Protein AF-A0A183BL32-F1 (afdb_monomer)

Mean predicted aligned error: 23.89 Å

Organism: Globodera pallida (NCBI:txid36090)

Foldseek 3Di:
DDDDQVCNVDDDPPPPPDDDPVVVVVVPDVVVVDPPPPPDPVCPPDPPPQQDADDPPPCVVPDDDDLSNQRSDDDDPVPPDDDQNVNPPPPPPDDPPPDDDDDFDADPSRHTPPCVVLCVQHDPPDDFDDDPVVVDDDDDDPPDPVPDDPDPVVVVVVVVVVVVVVCVVVVVVVQVPDPADDQDDWDDKDWDKDQDPDDDCPPPVNDRIDIDTDTDDRDDRPDDDPDDPPDDDDDDDDRRDGDDDDDPDDDDDPVNVVVPPDDDDQDPPDDLVPDDDDPCVNCVPPCPVVDDDDDDCVVVVVVVVVVVVVVVVVVVVVVVVVVVVVVVVVVVVVVVVVVVVVVVVVVVVVVVVVVVDDDDDPDCPVVVVVVVVVVVVVVVVVVVVVVVVVVDPDDDDDDDDPDDDDDDDDDDDDDDDDDDDDDDDDDDDDDDDDDDDDDDDDDDDDDDDDDDDDDDDDPVVVVVVCVVDVPCCVPDPVNVVVVVVVVVVVVVVPDDDPVVVVVVVVVPPDDDDDDDDDDDDDDDDDDDDDDDDDDDDDDDDDDDDDDPPDPPQDAQQAFLDWAFFPPDDPVGTDTDTATNVLVCCCCVHQFNDALVLVCQLRVHDPDPVSSVVVQVSCVSNVHHHDPPDDTRDDDDPLSSGALRNLVVVLVVVLVCLVPPVPLLVVLVVVVVVVVVVVVPDDDPDPDLVVVLVVLVVVLVVLVVVLVVLVQAQADANNDNDDRPDDPVPNVVSNNVCSSNSNNPSSNVSSVSVSVSSSSVSNSVVSVVVVPDPPDDDDDD

pLDDT: mean 70.78, std 24.31, range [23.05, 98.0]

Nearest PDB structures (foldseek):
  6qdv-assembly1_K  TM=9.137E-01  e=7.219E-26  Homo sapiens
  9fmd-assembly1_R  TM=8.326E-01  e=4.765E-27  Homo sapiens
  8ro2-assembly1_R  TM=8.037E-01  e=1.077E-26  Homo sapiens
  6id1-assembly1_R  TM=9.271E-01  e=1.381E-22  Homo sapiens
  8xi2-assembly1_R  TM=7.945E-01  e=1.619E-19  Chlamydomonas reinhardtii

Radius of gyration: 55.98 Å; Cα contacts (8 Å, |Δi|>4): 387; chains: 1; bounding box: 156×83×174 Å

Solvent-accessible surface area (backbone atoms only — not comparable to full-atom values): 51528 Å² total; per-residue (Å²): 132,81,83,78,54,67,76,78,77,44,79,77,78,82,74,87,77,84,89,60,86,71,62,69,62,66,78,69,43,73,85,74,68,76,79,71,88,86,61,69,79,84,52,83,79,57,84,76,77,78,44,74,56,67,58,90,92,64,47,84,92,61,75,72,84,52,55,56,48,34,44,98,41,68,67,61,84,92,44,96,61,98,62,44,45,86,57,48,91,56,85,69,86,76,64,97,63,81,87,79,66,82,81,92,47,63,48,98,87,68,47,74,48,66,56,58,70,66,43,52,93,55,61,92,86,58,89,75,68,74,53,75,73,71,72,53,86,76,90,77,62,95,84,45,73,87,78,52,78,78,53,72,69,59,51,48,52,52,50,51,55,49,47,56,54,50,50,60,54,46,53,57,50,52,63,71,67,48,95,73,72,75,80,77,81,69,66,80,72,44,78,45,80,45,67,63,92,78,81,46,77,84,45,75,87,57,47,75,60,45,79,43,79,48,68,68,79,82,76,67,78,84,63,70,84,92,68,86,82,81,74,82,72,79,81,72,82,74,77,67,73,75,64,82,90,69,75,83,81,77,86,79,49,74,63,58,57,53,76,67,56,77,75,83,88,67,56,96,84,62,62,93,84,66,74,90,72,57,69,68,66,58,49,66,79,52,63,64,86,74,56,78,87,80,80,66,68,64,59,57,56,48,54,52,52,49,54,52,49,51,54,53,49,52,53,57,49,51,56,48,54,53,49,52,51,51,51,52,50,50,53,48,53,50,50,52,50,54,53,48,51,53,52,49,52,54,50,50,54,50,52,55,57,48,72,76,66,83,78,89,78,100,78,65,76,64,65,52,54,56,54,49,51,57,51,50,51,53,51,51,49,53,52,50,49,55,49,50,66,71,71,49,98,73,87,87,77,84,87,84,83,89,82,88,83,88,78,87,85,85,88,86,87,82,93,88,88,90,85,91,81,88,87,82,88,87,83,88,81,89,83,88,84,91,84,85,78,91,75,89,82,86,80,88,81,83,82,82,89,79,91,81,81,91,75,92,80,58,71,73,60,56,52,58,53,53,73,74,49,72,85,60,72,85,77,44,72,70,60,53,51,53,53,50,52,55,48,52,59,57,55,69,75,62,84,71,65,73,69,62,54,54,59,57,55,64,65,70,78,65,88,91,77,91,82,88,81,91,81,89,81,86,89,86,85,88,85,82,91,81,89,82,89,80,92,78,93,77,80,92,80,84,89,84,77,96,67,92,72,80,74,66,76,60,60,44,67,44,74,70,47,74,29,72,50,85,90,45,51,91,93,55,75,49,65,38,67,38,29,40,31,52,54,48,46,38,50,74,36,79,54,25,52,36,74,68,56,49,30,56,52,57,69,47,66,98,39,76,65,58,49,51,50,52,51,49,57,33,49,70,54,70,46,83,79,68,89,84,59,71,73,77,48,84,86,53,80,53,64,60,52,52,47,58,49,27,45,49,50,40,53,53,51,42,50,46,51,73,73,66,53,60,33,59,62,50,24,52,49,57,52,50,55,49,58,62,57,59,80,61,79,84,77,88,88,79,47,74,62,59,51,41,50,54,46,50,52,52,42,50,54,52,51,56,50,45,57,57,62,69,49,66,41,52,71,49,72,74,46,78,58,77,74,74,50,60,66,88,55,40,51,58,49,28,52,49,26,60,63,34,32,50,23,46,65,61,46,52,48,46,54,50,48,50,50,47,50,18,45,52,42,40,42,50,56,53,51,56,62,67,68,53,72,95,80,75,91,75,89,130

Sequence (780 aa):
MSSIRLTEILPTPVQQEGKDEWYNVVTRDPWFKGHETTINQSEAQKMVAIKEPPPYGRRKGFVPRTPEDFGDGGAFPEIHIAQFPLGMGMERSVGTNKDKTLALQFDEEGKLRFDEVARIGHGKDKVVHSRLSDMKAKIIDEEDDSFQKPTDDEILETTEATRMALEKITTAKIAAALPVQHAKKTAPAQYIRYTPSQQSGTNAGGAQQRIIRLVEEQKDPMEPPRFQINQKIPRAPPSPPAPVMHSPTRKVSAKEQADWKIPPCISNWKNPKGYTVALDKRLAADGRGLQQVHINENFAKMAEALSIAERKAREAVETRAQMERRIAQNKKTEQEKRMRELAQNARVARAQALKKTEDESTTAVEEAKERELIRRDRIEDHRRDRNIARSRPDKLEKPFFIKPLGGVGGEFCPFDPWAEREDSETVSSSGSSVLSACNGGIFCNKSPFASSAIGELNLGQLLKRAFAEPSRLLTDPQMLAVIQETMLQKYAANGTTAAALAAALLNKAGTCDGGTAPTAKAPTPSPKKGGGERDGKFQNGGAAGDGVVALNIVPNDNVFSQVPGRLSLLSNVVKYKVTVGEIKRRLIGPESFNFSLLGAMLRRAKMPEKSAMLMGELNQVGLSIPRGRRRLSQVTLLSALTETESTQFVRDFKKLAESDFPSEKLAAELLRQRTKRRTTADGAQGTARERVEKLTAALKLAEEFLTLLEQDRSPIMDTVPEPILRQELQEPFSNFSMLTHGFGNPAVQVGISCFVQCLRHQIRLLEEQQQRPNGTARTK

InterPro domains:
  IPR004015 SKI-interacting protein SKIP, SNW domain [PF02731] (190-349)
  IPR013854 Transcription factor AP-2, C-terminal [PF03299] (560-757)
  IPR013854 Transcription factor AP-2, C-terminal [PR01748] (598-612)
  IPR013854 Transcription factor AP-2, C-terminal [PR01748] (613-628)
  IPR013854 Transcription factor AP-2, C-terminal [PR01748] (629-643)
  IPR017862 SKI-interacting protein, SKIP [PTHR12096] (7-395)

Structure (mmCIF, N/CA/C/O backbone):
data_AF-A0A183BL32-F1
#
_entry.id   AF-A0A183BL32-F1
#
loop_
_atom_site.group_PDB
_atom_site.id
_atom_site.type_symbol
_atom_site.label_atom_id
_atom_site.label_alt_id
_atom_site.label_comp_id
_atom_site.label_asym_id
_atom_site.label_entity_id
_atom_site.label_seq_id
_atom_site.pdbx_PDB_ins_code
_atom_site.Cartn_x
_atom_site.Cartn_y
_atom_site.Cartn_z
_atom_site.occupancy
_atom_site.B_iso_or_equiv
_atom_site.auth_seq_id
_atom_site.auth_comp_id
_atom_site.auth_asym_id
_atom_site.auth_atom_id
_atom_site.pdbx_PDB_model_num
ATOM 1 N N . MET A 1 1 ? -69.158 14.751 43.386 1.00 38.38 1 MET A N 1
ATOM 2 C CA . MET A 1 1 ? -68.073 15.007 42.421 1.00 38.38 1 MET A CA 1
ATOM 3 C C . MET A 1 1 ? -68.125 13.900 41.391 1.00 38.38 1 MET A C 1
ATOM 5 O O . MET A 1 1 ? -67.987 12.740 41.757 1.00 38.38 1 MET A O 1
ATOM 9 N N . SER A 1 2 ? -68.498 14.245 40.164 1.00 35.75 2 SER A N 1
ATOM 10 C CA . SER A 1 2 ? -68.656 13.332 39.030 1.00 35.75 2 SER A CA 1
ATOM 11 C C . SER A 1 2 ? -67.336 12.605 38.764 1.00 35.75 2 SER A C 1
ATOM 13 O O . SER A 1 2 ? -66.290 13.246 38.747 1.00 35.75 2 SER A O 1
ATOM 15 N N . SER A 1 3 ? -67.372 11.281 38.602 1.00 39.78 3 SER A N 1
ATOM 16 C CA . SER A 1 3 ? -66.197 10.493 38.215 1.00 39.78 3 SER A CA 1
ATOM 17 C C . SER A 1 3 ? -65.802 10.894 36.797 1.00 39.78 3 SER A C 1
ATOM 19 O O . SER A 1 3 ? -66.535 10.582 35.862 1.00 39.78 3 SER A O 1
ATOM 21 N N . ILE A 1 4 ? -64.691 11.614 36.653 1.00 47.00 4 ILE A N 1
ATOM 22 C CA . ILE A 1 4 ? -64.139 12.002 35.351 1.00 47.00 4 ILE A CA 1
ATOM 23 C C . ILE A 1 4 ? -63.746 10.715 34.620 1.00 47.00 4 ILE A C 1
ATOM 25 O O . ILE A 1 4 ? -63.091 9.846 35.206 1.00 47.00 4 ILE A O 1
ATOM 29 N N . ARG A 1 5 ? -64.207 10.548 33.378 1.00 48.47 5 ARG A N 1
ATOM 30 C CA . ARG A 1 5 ? -63.886 9.363 32.569 1.00 48.47 5 ARG A CA 1
ATOM 31 C C . ARG A 1 5 ? -62.429 9.469 32.112 1.00 48.47 5 ARG A C 1
ATOM 33 O O . ARG A 1 5 ? -61.977 10.552 31.754 1.00 48.47 5 ARG A O 1
ATOM 40 N N . LEU A 1 6 ? -61.677 8.367 32.110 1.00 48.88 6 LEU A N 1
ATOM 41 C CA . LEU A 1 6 ? -60.273 8.363 31.660 1.00 48.88 6 LEU A CA 1
ATOM 42 C C . LEU A 1 6 ? -60.142 8.843 30.204 1.00 48.88 6 LEU A C 1
ATOM 44 O O . LEU A 1 6 ? -59.173 9.521 29.870 1.00 48.88 6 LEU A O 1
ATOM 48 N N . THR A 1 7 ? -61.169 8.610 29.385 1.00 51.50 7 THR A N 1
ATOM 49 C CA . THR A 1 7 ? -61.325 9.156 28.026 1.00 51.50 7 THR A CA 1
ATOM 50 C C . THR A 1 7 ? -61.396 10.685 27.940 1.00 51.50 7 THR A C 1
ATOM 52 O O . THR A 1 7 ? -61.186 11.232 26.866 1.00 51.50 7 THR A O 1
ATOM 55 N N . GLU A 1 8 ? -61.738 11.381 29.028 1.00 56.22 8 GLU A N 1
ATOM 56 C CA . GLU A 1 8 ? -61.791 12.853 29.085 1.00 56.22 8 GLU A CA 1
ATOM 57 C C . GLU A 1 8 ? -60.440 13.464 29.499 1.00 56.22 8 GLU A C 1
ATOM 59 O O . GLU A 1 8 ? -60.218 14.655 29.293 1.00 56.22 8 GLU A O 1
ATOM 64 N N . ILE A 1 9 ? -59.540 12.660 30.081 1.00 68.38 9 ILE A N 1
ATOM 65 C CA . ILE A 1 9 ? -58.220 13.086 30.581 1.00 68.38 9 ILE A CA 1
ATOM 66 C C . ILE A 1 9 ? -57.101 12.666 29.618 1.00 68.38 9 ILE A C 1
ATOM 68 O O . ILE A 1 9 ? -56.086 13.352 29.508 1.00 68.38 9 ILE A O 1
ATOM 72 N N . LEU A 1 10 ? -57.262 11.533 28.933 1.00 47.19 10 LEU A N 1
ATOM 73 C CA . LEU A 1 10 ? -56.279 11.014 27.990 1.00 47.19 10 LEU A CA 1
ATOM 74 C C . LEU A 1 10 ? -56.545 11.543 26.573 1.00 47.19 10 LEU A C 1
ATOM 76 O O . LEU A 1 10 ? -57.704 11.646 26.168 1.00 47.19 10 LEU A O 1
ATOM 80 N N . PRO A 1 11 ? -55.494 11.850 25.790 1.00 48.78 11 PRO A N 1
ATOM 81 C CA . PRO A 1 11 ? -55.660 12.216 24.390 1.00 48.78 11 PRO A CA 1
ATOM 82 C C . PRO A 1 11 ? -56.384 11.090 23.646 1.00 48.78 11 PRO A C 1
ATOM 84 O O . PRO A 1 11 ? -56.041 9.914 23.787 1.00 48.78 11 PRO A O 1
ATOM 87 N N . THR A 1 12 ? -57.396 11.448 22.854 1.00 47.62 12 THR A N 1
ATOM 88 C CA . THR A 1 12 ? -58.139 10.487 22.034 1.00 47.62 12 THR A CA 1
ATOM 89 C C . THR A 1 12 ? -57.161 9.721 21.139 1.00 47.62 12 THR A C 1
ATOM 91 O O . THR A 1 12 ? -56.402 10.368 20.407 1.00 47.62 12 THR A O 1
ATOM 94 N N . PRO A 1 13 ? -57.154 8.375 21.162 1.00 38.78 13 PRO A N 1
ATOM 95 C CA . PRO A 1 13 ? -56.280 7.599 20.297 1.00 38.78 13 PRO A CA 1
ATOM 96 C C . PRO A 1 13 ? -56.613 7.937 18.846 1.00 38.78 13 PRO A C 1
ATOM 98 O O . PRO A 1 13 ? -57.763 7.818 18.421 1.00 38.78 13 PRO A O 1
ATOM 101 N N . VAL A 1 14 ? -55.609 8.390 18.093 1.00 41.97 14 VAL A N 1
ATOM 102 C CA . VAL A 1 14 ? -55.760 8.707 16.672 1.00 41.97 14 VAL A CA 1
ATOM 103 C C . VAL A 1 14 ? -56.086 7.408 15.939 1.00 41.97 14 VAL A C 1
ATOM 105 O O . VAL A 1 14 ? -55.197 6.620 15.618 1.00 41.97 14 VAL A O 1
ATOM 108 N N . GLN A 1 15 ? -57.371 7.170 15.681 1.00 41.81 15 GLN A N 1
ATOM 109 C CA . GLN A 1 15 ? -57.780 6.235 14.646 1.00 41.81 15 GLN A CA 1
ATOM 110 C C . GLN A 1 15 ? -57.299 6.823 13.324 1.00 41.81 15 GLN A C 1
ATOM 112 O O . GLN A 1 15 ? -57.660 7.935 12.946 1.00 41.81 15 GLN A O 1
ATOM 117 N N . GLN A 1 16 ? -56.395 6.102 12.670 1.00 40.03 16 GLN A N 1
ATOM 118 C CA . GLN A 1 16 ? -55.773 6.507 11.420 1.00 40.03 16 GLN A CA 1
ATOM 119 C C . GLN A 1 16 ? -56.799 6.376 10.280 1.00 40.03 16 GLN A C 1
ATOM 121 O O . GLN A 1 16 ? -56.727 5.467 9.457 1.00 40.03 16 GLN A O 1
ATOM 126 N N . GLU A 1 17 ? -57.791 7.265 10.243 1.00 37.28 17 GLU A N 1
ATOM 127 C CA . GLU A 1 17 ? -58.693 7.405 9.106 1.00 37.28 17 GLU A CA 1
ATOM 128 C C . GLU A 1 17 ? -58.002 8.205 7.994 1.00 37.28 17 GLU A C 1
ATOM 130 O O . GLU A 1 17 ? -57.826 9.416 8.066 1.00 37.28 17 GLU A O 1
ATOM 135 N N . GLY A 1 18 ? -57.592 7.471 6.957 1.00 45.94 18 GLY A N 1
ATOM 136 C CA . GLY A 1 18 ? -57.638 7.899 5.560 1.00 45.94 18 GLY A CA 1
ATOM 137 C C . GLY A 1 18 ? -56.919 9.193 5.171 1.00 45.94 18 GLY A C 1
ATOM 138 O O . GLY A 1 18 ? -57.546 10.245 5.102 1.00 45.94 18 GLY A O 1
ATOM 139 N N . LYS A 1 19 ? -55.654 9.067 4.744 1.00 38.72 19 LYS A N 1
ATOM 140 C CA . LYS A 1 19 ? -55.077 9.714 3.540 1.00 38.72 19 LYS A CA 1
ATOM 141 C C . LYS A 1 19 ? -53.586 9.393 3.444 1.00 38.72 19 LYS A C 1
ATOM 143 O O . LYS A 1 19 ? -52.757 10.215 3.782 1.00 38.72 19 LYS A O 1
ATOM 148 N N . ASP A 1 20 ? -53.259 8.188 2.990 1.00 37.75 20 ASP A N 1
ATOM 149 C CA . ASP A 1 20 ? -51.940 7.870 2.433 1.00 37.75 20 ASP A CA 1
ATOM 150 C C . ASP A 1 20 ? -52.102 6.643 1.524 1.00 37.75 20 ASP A C 1
ATOM 152 O O . ASP A 1 20 ? -52.042 5.494 1.965 1.00 37.75 20 ASP A O 1
ATOM 156 N N . GLU A 1 21 ? -52.332 6.874 0.228 1.00 43.31 21 GLU A N 1
ATOM 157 C CA . GLU A 1 21 ? -52.503 5.819 -0.790 1.00 43.31 21 GLU A CA 1
ATOM 158 C C . GLU A 1 21 ? -51.282 4.881 -0.918 1.00 43.31 21 GLU A C 1
ATOM 160 O O . GLU A 1 21 ? -51.369 3.815 -1.527 1.00 43.31 21 GLU A O 1
ATOM 165 N N . TRP A 1 22 ? -50.158 5.215 -0.279 1.00 41.59 22 TRP A N 1
ATOM 166 C CA . TRP A 1 22 ? -48.944 4.400 -0.243 1.00 41.59 22 TRP A CA 1
ATOM 167 C C . TRP A 1 22 ? -48.941 3.293 0.826 1.00 41.59 22 TRP A C 1
ATOM 169 O O . TRP A 1 22 ? -48.255 2.286 0.642 1.00 41.59 22 TRP A O 1
ATOM 179 N N . TYR A 1 23 ? -49.726 3.412 1.905 1.00 41.94 23 TYR A N 1
ATOM 180 C CA . TYR A 1 23 ? -49.768 2.398 2.975 1.00 41.94 23 TYR A CA 1
ATOM 181 C C . TYR A 1 23 ? -50.558 1.134 2.590 1.00 41.94 23 TYR A C 1
ATOM 183 O O . TYR A 1 23 ? -50.280 0.048 3.094 1.00 41.94 23 TYR A O 1
ATOM 191 N N . ASN A 1 24 ? -51.483 1.241 1.631 1.00 41.62 24 ASN A N 1
ATOM 192 C CA . ASN A 1 24 ? -52.332 0.127 1.187 1.00 41.62 24 ASN A CA 1
ATOM 193 C C . ASN A 1 24 ? -51.647 -0.849 0.209 1.00 41.62 24 ASN A C 1
ATOM 195 O O . ASN A 1 24 ? -52.189 -1.914 -0.091 1.00 41.62 24 ASN A O 1
ATOM 199 N N . VAL A 1 25 ? -50.461 -0.505 -0.307 1.00 43.06 25 VAL A N 1
ATOM 200 C CA . VAL A 1 25 ? -49.699 -1.374 -1.223 1.00 43.06 25 VAL A CA 1
ATOM 201 C C . VAL A 1 25 ? -48.766 -2.315 -0.451 1.00 43.06 25 VAL A C 1
ATOM 203 O O . VAL A 1 25 ? -48.573 -3.457 -0.862 1.00 43.06 25 VAL A O 1
ATOM 206 N N . VAL A 1 26 ? -48.248 -1.880 0.703 1.00 43.31 26 VAL A N 1
ATOM 207 C CA . VAL A 1 26 ? -47.330 -2.670 1.547 1.00 43.31 26 VAL A CA 1
ATOM 208 C C . VAL A 1 26 ? -48.073 -3.768 2.326 1.00 43.31 26 VAL A C 1
ATOM 210 O O . VAL A 1 26 ? -47.531 -4.847 2.550 1.00 43.31 26 VAL A O 1
ATOM 213 N N . THR A 1 27 ? -49.355 -3.567 2.641 1.00 42.19 27 THR A N 1
ATOM 214 C CA . THR A 1 27 ? -50.219 -4.543 3.337 1.00 42.19 27 THR A CA 1
ATOM 215 C C . THR A 1 27 ? -50.667 -5.731 2.474 1.00 42.19 27 THR A C 1
ATOM 217 O O . THR A 1 27 ? -51.324 -6.651 2.966 1.00 42.19 27 THR A O 1
ATOM 220 N N . ARG A 1 28 ? -50.305 -5.772 1.182 1.00 42.62 28 ARG A N 1
ATOM 221 C CA . ARG A 1 28 ? -50.607 -6.901 0.281 1.00 42.62 28 ARG A CA 1
ATOM 222 C C . ARG A 1 28 ? -49.452 -7.886 0.088 1.00 42.62 28 ARG A C 1
ATOM 224 O O . ARG A 1 28 ? -49.671 -8.920 -0.546 1.00 42.62 28 ARG A O 1
ATOM 231 N N . ASP A 1 29 ? -48.277 -7.618 0.654 1.00 45.09 29 ASP A N 1
ATOM 232 C CA . ASP A 1 29 ? -47.097 -8.470 0.498 1.00 45.09 29 ASP A CA 1
ATOM 233 C C . ASP A 1 29 ? -47.235 -9.773 1.326 1.00 45.09 29 ASP A C 1
ATOM 235 O O . ASP A 1 29 ? -47.437 -9.705 2.545 1.00 45.09 29 ASP A O 1
ATOM 239 N N . PRO A 1 30 ? -47.143 -10.980 0.725 1.00 53.06 30 PRO A N 1
ATOM 240 C CA . PRO A 1 30 ? -47.313 -12.253 1.438 1.00 53.06 30 PRO A CA 1
ATOM 241 C C . PRO A 1 30 ? -46.317 -12.481 2.582 1.00 53.06 30 PRO A C 1
ATOM 243 O O . PRO A 1 30 ? -46.566 -13.316 3.444 1.00 53.06 30 PRO A O 1
ATOM 246 N N . TRP A 1 31 ? -45.205 -11.743 2.603 1.00 46.78 31 TRP A N 1
ATOM 247 C CA . TRP A 1 31 ? -44.180 -11.827 3.644 1.00 46.78 31 TRP A CA 1
ATOM 248 C C . TRP A 1 31 ? -44.616 -11.207 4.983 1.00 46.78 31 TRP A C 1
ATOM 250 O O . TRP A 1 31 ? -44.209 -11.688 6.037 1.00 46.78 31 TRP A O 1
ATOM 260 N N . PHE A 1 32 ? -45.489 -10.193 4.952 1.00 46.91 32 PHE A N 1
ATOM 261 C CA . PHE A 1 32 ? -46.079 -9.580 6.152 1.00 46.91 32 PHE A CA 1
ATOM 262 C C . PHE A 1 32 ? -47.406 -10.238 6.570 1.00 46.91 32 PHE A C 1
ATOM 264 O O . PHE A 1 32 ? -47.910 -9.993 7.664 1.00 46.91 32 PHE A O 1
ATOM 271 N N . LYS A 1 33 ? -47.948 -11.147 5.750 1.00 43.12 33 LYS A N 1
ATOM 272 C CA . LYS A 1 33 ? -49.100 -11.991 6.099 1.00 43.12 33 LYS A CA 1
ATOM 273 C C . LYS A 1 33 ? -48.653 -13.175 6.958 1.00 43.12 33 LYS A C 1
ATOM 275 O O . LYS A 1 33 ? -48.594 -14.304 6.481 1.00 43.12 33 LYS A O 1
ATOM 280 N N . GLY A 1 34 ? -48.302 -12.924 8.218 1.00 44.25 34 GLY A N 1
ATOM 281 C CA . GLY A 1 34 ? -47.798 -14.004 9.074 1.00 44.25 34 GLY A CA 1
ATOM 282 C C . GLY A 1 34 ? -47.884 -13.831 10.586 1.00 44.25 34 GLY A C 1
ATOM 283 O O . GLY A 1 34 ? -47.500 -14.763 11.292 1.00 44.25 34 GLY A O 1
ATOM 284 N N . HIS A 1 35 ? -48.370 -12.702 11.117 1.00 42.44 35 HIS A N 1
ATOM 285 C CA . HIS A 1 35 ? -48.455 -12.543 12.579 1.00 42.44 35 HIS A CA 1
ATOM 286 C C . HIS A 1 35 ? -49.610 -11.689 13.121 1.00 42.44 35 HIS A C 1
ATOM 288 O O . HIS A 1 35 ? -49.611 -11.357 14.300 1.00 42.44 35 HIS A O 1
ATOM 294 N N . GLU A 1 36 ? -50.622 -11.384 12.307 1.00 41.59 36 GLU A N 1
ATOM 295 C CA . GLU A 1 36 ? -51.822 -10.650 12.758 1.00 41.59 36 GLU A CA 1
ATOM 296 C C . GLU A 1 36 ? -53.061 -11.550 12.929 1.00 41.59 36 GLU A C 1
ATOM 298 O O . GLU A 1 36 ? -54.154 -11.076 13.221 1.00 41.59 36 GLU A O 1
ATOM 303 N N . THR A 1 37 ? -52.924 -12.872 12.791 1.00 35.81 37 THR A N 1
ATOM 304 C CA . THR A 1 37 ? -54.059 -13.814 12.822 1.00 35.81 37 THR A CA 1
ATOM 305 C C . THR A 1 37 ? -54.345 -14.417 14.199 1.00 35.81 37 THR A C 1
ATOM 307 O O . THR A 1 37 ? -54.758 -15.570 14.294 1.00 35.81 37 THR A O 1
ATOM 310 N N . THR A 1 38 ? -54.169 -13.653 15.276 1.00 37.94 38 THR A N 1
ATOM 311 C CA . THR A 1 38 ? -54.763 -13.981 16.588 1.00 37.94 38 THR A CA 1
ATOM 312 C C . THR A 1 38 ? -55.515 -12.797 17.183 1.00 37.94 38 THR A C 1
ATOM 314 O O . THR A 1 38 ? -55.523 -12.602 18.394 1.00 37.94 38 THR A O 1
ATOM 317 N N . ILE A 1 39 ? -56.164 -11.998 16.337 1.00 38.59 39 ILE A N 1
ATOM 318 C CA . ILE A 1 39 ? -57.320 -11.205 16.752 1.00 38.59 39 ILE A CA 1
ATOM 319 C C . ILE A 1 39 ? -58.446 -11.591 15.799 1.00 38.59 39 ILE A C 1
ATOM 321 O O . ILE A 1 39 ? -58.414 -11.296 14.606 1.00 38.59 39 ILE A O 1
ATOM 325 N N . ASN A 1 40 ? -59.391 -12.363 16.326 1.00 35.59 40 ASN A N 1
ATOM 326 C CA . ASN A 1 40 ? -60.541 -12.883 15.606 1.00 35.59 40 ASN A CA 1
ATOM 327 C C . ASN A 1 40 ? -61.320 -11.739 14.936 1.00 35.59 40 ASN A C 1
ATOM 329 O O . ASN A 1 40 ? -62.066 -11.011 15.586 1.00 35.59 40 ASN A O 1
ATOM 333 N N . GLN A 1 41 ? -61.227 -11.638 13.609 1.00 36.62 41 GLN A N 1
ATOM 334 C CA . GLN A 1 41 ? -62.094 -10.775 12.794 1.00 36.62 41 GLN A CA 1
ATOM 335 C C . GLN A 1 41 ? -63.583 -11.170 12.864 1.00 36.62 41 GLN A C 1
ATOM 337 O O . GLN A 1 41 ? -64.430 -10.446 12.351 1.00 36.62 41 GLN A O 1
ATOM 342 N N . SER A 1 42 ? -63.932 -12.271 13.536 1.00 33.12 42 SER A N 1
ATOM 343 C CA . SER A 1 42 ? -65.318 -12.666 13.807 1.00 33.12 42 SER A CA 1
ATOM 344 C C . SER A 1 42 ? -65.942 -12.001 15.044 1.00 33.12 42 SER A C 1
ATOM 346 O O . SER A 1 42 ? -67.127 -12.208 15.292 1.00 33.12 42 SER A O 1
ATOM 348 N N . GLU A 1 43 ? -65.197 -11.213 15.828 1.00 37.94 43 GLU A N 1
ATOM 349 C CA . GLU A 1 43 ? -65.740 -10.492 16.998 1.00 37.94 43 GLU A CA 1
ATOM 350 C C . GLU A 1 43 ? -65.983 -8.997 16.751 1.00 37.94 43 GLU A C 1
ATOM 352 O O . GLU A 1 43 ? -66.714 -8.366 17.509 1.00 37.94 43 GLU A O 1
ATOM 357 N N . ALA A 1 44 ? -65.495 -8.442 15.637 1.00 35.91 44 ALA A N 1
ATOM 358 C CA . ALA A 1 44 ? -65.643 -7.021 15.295 1.00 35.91 44 ALA A CA 1
ATOM 359 C C . ALA A 1 44 ? -67.087 -6.583 14.943 1.00 35.91 44 ALA A C 1
ATOM 361 O O . ALA A 1 44 ? -67.322 -5.415 14.648 1.00 35.91 44 ALA A O 1
ATOM 362 N N . GLN A 1 45 ? -68.063 -7.498 14.982 1.00 34.66 45 GLN A N 1
ATOM 363 C CA . GLN A 1 45 ? -69.488 -7.216 14.747 1.00 34.66 45 GLN A CA 1
ATOM 364 C C . GLN A 1 45 ? -70.404 -7.525 15.942 1.00 34.66 45 GLN A C 1
ATOM 366 O O . GLN A 1 45 ? -71.622 -7.392 15.826 1.00 34.66 45 GLN A O 1
ATOM 371 N N . LYS A 1 46 ? -69.861 -7.875 17.116 1.00 37.66 46 LYS A N 1
ATOM 372 C CA . LYS A 1 46 ? -70.629 -7.813 18.367 1.00 37.66 46 LYS A CA 1
ATOM 373 C C . LYS A 1 46 ? -70.306 -6.491 19.048 1.00 37.66 46 LYS A C 1
ATOM 375 O O . LYS A 1 46 ? -69.189 -6.298 19.509 1.00 37.66 46 LYS A O 1
ATOM 380 N N . MET A 1 47 ? -71.285 -5.590 19.129 1.00 33.03 47 MET A N 1
ATOM 381 C CA . MET A 1 47 ? -71.241 -4.488 20.090 1.00 33.03 47 MET A CA 1
ATOM 382 C C . MET A 1 47 ? -70.955 -5.088 21.473 1.00 33.03 47 MET A C 1
ATOM 384 O O . MET A 1 47 ? -71.825 -5.742 22.050 1.00 33.03 47 MET A O 1
ATOM 388 N N . VAL A 1 48 ? -69.729 -4.928 21.976 1.00 42.38 48 VAL A N 1
ATOM 389 C CA . VAL A 1 48 ? -69.384 -5.269 23.358 1.00 42.38 48 VAL A CA 1
ATOM 390 C C . VAL A 1 48 ? -70.266 -4.383 24.226 1.00 42.38 48 VAL A C 1
ATOM 392 O O . VAL A 1 48 ? -70.136 -3.160 24.204 1.00 42.38 48 VAL A O 1
ATOM 395 N N . ALA A 1 49 ? -71.233 -4.980 24.919 1.00 43.19 49 ALA A N 1
ATOM 396 C CA . ALA A 1 49 ? -72.071 -4.253 25.855 1.00 43.19 49 ALA A CA 1
ATOM 397 C C . ALA A 1 49 ? -71.161 -3.728 26.970 1.00 43.19 49 ALA A C 1
ATOM 399 O O . ALA A 1 49 ? -70.722 -4.498 27.823 1.00 43.19 49 ALA A O 1
ATOM 400 N N . ILE A 1 50 ? -70.835 -2.434 26.932 1.00 54.56 50 ILE A N 1
ATOM 401 C CA . ILE A 1 50 ? -70.056 -1.777 27.981 1.00 54.56 50 ILE A CA 1
ATOM 402 C C . ILE A 1 50 ? -70.870 -1.898 29.265 1.00 54.56 50 ILE A C 1
ATOM 404 O O . ILE A 1 50 ? -71.906 -1.256 29.441 1.00 54.56 50 ILE A O 1
ATOM 408 N N . LYS A 1 51 ? -70.422 -2.781 30.150 1.00 66.56 51 LYS A N 1
ATOM 409 C CA . LYS A 1 51 ? -71.035 -3.001 31.450 1.00 66.56 51 LYS A CA 1
ATOM 410 C C . LYS A 1 51 ? -70.565 -1.863 32.351 1.00 66.56 51 LYS A C 1
ATOM 412 O O . LYS A 1 51 ? -69.503 -1.940 32.958 1.00 66.56 51 LYS A O 1
ATOM 417 N N . GLU A 1 52 ? -71.306 -0.757 32.369 1.00 73.00 52 GLU A N 1
ATOM 418 C CA . GLU A 1 52 ? -70.943 0.379 33.217 1.00 73.00 52 GLU A CA 1
ATOM 419 C C . GLU A 1 52 ? -71.036 -0.037 34.701 1.00 73.00 52 GLU A C 1
ATOM 421 O O . GLU A 1 52 ? -72.099 -0.483 35.152 1.00 73.00 52 GLU A O 1
ATOM 426 N N . PRO A 1 53 ? -69.941 0.064 35.479 1.00 81.88 53 PRO A N 1
ATOM 427 C CA . PRO A 1 53 ? -69.969 -0.304 36.885 1.00 81.88 53 PRO A CA 1
ATOM 428 C C . PRO A 1 53 ? -70.861 0.670 37.674 1.00 81.88 53 PRO A C 1
ATOM 430 O O . PRO A 1 53 ? -70.936 1.855 37.333 1.00 81.88 53 PRO A O 1
ATOM 433 N N . PRO A 1 54 ? -71.508 0.222 38.769 1.00 83.69 54 PRO A N 1
ATOM 434 C CA . PRO A 1 54 ? -72.318 1.102 39.607 1.00 83.69 54 PRO A CA 1
ATOM 435 C C . PRO A 1 54 ? -71.513 2.328 40.068 1.00 83.69 54 PRO A C 1
ATOM 437 O O . PRO A 1 54 ? -70.336 2.183 40.386 1.00 83.69 54 PRO A O 1
ATOM 440 N N . PRO A 1 55 ? -72.097 3.534 40.157 1.00 83.19 55 PRO A N 1
ATOM 441 C CA . PRO A 1 55 ? -71.367 4.726 40.585 1.00 83.19 55 PRO A CA 1
ATOM 442 C C . PRO A 1 55 ? -70.895 4.622 42.044 1.00 83.19 55 PRO A C 1
ATOM 444 O O . PRO A 1 55 ? -71.425 3.846 42.847 1.00 83.19 55 PRO A O 1
ATOM 447 N N . TYR A 1 56 ? -69.888 5.426 42.400 1.00 81.81 56 TYR A N 1
ATOM 448 C CA . TYR A 1 56 ? -69.327 5.479 43.756 1.00 81.81 56 TYR A CA 1
ATOM 449 C C . TYR A 1 56 ? -70.423 5.642 44.829 1.00 81.81 56 TYR A C 1
ATOM 451 O O . TYR A 1 56 ? -71.372 6.408 44.659 1.00 81.81 56 TYR A O 1
ATOM 459 N N . GLY A 1 57 ? -70.323 4.876 45.920 1.00 79.56 57 GLY A N 1
ATOM 460 C CA . GLY A 1 57 ? -71.329 4.824 46.992 1.00 79.56 57 GLY A CA 1
ATOM 461 C C . GLY A 1 57 ? -72.486 3.836 46.768 1.00 79.56 57 GLY A C 1
ATOM 462 O O . GLY A 1 57 ? -73.148 3.462 47.735 1.00 79.56 57 GLY A O 1
ATOM 463 N N . ARG A 1 58 ? -72.699 3.337 45.538 1.00 81.31 58 ARG A N 1
ATOM 464 C CA . ARG A 1 58 ? -73.709 2.304 45.203 1.00 81.31 58 ARG A CA 1
ATOM 465 C C . ARG A 1 58 ? -73.108 0.930 44.870 1.00 81.31 58 ARG A C 1
ATOM 467 O O . ARG A 1 58 ? -73.788 0.077 44.316 1.00 81.31 58 ARG A O 1
ATOM 474 N N . ARG A 1 59 ? -71.842 0.701 45.228 1.00 81.56 59 ARG A N 1
ATOM 475 C CA . ARG A 1 59 ? -71.073 -0.524 44.921 1.00 81.56 59 ARG A CA 1
ATOM 476 C C . ARG A 1 59 ? -71.080 -1.570 46.050 1.00 81.56 59 ARG A C 1
ATOM 478 O O . ARG A 1 59 ? -70.314 -2.527 46.012 1.00 81.56 59 ARG A O 1
ATOM 485 N N . LYS A 1 60 ? -71.937 -1.420 47.069 1.00 76.62 60 LYS A N 1
ATOM 486 C CA . LYS A 1 60 ? -72.064 -2.411 48.153 1.00 76.62 60 LYS A CA 1
ATOM 487 C C . LYS A 1 60 ? -72.604 -3.734 47.590 1.00 76.62 60 LYS A C 1
ATOM 489 O O . LYS A 1 60 ? -73.703 -3.759 47.052 1.00 76.62 60 LYS A O 1
ATOM 494 N N . GLY A 1 61 ? -71.825 -4.812 47.711 1.00 78.69 61 GLY A N 1
ATOM 495 C CA . GLY A 1 61 ? -72.158 -6.137 47.165 1.00 78.69 61 GLY A CA 1
ATOM 496 C C . GLY A 1 61 ? -71.754 -6.355 45.700 1.00 78.69 61 GLY A C 1
ATOM 497 O O . GLY A 1 61 ? -71.903 -7.463 45.191 1.00 78.69 61 GLY A O 1
ATOM 498 N N . PHE A 1 62 ? -71.211 -5.335 45.027 1.00 83.56 62 PHE A N 1
ATOM 499 C CA . PHE A 1 62 ? -70.612 -5.480 43.702 1.00 83.56 62 PHE A CA 1
ATOM 500 C C . PHE A 1 62 ? -69.208 -6.078 43.842 1.00 83.56 62 PHE A C 1
ATOM 502 O O . PHE A 1 62 ? -68.417 -5.607 44.655 1.00 83.56 62 PHE A O 1
ATOM 509 N N . VAL A 1 63 ? -68.900 -7.124 43.073 1.00 86.44 63 VAL A N 1
ATOM 510 C CA . VAL A 1 63 ? -67.586 -7.784 43.078 1.00 86.44 63 VAL A CA 1
ATOM 511 C C . VAL A 1 63 ? -67.131 -7.957 41.630 1.00 86.44 63 VAL A C 1
ATOM 513 O O . VAL A 1 63 ? -67.629 -8.863 40.957 1.00 86.44 63 VAL A O 1
ATOM 516 N N . PRO A 1 64 ? -66.214 -7.113 41.132 1.00 85.06 64 PRO A N 1
ATOM 517 C CA . PRO A 1 64 ? -65.708 -7.246 39.774 1.00 85.06 64 PRO A CA 1
ATOM 518 C C . PRO A 1 64 ? -64.775 -8.462 39.686 1.00 85.06 64 PRO A C 1
ATOM 520 O O . PRO A 1 64 ? -63.874 -8.627 40.513 1.00 85.06 64 PRO A O 1
ATOM 523 N N . ARG A 1 65 ? -65.009 -9.342 38.706 1.00 81.94 65 ARG A N 1
ATOM 524 C CA . ARG A 1 65 ? -64.202 -10.561 38.485 1.00 81.94 65 ARG A CA 1
ATOM 525 C C . ARG A 1 65 ? -63.584 -10.612 37.096 1.00 81.94 65 ARG A C 1
ATOM 527 O O . ARG A 1 65 ? -62.515 -11.191 36.933 1.00 81.94 65 ARG A O 1
ATOM 534 N N . THR A 1 66 ? -64.250 -10.031 36.108 1.00 83.62 66 THR A N 1
ATOM 535 C CA . THR A 1 66 ? -63.779 -9.968 34.723 1.00 83.62 66 THR A CA 1
ATOM 536 C C . THR A 1 66 ? -63.230 -8.574 34.404 1.00 83.62 66 THR A C 1
ATOM 538 O O . THR A 1 66 ? -63.646 -7.604 35.039 1.00 83.62 66 THR A O 1
ATOM 541 N N . PRO A 1 67 ? -62.313 -8.433 33.426 1.00 82.31 67 PRO A N 1
ATOM 542 C CA . PRO A 1 67 ? -61.817 -7.123 32.992 1.00 82.31 67 PRO A CA 1
ATOM 543 C C . PRO A 1 67 ? -62.933 -6.160 32.557 1.00 82.31 67 PRO A C 1
ATOM 545 O O . PRO A 1 67 ? -62.807 -4.956 32.746 1.00 82.31 67 PRO A O 1
ATOM 548 N N . GLU A 1 68 ? -64.037 -6.698 32.034 1.00 84.38 68 GLU A N 1
ATOM 549 C CA . GLU A 1 68 ? -65.209 -5.945 31.576 1.00 84.38 68 GLU A CA 1
ATOM 550 C C . GLU A 1 68 ? -66.038 -5.353 32.730 1.00 84.38 68 GLU A C 1
ATOM 552 O O . GLU A 1 68 ? -66.682 -4.323 32.552 1.00 84.38 68 GLU A O 1
ATOM 557 N N . ASP A 1 69 ? -65.994 -5.945 33.934 1.00 85.69 69 ASP A N 1
ATOM 558 C CA . ASP A 1 69 ? -66.714 -5.425 35.111 1.00 85.69 69 ASP A CA 1
ATOM 559 C C . ASP A 1 69 ? -66.134 -4.086 35.615 1.00 85.69 69 ASP A C 1
ATOM 561 O O . ASP A 1 69 ? -66.743 -3.414 36.450 1.00 85.69 69 ASP A O 1
ATOM 565 N N . PHE A 1 70 ? -64.957 -3.688 35.121 1.00 84.62 70 PHE A N 1
ATOM 566 C CA . PHE A 1 70 ? -64.331 -2.401 35.421 1.00 84.62 70 PHE A CA 1
ATOM 567 C C . PHE A 1 70 ? -64.705 -1.302 34.410 1.00 84.62 70 PHE A C 1
ATOM 569 O O . PHE A 1 70 ? -64.312 -0.154 34.601 1.00 84.62 70 PHE A O 1
ATOM 576 N N . GLY A 1 71 ? -65.468 -1.606 33.352 1.00 84.69 71 GLY A N 1
ATOM 577 C CA . GLY A 1 71 ? -65.777 -0.650 32.284 1.00 84.69 71 GLY A CA 1
ATOM 578 C C . GLY A 1 71 ? -64.508 -0.194 31.553 1.00 84.69 71 GLY A C 1
ATOM 579 O O . GLY A 1 71 ? -63.859 -0.996 30.891 1.00 84.69 71 GLY A O 1
ATOM 580 N N . ASP A 1 72 ? -64.138 1.079 31.713 1.00 80.50 72 ASP A N 1
ATOM 581 C CA . ASP A 1 72 ? -62.913 1.688 31.153 1.00 80.50 72 ASP A CA 1
ATOM 582 C C . ASP A 1 72 ? -61.658 1.443 32.030 1.00 80.50 72 ASP A C 1
ATOM 584 O O . ASP A 1 72 ? -60.593 2.023 31.832 1.00 80.50 72 ASP A O 1
ATOM 588 N N . GLY A 1 73 ? -61.782 0.578 33.044 1.00 82.69 73 GLY A N 1
ATOM 589 C CA . GLY A 1 73 ? -60.710 0.204 33.963 1.00 82.69 73 GLY A CA 1
ATOM 590 C C . GLY A 1 73 ? -60.817 0.861 35.343 1.00 82.69 73 GLY A C 1
ATOM 591 O O . GLY A 1 73 ? -61.846 1.405 35.734 1.00 82.69 73 GLY A O 1
ATOM 592 N N . GLY A 1 74 ? -59.726 0.775 36.110 1.00 85.50 74 GLY A N 1
ATOM 593 C CA . GLY A 1 74 ? -59.658 1.261 37.492 1.00 85.50 74 GLY A CA 1
ATOM 594 C C . GLY A 1 74 ? -60.158 0.241 38.521 1.00 85.50 74 GLY A C 1
ATOM 595 O O . GLY A 1 74 ? -61.207 -0.372 38.361 1.00 85.50 74 GLY A O 1
ATOM 596 N N . ALA A 1 75 ? -59.381 0.037 39.587 1.00 88.81 75 ALA A N 1
ATOM 597 C CA . ALA A 1 75 ? -59.775 -0.805 40.716 1.00 88.81 75 ALA A CA 1
ATOM 598 C C . ALA A 1 75 ? -60.548 0.031 41.746 1.00 88.81 75 ALA A C 1
ATOM 600 O O . ALA A 1 75 ? -60.202 1.186 41.989 1.00 88.81 75 ALA A O 1
ATOM 601 N N . PHE A 1 76 ? -61.571 -0.549 42.370 1.00 89.44 76 PHE A N 1
ATOM 602 C CA . PHE A 1 76 ? -62.430 0.139 43.334 1.00 89.44 76 PHE A CA 1
ATOM 603 C C . PHE A 1 76 ? -61.910 -0.095 44.761 1.00 89.44 76 PHE A C 1
ATOM 605 O O . PHE A 1 76 ? -62.062 -1.210 45.273 1.00 89.44 76 PHE A O 1
ATOM 612 N N . PRO A 1 77 ? -61.275 0.899 45.415 1.00 87.62 77 PRO A N 1
ATOM 613 C CA . PRO A 1 77 ? -60.641 0.714 46.724 1.00 87.62 77 PRO A CA 1
ATOM 614 C C . PRO A 1 77 ? -61.634 0.365 47.845 1.00 87.62 77 PRO A C 1
ATOM 616 O O . PRO A 1 77 ? -61.245 -0.237 48.840 1.00 87.62 77 PRO A O 1
ATOM 619 N N . GLU A 1 78 ? -62.916 0.699 47.684 1.00 85.81 78 GLU A N 1
ATOM 620 C CA . GLU A 1 78 ? -63.998 0.365 48.615 1.00 85.81 78 GLU A CA 1
ATOM 621 C C . GLU A 1 78 ? -64.423 -1.115 48.571 1.00 85.81 78 GLU A C 1
ATOM 623 O O . GLU A 1 78 ? -65.190 -1.566 49.422 1.00 85.81 78 GLU A O 1
ATOM 628 N N . ILE A 1 79 ? -63.934 -1.882 47.592 1.00 86.75 79 ILE A N 1
ATOM 629 C CA . ILE A 1 79 ? -64.142 -3.328 47.487 1.00 86.75 79 ILE A CA 1
ATOM 630 C C . ILE A 1 79 ? -62.841 -4.006 47.922 1.00 86.75 79 ILE A C 1
ATOM 632 O O . ILE A 1 79 ? -61.850 -4.012 47.199 1.00 86.75 79 ILE A O 1
ATOM 636 N N . HIS A 1 80 ? -62.844 -4.599 49.117 1.00 86.44 80 HIS A N 1
ATOM 637 C CA . HIS A 1 80 ? -61.658 -5.178 49.763 1.00 86.44 80 HIS A CA 1
ATOM 638 C C . HIS A 1 80 ? -61.307 -6.568 49.197 1.00 86.44 80 HIS A C 1
ATOM 640 O O . HIS A 1 80 ? -61.189 -7.554 49.922 1.00 86.44 80 HIS A O 1
ATOM 646 N N . ILE A 1 81 ? -61.187 -6.652 47.875 1.00 86.25 81 ILE A N 1
ATOM 647 C CA . ILE A 1 81 ? -60.780 -7.832 47.112 1.00 86.25 81 ILE A CA 1
ATOM 648 C C . ILE A 1 81 ? -59.667 -7.384 46.166 1.00 86.25 81 ILE A C 1
ATOM 650 O O . ILE A 1 81 ? -59.711 -6.270 45.640 1.00 86.25 81 ILE A O 1
ATOM 654 N N . ALA A 1 82 ? -58.667 -8.241 45.951 1.00 86.12 82 ALA A N 1
ATOM 655 C CA . ALA A 1 82 ? -57.622 -7.984 44.968 1.00 86.12 82 ALA A CA 1
ATOM 656 C C . ALA A 1 82 ? -58.243 -7.891 43.566 1.00 86.12 82 ALA A C 1
ATOM 658 O O . ALA A 1 82 ? -58.813 -8.854 43.053 1.00 86.12 82 ALA A O 1
ATOM 659 N N . GLN A 1 83 ? -58.161 -6.703 42.979 1.00 87.31 83 GLN A N 1
ATOM 660 C CA . GLN A 1 83 ? -58.744 -6.365 41.688 1.00 87.31 83 GLN A CA 1
ATOM 661 C C . GLN A 1 83 ? -57.617 -6.108 40.697 1.00 87.31 83 GLN A C 1
ATOM 663 O O . GLN A 1 83 ? -56.691 -5.357 40.997 1.00 87.31 83 GLN A O 1
ATOM 668 N N . PHE A 1 84 ? -57.717 -6.699 39.508 1.00 86.62 84 PHE A N 1
ATOM 669 C CA . PHE A 1 84 ? -56.678 -6.608 38.484 1.00 86.62 84 PHE A CA 1
ATOM 670 C C . PHE A 1 84 ? -57.261 -6.130 37.142 1.00 86.62 84 PHE A C 1
ATOM 672 O O . PHE A 1 84 ? -57.409 -6.934 36.214 1.00 86.62 84 PHE A O 1
ATOM 679 N N . PRO A 1 85 ? -57.614 -4.836 37.005 1.00 86.19 85 PRO A N 1
ATOM 680 C CA . PRO A 1 85 ? -58.018 -4.273 35.718 1.00 86.19 85 PRO A CA 1
ATOM 681 C C . PRO A 1 85 ? -56.933 -4.542 34.665 1.00 86.19 85 PRO A C 1
ATOM 683 O O . PRO A 1 85 ? -55.747 -4.355 34.942 1.00 86.19 85 PRO A O 1
ATOM 686 N N . LEU A 1 86 ? -57.319 -5.035 33.482 1.00 83.19 86 LEU A N 1
ATOM 687 C CA . LEU A 1 86 ? -56.397 -5.431 32.398 1.00 83.19 86 LEU A CA 1
ATOM 688 C C . LEU A 1 86 ? -55.306 -6.449 32.820 1.00 83.19 86 LEU A C 1
ATOM 690 O O . LEU A 1 86 ? -54.261 -6.565 32.177 1.00 83.19 86 LEU A O 1
ATOM 694 N N . GLY A 1 87 ? -55.524 -7.193 33.912 1.00 81.25 87 GLY A N 1
ATOM 695 C CA . GLY A 1 87 ? -54.551 -8.143 34.457 1.00 81.25 87 GLY A CA 1
ATOM 696 C C . GLY A 1 87 ? -53.294 -7.489 35.046 1.00 81.25 87 GLY A C 1
ATOM 697 O O . GLY A 1 87 ? -52.287 -8.173 35.243 1.00 81.25 87 GLY A O 1
ATOM 698 N N . MET A 1 88 ? -53.320 -6.178 35.312 1.00 82.12 88 MET A N 1
ATOM 699 C CA . MET A 1 88 ? -52.234 -5.465 35.991 1.00 82.12 88 MET A CA 1
ATOM 700 C C . MET A 1 88 ? -52.108 -5.948 37.434 1.00 82.12 88 MET A C 1
ATOM 702 O O . MET A 1 88 ? -53.118 -6.082 38.110 1.00 82.12 88 MET A O 1
ATOM 706 N N . GLY A 1 89 ? -50.889 -6.200 37.917 1.00 79.81 89 GLY A N 1
ATOM 707 C CA . GLY A 1 89 ? -50.648 -6.665 39.291 1.00 79.81 89 GLY A CA 1
ATOM 708 C C . GLY A 1 89 ? -50.874 -8.165 39.521 1.00 79.81 89 GLY A C 1
ATOM 709 O O . GLY A 1 89 ? -50.553 -8.655 40.601 1.00 79.81 89 GLY A O 1
ATOM 710 N N . MET A 1 90 ? -51.358 -8.912 38.519 1.00 80.19 90 MET A N 1
ATOM 711 C CA . MET A 1 90 ? -51.351 -10.374 38.576 1.00 80.19 90 MET A CA 1
ATOM 712 C C . MET A 1 90 ? -49.929 -10.905 38.410 1.00 80.19 90 MET A C 1
ATOM 714 O O . MET A 1 90 ? -49.203 -10.522 37.488 1.00 80.19 90 MET A O 1
ATOM 718 N N . GLU A 1 91 ? -49.559 -11.866 39.248 1.00 68.50 91 GLU A N 1
ATOM 719 C CA . GLU A 1 91 ? -48.366 -12.673 39.032 1.00 68.50 91 GLU A CA 1
ATOM 720 C C . GLU A 1 91 ? -48.638 -13.617 37.847 1.00 68.50 91 GLU A C 1
ATOM 722 O O . GLU A 1 91 ? -49.216 -14.693 37.993 1.00 68.50 91 GLU A O 1
ATOM 727 N N . ARG A 1 92 ? -48.324 -13.176 36.621 1.00 65.62 92 ARG A N 1
ATOM 728 C CA . ARG A 1 92 ? -48.503 -14.006 35.418 1.00 65.62 92 ARG A CA 1
ATOM 729 C C . ARG A 1 92 ? -47.710 -15.304 35.584 1.00 65.62 92 ARG A C 1
ATOM 731 O O . ARG A 1 92 ? -46.517 -15.243 35.877 1.00 65.62 92 ARG A O 1
ATOM 738 N N . SER A 1 93 ? -48.360 -16.456 35.370 1.00 54.28 93 SER A N 1
ATOM 739 C CA . SER A 1 93 ? -47.729 -17.779 35.444 1.00 54.28 93 SER A CA 1
ATOM 740 C C . SER A 1 93 ? -46.472 -17.802 34.580 1.00 54.28 93 SER A C 1
ATOM 742 O O . SER A 1 93 ? -46.509 -17.640 33.358 1.00 54.28 93 SER A O 1
ATOM 744 N N . VAL A 1 94 ? -45.352 -17.931 35.267 1.00 51.72 94 VAL A N 1
ATOM 745 C CA . VAL A 1 94 ? -44.020 -17.624 34.782 1.00 51.72 94 VAL A CA 1
ATOM 746 C C . VAL A 1 94 ? -43.523 -18.773 33.912 1.00 51.72 94 VAL A C 1
ATOM 748 O O . VAL A 1 94 ? -42.991 -19.758 34.414 1.00 51.72 94 VAL A O 1
ATOM 751 N N . GLY A 1 95 ? -43.666 -18.649 32.593 1.00 51.81 95 GLY A N 1
ATOM 752 C CA . GLY A 1 95 ? -42.805 -19.396 31.680 1.00 51.81 95 GLY A CA 1
ATOM 753 C C . GLY A 1 95 ? -41.344 -19.030 31.965 1.00 51.81 95 GLY A C 1
ATOM 754 O O . GLY A 1 95 ? -41.036 -17.873 32.242 1.00 51.81 95 GLY A O 1
ATOM 755 N N . THR A 1 96 ? -40.444 -20.005 31.898 1.00 54.12 96 THR A N 1
ATOM 756 C CA . THR A 1 96 ? -39.020 -20.007 32.299 1.00 54.12 96 THR A CA 1
ATOM 757 C C . THR A 1 96 ? -38.105 -18.936 31.656 1.00 54.12 96 THR A C 1
ATOM 759 O O . THR A 1 96 ? -36.888 -19.014 31.781 1.00 54.12 96 THR A O 1
ATOM 762 N N . ASN A 1 97 ? -38.646 -17.928 30.965 1.00 53.06 97 ASN A N 1
ATOM 763 C CA . ASN A 1 97 ? -37.928 -16.872 30.240 1.00 53.06 97 ASN A CA 1
ATOM 764 C C . ASN A 1 97 ? -38.283 -15.462 30.764 1.00 53.06 97 ASN A C 1
ATOM 766 O O . ASN A 1 97 ? -38.636 -14.581 29.984 1.00 53.06 97 ASN A O 1
ATOM 770 N N . LYS A 1 98 ? -38.181 -15.227 32.079 1.00 55.22 98 LYS A N 1
ATOM 771 C CA . LYS A 1 98 ? -38.406 -13.898 32.690 1.00 55.22 98 LYS A CA 1
ATOM 772 C C . LYS A 1 98 ? -37.449 -12.808 32.174 1.00 55.22 98 LYS A C 1
ATOM 774 O O . LYS A 1 98 ? -37.845 -11.653 32.094 1.00 55.22 98 LYS A O 1
ATOM 779 N N . ASP A 1 99 ? -36.241 -13.182 31.751 1.00 58.62 99 ASP A N 1
ATOM 780 C CA . ASP A 1 99 ? -35.132 -12.223 31.611 1.00 58.62 99 ASP A CA 1
ATOM 781 C C . ASP A 1 99 ? -34.769 -11.832 30.169 1.00 58.62 99 ASP A C 1
ATOM 783 O O . ASP A 1 99 ? -33.774 -11.145 29.946 1.00 58.62 99 ASP A O 1
ATOM 787 N N . LYS A 1 100 ? -35.524 -12.284 29.158 1.00 73.12 100 LYS A N 1
ATOM 788 C CA . LYS A 1 100 ? -35.129 -12.116 27.741 1.00 73.12 100 LYS A CA 1
ATOM 789 C C . LYS A 1 100 ? -35.930 -11.080 26.957 1.00 73.12 100 LYS A C 1
ATOM 791 O O . LYS A 1 100 ? -35.563 -10.784 25.823 1.00 73.12 100 LYS A O 1
ATOM 796 N N . THR A 1 101 ? -37.000 -10.534 27.526 1.00 79.25 101 THR A N 1
ATOM 797 C CA . THR A 1 101 ? -37.896 -9.589 26.840 1.00 79.25 101 THR A CA 1
ATOM 798 C C . THR A 1 101 ? -37.835 -8.218 27.492 1.00 79.25 101 THR A C 1
ATOM 800 O O . THR A 1 101 ? -38.129 -8.078 28.677 1.00 79.25 101 THR A O 1
ATOM 803 N N . LEU A 1 102 ? -37.467 -7.206 26.704 1.00 83.69 102 LEU A N 1
ATOM 804 C CA . LEU A 1 102 ? -37.536 -5.806 27.114 1.00 83.69 102 LEU A CA 1
ATOM 805 C C . LEU A 1 102 ? -39.005 -5.386 27.272 1.00 83.69 102 LEU A C 1
ATOM 807 O O . LEU A 1 102 ? -39.858 -5.800 26.485 1.00 83.69 102 LEU A O 1
ATOM 811 N N . ALA A 1 103 ? -39.295 -4.566 28.284 1.00 86.56 103 ALA A N 1
ATOM 812 C CA . ALA A 1 103 ? -40.629 -4.008 28.472 1.00 86.56 103 ALA A CA 1
ATOM 813 C C . ALA A 1 103 ? -41.024 -3.125 27.277 1.00 86.56 103 ALA A C 1
ATOM 815 O O . ALA A 1 103 ? -40.220 -2.332 26.789 1.00 86.56 103 ALA A O 1
ATOM 816 N N . LEU A 1 104 ? -42.274 -3.250 26.835 1.00 88.06 104 LEU A N 1
ATOM 817 C CA . LEU A 1 104 ? -42.853 -2.390 25.808 1.00 88.06 104 LEU A CA 1
ATOM 818 C C . LEU A 1 104 ? -43.008 -0.971 26.370 1.00 88.06 104 LEU A C 1
ATOM 820 O O . LEU A 1 104 ? -43.710 -0.772 27.360 1.00 88.06 104 LEU A O 1
ATOM 824 N N . GLN A 1 105 ? -42.328 -0.005 25.757 1.00 89.81 105 GLN A N 1
ATOM 825 C CA . GLN A 1 105 ? -42.366 1.404 26.149 1.00 89.81 105 GLN A CA 1
ATOM 826 C C . GLN A 1 105 ? -43.131 2.222 25.111 1.00 89.81 105 GLN A C 1
ATOM 828 O O . GLN A 1 105 ? -43.075 1.919 23.920 1.00 89.81 105 GLN A O 1
ATOM 833 N N . PHE A 1 106 ? -43.801 3.280 25.560 1.00 89.94 106 PHE A N 1
ATOM 834 C CA . PHE A 1 106 ? -44.530 4.217 24.707 1.00 89.94 106 PHE A CA 1
ATOM 835 C C . PHE A 1 106 ? -43.884 5.607 24.776 1.00 89.94 106 PHE A C 1
ATOM 837 O O . PHE A 1 106 ? -43.186 5.928 25.740 1.00 89.94 106 PHE A O 1
ATOM 844 N N . ASP A 1 107 ? -44.017 6.403 23.718 1.00 87.56 107 ASP A N 1
ATOM 845 C CA . ASP A 1 107 ? -43.664 7.822 23.735 1.00 87.56 107 ASP A CA 1
ATOM 846 C C . ASP A 1 107 ? -44.782 8.692 24.314 1.00 87.56 107 ASP A C 1
ATOM 848 O O . ASP A 1 107 ? -45.807 8.186 24.771 1.00 87.56 107 ASP A O 1
ATOM 852 N N . GLU A 1 108 ? -44.519 9.996 24.400 1.00 92.19 108 GLU A N 1
ATOM 853 C CA . GLU A 1 108 ? -45.452 10.967 24.985 1.00 92.19 108 GLU A CA 1
ATOM 854 C C . GLU A 1 108 ? -46.732 11.069 24.141 1.00 92.19 108 GLU A C 1
ATOM 856 O O . GLU A 1 108 ? -47.807 11.354 24.659 1.00 92.19 108 GLU A O 1
ATOM 861 N N . GLU A 1 109 ? -46.634 10.734 22.854 1.00 87.50 109 GLU A N 1
ATOM 862 C CA . GLU A 1 109 ? -47.726 10.662 21.890 1.00 87.50 109 GLU A CA 1
ATOM 863 C C . GLU A 1 109 ? -48.468 9.311 21.899 1.00 87.50 109 GLU A C 1
ATOM 865 O O . GLU A 1 109 ? -49.405 9.115 21.121 1.00 87.50 109 GLU A O 1
ATOM 870 N N . GLY A 1 110 ? -48.062 8.363 22.752 1.00 86.62 110 GLY A N 1
ATOM 871 C CA . GLY A 1 110 ? -48.696 7.050 22.890 1.00 86.62 110 GLY A CA 1
ATOM 872 C C . GLY A 1 110 ? -48.344 6.042 21.788 1.00 86.62 110 GLY A C 1
ATOM 873 O O . GLY A 1 110 ? -48.983 4.994 21.686 1.00 86.62 110 GLY A O 1
ATOM 874 N N . LYS A 1 111 ? -47.326 6.307 20.962 1.00 88.69 111 LYS A N 1
ATOM 875 C CA . LYS A 1 111 ? -46.775 5.350 19.993 1.00 88.69 111 LYS A CA 1
ATOM 876 C C . LYS A 1 111 ? -45.752 4.443 20.660 1.00 88.69 111 LYS A C 1
ATOM 878 O O . LYS A 1 111 ? -45.009 4.829 21.559 1.00 88.69 111 LYS A O 1
ATOM 883 N N . LEU A 1 112 ? -45.687 3.204 20.188 1.00 89.31 112 LEU A N 1
ATOM 884 C CA . LEU A 1 112 ? -44.749 2.226 20.719 1.00 89.31 112 LEU A CA 1
ATOM 885 C C . LEU A 1 112 ? -43.306 2.566 20.310 1.00 89.31 112 LEU A C 1
ATOM 887 O O . LEU A 1 112 ? -42.998 2.718 19.125 1.00 89.31 112 LEU A O 1
ATOM 891 N N . ARG A 1 113 ? -42.397 2.637 21.285 1.00 88.62 113 ARG A N 1
ATOM 892 C CA . ARG A 1 113 ? -40.972 2.910 21.068 1.00 88.62 113 ARG A CA 1
ATOM 893 C C . ARG A 1 113 ? -40.236 1.655 20.605 1.00 88.62 113 ARG A C 1
ATOM 895 O O . ARG A 1 113 ? -39.555 0.988 21.380 1.00 88.62 113 ARG A O 1
ATOM 902 N N . PHE A 1 114 ? -40.310 1.366 19.309 1.00 89.44 114 PHE A N 1
ATOM 903 C CA . PHE A 1 114 ? -39.461 0.340 18.684 1.00 89.44 114 PHE A CA 1
ATOM 904 C C . PHE A 1 114 ? -37.968 0.718 18.686 1.00 89.44 114 PHE A C 1
ATOM 906 O O . PHE A 1 114 ? -37.104 -0.155 18.600 1.00 89.44 114 PHE A O 1
ATOM 913 N N . ASP A 1 115 ? -37.658 2.007 18.848 1.00 88.06 115 ASP A N 1
ATOM 914 C CA . ASP A 1 115 ? -36.293 2.545 18.906 1.00 88.06 115 ASP A CA 1
ATOM 915 C C . ASP A 1 115 ? -35.475 1.984 20.076 1.00 88.06 115 ASP A C 1
ATOM 917 O O . ASP A 1 115 ? -34.250 1.905 19.988 1.00 88.06 115 ASP A O 1
ATOM 921 N N . GLU A 1 116 ? -36.135 1.552 21.156 1.00 87.94 116 GLU A N 1
ATOM 922 C CA . GLU A 1 116 ? -35.471 0.948 22.316 1.00 87.94 116 GLU A CA 1
ATOM 923 C C . GLU A 1 116 ? -34.674 -0.304 21.931 1.00 87.94 116 GLU A C 1
ATOM 925 O O . GLU A 1 116 ? -33.612 -0.556 22.495 1.00 87.94 116 GLU A O 1
ATOM 930 N N . VAL A 1 117 ? -35.109 -1.036 20.898 1.00 89.69 117 VAL A N 1
ATOM 931 C CA . VAL A 1 117 ? -34.364 -2.182 20.352 1.00 89.69 117 VAL A CA 1
ATOM 932 C C . VAL A 1 117 ? -33.048 -1.732 19.710 1.00 89.69 117 VAL A C 1
ATOM 934 O O . VAL A 1 117 ? -32.015 -2.375 19.892 1.00 89.69 117 VAL A O 1
ATOM 937 N N . ALA A 1 118 ? -33.056 -0.609 18.989 1.00 90.31 118 ALA A N 1
ATOM 938 C CA . ALA A 1 118 ? -31.856 -0.041 18.374 1.00 90.31 118 ALA A CA 1
ATOM 939 C C . ALA A 1 118 ? -30.918 0.623 19.402 1.00 90.31 118 ALA A C 1
ATOM 941 O O . ALA A 1 118 ? -29.717 0.752 19.156 1.00 90.31 118 ALA A O 1
ATOM 942 N N . ARG A 1 119 ? -31.453 1.032 20.559 1.00 89.25 119 ARG A N 1
ATOM 943 C CA . ARG A 1 119 ? -30.709 1.652 21.666 1.00 89.25 119 ARG A CA 1
ATOM 944 C C . ARG A 1 119 ? -30.087 0.646 22.637 1.00 89.25 119 ARG A C 1
ATOM 946 O O . ARG A 1 119 ? -29.282 1.055 23.472 1.00 89.25 119 ARG A O 1
ATOM 953 N N . ILE A 1 120 ? -30.386 -0.652 22.520 1.00 89.38 120 ILE A N 1
ATOM 954 C CA . ILE A 1 120 ? -29.793 -1.702 23.368 1.00 89.38 120 ILE A CA 1
ATOM 955 C C . ILE A 1 120 ? -28.268 -1.572 23.366 1.00 89.38 120 ILE A C 1
ATOM 957 O O . ILE A 1 120 ? -27.653 -1.621 22.311 1.00 89.38 120 ILE A O 1
ATOM 961 N N . GLY A 1 121 ? -27.652 -1.444 24.545 1.00 88.44 121 GLY A N 1
ATOM 962 C CA . GLY A 1 121 ? -26.195 -1.340 24.704 1.00 88.44 121 GLY A CA 1
ATOM 963 C C . GLY A 1 121 ? -25.617 0.069 24.519 1.00 88.44 121 GLY A C 1
ATOM 964 O O . GLY A 1 121 ? -24.411 0.253 24.689 1.00 88.44 121 GLY A O 1
ATOM 965 N N . HIS A 1 122 ? -26.449 1.063 24.208 1.00 92.69 122 HIS A N 1
ATOM 966 C CA . HIS A 1 122 ? -26.084 2.478 24.197 1.00 92.69 122 HIS A CA 1
ATOM 967 C C . HIS A 1 122 ? -26.560 3.176 25.484 1.00 92.69 122 HIS A C 1
ATOM 969 O O . HIS A 1 122 ? -27.451 2.691 26.179 1.00 92.69 122 HIS A O 1
ATOM 975 N N . GLY A 1 123 ? -25.952 4.318 25.822 1.00 91.88 123 GLY A N 1
ATOM 976 C CA . GLY A 1 123 ? -26.450 5.174 26.906 1.00 91.88 123 GLY A CA 1
ATOM 977 C C . GLY A 1 123 ? -27.788 5.818 26.535 1.00 91.88 123 GLY A C 1
ATOM 978 O O . GLY A 1 123 ? -28.050 6.040 25.354 1.00 91.88 123 GLY A O 1
ATOM 979 N N . LYS A 1 124 ? -28.617 6.150 27.533 1.00 88.94 124 LYS A N 1
ATOM 980 C CA . LYS A 1 124 ? -29.950 6.749 27.316 1.00 88.94 124 LYS A CA 1
ATOM 981 C C . LYS A 1 124 ? -29.883 8.061 26.526 1.00 88.94 124 LYS A C 1
ATOM 983 O O . LYS A 1 124 ? -30.726 8.301 25.665 1.00 88.94 124 LYS A O 1
ATOM 988 N N . ASP A 1 125 ? -28.828 8.834 26.767 1.00 92.88 125 ASP A N 1
ATOM 989 C CA . ASP A 1 125 ? -28.591 10.147 26.155 1.00 92.88 125 ASP A CA 1
ATOM 990 C C . ASP A 1 125 ? -28.016 10.047 24.735 1.00 92.88 125 ASP A C 1
ATOM 992 O O . ASP A 1 125 ? -27.909 11.041 24.017 1.00 92.88 125 ASP A O 1
ATOM 996 N N . LYS A 1 126 ? -27.629 8.843 24.293 1.00 92.81 126 LYS A N 1
ATOM 997 C CA . LYS A 1 126 ? -27.093 8.659 22.950 1.00 92.81 126 LYS A CA 1
ATOM 998 C C . LYS A 1 126 ? -28.228 8.689 21.935 1.00 92.81 126 LYS A C 1
ATOM 1000 O O . LYS A 1 126 ? -29.084 7.806 21.898 1.00 92.81 126 LYS A O 1
ATOM 1005 N N . VAL A 1 127 ? -28.177 9.680 21.055 1.00 91.75 127 VAL A N 1
ATOM 1006 C CA . VAL A 1 127 ? -29.115 9.807 19.942 1.00 91.75 127 VAL A CA 1
ATOM 1007 C C . VAL A 1 127 ? -28.857 8.696 18.919 1.00 91.75 127 VAL A C 1
ATOM 1009 O O . VAL A 1 127 ? -27.740 8.528 18.426 1.00 91.75 127 VAL A O 1
ATOM 1012 N N . VAL A 1 128 ? -29.901 7.922 18.614 1.00 92.50 128 VAL A N 1
ATOM 1013 C CA . VAL A 1 128 ? -29.921 6.892 17.567 1.00 92.50 128 VAL A CA 1
ATOM 1014 C C . VAL A 1 128 ? -31.106 7.191 16.661 1.00 92.50 128 VAL A C 1
ATOM 1016 O O . VAL A 1 128 ? -32.234 7.269 17.145 1.00 92.50 128 VAL A O 1
ATOM 1019 N N . HIS A 1 129 ? -30.838 7.361 15.367 1.00 93.44 129 HIS A N 1
ATOM 1020 C CA . HIS A 1 129 ? -31.872 7.547 14.355 1.00 93.44 129 HIS A CA 1
ATOM 1021 C C . HIS A 1 129 ? -32.388 6.188 13.884 1.00 93.44 129 HIS A C 1
ATOM 1023 O O . HIS A 1 129 ? -31.611 5.329 13.462 1.00 93.44 129 HIS A O 1
ATOM 1029 N N . SER A 1 130 ? -33.696 6.001 13.974 1.00 91.81 130 SER A N 1
ATOM 1030 C CA . SER A 1 130 ? -34.391 4.744 13.662 1.00 91.81 130 SER A CA 1
ATOM 1031 C C . SER A 1 130 ? -35.766 4.973 13.047 1.00 91.81 130 SER A C 1
ATOM 1033 O O . SER A 1 130 ? -36.336 4.049 12.466 1.00 91.81 130 SER A O 1
ATOM 1035 N N . ARG A 1 131 ? -36.306 6.193 13.141 1.00 90.31 131 ARG A N 1
ATOM 1036 C CA . ARG A 1 131 ? -37.648 6.525 12.668 1.00 90.31 131 ARG A CA 1
ATOM 1037 C C . ARG A 1 131 ? -37.594 7.031 11.233 1.00 90.31 131 ARG A C 1
ATOM 1039 O O . ARG A 1 131 ? -36.685 7.759 10.851 1.00 90.31 131 ARG A O 1
ATOM 1046 N N . LEU A 1 132 ? -38.635 6.756 10.447 1.00 88.62 132 LEU A N 1
ATOM 1047 C CA . LEU A 1 132 ? -38.773 7.329 9.100 1.00 88.62 132 LEU A CA 1
ATOM 1048 C C . LEU A 1 132 ? -38.820 8.869 9.120 1.00 88.62 132 LEU A C 1
ATOM 1050 O O . LEU A 1 132 ? -38.391 9.508 8.162 1.00 88.62 132 LEU A O 1
ATOM 1054 N N . SER A 1 133 ? -39.309 9.473 10.210 1.00 89.00 133 SER A N 1
ATOM 1055 C CA . SER A 1 133 ? -39.262 10.926 10.421 1.00 89.00 133 SER A CA 1
ATOM 1056 C C . SER A 1 133 ? -37.841 11.483 10.369 1.00 89.00 133 SER A C 1
ATOM 1058 O O . SER A 1 133 ? -37.659 12.592 9.882 1.00 89.00 133 SER A O 1
ATOM 1060 N N . ASP A 1 134 ? -36.843 10.703 10.794 1.00 90.50 134 ASP A N 1
ATOM 1061 C CA . ASP A 1 134 ? -35.436 11.114 10.820 1.00 90.50 134 ASP A CA 1
ATOM 1062 C C . ASP A 1 134 ? -34.829 11.181 9.408 1.00 90.50 134 ASP A C 1
ATOM 1064 O O . ASP A 1 134 ? -33.821 11.846 9.197 1.00 90.50 134 ASP A O 1
ATOM 1068 N N . MET A 1 135 ? -35.439 10.503 8.424 1.00 89.88 135 MET A N 1
ATOM 1069 C CA . MET A 1 135 ? -35.013 10.556 7.019 1.00 89.88 135 MET A CA 1
ATOM 1070 C C . MET A 1 135 ? -35.591 11.743 6.254 1.00 89.88 135 MET A C 1
ATOM 1072 O O . MET A 1 135 ? -35.142 12.035 5.144 1.00 89.88 135 MET A O 1
ATOM 1076 N N . LYS A 1 136 ? -36.636 12.381 6.785 1.00 89.12 136 LYS A N 1
ATOM 1077 C CA . LYS A 1 136 ? -37.291 13.490 6.097 1.00 89.12 136 LYS A CA 1
ATOM 1078 C C . LYS A 1 136 ? -36.388 14.716 6.177 1.00 89.12 136 LYS A C 1
ATOM 1080 O O . LYS A 1 136 ? -35.923 15.081 7.253 1.00 89.12 136 LYS A O 1
ATOM 1085 N N . ALA A 1 137 ? -36.150 15.345 5.028 1.00 87.25 137 ALA A N 1
ATOM 1086 C CA . ALA A 1 137 ? -35.432 16.608 4.984 1.00 87.25 137 ALA A CA 1
ATOM 1087 C C . ALA A 1 137 ? -36.213 17.659 5.782 1.00 87.25 137 ALA A C 1
ATOM 1089 O O . ALA A 1 137 ? -37.424 17.808 5.601 1.00 87.25 137 ALA A O 1
ATOM 1090 N N . LYS A 1 138 ? -35.514 18.363 6.670 1.00 86.31 138 LYS A N 1
ATOM 1091 C CA . LYS A 1 138 ? -36.049 19.542 7.345 1.00 86.31 138 LYS A CA 1
ATOM 1092 C C . LYS A 1 138 ? -35.760 20.752 6.465 1.00 86.31 138 LYS A C 1
ATOM 1094 O O . LYS A 1 138 ? -34.650 20.875 5.951 1.00 86.31 138 LYS A O 1
ATOM 1099 N N . ILE A 1 139 ? -36.766 21.594 6.262 1.00 84.19 139 ILE A N 1
ATOM 1100 C CA . ILE A 1 139 ? -36.588 22.901 5.629 1.00 84.19 139 ILE A CA 1
ATOM 1101 C C . ILE A 1 139 ? -35.986 23.796 6.712 1.00 84.19 139 ILE A C 1
ATOM 1103 O O . ILE A 1 139 ? -36.528 23.840 7.814 1.00 84.19 139 ILE A O 1
ATOM 1107 N N . ILE A 1 140 ? -34.831 24.390 6.427 1.00 80.94 140 ILE A N 1
ATOM 1108 C CA . ILE A 1 140 ? -34.109 25.266 7.351 1.00 80.94 140 ILE A CA 1
ATOM 1109 C C . ILE A 1 140 ? -34.105 26.646 6.710 1.00 80.94 140 ILE A C 1
ATOM 1111 O O . ILE A 1 140 ? -33.624 26.783 5.583 1.00 80.94 140 ILE A O 1
ATOM 1115 N N . ASP A 1 141 ? -34.645 27.627 7.421 1.00 81.81 141 ASP A N 1
ATOM 1116 C CA . ASP A 1 141 ? -34.547 29.031 7.040 1.00 81.81 141 ASP A CA 1
ATOM 1117 C C . ASP A 1 141 ? -33.210 29.589 7.552 1.00 81.81 141 ASP A C 1
ATOM 1119 O O . ASP A 1 141 ? -32.769 29.256 8.652 1.00 81.81 141 ASP A O 1
ATOM 1123 N N . GLU A 1 142 ? -32.533 30.426 6.758 1.00 74.56 142 GLU A N 1
ATOM 1124 C CA . GLU A 1 142 ? -31.211 30.979 7.119 1.00 74.56 142 GLU A CA 1
ATOM 1125 C C . GLU A 1 142 ? -31.253 31.888 8.366 1.00 74.56 142 GLU A C 1
ATOM 1127 O O . GLU A 1 142 ? -30.219 32.136 8.986 1.00 74.56 142 GLU A O 1
ATOM 1132 N N . GLU A 1 143 ? -32.447 32.349 8.747 1.00 76.38 143 GLU A N 1
ATOM 1133 C CA . GLU A 1 143 ? -32.714 33.207 9.909 1.00 76.38 143 GLU A CA 1
ATOM 1134 C C . GLU A 1 143 ? -33.009 32.418 11.203 1.00 76.38 143 GLU A C 1
ATOM 1136 O O . GLU A 1 143 ? -33.257 33.025 12.241 1.00 76.38 143 GLU A O 1
ATOM 1141 N N . ASP A 1 144 ? -32.997 31.080 11.174 1.00 82.75 144 ASP A N 1
ATOM 1142 C CA . ASP A 1 144 ? -33.275 30.252 12.355 1.00 82.75 144 ASP A CA 1
ATOM 1143 C C . ASP A 1 144 ? -32.065 30.209 13.312 1.00 82.75 144 ASP A C 1
ATOM 1145 O O . ASP A 1 144 ? -31.003 29.659 12.991 1.00 82.75 144 ASP A O 1
ATOM 1149 N N . ASP A 1 145 ? -32.242 30.753 14.521 1.00 80.00 145 ASP A N 1
ATOM 1150 C CA . ASP A 1 145 ? -31.236 30.773 15.593 1.00 80.00 145 ASP A CA 1
ATOM 1151 C C . ASP A 1 145 ? -30.723 29.368 15.963 1.00 80.00 145 ASP A C 1
ATOM 1153 O O . ASP A 1 145 ? -29.584 29.215 16.408 1.00 80.00 145 ASP A O 1
ATOM 1157 N N . SER A 1 146 ? -31.514 28.310 15.743 1.00 81.56 146 SER A N 1
ATOM 1158 C CA . SER A 1 146 ? -31.112 26.926 16.039 1.00 81.56 146 SER A CA 1
ATOM 1159 C C . SER A 1 146 ? -30.029 26.376 15.104 1.00 81.56 146 SER A C 1
ATOM 1161 O O . SER A 1 146 ? -29.371 25.383 15.437 1.00 81.56 146 SER A O 1
ATOM 1163 N N . PHE A 1 147 ? -29.830 27.006 13.941 1.00 85.25 147 PHE A N 1
ATOM 1164 C CA . PHE A 1 147 ? -28.813 26.631 12.959 1.00 85.25 147 PHE A CA 1
ATOM 1165 C C . PHE A 1 147 ? -27.531 27.474 13.068 1.00 85.25 147 PHE A C 1
ATOM 1167 O O . PHE A 1 147 ? -26.553 27.220 12.357 1.00 85.25 147 PHE A O 1
ATOM 1174 N N . GLN A 1 148 ? -27.502 28.450 13.979 1.00 87.00 148 GLN A N 1
ATOM 1175 C CA . GLN A 1 148 ? -26.303 29.226 14.270 1.00 87.00 148 GLN A CA 1
ATOM 1176 C C . GLN A 1 148 ? -25.296 28.415 15.089 1.00 87.00 148 GLN A C 1
ATOM 1178 O O . GLN A 1 148 ? -25.614 27.432 15.764 1.00 87.00 148 GLN A O 1
ATOM 1183 N N . LYS A 1 149 ? -24.026 28.815 15.003 1.00 88.19 149 LYS A N 1
ATOM 1184 C CA . LYS A 1 149 ? -22.990 28.238 15.865 1.00 88.19 149 LYS A CA 1
ATOM 1185 C C . LYS A 1 149 ? -23.257 28.645 17.323 1.00 88.19 149 LYS A C 1
ATOM 1187 O O . LYS A 1 149 ? -23.779 29.736 17.539 1.00 88.19 149 LYS A O 1
ATOM 1192 N N . PRO A 1 150 ? -22.854 27.814 18.301 1.00 93.12 150 PRO A N 1
ATOM 1193 C CA . PRO A 1 150 ? -22.836 28.215 19.706 1.00 93.12 150 PRO A CA 1
ATOM 1194 C C . PRO A 1 150 ? -22.073 29.527 19.914 1.00 93.12 150 PRO A C 1
ATOM 1196 O O . PRO A 1 150 ? -21.234 29.899 19.087 1.00 93.12 150 PRO A O 1
ATOM 1199 N N . THR A 1 151 ? -22.344 30.203 21.027 1.00 94.31 151 THR A N 1
ATOM 1200 C CA . THR A 1 151 ? -21.754 31.517 21.323 1.00 94.31 151 THR A CA 1
ATOM 1201 C C . THR A 1 151 ? -20.234 31.402 21.481 1.00 94.31 151 THR A C 1
ATOM 1203 O O . THR A 1 151 ? -19.735 30.384 21.964 1.00 94.31 151 THR A O 1
ATOM 1206 N N . ASP A 1 152 ? -19.482 32.448 21.120 1.00 94.75 152 ASP A N 1
ATOM 1207 C CA . ASP A 1 152 ? -18.014 32.453 21.238 1.00 94.75 152 ASP A CA 1
ATOM 1208 C C . ASP A 1 152 ? -17.535 32.116 22.667 1.00 94.75 152 ASP A C 1
ATOM 1210 O O . ASP A 1 152 ? -16.568 31.370 22.829 1.00 94.75 152 ASP A O 1
ATOM 1214 N N . ASP A 1 153 ? -18.254 32.568 23.701 1.00 95.69 153 ASP A N 1
ATOM 1215 C CA . ASP A 1 153 ? -17.960 32.249 25.107 1.00 95.69 153 ASP A CA 1
ATOM 1216 C C . ASP A 1 153 ? -18.123 30.747 25.425 1.00 95.69 153 ASP A C 1
ATOM 1218 O O . ASP A 1 153 ? -17.265 30.149 26.077 1.00 95.69 153 ASP A O 1
ATOM 1222 N N . GLU A 1 154 ? -19.171 30.096 24.908 1.00 95.75 154 GLU A N 1
ATOM 1223 C CA . GLU A 1 154 ? -19.414 28.653 25.088 1.00 95.75 154 GLU A CA 1
ATOM 1224 C C . GLU A 1 154 ? -18.367 27.811 24.345 1.00 95.75 154 GLU A C 1
ATOM 1226 O O . GLU A 1 154 ? -17.939 26.746 24.810 1.00 95.75 154 GLU A O 1
ATOM 1231 N N . ILE A 1 155 ? -17.923 28.296 23.180 1.00 96.62 155 ILE A N 1
ATOM 1232 C CA . ILE A 1 155 ? -16.835 27.687 22.413 1.00 96.62 155 ILE A CA 1
ATOM 1233 C C . ILE A 1 155 ? -15.532 27.774 23.210 1.00 96.62 155 ILE A C 1
ATOM 1235 O O . ILE A 1 155 ? -14.804 26.778 23.275 1.00 96.62 155 ILE A O 1
ATOM 1239 N N . LEU A 1 156 ? -15.234 28.923 23.825 1.00 96.94 156 LEU A N 1
ATOM 1240 C CA . LEU A 1 156 ? -14.054 29.102 24.672 1.00 96.94 156 LEU A CA 1
ATOM 1241 C C . LEU A 1 156 ? -14.101 28.171 25.887 1.00 96.94 156 LEU A C 1
ATOM 1243 O O . LEU A 1 156 ? -13.147 27.420 26.094 1.00 96.94 156 LEU A O 1
ATOM 1247 N N . GLU A 1 157 ? -15.218 28.119 26.615 1.00 97.75 157 GLU A N 1
ATOM 1248 C CA . GLU A 1 157 ? -15.393 27.221 27.764 1.00 97.75 157 GLU A CA 1
ATOM 1249 C C . GLU A 1 157 ? -15.204 25.748 27.367 1.00 97.75 157 GLU A C 1
ATOM 1251 O O . GLU A 1 157 ? -14.419 25.013 27.977 1.00 97.75 157 GLU A O 1
ATOM 1256 N N . THR A 1 158 ? -15.855 25.313 26.284 1.00 97.62 158 THR A N 1
ATOM 1257 C CA . THR A 1 158 ? -15.738 23.938 25.775 1.00 97.62 158 THR A CA 1
ATOM 1258 C C . THR A 1 158 ? -14.309 23.625 25.336 1.00 97.62 158 THR A C 1
ATOM 1260 O O . THR A 1 158 ? -13.802 22.521 25.572 1.00 97.62 158 THR A O 1
ATOM 1263 N N . THR A 1 159 ? -13.632 24.590 24.711 1.00 97.31 159 THR A N 1
ATOM 1264 C CA . THR A 1 159 ? -12.238 24.458 24.273 1.00 97.31 159 THR A CA 1
ATOM 1265 C C . THR A 1 159 ? -11.308 24.317 25.469 1.00 97.31 159 THR A C 1
ATOM 1267 O O . THR A 1 159 ? -10.451 23.431 25.468 1.00 97.31 159 THR A O 1
ATOM 1270 N N . GLU A 1 160 ? -11.486 25.124 26.513 1.00 97.62 160 GLU A N 1
ATOM 1271 C CA . GLU A 1 160 ? -10.687 25.048 27.734 1.00 97.62 160 GLU A CA 1
ATOM 1272 C C . GLU A 1 160 ? -10.918 23.739 28.489 1.00 97.62 160 GLU A C 1
ATOM 1274 O O . GLU A 1 160 ? -9.948 23.065 28.853 1.00 97.62 160 GLU A O 1
ATOM 1279 N N . ALA A 1 161 ? -12.175 23.319 28.649 1.00 98.00 161 ALA A N 1
ATOM 1280 C CA . ALA A 1 161 ? -12.529 22.043 29.263 1.00 98.00 161 ALA A CA 1
ATOM 1281 C C . ALA A 1 161 ? -11.921 20.856 28.497 1.00 98.00 161 ALA A C 1
ATOM 1283 O O . ALA A 1 161 ? -11.311 19.957 29.089 1.00 98.00 161 ALA A O 1
ATOM 1284 N N . THR A 1 162 ? -12.016 20.877 27.164 1.00 97.94 162 THR A N 1
ATOM 1285 C CA . THR A 1 162 ? -11.449 19.837 26.296 1.00 97.94 162 THR A CA 1
ATOM 1286 C C . THR A 1 162 ? -9.924 19.840 26.350 1.00 97.94 162 THR A C 1
ATOM 1288 O O . THR A 1 162 ? -9.312 18.775 26.462 1.00 97.94 162 THR A O 1
ATOM 1291 N N . ARG A 1 163 ? -9.290 21.019 26.331 1.00 97.50 163 ARG A N 1
ATOM 1292 C CA . ARG A 1 163 ? -7.836 21.170 26.466 1.00 97.50 163 ARG A CA 1
ATOM 1293 C C . ARG A 1 163 ? -7.349 20.562 27.778 1.00 97.50 163 ARG A C 1
ATOM 1295 O O . ARG A 1 163 ? -6.469 19.708 27.738 1.00 97.50 163 ARG A O 1
ATOM 1302 N N . MET A 1 164 ? -7.959 20.917 28.911 1.00 97.50 164 MET A N 1
ATOM 1303 C CA . MET A 1 164 ? -7.594 20.369 30.226 1.00 97.50 164 MET A CA 1
ATOM 1304 C C . MET A 1 164 ? -7.745 18.839 30.278 1.00 97.50 164 MET A C 1
ATOM 1306 O O . MET A 1 164 ? -6.886 18.134 30.817 1.00 97.50 164 MET A O 1
ATOM 1310 N N . ALA A 1 165 ? -8.810 18.294 29.681 1.00 97.69 165 ALA A N 1
ATOM 1311 C CA . ALA A 1 165 ? -9.019 16.849 29.610 1.00 97.69 165 ALA A CA 1
ATOM 1312 C C . ALA A 1 165 ? -7.948 16.142 28.756 1.00 97.69 165 ALA A C 1
ATOM 1314 O O . ALA A 1 165 ? -7.424 15.096 29.153 1.00 97.69 165 ALA A O 1
ATOM 1315 N N . LEU A 1 166 ? -7.584 16.715 27.605 1.00 97.31 166 LEU A N 1
ATOM 1316 C CA . LEU A 1 166 ? -6.542 16.178 26.727 1.00 97.31 166 LEU A CA 1
ATOM 1317 C C . LEU A 1 166 ? -5.145 16.303 27.347 1.00 97.31 166 LEU A C 1
ATOM 1319 O O . LEU A 1 166 ? -4.349 15.367 27.247 1.00 97.31 166 LEU A O 1
ATOM 1323 N N . GLU A 1 167 ? -4.851 17.396 28.046 1.00 97.19 167 GLU A N 1
ATOM 1324 C CA . GLU A 1 167 ? -3.613 17.575 28.813 1.00 97.19 167 GLU A CA 1
ATOM 1325 C C . GLU A 1 167 ? -3.469 16.494 29.893 1.00 97.19 167 GLU A C 1
ATOM 1327 O O . GLU A 1 167 ? -2.422 15.855 30.014 1.00 97.19 167 GLU A O 1
ATOM 1332 N N . LYS A 1 168 ? -4.548 16.168 30.613 1.00 96.56 168 LYS A N 1
ATOM 1333 C CA . LYS A 1 168 ? -4.547 15.079 31.604 1.00 96.56 168 LYS A CA 1
ATOM 1334 C C . LYS A 1 168 ? -4.246 13.705 30.990 1.00 96.56 168 LYS A C 1
ATOM 1336 O O . LYS A 1 168 ? -3.562 12.886 31.601 1.00 96.56 168 LYS A O 1
ATOM 1341 N N . ILE A 1 169 ? -4.732 13.431 29.779 1.00 96.06 169 ILE A N 1
ATOM 1342 C CA . ILE A 1 169 ? -4.463 12.161 29.082 1.00 96.06 169 ILE A CA 1
ATOM 1343 C C . ILE A 1 169 ? -3.032 12.132 28.533 1.00 96.06 169 ILE A C 1
ATOM 1345 O O . ILE A 1 169 ? -2.335 11.122 28.655 1.00 96.06 169 ILE A O 1
ATOM 1349 N N . THR A 1 170 ? -2.585 13.226 27.920 1.00 96.00 170 THR A N 1
ATOM 1350 C CA . THR A 1 170 ? -1.258 13.321 27.299 1.00 96.00 170 THR A CA 1
ATOM 1351 C C . THR A 1 170 ? -0.149 13.278 28.339 1.00 96.00 170 THR A C 1
ATOM 1353 O O . THR A 1 170 ? 0.795 12.515 28.156 1.00 96.00 170 THR A O 1
ATOM 1356 N N . THR A 1 171 ? -0.289 13.969 29.472 1.00 94.31 171 THR A N 1
ATOM 1357 C CA . THR A 1 171 ? 0.660 13.876 30.596 1.00 94.31 171 THR A CA 1
ATOM 1358 C C . THR A 1 171 ? 0.819 12.438 31.101 1.00 94.31 171 THR A C 1
ATOM 1360 O O . THR A 1 171 ? 1.946 11.977 31.290 1.00 94.31 171 THR A O 1
ATOM 1363 N N . ALA A 1 172 ? -0.273 11.673 31.214 1.00 91.56 172 ALA A N 1
ATOM 1364 C CA . ALA A 1 172 ? -0.212 10.256 31.582 1.00 91.56 172 ALA A CA 1
ATOM 1365 C C . ALA A 1 172 ? 0.513 9.392 30.530 1.00 91.56 172 ALA A C 1
ATOM 1367 O O . ALA A 1 172 ? 1.236 8.457 30.880 1.00 91.56 172 ALA A O 1
ATOM 1368 N N . LYS A 1 173 ? 0.353 9.702 29.237 1.00 93.94 173 LYS A N 1
ATOM 1369 C CA . LYS A 1 173 ? 1.048 9.006 28.140 1.00 93.94 173 LYS A CA 1
ATOM 1370 C C . LYS A 1 173 ? 2.533 9.360 28.070 1.00 93.94 173 LYS A C 1
ATOM 1372 O O . LYS A 1 173 ? 3.343 8.454 27.904 1.00 93.94 173 LYS A O 1
ATOM 1377 N N . ILE A 1 174 ? 2.884 10.634 28.245 1.00 92.44 174 ILE A N 1
ATOM 1378 C CA . ILE A 1 174 ? 4.273 11.114 28.293 1.00 92.44 174 ILE A CA 1
ATOM 1379 C C . ILE A 1 174 ? 5.004 10.449 29.461 1.00 92.44 174 ILE A C 1
ATOM 1381 O O . ILE A 1 174 ? 6.084 9.899 29.270 1.00 92.44 174 ILE A O 1
ATOM 1385 N N . ALA A 1 175 ? 4.382 10.400 30.643 1.00 87.19 175 ALA A N 1
ATOM 1386 C CA . ALA A 1 175 ? 4.967 9.746 31.811 1.00 87.19 175 ALA A CA 1
ATOM 1387 C C . ALA A 1 175 ? 5.286 8.260 31.564 1.00 87.19 175 ALA A C 1
ATOM 1389 O O . ALA A 1 175 ? 6.308 7.770 32.034 1.00 87.19 175 ALA A O 1
ATOM 1390 N N . ALA A 1 176 ? 4.445 7.540 30.814 1.00 85.25 176 ALA A N 1
ATOM 1391 C CA . ALA A 1 176 ? 4.682 6.136 30.468 1.00 85.25 176 ALA A CA 1
ATOM 1392 C C . ALA A 1 176 ? 5.743 5.932 29.367 1.00 85.25 176 ALA A C 1
ATOM 1394 O O . ALA A 1 176 ? 6.304 4.845 29.274 1.00 85.25 176 ALA A O 1
ATOM 1395 N N . ALA A 1 177 ? 5.992 6.943 28.530 1.00 87.44 177 ALA A N 1
ATOM 1396 C CA . ALA A 1 177 ? 6.967 6.881 27.440 1.00 87.44 177 ALA A CA 1
ATOM 1397 C C . ALA A 1 177 ? 8.398 7.233 27.883 1.00 87.44 177 ALA A C 1
ATOM 1399 O O . ALA A 1 177 ? 9.353 6.861 27.203 1.00 87.44 177 ALA A O 1
ATOM 1400 N N . LEU A 1 178 ? 8.558 7.946 29.003 1.00 83.75 178 LEU A N 1
ATOM 1401 C CA . LEU A 1 178 ? 9.873 8.300 29.538 1.00 83.75 178 LEU A CA 1
ATOM 1402 C C . LEU A 1 178 ? 10.622 7.042 30.038 1.00 83.75 178 LEU A C 1
ATOM 1404 O O . LEU A 1 178 ? 10.087 6.337 30.897 1.00 83.75 178 LEU A O 1
ATOM 1408 N N . PRO A 1 179 ? 11.856 6.765 29.557 1.00 71.88 179 PRO A N 1
ATOM 1409 C CA . PRO A 1 179 ? 12.601 5.540 29.885 1.00 71.88 179 PRO A CA 1
ATOM 1410 C C . PRO A 1 179 ? 13.002 5.400 31.357 1.00 71.88 179 PRO A C 1
ATOM 1412 O O . PRO A 1 179 ? 13.143 4.287 31.856 1.00 71.88 179 PRO A O 1
ATOM 1415 N N . VAL A 1 180 ? 13.201 6.525 32.048 1.00 72.69 180 VAL A N 1
ATOM 1416 C CA . VAL A 1 180 ? 13.591 6.578 33.461 1.00 72.69 180 VAL A CA 1
ATOM 1417 C C . VAL A 1 180 ? 12.607 7.493 34.177 1.00 72.69 180 VAL A C 1
ATOM 1419 O O . VAL A 1 180 ? 12.452 8.656 33.804 1.00 72.69 180 VAL A O 1
ATOM 1422 N N . GLN A 1 181 ? 11.927 6.971 35.199 1.00 69.19 181 GLN A N 1
ATOM 1423 C CA . GLN A 1 181 ? 11.067 7.776 36.064 1.00 69.19 181 GLN A CA 1
ATOM 1424 C C . GLN A 1 181 ? 11.833 8.164 37.326 1.00 69.19 181 GLN A C 1
ATOM 1426 O O . GLN A 1 181 ? 12.460 7.322 37.966 1.00 69.19 181 GLN A O 1
ATOM 1431 N N . HIS A 1 182 ? 11.762 9.438 37.708 1.00 72.19 182 HIS A N 1
ATOM 1432 C CA . HIS A 1 182 ? 12.211 9.857 39.032 1.00 72.19 182 HIS A CA 1
ATOM 1433 C C . HIS A 1 182 ? 11.320 9.218 40.109 1.00 72.19 182 HIS A C 1
ATOM 1435 O O . HIS A 1 182 ? 10.129 8.976 39.881 1.00 72.19 182 HIS A O 1
ATOM 1441 N N . ALA A 1 183 ? 11.870 8.989 41.305 1.00 75.56 183 ALA A N 1
ATOM 1442 C CA . ALA A 1 183 ? 11.078 8.536 42.443 1.00 75.56 183 ALA A CA 1
ATOM 1443 C C . ALA A 1 183 ? 9.927 9.528 42.692 1.00 75.56 183 ALA A C 1
ATOM 1445 O O . ALA A 1 183 ? 10.136 10.743 42.799 1.00 75.56 183 ALA A O 1
ATOM 1446 N N . LYS A 1 184 ? 8.692 9.024 42.717 1.00 76.94 184 LYS A N 1
ATOM 1447 C CA . LYS A 1 184 ? 7.509 9.849 42.978 1.00 76.94 184 LYS A CA 1
ATOM 1448 C C . LYS A 1 184 ? 7.370 10.045 44.484 1.00 76.94 184 LYS A C 1
ATOM 1450 O O . LYS A 1 184 ? 7.492 9.090 45.245 1.00 76.94 184 LYS A O 1
ATOM 1455 N N . LYS A 1 185 ? 7.108 11.282 44.911 1.00 79.75 185 LYS A N 1
ATOM 1456 C CA . LYS A 1 185 ? 6.712 11.560 46.297 1.00 79.75 185 LYS A CA 1
ATOM 1457 C C . LYS A 1 185 ? 5.288 11.042 46.492 1.00 79.75 185 LYS A C 1
ATOM 1459 O O . LYS A 1 185 ? 4.427 11.340 45.666 1.00 79.75 185 LYS A O 1
ATOM 1464 N N . THR A 1 186 ? 5.059 10.263 47.544 1.00 82.00 186 THR A N 1
ATOM 1465 C CA . THR A 1 186 ? 3.727 9.746 47.875 1.00 82.00 186 THR A CA 1
ATOM 1466 C C . THR A 1 186 ? 2.793 10.889 48.259 1.00 82.00 186 THR A C 1
ATOM 1468 O O . THR A 1 186 ? 3.202 11.868 48.892 1.00 82.00 186 THR A O 1
ATOM 1471 N N . ALA A 1 187 ? 1.531 10.786 47.844 1.00 84.94 187 ALA A N 1
ATOM 1472 C CA . ALA A 1 187 ? 0.508 11.741 48.241 1.00 84.94 187 ALA A CA 1
ATOM 1473 C C . ALA A 1 187 ? 0.241 11.667 49.762 1.00 84.94 187 ALA A C 1
ATOM 1475 O O . ALA A 1 187 ? 0.412 10.607 50.374 1.00 84.94 187 ALA A O 1
ATOM 1476 N N . PRO A 1 188 ? -0.201 12.769 50.396 1.00 89.94 188 PRO A N 1
ATOM 1477 C CA . PRO A 1 188 ? -0.589 12.750 51.802 1.00 89.94 188 PRO A CA 1
ATOM 1478 C C . PRO A 1 188 ? -1.808 11.842 52.036 1.00 89.94 188 PRO A C 1
ATOM 1480 O O . PRO A 1 188 ? -2.644 11.654 51.153 1.00 89.94 188 PRO A O 1
ATOM 1483 N N . ALA A 1 189 ? -1.918 11.294 53.251 1.00 91.69 189 ALA A N 1
ATOM 1484 C CA . ALA A 1 189 ? -3.005 10.392 53.630 1.00 91.69 189 ALA A CA 1
ATOM 1485 C C . ALA A 1 189 ? -4.386 11.059 53.478 1.00 91.69 189 ALA A C 1
ATOM 1487 O O . ALA A 1 189 ? -4.613 12.148 54.005 1.00 91.69 189 ALA A O 1
ATOM 1488 N N . GLN A 1 190 ? -5.317 10.378 52.808 1.00 95.06 190 GLN A N 1
ATOM 1489 C CA . GLN A 1 190 ? -6.686 10.847 52.588 1.00 95.06 190 GLN A CA 1
ATOM 1490 C C . GLN A 1 190 ? -7.653 10.141 53.540 1.00 95.06 190 GLN A C 1
ATOM 1492 O O . GLN A 1 190 ? -7.532 8.941 53.773 1.00 95.06 190 GLN A O 1
ATOM 1497 N N . TYR A 1 191 ? -8.638 10.863 54.073 1.00 94.94 191 TYR A N 1
ATOM 1498 C CA . TYR A 1 191 ? -9.684 10.286 54.920 1.00 94.94 191 TYR A CA 1
ATOM 1499 C C . TYR A 1 191 ? -11.008 10.264 54.161 1.00 94.94 191 TYR A C 1
ATOM 1501 O O . TYR A 1 191 ? -11.536 11.309 53.788 1.00 94.94 191 TYR A O 1
ATOM 1509 N N . ILE A 1 192 ? -11.547 9.069 53.938 1.00 95.38 192 ILE A N 1
ATOM 1510 C CA . ILE A 1 192 ? -12.800 8.848 53.217 1.00 95.38 192 ILE A CA 1
ATOM 1511 C C . ILE A 1 192 ? -13.858 8.391 54.212 1.00 95.38 192 ILE A C 1
ATOM 1513 O O . ILE A 1 192 ? -13.654 7.444 54.970 1.00 95.38 192 ILE A O 1
ATOM 1517 N N . ARG A 1 193 ? -15.017 9.043 54.193 1.00 94.62 193 ARG A N 1
ATOM 1518 C CA . ARG A 1 193 ? -16.193 8.605 54.944 1.00 94.62 193 ARG A CA 1
ATOM 1519 C C . ARG A 1 193 ? -16.990 7.625 54.088 1.00 94.62 193 ARG A C 1
ATOM 1521 O O . ARG A 1 193 ? -17.549 8.006 53.066 1.00 94.62 193 ARG A O 1
ATOM 1528 N N . TYR A 1 194 ? -17.049 6.371 54.515 1.00 92.94 194 TYR A N 1
ATOM 1529 C CA . TYR A 1 194 ? -17.766 5.301 53.837 1.00 92.94 194 TYR A CA 1
ATOM 1530 C C . TYR A 1 194 ? -19.034 4.930 54.604 1.00 92.94 194 TYR A C 1
ATOM 1532 O O . TYR A 1 194 ? -18.975 4.588 55.785 1.00 92.94 194 TYR A O 1
ATOM 1540 N N . THR A 1 195 ? -20.174 4.966 53.917 1.00 92.06 195 THR A N 1
ATOM 1541 C CA . THR A 1 195 ? -21.447 4.445 54.432 1.00 92.06 195 THR A CA 1
ATOM 1542 C C . THR A 1 195 ? -21.687 3.081 53.784 1.00 92.06 195 THR A C 1
ATOM 1544 O O . THR A 1 195 ? -21.908 3.034 52.572 1.00 92.06 195 THR A O 1
ATOM 1547 N N . PRO A 1 196 ? -21.611 1.964 54.530 1.00 89.88 196 PRO A N 1
ATOM 1548 C CA . PRO A 1 196 ? -21.867 0.641 53.972 1.00 89.88 196 PRO A CA 1
ATOM 1549 C C . PRO A 1 196 ? -23.312 0.510 53.475 1.00 89.88 196 PRO A C 1
ATOM 1551 O O . PRO A 1 196 ? -24.240 0.954 54.148 1.00 89.88 196 PRO A O 1
ATOM 1554 N N . SER A 1 197 ? -23.508 -0.148 52.328 1.00 87.88 197 SER A N 1
ATOM 1555 C CA . SER A 1 197 ? -24.848 -0.473 51.809 1.00 87.88 197 SER A CA 1
ATOM 1556 C C . SER A 1 197 ? -25.571 -1.520 52.662 1.00 87.88 197 SER A C 1
ATOM 1558 O O . SER A 1 197 ? -26.793 -1.508 52.759 1.00 87.88 197 SER A O 1
ATOM 1560 N N . GLN A 1 198 ? -24.818 -2.407 53.318 1.00 83.31 198 GLN A N 1
ATOM 1561 C CA . GLN A 1 198 ? -25.342 -3.385 54.269 1.00 83.31 198 GLN A CA 1
ATOM 1562 C C . GLN A 1 198 ? -25.274 -2.827 55.692 1.00 83.31 198 GLN A C 1
ATOM 1564 O O . GLN A 1 198 ? -24.273 -2.985 56.396 1.00 83.31 198 GLN A O 1
ATOM 1569 N N . GLN A 1 199 ? -26.353 -2.174 56.111 1.00 77.81 199 GLN A N 1
ATOM 1570 C CA . GLN A 1 199 ? -26.514 -1.671 57.471 1.00 77.81 199 GLN A CA 1
ATOM 1571 C C . GLN A 1 199 ? -27.221 -2.737 58.316 1.00 77.81 199 GLN A C 1
ATOM 1573 O O . GLN A 1 199 ? -28.442 -2.779 58.393 1.00 77.81 199 GLN A O 1
ATOM 1578 N N . SER A 1 200 ? -26.443 -3.639 58.914 1.00 77.62 200 SER A N 1
ATOM 1579 C CA . SER A 1 200 ? -26.926 -4.533 59.974 1.00 77.62 200 SER A CA 1
ATOM 1580 C C . SER A 1 200 ? -26.365 -4.052 61.306 1.00 77.62 200 SER A C 1
ATOM 1582 O O . SER A 1 200 ? -25.178 -3.734 61.374 1.00 77.62 200 SER A O 1
ATOM 1584 N N . GLY A 1 201 ? -27.181 -4.044 62.365 1.00 71.44 201 GLY A N 1
ATOM 1585 C CA . GLY A 1 201 ? -26.774 -3.606 63.710 1.00 71.44 201 GLY A CA 1
ATOM 1586 C C . GLY A 1 201 ? -25.618 -4.414 64.318 1.00 71.44 201 GLY A C 1
ATOM 1587 O O . GLY A 1 201 ? -24.977 -3.959 65.259 1.00 71.44 201 GLY A O 1
ATOM 1588 N N . THR A 1 202 ? -25.310 -5.584 63.752 1.00 75.06 202 THR A N 1
ATOM 1589 C CA . THR A 1 202 ? -24.178 -6.438 64.141 1.00 75.06 202 THR A CA 1
ATOM 1590 C C . THR A 1 202 ? -22.865 -6.085 63.437 1.00 75.06 202 THR A C 1
ATOM 1592 O O . THR A 1 202 ? -21.792 -6.474 63.895 1.00 75.06 202 THR A O 1
ATOM 1595 N N . ASN A 1 203 ? -22.916 -5.343 62.330 1.00 69.56 203 ASN A N 1
ATOM 1596 C CA . ASN A 1 203 ? -21.743 -4.999 61.534 1.00 69.56 203 ASN A CA 1
ATOM 1597 C C . ASN A 1 203 ? -21.193 -3.628 61.959 1.00 69.56 203 ASN A C 1
ATOM 1599 O O . ASN A 1 203 ? -21.944 -2.712 62.271 1.00 69.56 203 ASN A O 1
ATOM 1603 N N . ALA A 1 204 ? -19.866 -3.463 61.923 1.00 64.62 204 ALA A N 1
ATOM 1604 C CA . ALA A 1 204 ? -19.183 -2.199 62.247 1.00 64.62 204 ALA A CA 1
ATOM 1605 C C . ALA A 1 204 ? -19.367 -1.677 63.691 1.00 64.62 204 ALA A C 1
ATOM 1607 O O . ALA A 1 204 ? -19.251 -0.473 63.909 1.00 64.62 204 ALA A O 1
ATOM 1608 N N . GLY A 1 205 ? -19.663 -2.542 64.670 1.00 75.62 205 GLY A N 1
ATOM 1609 C CA . GLY A 1 205 ? -19.837 -2.117 66.067 1.00 75.62 205 GLY A CA 1
ATOM 1610 C C . GLY A 1 205 ? -21.020 -1.161 66.280 1.00 75.62 205 GLY A C 1
ATOM 1611 O O . GLY A 1 205 ? -20.965 -0.318 67.168 1.00 75.62 205 GLY A O 1
ATOM 1612 N N . GLY A 1 206 ? -22.053 -1.246 65.433 1.00 76.56 206 GLY A N 1
ATOM 1613 C CA . GLY A 1 206 ? -23.234 -0.377 65.482 1.00 76.56 206 GLY A CA 1
ATOM 1614 C C . GLY A 1 206 ? -23.063 0.985 64.795 1.00 76.56 206 GLY A C 1
ATOM 1615 O O . GLY A 1 206 ? -24.020 1.754 64.721 1.00 76.56 206 GLY A O 1
ATOM 1616 N N . ALA A 1 207 ? -21.879 1.298 64.257 1.00 80.50 207 ALA A N 1
ATOM 1617 C CA . ALA A 1 207 ? -21.641 2.549 63.546 1.00 80.50 207 ALA A CA 1
ATOM 1618 C C . ALA A 1 207 ? -22.227 2.517 62.123 1.00 80.50 207 ALA A C 1
ATOM 1620 O O . ALA A 1 207 ? -21.906 1.644 61.314 1.00 80.50 207 ALA A O 1
ATOM 1621 N N . GLN A 1 208 ? -23.032 3.527 61.784 1.00 84.69 208 GLN A N 1
ATOM 1622 C CA . GLN A 1 208 ? -23.618 3.677 60.443 1.00 84.69 208 GLN A CA 1
ATOM 1623 C C . GLN A 1 208 ? -22.581 4.037 59.366 1.00 84.69 208 GLN A C 1
ATOM 1625 O O . GLN A 1 208 ? -22.803 3.798 58.180 1.00 84.69 208 GLN A O 1
ATOM 1630 N N . GLN A 1 209 ? -21.447 4.619 59.760 1.00 90.00 209 GLN A N 1
ATOM 1631 C CA . GLN A 1 209 ? -20.398 5.086 58.855 1.00 90.00 209 GLN A CA 1
ATOM 1632 C C . GLN A 1 209 ? -19.018 4.688 59.375 1.00 90.00 209 GLN A C 1
ATOM 1634 O O . GLN A 1 209 ? -18.803 4.551 60.577 1.00 90.00 209 GLN A O 1
ATOM 1639 N N . ARG A 1 210 ? -18.065 4.531 58.457 1.00 89.81 210 ARG A N 1
ATOM 1640 C CA . ARG A 1 210 ? -16.659 4.232 58.744 1.00 89.81 210 ARG A CA 1
ATOM 1641 C C . ARG A 1 210 ? -15.781 5.324 58.149 1.00 89.81 210 ARG A C 1
ATOM 1643 O O . ARG A 1 210 ? -16.019 5.751 57.023 1.00 89.81 210 ARG A O 1
ATOM 1650 N N . ILE A 1 211 ? -14.757 5.758 58.876 1.00 92.62 211 ILE A N 1
ATOM 1651 C CA . ILE A 1 211 ? -13.731 6.661 58.343 1.00 92.62 211 ILE A CA 1
ATOM 1652 C C . ILE A 1 211 ? -12.526 5.805 57.961 1.00 92.62 211 ILE A C 1
ATOM 1654 O O . ILE A 1 211 ? -11.943 5.131 58.806 1.00 92.62 211 ILE A O 1
ATOM 1658 N N . ILE A 1 212 ? -12.179 5.804 56.678 1.00 93.94 212 ILE A N 1
ATOM 1659 C CA . ILE A 1 212 ? -11.081 5.028 56.108 1.00 93.94 212 ILE A CA 1
ATOM 1660 C C . ILE A 1 212 ? -9.927 5.980 55.828 1.00 93.94 212 ILE A C 1
ATOM 1662 O O . ILE A 1 212 ? -10.081 6.935 55.069 1.00 93.94 212 ILE A O 1
ATOM 1666 N N . ARG A 1 213 ? -8.763 5.704 56.416 1.00 95.50 213 ARG A N 1
ATOM 1667 C CA . ARG A 1 213 ? -7.513 6.381 56.071 1.00 95.50 213 ARG A CA 1
ATOM 1668 C C . ARG A 1 213 ? -6.863 5.648 54.898 1.00 95.50 213 ARG A C 1
ATOM 1670 O O . ARG A 1 213 ? -6.350 4.547 55.074 1.00 95.50 213 ARG A O 1
ATOM 1677 N N . LEU A 1 214 ? -6.890 6.257 53.720 1.00 94.94 214 LEU A N 1
ATOM 1678 C CA . LEU A 1 214 ? -6.256 5.760 52.506 1.00 94.94 214 LEU A CA 1
ATOM 1679 C C . LEU A 1 214 ? -4.844 6.350 52.384 1.00 94.94 214 LEU A C 1
ATOM 1681 O O . LEU A 1 214 ? -4.663 7.568 52.442 1.00 94.94 214 LEU A O 1
ATOM 1685 N N . VAL A 1 215 ? -3.846 5.483 52.229 1.00 94.56 215 VAL A N 1
ATOM 1686 C CA . VAL A 1 215 ? -2.438 5.856 52.034 1.00 94.56 215 VAL A CA 1
ATOM 1687 C C . VAL A 1 215 ? -1.937 5.143 50.782 1.00 94.56 215 VAL A C 1
ATOM 1689 O O . VAL A 1 215 ? -2.138 3.939 50.651 1.00 94.56 215 VAL A O 1
ATOM 1692 N N . GLU A 1 216 ? -1.324 5.883 49.857 1.00 90.31 216 GLU A N 1
ATOM 1693 C CA . GLU A 1 216 ? -0.696 5.306 48.664 1.00 90.31 216 GLU A CA 1
ATOM 1694 C C . GLU A 1 216 ? 0.607 4.600 49.060 1.00 90.31 216 GLU A C 1
ATOM 1696 O O . GLU A 1 216 ? 1.468 5.194 49.713 1.00 90.31 216 GLU A O 1
ATOM 1701 N N . GLU A 1 217 ? 0.741 3.327 48.689 1.00 90.12 217 GLU A N 1
ATOM 1702 C CA . GLU A 1 217 ? 1.951 2.548 48.946 1.00 90.12 217 GLU A CA 1
ATOM 1703 C C . GLU A 1 217 ? 3.125 3.113 48.136 1.00 90.12 217 GLU A C 1
ATOM 1705 O O . GLU A 1 217 ? 3.011 3.377 46.935 1.00 90.12 217 GLU A O 1
ATOM 1710 N N . GLN A 1 218 ? 4.267 3.319 48.794 1.00 87.31 218 GLN A N 1
ATOM 1711 C CA . GLN A 1 218 ? 5.459 3.833 48.133 1.00 87.31 218 GLN A CA 1
ATOM 1712 C C . GLN A 1 218 ? 5.998 2.792 47.147 1.00 87.31 218 GLN A C 1
ATOM 1714 O O . GLN A 1 218 ? 6.473 1.732 47.546 1.00 87.31 218 GLN A O 1
ATOM 1719 N N . LYS A 1 219 ? 5.949 3.113 45.852 1.00 84.25 219 LYS A N 1
ATOM 1720 C CA . LYS A 1 219 ? 6.440 2.236 44.787 1.00 84.25 219 LYS A CA 1
ATOM 1721 C C . LYS A 1 219 ? 7.966 2.294 44.666 1.00 84.25 219 LYS A C 1
ATOM 1723 O O . LYS A 1 219 ? 8.535 3.386 44.611 1.00 84.25 219 LYS A O 1
ATOM 1728 N N . ASP A 1 220 ? 8.605 1.132 44.562 1.00 87.25 220 ASP A N 1
ATOM 1729 C CA . ASP A 1 220 ? 10.051 1.018 44.354 1.00 87.25 220 ASP A CA 1
ATOM 1730 C C . ASP A 1 220 ? 10.439 1.471 42.925 1.00 87.25 220 ASP A C 1
ATOM 1732 O O . ASP A 1 220 ? 9.886 0.956 41.945 1.00 87.25 220 ASP A O 1
ATOM 1736 N N . PRO A 1 221 ? 11.361 2.446 42.768 1.00 84.56 221 PRO A N 1
ATOM 1737 C CA . PRO A 1 221 ? 11.826 2.900 41.457 1.00 84.56 221 PRO A CA 1
ATOM 1738 C C . PRO A 1 221 ? 12.627 1.848 40.670 1.00 84.56 221 PRO A C 1
ATOM 1740 O O . PRO A 1 221 ? 12.755 1.999 39.456 1.00 84.56 221 PRO A O 1
ATOM 1743 N N . MET A 1 222 ? 13.156 0.807 41.320 1.00 85.50 222 MET A N 1
ATOM 1744 C CA . MET A 1 222 ? 13.927 -0.270 40.683 1.00 85.50 222 MET A CA 1
ATOM 1745 C C . MET A 1 222 ? 13.087 -1.526 40.412 1.00 85.50 222 MET A C 1
ATOM 1747 O O . MET A 1 222 ? 13.599 -2.497 39.852 1.00 85.50 222 MET A O 1
ATOM 1751 N N . GLU A 1 223 ? 11.797 -1.521 40.769 1.00 85.44 223 GLU A N 1
ATOM 1752 C CA . GLU A 1 223 ? 10.908 -2.654 40.523 1.00 85.44 223 GLU A CA 1
ATOM 1753 C C . GLU A 1 223 ? 10.577 -2.766 39.019 1.00 85.44 223 GLU A C 1
ATOM 1755 O O . GLU A 1 223 ? 10.004 -1.838 38.429 1.00 85.44 223 GLU A O 1
ATOM 1760 N N . PRO A 1 224 ? 10.884 -3.902 38.364 1.00 87.50 224 PRO A N 1
ATOM 1761 C CA . PRO A 1 224 ? 10.490 -4.127 36.978 1.00 87.50 224 PRO A CA 1
ATOM 1762 C C . PRO A 1 224 ? 8.963 -4.326 36.844 1.00 87.50 224 PRO A C 1
ATOM 1764 O O . PRO A 1 224 ? 8.265 -4.586 37.826 1.00 87.50 224 PRO A O 1
ATOM 1767 N N . PRO A 1 225 ? 8.388 -4.252 35.625 1.00 88.62 225 PRO A N 1
ATOM 1768 C CA . PRO A 1 225 ? 6.964 -4.519 35.416 1.00 88.62 225 PRO A CA 1
ATOM 1769 C C . PRO A 1 225 ? 6.536 -5.909 35.927 1.00 88.62 225 PRO A C 1
ATOM 1771 O O . PRO A 1 225 ? 7.022 -6.930 35.446 1.00 88.62 225 PRO A O 1
ATOM 1774 N N . ARG A 1 226 ? 5.579 -5.950 36.866 1.00 90.69 226 ARG A N 1
ATOM 1775 C CA . ARG A 1 226 ? 5.139 -7.182 37.560 1.00 90.69 226 ARG A CA 1
ATOM 1776 C C . ARG A 1 226 ? 4.404 -8.194 36.669 1.00 90.69 226 ARG A C 1
ATOM 1778 O O . ARG A 1 226 ? 4.396 -9.382 36.973 1.00 90.69 226 ARG A O 1
ATOM 1785 N N . PHE A 1 227 ? 3.758 -7.737 35.591 1.00 92.38 227 PHE A N 1
ATOM 1786 C CA . PHE A 1 227 ? 2.874 -8.562 34.758 1.00 92.38 227 PHE A CA 1
ATOM 1787 C C . PHE A 1 227 ? 3.193 -8.437 33.266 1.00 92.38 227 PHE A C 1
ATOM 1789 O O . PHE A 1 227 ? 3.641 -7.395 32.786 1.00 92.38 227 PHE A O 1
ATOM 1796 N N . GLN A 1 228 ? 2.890 -9.492 32.509 1.00 89.75 228 GLN A N 1
ATOM 1797 C CA . GLN A 1 228 ? 3.021 -9.511 31.054 1.00 89.75 228 GLN A CA 1
ATOM 1798 C C . GLN A 1 228 ? 1.859 -8.748 30.394 1.00 89.75 228 GLN A C 1
ATOM 1800 O O . GLN A 1 228 ? 0.720 -9.206 30.391 1.00 89.75 228 GLN A O 1
ATOM 1805 N N . ILE A 1 229 ? 2.142 -7.578 29.812 1.00 88.56 229 ILE A N 1
ATOM 1806 C CA . ILE A 1 229 ? 1.127 -6.689 29.198 1.00 88.56 229 ILE A CA 1
ATOM 1807 C C . ILE A 1 229 ? 0.847 -7.055 27.722 1.00 88.56 229 ILE A C 1
ATOM 1809 O O . ILE A 1 229 ? -0.096 -6.574 27.100 1.00 88.56 229 ILE A O 1
ATOM 1813 N N . ASN A 1 230 ? 1.650 -7.935 27.125 1.00 90.94 230 ASN A N 1
ATOM 1814 C CA . ASN A 1 230 ? 1.609 -8.268 25.697 1.00 90.94 230 ASN A CA 1
ATOM 1815 C C . ASN A 1 230 ? 0.547 -9.318 25.307 1.00 90.94 230 ASN A C 1
ATOM 1817 O O . ASN A 1 230 ? 0.543 -9.776 24.158 1.00 90.94 230 ASN A O 1
ATOM 1821 N N . GLN A 1 231 ? -0.360 -9.693 26.214 1.00 91.19 231 GLN A N 1
ATOM 1822 C CA . GLN A 1 231 ? -1.443 -10.628 25.916 1.00 91.19 231 GLN A CA 1
ATOM 1823 C C . GLN A 1 231 ? -2.426 -10.015 24.904 1.00 91.19 231 GLN A C 1
ATOM 1825 O O . GLN A 1 231 ? -3.131 -9.046 25.178 1.00 91.19 231 GLN A O 1
ATOM 1830 N N . LYS A 1 232 ? -2.479 -10.589 23.697 1.00 92.06 232 LYS A N 1
ATOM 1831 C CA . LYS A 1 232 ? -3.357 -10.117 22.619 1.00 92.06 232 LYS A CA 1
ATOM 1832 C C . LYS A 1 232 ? -4.743 -10.737 22.751 1.00 92.06 232 LYS A C 1
ATOM 1834 O O . LYS A 1 232 ? -4.951 -11.879 22.348 1.00 92.06 232 LYS A O 1
ATOM 1839 N N . ILE A 1 233 ? -5.690 -9.963 23.264 1.00 91.75 233 ILE A N 1
ATOM 1840 C CA . ILE A 1 233 ? -7.111 -10.319 23.264 1.00 91.75 233 ILE A CA 1
ATOM 1841 C C . ILE A 1 233 ? -7.762 -9.981 21.909 1.00 91.75 233 ILE A C 1
ATOM 1843 O O . ILE A 1 233 ? -7.350 -9.011 21.258 1.00 91.75 233 ILE A O 1
ATOM 1847 N N . PRO A 1 234 ? -8.754 -10.765 21.439 1.00 94.81 234 PRO A N 1
ATOM 1848 C CA . PRO A 1 234 ? -9.557 -10.365 20.290 1.00 94.81 234 PRO A CA 1
ATOM 1849 C C . PRO A 1 234 ? -10.245 -9.030 20.587 1.00 94.81 234 PRO A C 1
ATOM 1851 O O . PRO A 1 234 ? -10.513 -8.692 21.741 1.00 94.81 234 PRO A O 1
ATOM 1854 N N . ARG A 1 235 ? -10.526 -8.253 19.537 1.00 90.94 235 ARG A N 1
ATOM 1855 C CA . ARG A 1 235 ? -11.273 -7.005 19.712 1.00 90.94 235 ARG A CA 1
ATOM 1856 C C . ARG A 1 235 ? -12.636 -7.328 20.321 1.00 90.94 235 ARG A C 1
ATOM 1858 O O . ARG A 1 235 ? -13.299 -8.258 19.865 1.00 90.94 235 ARG A O 1
ATOM 1865 N N . ALA A 1 236 ? -13.028 -6.543 21.322 1.00 90.25 236 ALA A N 1
ATOM 1866 C CA . ALA A 1 236 ? -14.386 -6.556 21.842 1.00 90.25 236 ALA A CA 1
ATOM 1867 C C . ALA A 1 236 ? -15.389 -6.363 20.688 1.00 90.25 236 ALA A C 1
ATOM 1869 O O . ALA A 1 236 ? -15.034 -5.731 19.680 1.00 90.25 236 ALA A O 1
ATOM 1870 N N . PRO A 1 237 ? -16.615 -6.905 20.806 1.00 92.00 237 PRO A N 1
ATOM 1871 C CA . PRO A 1 237 ? -17.657 -6.619 19.833 1.00 92.00 237 PRO A CA 1
ATOM 1872 C C . PRO A 1 237 ? -17.797 -5.098 19.663 1.00 92.00 237 PRO A C 1
ATOM 1874 O O . PRO A 1 237 ? -17.636 -4.355 20.638 1.00 92.00 237 PRO A O 1
ATOM 1877 N N . PRO A 1 238 ? -18.044 -4.613 18.433 1.00 92.88 238 PRO A N 1
ATOM 1878 C CA . PRO A 1 238 ? -18.320 -3.200 18.230 1.00 92.88 238 PRO A CA 1
ATOM 1879 C C . PRO A 1 238 ? -19.580 -2.806 19.004 1.00 92.88 238 PRO A C 1
ATOM 1881 O O . PRO A 1 238 ? -20.369 -3.658 19.422 1.00 92.88 238 PRO A O 1
ATOM 1884 N N . SER A 1 239 ? -19.786 -1.501 19.166 1.00 90.62 239 SER A N 1
ATOM 1885 C CA . SER A 1 239 ? -21.072 -1.013 19.645 1.00 90.62 239 SER A CA 1
ATOM 1886 C C . SER A 1 239 ? -22.206 -1.524 18.733 1.00 90.62 239 SER A C 1
ATOM 1888 O O . SER A 1 239 ? -21.974 -1.742 17.537 1.00 90.62 239 SER A O 1
ATOM 1890 N N . PRO A 1 240 ? -23.410 -1.759 19.287 1.00 90.62 240 PRO A N 1
ATOM 1891 C CA . PRO A 1 240 ? -24.555 -2.254 18.532 1.00 90.62 240 PRO A CA 1
ATOM 1892 C C . PRO A 1 240 ? -24.755 -1.450 17.240 1.00 90.62 240 PRO A C 1
ATOM 1894 O O . PRO A 1 240 ? -24.646 -0.216 17.280 1.00 90.62 240 PRO A O 1
ATOM 1897 N N . PRO A 1 241 ? -24.996 -2.123 16.099 1.00 90.88 241 PRO A N 1
ATOM 1898 C CA . PRO A 1 241 ? -25.044 -1.462 14.804 1.00 90.88 241 PRO A CA 1
ATOM 1899 C C . PRO A 1 241 ? -26.182 -0.445 14.770 1.00 90.88 241 PRO A C 1
ATOM 1901 O O . PRO A 1 241 ? -27.301 -0.735 15.188 1.00 90.88 241 PRO A O 1
ATOM 1904 N N . ALA A 1 242 ? -25.886 0.745 14.253 1.00 91.69 242 ALA A N 1
ATOM 1905 C CA . ALA A 1 242 ? -26.913 1.749 14.029 1.00 91.69 242 ALA A CA 1
ATOM 1906 C C . ALA A 1 242 ? -27.873 1.289 12.911 1.00 91.69 242 ALA A C 1
ATOM 1908 O O . ALA A 1 242 ? -27.416 0.672 11.939 1.00 91.69 242 ALA A O 1
ATOM 1909 N N . PRO A 1 243 ? -29.178 1.598 13.013 1.00 93.88 243 PRO A N 1
ATOM 1910 C CA . PRO A 1 243 ? -30.132 1.389 11.930 1.00 93.88 243 PRO A CA 1
ATOM 1911 C C . PRO A 1 243 ? -29.683 2.091 10.647 1.00 93.88 243 PRO A C 1
ATOM 1913 O O . PRO A 1 243 ? -29.203 3.225 10.667 1.00 93.88 243 PRO A O 1
ATOM 1916 N N . VAL A 1 244 ? -29.812 1.397 9.518 1.00 93.50 244 VAL A N 1
ATOM 1917 C CA . VAL A 1 244 ? -29.328 1.900 8.232 1.00 93.50 244 VAL A CA 1
ATOM 1918 C C . VAL A 1 244 ? -30.450 2.646 7.512 1.00 93.50 244 VAL A C 1
ATOM 1920 O O . VAL A 1 244 ? -31.388 2.037 7.004 1.00 93.50 244 VAL A O 1
ATOM 1923 N N . MET A 1 245 ? -30.321 3.970 7.436 1.00 90.75 245 MET A N 1
ATOM 1924 C CA . MET A 1 245 ? -31.343 4.882 6.909 1.00 90.75 245 MET A CA 1
ATOM 1925 C C . MET A 1 245 ? -31.173 5.127 5.400 1.00 90.75 245 MET A C 1
ATOM 1927 O O . MET A 1 245 ? -30.886 6.237 4.954 1.00 90.75 245 MET A O 1
ATOM 1931 N N . HIS A 1 246 ? -31.279 4.068 4.594 1.00 91.31 246 HIS A N 1
ATOM 1932 C CA . HIS A 1 246 ? -31.208 4.172 3.133 1.00 91.31 246 HIS A CA 1
ATOM 1933 C C . HIS A 1 246 ? -32.527 4.647 2.526 1.00 91.31 246 HIS A C 1
ATOM 1935 O O . HIS A 1 246 ? -33.599 4.260 2.981 1.00 91.31 246 HIS A O 1
ATOM 1941 N N . SER A 1 247 ? -32.454 5.398 1.423 1.00 90.88 247 SER A N 1
ATOM 1942 C CA . SER A 1 247 ? -33.613 5.583 0.547 1.00 90.88 247 SER A CA 1
ATOM 1943 C C . SER A 1 247 ? -34.148 4.224 0.065 1.00 90.88 247 SER A C 1
ATOM 1945 O O . SER A 1 247 ? -33.363 3.273 -0.035 1.00 90.88 247 SER A O 1
ATOM 1947 N N . PRO A 1 248 ? -35.429 4.128 -0.331 1.00 92.44 248 PRO A N 1
ATOM 1948 C CA . PRO A 1 248 ? -35.966 2.918 -0.943 1.00 92.44 248 PRO A CA 1
ATOM 1949 C C . PRO A 1 248 ? -35.062 2.395 -2.066 1.00 92.44 248 PRO A C 1
ATOM 1951 O O . PRO A 1 248 ? -34.545 3.170 -2.878 1.00 92.44 248 PRO A O 1
ATOM 1954 N N . THR A 1 249 ? -34.835 1.078 -2.091 1.00 91.62 249 THR A N 1
ATOM 1955 C CA . THR A 1 249 ? -33.940 0.468 -3.084 1.00 91.62 249 THR A CA 1
ATOM 1956 C C . THR A 1 249 ? -34.439 0.751 -4.501 1.00 91.62 249 THR A C 1
ATOM 1958 O O . THR A 1 249 ? -35.618 0.568 -4.814 1.00 91.62 249 THR A O 1
ATOM 1961 N N . ARG A 1 250 ? -33.544 1.227 -5.373 1.00 92.19 250 ARG A N 1
ATOM 1962 C CA . ARG A 1 250 ? -33.875 1.446 -6.784 1.00 92.19 250 ARG A CA 1
ATOM 1963 C C . ARG A 1 250 ? -34.030 0.090 -7.467 1.00 92.19 250 ARG A C 1
ATOM 1965 O O . ARG A 1 250 ? -33.199 -0.796 -7.277 1.00 92.19 250 ARG A O 1
ATOM 1972 N N . LYS A 1 251 ? -35.084 -0.072 -8.268 1.00 92.94 251 LYS A N 1
ATOM 1973 C CA . LYS A 1 251 ? -35.297 -1.297 -9.047 1.00 92.94 251 LYS A CA 1
ATOM 1974 C C . LYS A 1 251 ? -34.235 -1.378 -10.144 1.00 92.94 251 LYS A C 1
ATOM 1976 O O . LYS A 1 251 ? -34.221 -0.537 -11.036 1.00 92.94 251 LYS A O 1
ATOM 1981 N N . VAL A 1 252 ? -33.364 -2.380 -10.065 1.00 93.44 252 VAL A N 1
ATOM 1982 C CA . VAL A 1 252 ? -32.352 -2.654 -11.095 1.00 93.44 252 VAL A CA 1
ATOM 1983 C C . VAL A 1 252 ? -33.026 -3.369 -12.262 1.00 93.44 252 VAL A C 1
ATOM 1985 O O . VAL A 1 252 ? -33.765 -4.334 -12.058 1.00 93.44 252 VAL A O 1
ATOM 1988 N N . SER A 1 253 ? -32.790 -2.903 -13.489 1.00 95.94 253 SER A N 1
ATOM 1989 C CA . SER A 1 253 ? -33.291 -3.598 -14.680 1.00 95.94 253 SER A CA 1
ATOM 1990 C C . SER A 1 253 ? -32.411 -4.808 -15.018 1.00 95.94 253 SER A C 1
ATOM 1992 O O . SER A 1 253 ? -31.198 -4.782 -14.813 1.00 95.94 253 SER A O 1
ATOM 1994 N N . ALA A 1 254 ? -32.993 -5.869 -15.588 1.00 96.00 254 ALA A N 1
ATOM 1995 C CA . ALA A 1 254 ? -32.215 -7.039 -16.016 1.00 96.00 254 ALA A CA 1
ATOM 1996 C C . ALA A 1 254 ? -31.129 -6.674 -17.048 1.00 96.00 254 ALA A C 1
ATOM 1998 O O . ALA A 1 254 ? -30.053 -7.268 -17.051 1.00 96.00 254 ALA A O 1
ATOM 1999 N N . LYS A 1 255 ? -31.399 -5.657 -17.881 1.00 95.94 255 LYS A N 1
ATOM 2000 C CA . LYS A 1 255 ? -30.434 -5.093 -18.830 1.00 95.94 255 LYS A CA 1
ATOM 2001 C C . LYS A 1 255 ? -29.249 -4.457 -18.106 1.00 95.94 255 LYS A C 1
ATOM 2003 O O . LYS A 1 255 ? -28.117 -4.824 -18.375 1.00 95.94 255 LYS A O 1
ATOM 2008 N N . GLU A 1 256 ? -29.510 -3.579 -17.141 1.00 95.88 256 GLU A N 1
ATOM 2009 C CA . GLU A 1 256 ? -28.463 -2.940 -16.340 1.00 95.88 256 GLU A CA 1
ATOM 2010 C C . GLU A 1 256 ? -27.604 -3.984 -15.615 1.00 95.88 256 GLU A C 1
ATOM 2012 O O . GLU A 1 256 ? -26.380 -3.938 -15.677 1.00 95.88 256 GLU A O 1
ATOM 2017 N N . GLN A 1 257 ? -28.221 -4.998 -15.006 1.00 95.94 257 GLN A N 1
ATOM 2018 C CA . GLN A 1 257 ? -27.465 -6.071 -14.360 1.00 95.94 257 GLN A CA 1
ATOM 2019 C C . GLN A 1 257 ? -26.582 -6.858 -15.347 1.00 95.94 257 GLN A C 1
ATOM 2021 O O . GLN A 1 257 ? -25.486 -7.285 -14.976 1.00 95.94 257 GLN A O 1
ATOM 2026 N N . ALA A 1 258 ? -27.042 -7.060 -16.586 1.00 96.31 258 ALA A N 1
ATOM 2027 C CA . ALA A 1 258 ? -26.271 -7.726 -17.633 1.00 96.31 258 ALA A CA 1
ATOM 2028 C C . ALA A 1 258 ? -25.118 -6.853 -18.151 1.00 96.31 258 ALA A C 1
ATOM 2030 O O . ALA A 1 258 ? -24.008 -7.360 -18.299 1.00 96.31 258 ALA A O 1
ATOM 2031 N N . ASP A 1 259 ? -25.350 -5.555 -18.352 1.00 96.38 259 ASP A N 1
ATOM 2032 C CA . ASP A 1 259 ? -24.336 -4.591 -18.801 1.00 96.38 259 ASP A CA 1
ATOM 2033 C C . ASP A 1 259 ? -23.196 -4.460 -17.773 1.00 96.38 259 ASP A C 1
ATOM 2035 O O . ASP A 1 259 ? -22.026 -4.337 -18.133 1.00 96.38 259 ASP A O 1
ATOM 2039 N N . TRP A 1 260 ? -23.517 -4.579 -16.481 1.00 95.44 260 TRP A N 1
ATOM 2040 C CA . TRP A 1 260 ? -22.539 -4.580 -15.388 1.00 95.44 260 TRP A CA 1
ATOM 2041 C C . TRP A 1 260 ? -21.932 -5.959 -15.084 1.00 95.44 260 TRP A C 1
ATOM 2043 O O . TRP A 1 260 ? -21.162 -6.109 -14.127 1.00 95.44 260 TRP A O 1
ATOM 2053 N N . LYS A 1 261 ? -22.229 -6.992 -15.883 1.00 96.56 261 LYS A N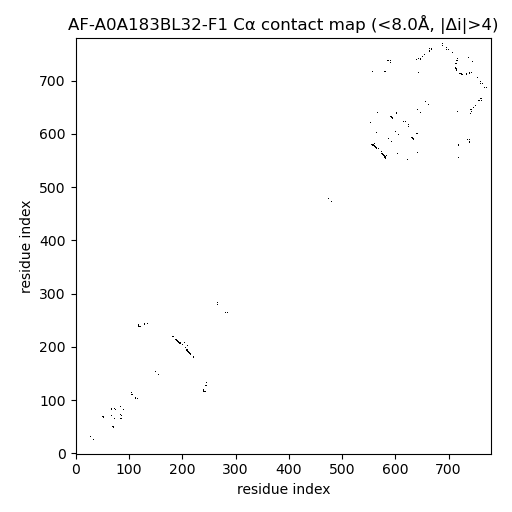 1
ATOM 2054 C CA . LYS A 1 261 ? -21.630 -8.319 -15.715 1.00 96.56 261 LYS A CA 1
ATOM 2055 C C . LYS A 1 261 ? -20.192 -8.320 -16.229 1.00 96.56 261 LYS A C 1
ATOM 2057 O O . LYS A 1 261 ? -19.930 -8.504 -17.413 1.00 96.56 261 LYS A O 1
ATOM 2062 N N . ILE A 1 262 ? -19.247 -8.188 -15.304 1.00 94.12 262 ILE A N 1
ATOM 2063 C CA . ILE A 1 262 ? -17.813 -8.200 -15.611 1.00 94.12 262 ILE A CA 1
ATOM 2064 C C . ILE A 1 262 ? -17.376 -9.621 -16.032 1.00 94.12 262 ILE A C 1
ATOM 2066 O O . ILE A 1 262 ? -17.528 -10.559 -15.239 1.00 94.12 262 ILE A O 1
ATOM 2070 N N . PRO A 1 263 ? -16.816 -9.814 -17.245 1.00 92.19 263 PRO A N 1
ATOM 2071 C CA . PRO A 1 263 ? -16.294 -11.109 -17.679 1.00 92.19 263 PRO A CA 1
ATOM 2072 C C . PRO A 1 263 ? -15.134 -11.602 -16.794 1.00 92.19 263 PRO A C 1
ATOM 2074 O O . PRO A 1 263 ? -14.374 -10.791 -16.257 1.00 92.19 263 PRO A O 1
ATOM 2077 N N . PRO A 1 264 ? -14.946 -12.927 -16.637 1.00 91.62 264 PRO A N 1
ATOM 2078 C CA . PRO A 1 264 ? -13.831 -13.460 -15.863 1.00 91.62 264 PRO A CA 1
ATOM 2079 C C . PRO A 1 264 ? -12.490 -13.078 -16.501 1.00 91.62 264 PRO A C 1
ATOM 2081 O O . PRO A 1 264 ? -12.279 -13.259 -17.698 1.00 91.62 264 PRO A O 1
ATOM 2084 N N . CYS A 1 265 ? -11.556 -12.592 -15.683 1.00 90.44 265 CYS A N 1
ATOM 2085 C CA . CYS A 1 265 ? -10.220 -12.235 -16.148 1.00 90.44 265 CYS A CA 1
ATOM 2086 C C . CYS A 1 265 ? -9.367 -13.496 -16.355 1.00 90.44 265 CYS A C 1
ATOM 2088 O O . CYS A 1 265 ? -8.923 -14.128 -15.392 1.00 90.44 265 CYS A O 1
ATOM 2090 N N . ILE A 1 266 ? -9.138 -13.858 -17.618 1.00 91.56 266 ILE A N 1
ATOM 2091 C CA . ILE A 1 266 ? -8.238 -14.944 -18.013 1.00 91.56 266 ILE A CA 1
ATOM 2092 C C . ILE A 1 266 ? -6.882 -14.317 -18.338 1.00 91.56 266 ILE A C 1
ATOM 2094 O O . ILE A 1 266 ? -6.717 -13.628 -19.338 1.00 91.56 266 ILE A O 1
ATOM 2098 N N . SER A 1 267 ? -5.907 -14.519 -17.454 1.00 89.38 267 SER A N 1
ATOM 2099 C CA . SER A 1 267 ? -4.565 -13.963 -17.631 1.00 89.38 267 SER A CA 1
ATOM 2100 C C . SER A 1 267 ? -3.720 -14.821 -18.573 1.00 89.38 267 SER A C 1
ATOM 2102 O O . SER A 1 267 ? -3.614 -16.033 -18.378 1.00 89.38 267 SER A O 1
ATOM 2104 N N . ASN A 1 268 ? -3.000 -14.171 -19.493 1.00 88.50 268 ASN A N 1
ATOM 2105 C CA . ASN A 1 268 ? -1.963 -14.811 -20.314 1.00 88.50 268 ASN A CA 1
ATOM 2106 C C . ASN A 1 268 ? -0.710 -15.214 -19.511 1.00 88.50 268 ASN A C 1
ATOM 2108 O O . ASN A 1 268 ? 0.116 -15.976 -20.003 1.00 88.50 268 ASN A O 1
ATOM 2112 N N . TRP A 1 269 ? -0.570 -14.743 -18.264 1.00 88.31 269 TRP A N 1
ATOM 2113 C CA . TRP A 1 269 ? 0.621 -14.969 -17.432 1.00 88.31 269 TRP A CA 1
ATOM 2114 C C . TRP A 1 269 ? 0.350 -15.759 -16.153 1.00 88.31 269 TRP A C 1
ATOM 2116 O O . TRP A 1 269 ? 1.204 -16.524 -15.702 1.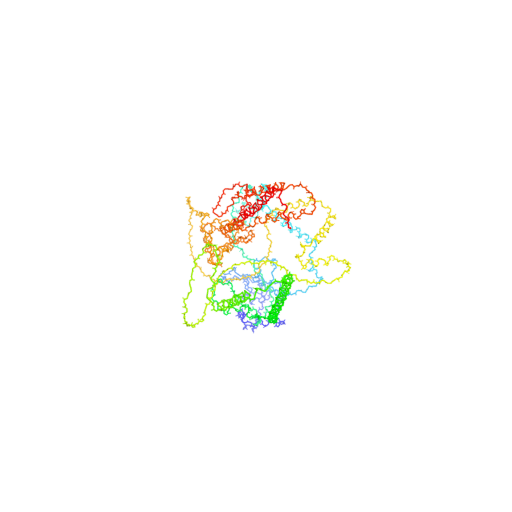0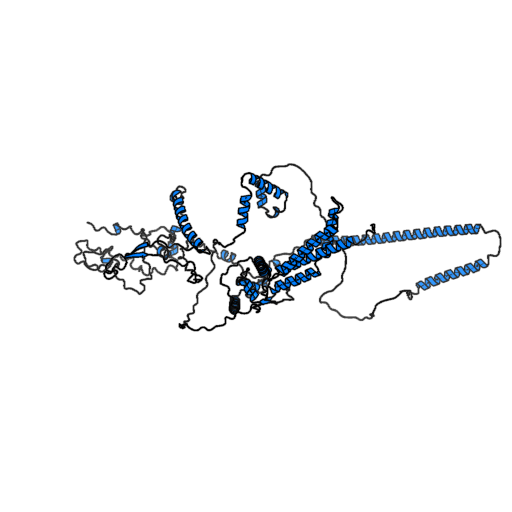0 88.31 269 TRP A O 1
ATOM 2126 N N . LYS A 1 270 ? -0.791 -15.531 -15.494 1.00 91.00 270 LYS A N 1
ATOM 2127 C CA . LYS A 1 270 ? -1.050 -16.038 -14.140 1.00 91.00 270 LYS A CA 1
ATOM 2128 C C . LYS A 1 270 ? -2.273 -16.940 -14.102 1.00 91.00 270 LYS A C 1
ATOM 2130 O O . LYS A 1 270 ? -3.404 -16.486 -14.198 1.00 91.00 270 LYS A O 1
ATOM 2135 N N . ASN A 1 271 ? -2.025 -18.214 -13.823 1.00 92.31 271 ASN A N 1
ATOM 2136 C CA . ASN A 1 271 ? -3.056 -19.192 -13.501 1.00 92.31 271 ASN A CA 1
ATOM 2137 C C . ASN A 1 271 ? -2.690 -19.922 -12.197 1.00 92.31 271 ASN A C 1
ATOM 2139 O O . ASN A 1 271 ? -2.163 -21.032 -12.235 1.00 92.31 271 ASN A O 1
ATOM 2143 N N . PRO A 1 272 ? -2.901 -19.293 -11.026 1.00 91.94 272 PRO A N 1
ATOM 2144 C CA . PRO A 1 272 ? -2.407 -19.819 -9.752 1.00 91.94 272 PRO A CA 1
ATOM 2145 C C . PRO A 1 272 ? -3.092 -21.124 -9.335 1.00 91.94 272 PRO A C 1
ATOM 2147 O O . PRO A 1 272 ? -2.493 -21.916 -8.615 1.00 91.94 272 PRO A O 1
ATOM 2150 N N . LYS A 1 273 ? -4.335 -21.341 -9.778 1.00 92.75 273 LYS A N 1
ATOM 2151 C CA . LYS A 1 273 ? -5.109 -22.558 -9.506 1.00 92.75 273 LYS A CA 1
ATOM 2152 C C . LYS A 1 273 ? -4.927 -23.641 -10.575 1.00 92.75 273 LYS A C 1
ATOM 2154 O O . LYS A 1 273 ? -5.488 -24.715 -10.424 1.00 92.75 273 LYS A O 1
ATOM 2159 N N . GLY A 1 274 ? -4.159 -23.368 -11.634 1.00 91.81 274 GLY A N 1
ATOM 2160 C CA . GLY A 1 274 ? -3.858 -24.348 -12.678 1.00 91.81 274 GLY A CA 1
ATOM 2161 C C . GLY A 1 274 ? -5.065 -24.790 -13.508 1.00 91.81 274 GLY A C 1
ATOM 2162 O O . GLY A 1 274 ? -5.048 -25.889 -14.043 1.00 91.81 274 GLY A O 1
ATOM 2163 N N . TYR A 1 275 ? -6.112 -23.967 -13.633 1.00 93.94 275 TYR A N 1
ATOM 2164 C CA . TYR A 1 275 ? -7.293 -24.338 -14.416 1.00 93.94 275 TYR A CA 1
ATOM 2165 C C . TYR A 1 275 ? -6.954 -24.575 -15.892 1.00 93.94 275 TYR A C 1
ATOM 2167 O O . TYR A 1 275 ? -6.277 -23.757 -16.523 1.00 93.94 275 TYR A O 1
ATOM 2175 N N . THR A 1 276 ? -7.469 -25.659 -16.465 1.00 93.75 276 THR A N 1
ATOM 2176 C CA . THR A 1 276 ? -7.374 -25.916 -17.903 1.00 93.75 276 THR A CA 1
ATOM 2177 C C . THR A 1 276 ? -8.390 -25.043 -18.630 1.00 93.75 276 THR A C 1
ATOM 2179 O O . THR A 1 276 ? -9.585 -25.314 -18.618 1.00 93.75 276 THR A O 1
ATOM 2182 N N . VAL A 1 277 ? -7.911 -23.952 -19.228 1.00 91.56 277 VAL A N 1
ATOM 2183 C CA . VAL A 1 277 ? -8.725 -23.040 -20.043 1.00 91.56 277 VAL A CA 1
ATOM 2184 C C . VAL A 1 277 ? -8.513 -23.376 -21.515 1.00 91.56 277 VAL A C 1
ATOM 2186 O O . VAL A 1 277 ? -7.360 -23.457 -21.950 1.00 91.56 277 VAL A O 1
ATOM 2189 N N . ALA A 1 278 ? -9.609 -23.558 -22.254 1.00 93.25 278 ALA A N 1
ATOM 2190 C CA . ALA A 1 278 ? -9.593 -23.772 -23.698 1.00 93.25 278 ALA A CA 1
ATOM 2191 C C . ALA A 1 278 ? -8.909 -22.605 -24.436 1.00 93.25 278 ALA A C 1
ATOM 2193 O O . ALA A 1 278 ? -8.888 -21.469 -23.952 1.00 93.25 278 ALA A O 1
ATOM 2194 N N . LEU A 1 279 ? -8.304 -22.894 -25.591 1.00 89.88 279 LEU A N 1
ATOM 2195 C CA . LEU A 1 279 ? -7.478 -21.925 -26.322 1.00 89.88 279 LEU A CA 1
ATOM 2196 C C . LEU A 1 279 ? -8.285 -20.709 -26.795 1.00 89.88 279 LEU A C 1
ATOM 2198 O O . LEU A 1 279 ? -7.801 -19.585 -26.680 1.00 89.88 279 LEU A O 1
ATOM 2202 N N . ASP A 1 280 ? -9.531 -20.915 -27.226 1.00 89.81 280 ASP A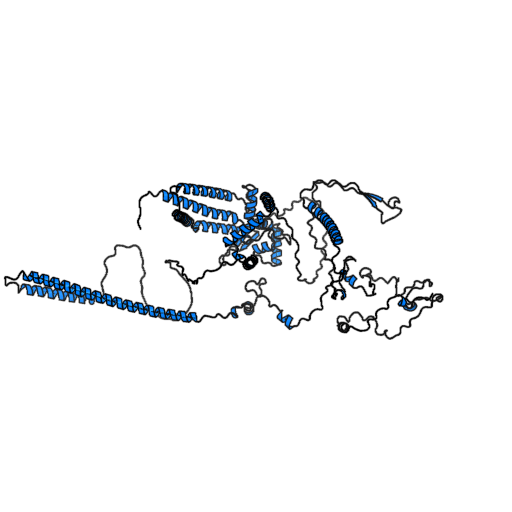 N 1
ATOM 2203 C CA . ASP A 1 280 ? -10.450 -19.848 -27.632 1.00 89.81 280 ASP A CA 1
ATOM 2204 C C . ASP A 1 280 ? -10.677 -18.835 -26.498 1.00 89.81 280 ASP A C 1
ATOM 2206 O O . ASP A 1 280 ? -10.578 -17.632 -26.710 1.00 89.81 280 ASP A O 1
ATOM 2210 N N . LYS A 1 281 ? -10.896 -19.301 -25.262 1.00 91.25 281 LYS A N 1
ATOM 2211 C CA . LYS A 1 281 ? -11.110 -18.428 -24.096 1.00 91.25 281 LYS A CA 1
ATOM 2212 C C . LYS A 1 281 ? -9.828 -17.774 -23.589 1.00 91.25 281 LYS A C 1
ATOM 2214 O O . LYS A 1 281 ? -9.904 -16.703 -22.995 1.00 91.25 281 LYS A O 1
ATOM 2219 N N . ARG A 1 282 ? -8.659 -18.381 -23.820 1.00 87.19 282 ARG A N 1
ATOM 2220 C CA . ARG A 1 282 ? -7.358 -17.755 -23.513 1.00 87.19 282 ARG A CA 1
ATOM 2221 C C . ARG A 1 282 ? -7.058 -16.593 -24.449 1.00 87.19 282 ARG A C 1
ATOM 2223 O O . ARG A 1 282 ? -6.591 -15.558 -23.992 1.00 87.19 282 ARG A O 1
ATOM 2230 N N . LEU A 1 283 ? -7.350 -16.766 -25.733 1.00 86.56 283 LEU A N 1
ATOM 2231 C CA . LEU A 1 283 ? -7.101 -15.759 -26.762 1.00 86.56 283 LEU A CA 1
ATOM 2232 C C . LEU A 1 283 ? -8.237 -14.734 -26.878 1.00 86.56 283 LEU A C 1
ATOM 2234 O O . LEU A 1 283 ? -8.038 -13.682 -27.469 1.00 86.56 283 LEU A O 1
ATOM 2238 N N . ALA A 1 284 ? -9.403 -14.989 -26.274 1.00 83.50 284 ALA A N 1
ATOM 2239 C CA . ALA A 1 284 ? -10.578 -14.117 -26.359 1.00 83.50 284 ALA A CA 1
ATOM 2240 C C . ALA A 1 284 ? -10.342 -12.676 -25.872 1.00 83.50 284 ALA A C 1
ATOM 2242 O O . ALA A 1 284 ? -10.987 -11.756 -26.364 1.00 83.50 284 ALA A O 1
ATOM 2243 N N . ALA A 1 285 ? -9.445 -12.475 -24.902 1.00 79.88 285 ALA A N 1
ATOM 2244 C CA . ALA A 1 285 ? -9.093 -11.144 -24.404 1.00 79.88 285 ALA A CA 1
ATOM 2245 C C . ALA A 1 285 ? -7.934 -10.492 -25.184 1.00 79.88 285 ALA A C 1
ATOM 2247 O O . ALA A 1 285 ? -7.569 -9.351 -24.896 1.00 79.88 285 ALA A O 1
ATOM 2248 N N . ASP A 1 286 ? -7.323 -11.204 -26.135 1.00 79.56 286 ASP A N 1
ATOM 2249 C CA . ASP A 1 286 ? -6.209 -10.696 -26.928 1.00 79.56 286 ASP A CA 1
ATOM 2250 C C . ASP A 1 286 ? -6.740 -9.842 -28.088 1.00 79.56 286 ASP A C 1
ATOM 2252 O O . ASP A 1 286 ? -7.213 -10.341 -29.109 1.00 79.56 286 ASP A O 1
ATOM 2256 N N . GLY A 1 287 ? -6.659 -8.520 -27.932 1.00 80.19 287 GLY A N 1
ATOM 2257 C CA . GLY A 1 287 ? -7.134 -7.541 -28.917 1.00 80.19 287 GLY A CA 1
ATOM 2258 C C . GLY A 1 287 ? -6.358 -7.524 -30.240 1.00 80.19 287 GLY A C 1
ATOM 2259 O O . GLY A 1 287 ? -6.676 -6.719 -31.112 1.00 80.19 287 GLY A O 1
ATOM 2260 N N . ARG A 1 288 ? -5.361 -8.400 -30.429 1.00 80.94 288 ARG A N 1
ATOM 2261 C CA . ARG A 1 288 ? -4.592 -8.515 -31.681 1.00 80.94 288 ARG A CA 1
ATOM 2262 C C . ARG A 1 288 ? -5.472 -8.80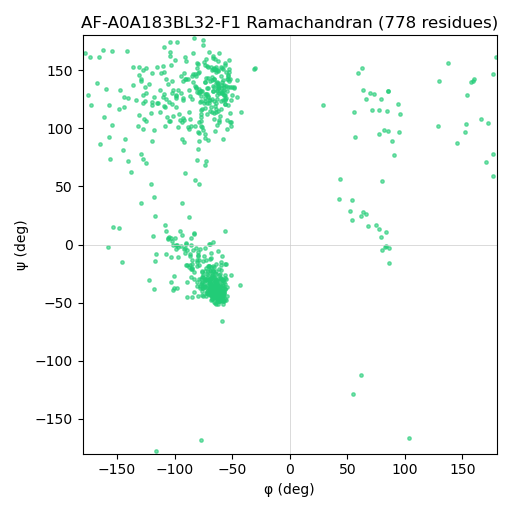7 -32.892 1.00 80.94 288 ARG A C 1
ATOM 2264 O O . ARG A 1 288 ? -5.196 -8.283 -33.960 1.00 80.94 288 ARG A O 1
ATOM 2271 N N . GLY A 1 289 ? -6.547 -9.581 -32.720 1.00 79.62 289 GLY A N 1
ATOM 2272 C CA . GLY A 1 289 ? -7.509 -9.853 -33.796 1.00 79.62 289 GLY A CA 1
ATOM 2273 C C . GLY A 1 289 ? -8.329 -8.630 -34.225 1.00 79.62 289 GLY A C 1
ATOM 2274 O O . GLY A 1 289 ? -8.872 -8.622 -35.323 1.00 79.62 289 GLY A O 1
ATOM 2275 N N . LEU A 1 290 ? -8.399 -7.592 -33.382 1.00 84.88 290 LEU A N 1
ATOM 2276 C CA . LEU A 1 290 ? -9.061 -6.321 -33.692 1.00 84.88 290 LEU A CA 1
ATOM 2277 C C . LEU A 1 290 ? -8.099 -5.310 -34.344 1.00 84.88 290 LEU A C 1
ATOM 2279 O O . LEU A 1 290 ? -8.541 -4.345 -34.964 1.00 84.88 290 LEU A O 1
ATOM 2283 N N . GLN A 1 291 ? -6.783 -5.517 -34.223 1.00 82.56 291 GLN A N 1
ATOM 2284 C CA . GLN A 1 291 ? -5.773 -4.643 -34.809 1.00 82.56 291 GLN A CA 1
ATOM 2285 C C . GLN A 1 291 ? -5.455 -5.076 -36.243 1.00 82.56 291 GLN A C 1
ATOM 2287 O O . GLN A 1 291 ? -4.650 -5.972 -36.483 1.00 82.56 291 GLN A O 1
ATOM 2292 N N . GLN A 1 292 ? -6.052 -4.397 -37.219 1.00 84.06 292 GLN A N 1
ATOM 2293 C CA . GLN A 1 292 ? -5.686 -4.584 -38.618 1.00 84.06 292 GLN A CA 1
ATOM 2294 C C . GLN A 1 292 ? -4.332 -3.912 -38.900 1.00 84.06 292 GLN A C 1
ATOM 2296 O O . GLN A 1 292 ? -4.151 -2.710 -38.677 1.00 84.06 292 GLN A O 1
ATOM 2301 N N . VAL A 1 293 ? -3.359 -4.692 -39.377 1.00 85.25 293 VAL A N 1
ATOM 2302 C CA . VAL A 1 293 ? -2.050 -4.173 -39.795 1.00 85.25 293 VAL A CA 1
ATOM 2303 C C . VAL A 1 293 ? -2.210 -3.519 -41.165 1.00 85.25 293 VAL A C 1
ATOM 2305 O O . VAL A 1 293 ? -2.476 -4.196 -42.154 1.00 85.25 293 VAL A O 1
ATOM 2308 N N . HIS A 1 294 ? -2.057 -2.199 -41.218 1.00 88.38 294 HIS A N 1
ATOM 2309 C CA . HIS A 1 294 ? -2.135 -1.425 -42.454 1.00 88.38 294 HIS A CA 1
ATOM 2310 C C . HIS A 1 294 ? -0.717 -1.131 -42.963 1.00 88.38 294 HIS A C 1
ATOM 2312 O O . HIS A 1 294 ? 0.104 -0.591 -42.220 1.00 88.38 294 HIS A O 1
ATOM 2318 N N . ILE A 1 295 ? -0.423 -1.475 -44.221 1.00 92.19 295 ILE A N 1
ATOM 2319 C CA . ILE A 1 295 ? 0.862 -1.178 -44.873 1.00 92.19 295 ILE A CA 1
ATOM 2320 C C . ILE A 1 295 ? 0.677 0.032 -45.791 1.00 92.19 295 ILE A C 1
ATOM 2322 O O . ILE A 1 295 ? -0.279 0.097 -46.557 1.00 92.19 295 ILE A O 1
ATOM 2326 N N . ASN A 1 296 ? 1.592 0.998 -45.707 1.00 94.62 296 ASN A N 1
ATOM 2327 C CA . ASN A 1 296 ? 1.533 2.220 -46.508 1.00 94.62 296 ASN A CA 1
ATOM 2328 C C . ASN A 1 296 ? 1.971 1.958 -47.965 1.00 94.62 296 ASN A C 1
ATOM 2330 O O . ASN A 1 296 ? 3.041 1.400 -48.200 1.00 94.62 296 ASN A O 1
ATOM 2334 N N . GLU A 1 297 ? 1.202 2.436 -48.947 1.00 93.69 297 GLU A N 1
ATOM 2335 C CA . GLU A 1 297 ? 1.518 2.334 -50.383 1.00 93.69 297 GLU A CA 1
ATOM 2336 C C . GLU A 1 297 ? 2.840 3.011 -50.777 1.00 93.69 297 GLU A C 1
ATOM 2338 O O . GLU A 1 297 ? 3.461 2.661 -51.782 1.00 93.69 297 GLU A O 1
ATOM 2343 N N . ASN A 1 298 ? 3.322 3.962 -49.974 1.00 95.12 298 ASN A N 1
ATOM 2344 C CA . ASN A 1 298 ? 4.616 4.603 -50.202 1.00 95.12 298 ASN A CA 1
ATOM 2345 C C . ASN A 1 298 ? 5.783 3.606 -50.159 1.00 95.12 298 ASN A C 1
ATOM 2347 O O . ASN A 1 298 ? 6.799 3.851 -50.807 1.00 95.12 298 ASN A O 1
ATOM 2351 N N . PHE A 1 299 ? 5.640 2.476 -49.457 1.00 95.44 299 PHE A N 1
ATOM 2352 C CA . PHE A 1 299 ? 6.646 1.414 -49.489 1.00 95.44 299 PHE A CA 1
ATOM 2353 C C . PHE A 1 299 ? 6.773 0.791 -50.884 1.00 95.44 299 PHE A C 1
ATOM 2355 O O . PHE A 1 299 ? 7.893 0.555 -51.332 1.00 95.44 299 PHE A O 1
ATOM 2362 N N . ALA A 1 300 ? 5.661 0.606 -51.602 1.00 95.62 300 ALA A N 1
ATOM 2363 C CA . ALA A 1 300 ? 5.683 0.115 -52.978 1.00 95.62 300 ALA A CA 1
ATOM 2364 C C . ALA A 1 300 ? 6.321 1.147 -53.921 1.00 95.62 300 ALA A C 1
ATOM 2366 O O . ALA A 1 300 ? 7.258 0.824 -54.648 1.00 95.62 300 ALA A O 1
ATOM 2367 N N . LYS A 1 301 ? 5.909 2.420 -53.818 1.00 95.69 301 LYS A N 1
ATOM 2368 C CA . LYS A 1 301 ? 6.492 3.520 -54.613 1.00 95.69 301 LYS A CA 1
ATOM 2369 C C . LYS A 1 301 ? 8.000 3.657 -54.393 1.00 95.69 301 LYS A C 1
ATOM 2371 O O . LYS A 1 301 ? 8.747 3.897 -55.336 1.00 95.69 301 LYS A O 1
ATOM 2376 N N . MET A 1 302 ? 8.459 3.491 -53.153 1.00 95.00 302 MET A N 1
ATOM 2377 C CA . MET A 1 302 ? 9.880 3.528 -52.812 1.00 95.00 302 MET A CA 1
ATOM 2378 C C . MET A 1 302 ? 10.641 2.330 -53.393 1.00 95.00 302 MET A C 1
ATOM 2380 O O . MET A 1 302 ? 11.722 2.519 -53.948 1.00 95.00 302 MET A O 1
ATOM 2384 N N . ALA A 1 303 ? 10.086 1.118 -53.304 1.00 96.75 303 ALA A N 1
ATOM 2385 C CA . ALA A 1 303 ? 10.700 -0.083 -53.872 1.00 96.75 303 ALA A CA 1
ATOM 2386 C C . ALA A 1 303 ? 10.839 0.013 -55.403 1.00 96.75 303 ALA A C 1
ATOM 2388 O O . ALA A 1 303 ? 11.893 -0.307 -55.961 1.00 96.75 303 ALA A O 1
ATOM 2389 N N . GLU A 1 304 ? 9.815 0.531 -56.080 1.00 96.00 304 GLU A N 1
ATOM 2390 C CA . GLU A 1 304 ? 9.855 0.786 -57.520 1.00 96.00 304 GLU A CA 1
ATOM 2391 C C . GLU A 1 304 ? 10.873 1.871 -57.880 1.00 96.00 304 GLU A C 1
ATOM 2393 O O . GLU A 1 304 ? 11.690 1.680 -58.783 1.00 96.00 304 GLU A O 1
ATOM 2398 N N . ALA A 1 305 ? 10.885 2.989 -57.148 1.00 96.50 305 ALA A N 1
ATOM 2399 C CA . ALA A 1 305 ? 11.835 4.073 -57.379 1.00 96.50 305 ALA A CA 1
ATOM 2400 C C . ALA A 1 305 ? 13.291 3.604 -57.238 1.00 96.50 305 ALA A C 1
ATOM 2402 O O . ALA A 1 305 ? 14.129 3.950 -58.074 1.00 96.50 305 ALA A O 1
ATOM 2403 N N . LEU A 1 306 ? 13.590 2.781 -56.227 1.00 96.25 306 LEU A N 1
ATOM 2404 C CA . LEU A 1 306 ? 14.917 2.193 -56.032 1.00 96.25 306 LEU A CA 1
ATOM 2405 C C . LEU A 1 306 ? 15.290 1.233 -57.166 1.00 96.25 306 LEU A C 1
ATOM 2407 O O . LEU A 1 306 ? 16.399 1.324 -57.690 1.00 96.25 306 LEU A O 1
ATOM 2411 N N . SER A 1 307 ? 14.358 0.388 -57.611 1.00 95.81 307 SER A N 1
ATOM 2412 C CA . SER A 1 307 ? 14.584 -0.529 -58.738 1.00 95.81 307 SER A CA 1
ATOM 2413 C C . SER A 1 307 ? 14.876 0.229 -60.043 1.00 95.81 307 SER A C 1
ATOM 2415 O O . SER A 1 307 ? 15.758 -0.139 -60.822 1.00 95.81 307 SER A O 1
ATOM 2417 N N . ILE A 1 308 ? 14.177 1.345 -60.277 1.00 96.44 308 ILE A N 1
ATOM 2418 C CA . ILE A 1 308 ? 14.419 2.224 -61.430 1.00 96.44 308 ILE A CA 1
ATOM 2419 C C . ILE A 1 308 ? 15.778 2.923 -61.310 1.00 96.44 308 ILE A C 1
ATOM 2421 O O . ILE A 1 308 ? 16.506 3.012 -62.303 1.00 96.44 308 ILE A O 1
ATOM 2425 N N . ALA A 1 309 ? 16.123 3.422 -60.121 1.00 96.38 309 ALA A N 1
ATOM 2426 C CA . ALA A 1 309 ? 17.400 4.078 -59.866 1.00 96.38 309 ALA A CA 1
ATOM 2427 C C . ALA A 1 309 ? 18.580 3.119 -60.075 1.00 96.38 309 ALA A C 1
ATOM 2429 O O . ALA A 1 309 ? 19.558 3.496 -60.719 1.00 96.38 309 ALA A O 1
ATOM 2430 N N . GLU A 1 310 ? 18.467 1.873 -59.611 1.00 96.12 310 GLU A N 1
ATOM 2431 C CA . GLU A 1 310 ? 19.484 0.841 -59.810 1.00 96.12 310 GLU A CA 1
ATOM 2432 C C . GLU A 1 310 ? 19.710 0.553 -61.299 1.00 96.12 310 GLU A C 1
ATOM 2434 O O . GLU A 1 310 ? 20.850 0.577 -61.768 1.00 96.12 310 GLU A O 1
ATOM 2439 N N . ARG A 1 311 ? 18.633 0.349 -62.069 1.00 96.62 311 ARG A N 1
ATOM 2440 C CA . ARG A 1 311 ? 18.728 0.121 -63.518 1.00 96.62 311 ARG A CA 1
ATOM 2441 C C . ARG A 1 311 ? 19.442 1.276 -64.226 1.00 96.62 311 ARG A C 1
ATOM 2443 O O . ARG A 1 311 ? 20.401 1.043 -64.959 1.00 96.62 311 ARG A O 1
ATOM 2450 N N . LYS A 1 312 ? 19.046 2.521 -63.938 1.00 96.62 312 LYS A N 1
ATOM 2451 C CA . LYS A 1 312 ? 19.691 3.716 -64.510 1.00 96.62 312 LYS A CA 1
ATOM 2452 C C . LYS A 1 312 ? 21.154 3.851 -64.093 1.00 96.62 312 LYS A C 1
ATOM 2454 O O . LYS A 1 312 ? 21.981 4.280 -64.894 1.00 96.62 312 LYS A O 1
ATOM 2459 N N . ALA A 1 313 ? 21.496 3.487 -62.858 1.00 95.81 313 ALA A N 1
ATOM 2460 C CA . ALA A 1 313 ? 22.876 3.508 -62.389 1.00 95.81 313 ALA A CA 1
ATOM 2461 C C . ALA A 1 313 ? 23.744 2.495 -63.149 1.00 95.81 313 ALA A C 1
ATOM 2463 O O . ALA A 1 313 ? 24.850 2.846 -63.559 1.00 95.81 313 ALA A O 1
ATOM 2464 N N . ARG A 1 314 ? 23.239 1.278 -63.402 1.00 95.50 314 ARG A N 1
ATOM 2465 C CA . ARG A 1 314 ? 23.949 0.263 -64.201 1.00 95.50 314 ARG A CA 1
ATOM 2466 C C . ARG A 1 314 ? 24.173 0.724 -65.642 1.00 95.50 314 ARG A C 1
ATOM 2468 O O . ARG A 1 314 ? 25.307 0.675 -66.111 1.00 95.50 314 ARG A O 1
ATOM 2475 N N . GLU A 1 315 ? 23.145 1.263 -66.298 1.00 94.94 315 GLU A N 1
ATOM 2476 C CA . GLU A 1 315 ? 23.255 1.837 -67.651 1.00 94.94 315 GLU A CA 1
ATOM 2477 C C . GLU A 1 315 ? 24.285 2.984 -67.706 1.00 94.94 315 GLU A C 1
ATOM 2479 O O . GLU A 1 315 ? 25.124 3.058 -68.608 1.00 94.94 315 GLU A O 1
ATOM 2484 N N . ALA A 1 316 ? 24.288 3.868 -66.704 1.00 93.94 316 ALA A N 1
ATOM 2485 C CA . ALA A 1 316 ? 25.236 4.980 -66.616 1.00 93.94 316 ALA A CA 1
ATOM 2486 C C . ALA A 1 316 ? 26.687 4.529 -66.361 1.00 93.94 316 ALA A C 1
ATOM 2488 O O . ALA A 1 316 ? 27.628 5.232 -66.738 1.00 93.94 316 ALA A O 1
ATOM 2489 N N . VAL A 1 317 ? 26.885 3.396 -65.684 1.00 95.38 317 VAL A N 1
ATOM 2490 C CA . VAL A 1 317 ? 28.207 2.787 -65.475 1.00 95.38 317 VAL A CA 1
ATOM 2491 C C . VAL A 1 317 ? 28.681 2.100 -66.751 1.00 95.38 317 VAL A C 1
ATOM 2493 O O . VAL A 1 317 ? 29.829 2.287 -67.148 1.00 95.38 317 VAL A O 1
ATOM 2496 N N . GLU A 1 318 ? 27.804 1.367 -67.435 1.00 94.38 318 GLU A N 1
ATOM 2497 C CA . GLU A 1 318 ? 28.143 0.686 -68.684 1.00 94.38 318 GLU A CA 1
ATOM 2498 C C . GLU A 1 318 ? 28.527 1.679 -69.787 1.00 94.38 318 GLU A C 1
ATOM 2500 O O . GLU A 1 318 ? 29.566 1.530 -70.433 1.00 94.38 318 GLU A O 1
ATOM 2505 N N . THR A 1 319 ? 27.747 2.745 -69.956 1.00 94.50 319 THR A N 1
ATOM 2506 C CA . THR A 1 319 ? 28.044 3.813 -70.924 1.00 94.50 319 THR A CA 1
ATOM 2507 C C . THR A 1 319 ? 29.366 4.521 -70.622 1.00 94.50 319 THR A C 1
ATOM 2509 O O . THR A 1 319 ? 30.156 4.763 -71.539 1.00 94.50 319 THR A O 1
ATOM 2512 N N . ARG A 1 320 ? 29.671 4.790 -69.343 1.00 93.75 320 ARG A N 1
ATOM 2513 C CA . ARG A 1 320 ? 30.980 5.321 -68.925 1.00 93.75 320 ARG A CA 1
ATOM 2514 C C . ARG A 1 320 ? 32.117 4.355 -69.237 1.00 93.75 320 ARG A C 1
ATOM 2516 O O . ARG A 1 320 ? 33.100 4.770 -69.844 1.00 93.75 320 ARG A O 1
ATOM 2523 N N . ALA A 1 321 ? 31.958 3.072 -68.925 1.00 94.31 321 ALA A N 1
ATOM 2524 C CA . ALA A 1 321 ? 32.961 2.056 -69.232 1.00 94.31 321 ALA A CA 1
ATOM 2525 C C . ALA A 1 321 ? 33.213 1.933 -70.749 1.00 94.31 321 ALA A C 1
ATOM 2527 O O . ALA A 1 321 ? 34.358 1.792 -71.183 1.00 94.31 321 ALA A O 1
ATOM 2528 N N . GLN A 1 322 ? 32.172 2.029 -71.583 1.00 93.06 322 GLN A N 1
ATOM 2529 C CA . GLN A 1 322 ? 32.317 2.047 -73.044 1.00 93.06 322 GLN A CA 1
ATOM 2530 C C . GLN A 1 322 ? 33.044 3.307 -73.542 1.00 93.06 322 GLN A C 1
ATOM 2532 O O . GLN A 1 322 ? 33.897 3.217 -74.429 1.00 93.06 322 GLN A O 1
ATOM 2537 N N . MET A 1 323 ? 32.747 4.476 -72.970 1.00 90.12 323 MET A N 1
ATOM 2538 C CA . MET A 1 323 ? 33.421 5.732 -73.311 1.00 90.12 323 MET A CA 1
ATOM 2539 C C . MET A 1 323 ? 34.904 5.701 -72.926 1.00 90.12 323 MET A C 1
ATOM 2541 O O . MET A 1 323 ? 35.758 6.045 -73.744 1.00 90.12 323 MET A O 1
ATOM 2545 N N . GLU A 1 324 ? 35.228 5.220 -71.727 1.00 89.31 324 GLU A N 1
ATOM 2546 C CA . GLU A 1 324 ? 36.609 5.039 -71.272 1.00 89.31 324 GLU A CA 1
ATOM 2547 C C . GLU A 1 324 ? 37.385 4.084 -72.183 1.00 89.31 324 GLU A C 1
ATOM 2549 O O . GLU A 1 324 ? 38.519 4.386 -72.561 1.00 89.31 324 GLU A O 1
ATOM 2554 N N . ARG A 1 325 ? 36.761 2.984 -72.632 1.00 91.62 325 ARG A N 1
ATOM 2555 C CA . ARG A 1 325 ? 37.356 2.073 -73.625 1.00 91.62 325 ARG A CA 1
ATOM 2556 C C . ARG A 1 325 ? 37.662 2.780 -74.947 1.00 91.62 325 ARG A C 1
ATOM 2558 O O . ARG A 1 325 ? 38.751 2.589 -75.485 1.00 91.62 325 ARG A O 1
ATOM 2565 N N . ARG A 1 326 ? 36.755 3.624 -75.457 1.00 91.44 326 ARG A N 1
ATOM 2566 C CA . ARG A 1 326 ? 36.991 4.407 -76.688 1.00 91.44 326 ARG A CA 1
ATOM 2567 C C . ARG A 1 326 ? 38.126 5.416 -76.519 1.00 91.44 326 ARG A C 1
ATOM 2569 O O . ARG A 1 326 ? 38.978 5.518 -77.395 1.00 91.44 326 ARG A O 1
ATOM 2576 N N . ILE A 1 327 ? 38.185 6.122 -75.389 1.00 90.50 327 ILE A N 1
ATOM 2577 C CA . ILE A 1 327 ? 39.280 7.057 -75.084 1.00 90.50 327 ILE A CA 1
ATOM 2578 C C . ILE A 1 327 ? 40.612 6.306 -74.995 1.00 90.50 327 ILE A C 1
ATOM 2580 O O . ILE A 1 327 ? 41.611 6.760 -75.551 1.00 90.50 327 ILE A O 1
ATOM 2584 N N . ALA A 1 328 ? 40.637 5.145 -74.338 1.00 91.56 328 ALA A N 1
ATOM 2585 C CA . ALA A 1 328 ? 41.825 4.301 -74.255 1.00 91.56 328 ALA A CA 1
ATOM 2586 C C . ALA A 1 328 ? 42.277 3.810 -75.641 1.00 91.56 328 ALA A C 1
ATOM 2588 O O . ALA A 1 328 ? 43.470 3.838 -75.941 1.00 91.56 328 ALA A O 1
ATOM 2589 N N . GLN A 1 329 ? 41.338 3.426 -76.512 1.00 88.88 329 GLN A N 1
ATOM 2590 C CA . GLN A 1 329 ? 41.632 3.027 -77.889 1.00 88.88 329 GLN A CA 1
ATOM 2591 C C . GLN A 1 329 ? 42.188 4.197 -78.711 1.00 88.88 329 GLN A C 1
ATOM 2593 O O . GLN A 1 329 ? 43.217 4.036 -79.362 1.00 88.88 329 GLN A O 1
ATOM 2598 N N . ASN A 1 330 ? 41.589 5.386 -78.616 1.00 90.38 330 ASN A N 1
ATOM 2599 C CA . ASN A 1 330 ? 42.086 6.585 -79.295 1.00 90.38 330 ASN A CA 1
ATOM 2600 C C . ASN A 1 330 ? 43.496 6.960 -78.817 1.00 90.38 330 ASN A C 1
ATOM 2602 O O . ASN A 1 330 ? 44.391 7.125 -79.646 1.00 90.38 330 ASN A O 1
ATOM 2606 N N . LYS A 1 331 ? 43.740 6.977 -77.499 1.00 89.00 331 LYS A N 1
ATOM 2607 C CA . LYS A 1 331 ? 45.081 7.197 -76.928 1.00 89.00 331 LYS A CA 1
ATOM 2608 C C . LYS A 1 331 ? 46.096 6.173 -77.436 1.00 89.00 331 LYS A C 1
ATOM 2610 O O . LYS A 1 331 ? 47.225 6.538 -77.749 1.00 89.00 331 LYS A O 1
ATOM 2615 N N . LYS A 1 332 ? 45.700 4.902 -77.567 1.00 91.38 332 LYS A N 1
ATOM 2616 C CA . LYS A 1 332 ? 46.556 3.858 -78.146 1.00 91.38 332 LYS A CA 1
ATOM 2617 C C . LYS A 1 332 ? 46.876 4.145 -79.617 1.00 91.38 332 LYS A C 1
ATOM 2619 O O . LYS A 1 332 ? 48.036 4.058 -80.004 1.00 91.38 332 LYS A O 1
ATOM 2624 N N . THR A 1 333 ? 45.891 4.547 -80.423 1.00 86.25 333 THR A N 1
ATOM 2625 C CA . THR A 1 333 ? 46.132 4.907 -81.833 1.00 86.25 333 THR A CA 1
ATOM 2626 C C . THR A 1 333 ? 47.016 6.148 -81.989 1.00 86.25 333 THR A C 1
ATOM 2628 O O . THR A 1 333 ? 47.855 6.190 -82.886 1.00 86.25 333 THR A O 1
ATOM 2631 N N . GLU A 1 334 ? 46.887 7.146 -81.110 1.00 87.25 334 GLU A N 1
ATOM 2632 C CA . GLU A 1 334 ? 47.781 8.311 -81.074 1.00 87.25 334 GLU A CA 1
ATOM 2633 C C . GLU A 1 334 ? 49.209 7.915 -80.700 1.00 87.25 334 GLU A C 1
ATOM 2635 O O . GLU A 1 334 ? 50.158 8.365 -81.340 1.00 87.25 334 GLU A O 1
ATOM 2640 N N . GLN A 1 335 ? 49.376 7.033 -79.709 1.00 83.69 335 GLN A N 1
ATOM 2641 C CA . GLN A 1 335 ? 50.682 6.477 -79.359 1.00 83.69 335 GLN A CA 1
ATOM 2642 C C . GLN A 1 335 ? 51.297 5.716 -80.540 1.00 83.69 335 GLN A C 1
ATOM 2644 O O . GLN A 1 335 ? 52.466 5.928 -80.849 1.00 83.69 335 GLN A O 1
ATOM 2649 N N . GLU A 1 336 ? 50.524 4.896 -81.257 1.00 85.69 336 GLU A N 1
ATOM 2650 C CA . GLU A 1 336 ? 50.990 4.194 -82.461 1.00 85.69 336 GLU A CA 1
ATOM 2651 C C . GLU A 1 336 ? 51.402 5.165 -83.582 1.00 85.69 336 GLU A C 1
ATOM 2653 O O . GLU A 1 336 ? 52.451 4.972 -84.200 1.00 85.69 336 GLU A O 1
ATOM 2658 N N . LYS A 1 337 ? 50.644 6.248 -83.815 1.00 85.56 337 LYS A N 1
ATOM 2659 C CA . LYS A 1 337 ? 51.015 7.309 -84.772 1.00 85.56 337 LYS A CA 1
ATOM 2660 C C . LYS A 1 337 ? 52.297 8.032 -84.360 1.00 85.56 337 LYS A C 1
ATOM 2662 O O . LYS A 1 337 ? 53.197 8.174 -85.182 1.00 85.56 337 LYS A O 1
ATOM 2667 N N . ARG A 1 338 ? 52.428 8.404 -83.085 1.00 86.06 338 ARG A N 1
ATOM 2668 C CA . ARG A 1 338 ? 53.630 9.056 -82.544 1.00 86.06 338 ARG A CA 1
ATOM 2669 C C . ARG A 1 338 ? 54.864 8.161 -82.668 1.00 86.06 338 ARG A C 1
ATOM 2671 O O . ARG A 1 338 ? 55.934 8.627 -83.048 1.00 86.06 338 ARG A O 1
ATOM 2678 N N . MET A 1 339 ? 54.710 6.862 -82.408 1.00 80.00 339 MET A N 1
ATOM 2679 C CA . MET A 1 339 ? 55.767 5.866 -82.615 1.00 80.00 339 MET A CA 1
ATOM 2680 C C . MET A 1 339 ? 56.120 5.710 -84.101 1.00 80.00 339 MET A C 1
ATOM 2682 O O . MET A 1 339 ? 57.290 5.532 -84.441 1.00 80.00 339 MET A O 1
ATOM 2686 N N . ARG A 1 340 ? 55.135 5.820 -85.002 1.00 85.56 340 ARG A N 1
ATOM 2687 C CA . ARG A 1 340 ? 55.340 5.781 -86.456 1.00 85.56 340 ARG A CA 1
ATOM 2688 C C . ARG A 1 340 ? 56.099 7.006 -86.971 1.00 85.56 340 ARG A C 1
ATOM 2690 O O . ARG A 1 340 ? 57.022 6.836 -87.761 1.00 85.56 340 ARG A O 1
ATOM 2697 N N . GLU A 1 341 ? 55.760 8.204 -86.507 1.00 83.38 341 GLU A N 1
ATOM 2698 C CA . GLU A 1 341 ? 56.467 9.450 -86.841 1.00 83.38 341 GLU A CA 1
ATOM 2699 C C . GLU A 1 341 ? 57.909 9.437 -86.321 1.00 83.38 341 GLU A C 1
ATOM 2701 O O . GLU A 1 341 ? 58.838 9.741 -87.068 1.00 83.38 341 GLU A O 1
ATOM 2706 N N . LEU A 1 342 ? 58.124 8.987 -85.079 1.00 81.06 342 LEU A N 1
ATOM 2707 C CA . LEU A 1 342 ? 59.462 8.811 -84.509 1.00 81.06 342 LEU A CA 1
ATOM 2708 C C . LEU A 1 342 ? 60.299 7.823 -85.342 1.00 81.06 342 LEU A C 1
ATOM 2710 O O . LEU A 1 342 ? 61.463 8.088 -85.647 1.00 81.06 342 LEU A O 1
ATOM 2714 N N . ALA A 1 343 ? 59.699 6.703 -85.759 1.00 82.12 343 ALA A N 1
ATOM 2715 C CA . ALA A 1 343 ? 60.351 5.723 -86.622 1.00 82.12 343 ALA A CA 1
ATOM 2716 C C . ALA A 1 343 ? 60.643 6.275 -88.029 1.00 82.12 343 ALA A C 1
ATOM 2718 O O . ALA A 1 343 ? 61.676 5.945 -88.612 1.00 82.12 343 ALA A O 1
ATOM 2719 N N . GLN A 1 344 ? 59.771 7.123 -88.580 1.00 78.75 344 GLN A N 1
ATOM 2720 C CA . GLN A 1 344 ? 59.979 7.777 -89.872 1.00 78.75 344 GLN A CA 1
ATOM 2721 C C . GLN A 1 344 ? 61.108 8.811 -89.799 1.00 78.75 344 GLN A C 1
ATOM 2723 O O . GLN A 1 344 ? 61.997 8.786 -90.648 1.00 78.75 344 GLN A O 1
ATOM 2728 N N . ASN A 1 345 ? 61.160 9.620 -88.740 1.00 77.38 345 ASN A N 1
ATOM 2729 C CA . ASN A 1 345 ? 62.271 10.537 -88.481 1.00 77.38 345 ASN A CA 1
ATOM 2730 C C . ASN A 1 345 ? 63.600 9.784 -88.305 1.00 77.38 345 ASN A C 1
ATOM 2732 O O . ASN A 1 345 ? 64.611 10.185 -88.878 1.00 77.38 345 ASN A O 1
ATOM 2736 N N . ALA A 1 346 ? 63.602 8.642 -87.609 1.00 76.69 346 ALA A N 1
ATOM 2737 C CA . ALA A 1 346 ? 64.785 7.785 -87.490 1.00 76.69 346 ALA A CA 1
ATOM 2738 C C . ALA A 1 346 ? 65.229 7.180 -88.840 1.00 76.69 346 ALA A C 1
ATOM 2740 O O . ALA A 1 346 ? 66.427 7.020 -89.083 1.00 76.69 346 ALA A O 1
ATOM 2741 N N . ARG A 1 347 ? 64.288 6.864 -89.743 1.00 76.44 347 ARG A N 1
ATOM 2742 C CA . ARG A 1 347 ? 64.598 6.417 -91.114 1.00 76.44 347 ARG A CA 1
ATOM 2743 C C . ARG A 1 347 ? 65.187 7.541 -91.965 1.00 76.44 347 ARG A C 1
ATOM 2745 O O . ARG A 1 347 ? 66.159 7.292 -92.669 1.00 76.44 347 ARG A O 1
ATOM 2752 N N . VAL A 1 348 ? 64.651 8.758 -91.876 1.00 72.81 348 VAL A N 1
ATOM 2753 C CA . VAL A 1 348 ? 65.181 9.931 -92.595 1.00 72.81 348 VAL A CA 1
ATOM 2754 C C . VAL A 1 348 ? 66.574 10.305 -92.084 1.00 72.81 348 VAL A C 1
ATOM 2756 O O . VAL A 1 348 ? 67.459 10.548 -92.895 1.00 72.81 348 VAL A O 1
ATOM 2759 N N . ALA A 1 349 ? 66.815 10.251 -90.770 1.00 66.75 349 ALA A N 1
ATOM 2760 C CA . ALA A 1 349 ? 68.142 10.467 -90.190 1.00 66.75 349 ALA A CA 1
ATOM 2761 C C . ALA A 1 349 ? 69.172 9.425 -90.674 1.00 66.75 349 ALA A C 1
ATOM 2763 O O . ALA A 1 349 ? 70.309 9.776 -90.978 1.00 66.75 349 ALA A O 1
ATOM 2764 N N . ARG A 1 350 ? 68.773 8.151 -90.833 1.00 64.56 350 ARG A N 1
ATOM 2765 C CA . ARG A 1 350 ? 69.624 7.135 -91.485 1.00 64.56 350 ARG A CA 1
ATOM 2766 C C . ARG A 1 350 ? 69.828 7.402 -92.975 1.00 64.56 350 ARG A C 1
ATOM 2768 O O . ARG A 1 350 ? 70.938 7.232 -93.454 1.00 64.56 350 ARG A O 1
ATOM 2775 N N . ALA A 1 351 ? 68.797 7.826 -93.704 1.00 62.94 351 ALA A N 1
ATOM 2776 C CA . ALA A 1 351 ? 68.918 8.167 -95.122 1.00 62.94 351 ALA A CA 1
ATOM 2777 C C . ALA A 1 351 ? 69.835 9.386 -95.349 1.00 62.94 351 ALA A C 1
ATOM 2779 O O . ALA A 1 351 ? 70.586 9.415 -96.316 1.00 62.94 351 ALA A O 1
ATOM 2780 N N . GLN A 1 352 ? 69.837 10.360 -94.435 1.00 58.41 352 GLN A N 1
ATOM 2781 C CA . GLN A 1 352 ? 70.794 11.472 -94.432 1.00 58.41 352 GLN A CA 1
ATOM 2782 C C . GLN A 1 352 ? 72.220 11.021 -94.080 1.00 58.41 352 GLN A C 1
ATOM 2784 O O . GLN A 1 352 ? 73.170 11.557 -94.642 1.00 58.41 352 GLN A O 1
ATOM 2789 N N . ALA A 1 353 ? 72.381 10.013 -93.213 1.00 54.03 353 ALA A N 1
ATOM 2790 C CA . ALA A 1 353 ? 73.678 9.381 -92.963 1.00 54.03 353 ALA A CA 1
ATOM 2791 C C . ALA A 1 353 ? 74.194 8.595 -94.188 1.00 54.03 353 ALA A C 1
ATOM 2793 O O . ALA A 1 353 ? 75.386 8.641 -94.465 1.00 54.03 353 ALA A O 1
ATOM 2794 N N . LEU A 1 354 ? 73.300 7.957 -94.956 1.00 52.31 354 LEU A N 1
ATOM 2795 C CA . LEU A 1 354 ? 73.601 7.289 -96.234 1.00 52.31 354 LEU A CA 1
ATOM 2796 C C . LEU A 1 354 ? 73.943 8.279 -97.360 1.00 52.31 354 LEU A C 1
ATOM 2798 O O . LEU A 1 354 ? 74.828 8.009 -98.160 1.00 52.31 354 LEU A O 1
ATOM 2802 N N . LYS A 1 355 ? 73.328 9.470 -97.379 1.00 49.19 355 LYS A N 1
ATOM 2803 C CA . LYS A 1 355 ? 73.647 10.542 -98.343 1.00 49.19 355 LYS A CA 1
ATOM 2804 C C . LYS A 1 355 ? 75.038 11.167 -98.153 1.00 49.19 355 LYS A C 1
ATOM 2806 O O . L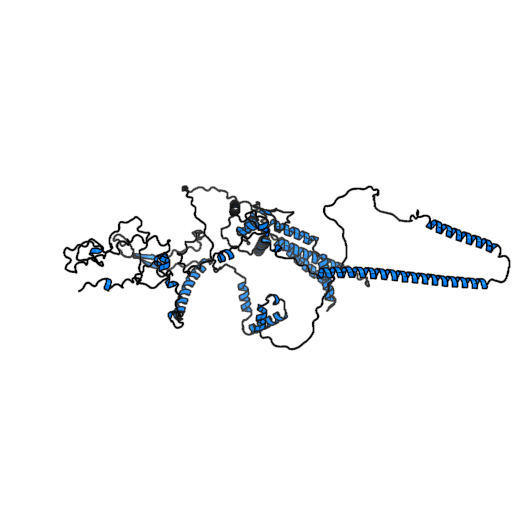YS A 1 355 ? 75.444 11.989 -98.966 1.00 49.19 355 LYS A O 1
ATOM 2811 N N . LYS A 1 356 ? 75.750 10.813 -97.076 1.00 45.94 356 LYS A N 1
ATOM 2812 C CA . LYS A 1 356 ? 77.145 11.208 -96.822 1.00 45.94 356 LYS A CA 1
ATOM 2813 C C . LYS A 1 356 ? 78.157 10.150 -97.293 1.00 45.94 356 LYS A C 1
ATOM 2815 O O . LYS A 1 356 ? 79.354 10.369 -97.151 1.00 45.94 356 LYS A O 1
ATOM 2820 N N . THR A 1 357 ? 77.685 9.023 -97.827 1.00 45.50 357 THR A N 1
ATOM 2821 C CA . THR A 1 357 ? 78.487 7.867 -98.248 1.00 45.50 357 THR A CA 1
ATOM 2822 C C . THR A 1 357 ? 77.989 7.326 -99.591 1.00 45.50 357 THR A C 1
ATOM 2824 O O . THR A 1 357 ? 77.513 6.199 -99.648 1.00 45.50 357 THR A O 1
ATOM 2827 N N . GLU A 1 358 ? 78.059 8.125 -100.656 1.00 37.12 358 GLU A N 1
ATOM 2828 C CA . GLU A 1 358 ? 77.949 7.642 -102.042 1.00 37.12 358 GLU A CA 1
ATOM 2829 C C . GLU A 1 358 ? 78.866 8.482 -102.946 1.00 37.12 358 GLU A C 1
ATOM 2831 O O . GLU A 1 358 ? 78.422 9.429 -103.580 1.00 37.12 358 GLU A O 1
ATOM 2836 N N . ASP A 1 359 ? 80.153 8.129 -102.949 1.00 35.88 359 ASP A N 1
ATOM 2837 C CA . ASP A 1 359 ? 81.032 8.151 -104.123 1.00 35.88 359 ASP A CA 1
ATOM 2838 C C . ASP A 1 359 ? 81.908 6.886 -104.021 1.00 35.88 359 ASP A C 1
ATOM 2840 O O . ASP A 1 359 ? 82.512 6.648 -102.976 1.00 35.88 359 ASP A O 1
ATOM 2844 N N . GLU A 1 360 ? 81.918 6.077 -105.091 1.00 31.94 360 GLU A N 1
ATOM 2845 C CA . GLU A 1 360 ? 82.703 4.838 -105.313 1.00 31.94 360 GLU A CA 1
ATOM 2846 C C . GLU A 1 360 ? 82.357 3.638 -104.393 1.00 31.94 360 GLU A C 1
ATOM 2848 O O . GLU A 1 360 ? 82.418 3.705 -103.177 1.00 31.94 360 GLU A O 1
ATOM 2853 N N . SER A 1 361 ? 82.019 2.426 -104.840 1.00 33.41 361 SER A N 1
ATOM 2854 C CA . SER A 1 361 ? 82.372 1.675 -106.043 1.00 33.41 361 SER A CA 1
ATOM 2855 C C . SER A 1 361 ? 81.541 0.375 -106.085 1.00 33.41 361 SER A C 1
ATOM 2857 O O . SER A 1 361 ? 80.959 -0.085 -105.100 1.00 33.41 361 SER A O 1
ATOM 2859 N N . THR A 1 362 ? 81.457 -0.207 -107.273 1.00 44.41 362 THR A N 1
ATOM 2860 C CA . THR A 1 362 ? 80.660 -1.371 -107.666 1.00 44.41 362 THR A CA 1
ATOM 2861 C C . THR A 1 362 ? 81.210 -2.702 -107.134 1.00 44.41 362 THR A C 1
ATOM 2863 O O . THR A 1 362 ? 81.986 -3.352 -107.825 1.00 44.41 362 THR A O 1
ATOM 2866 N N . THR A 1 363 ? 80.758 -3.152 -105.956 1.00 50.34 363 THR A N 1
ATOM 2867 C CA . THR A 1 363 ? 80.935 -4.551 -105.474 1.00 50.34 363 THR A CA 1
ATOM 2868 C C . THR A 1 363 ? 79.848 -5.029 -104.483 1.00 50.34 363 THR A C 1
ATOM 2870 O O . THR A 1 363 ? 80.002 -6.062 -103.844 1.00 50.34 363 THR A O 1
ATOM 2873 N N . ALA A 1 364 ? 78.709 -4.331 -104.358 1.00 47.69 364 ALA A N 1
ATOM 2874 C CA . ALA A 1 364 ? 77.718 -4.574 -103.288 1.00 47.69 364 ALA A CA 1
ATOM 2875 C C . ALA A 1 364 ? 76.414 -5.305 -103.705 1.00 47.69 364 ALA A C 1
ATOM 2877 O O . ALA A 1 364 ? 75.495 -5.440 -102.897 1.00 47.69 364 ALA A O 1
ATOM 2878 N N . VAL A 1 365 ? 76.292 -5.766 -104.956 1.00 53.31 365 VAL A N 1
ATOM 2879 C CA . VAL A 1 365 ? 75.015 -6.289 -105.503 1.00 53.31 365 VAL A CA 1
ATOM 2880 C C . VAL A 1 365 ? 74.765 -7.773 -105.172 1.00 53.31 365 VAL A C 1
ATOM 2882 O O . VAL A 1 365 ? 73.611 -8.205 -105.149 1.00 53.31 365 VAL A O 1
ATOM 2885 N N . GLU A 1 366 ? 75.806 -8.543 -104.848 1.00 48.00 366 GLU A N 1
ATOM 2886 C CA . GLU A 1 366 ? 75.689 -9.976 -104.514 1.00 48.00 366 GLU A CA 1
ATOM 2887 C C . GLU A 1 366 ? 75.438 -10.202 -103.005 1.00 48.00 366 GLU A C 1
ATOM 2889 O O . GLU A 1 366 ? 74.475 -10.878 -102.643 1.00 48.00 366 GLU A O 1
ATOM 2894 N N . GLU A 1 367 ? 76.163 -9.521 -102.102 1.00 51.81 367 GLU A N 1
ATOM 2895 C CA . GLU A 1 367 ? 75.939 -9.629 -100.641 1.00 51.81 367 GLU A CA 1
ATOM 2896 C C . GLU A 1 367 ? 74.576 -9.076 -100.173 1.00 51.81 367 GLU A C 1
ATOM 2898 O O . GLU A 1 367 ? 74.020 -9.518 -99.160 1.00 51.81 367 GLU A O 1
ATOM 2903 N N . ALA A 1 368 ? 74.004 -8.105 -100.894 1.00 58.69 368 ALA A N 1
ATOM 2904 C CA . ALA A 1 368 ? 72.691 -7.545 -100.571 1.00 58.69 368 ALA A CA 1
ATOM 2905 C C . ALA A 1 368 ? 71.552 -8.551 -100.814 1.00 58.69 368 ALA A C 1
ATOM 2907 O O . ALA A 1 368 ? 70.548 -8.525 -100.099 1.00 58.69 368 ALA A O 1
ATOM 2908 N N . LYS A 1 369 ? 71.715 -9.472 -101.774 1.00 57.34 369 LYS A N 1
ATOM 2909 C CA . LYS A 1 369 ? 70.730 -10.524 -102.059 1.00 57.34 369 LYS A CA 1
ATOM 2910 C C . LYS A 1 369 ? 70.762 -11.633 -101.008 1.00 57.34 369 LYS A C 1
ATOM 2912 O O . LYS A 1 369 ? 69.698 -12.078 -100.585 1.00 57.34 369 LYS A O 1
ATOM 2917 N N . GLU A 1 370 ? 71.938 -12.003 -100.502 1.00 55.16 370 GLU A N 1
ATOM 2918 C CA . GLU A 1 370 ? 72.059 -12.996 -99.423 1.00 55.16 370 GLU A CA 1
ATOM 2919 C C . GLU A 1 370 ? 71.543 -12.470 -98.072 1.00 55.16 370 GLU A C 1
ATOM 2921 O O . GLU A 1 370 ? 70.853 -13.188 -97.342 1.00 55.16 370 GLU A O 1
ATOM 2926 N N . ARG A 1 371 ? 71.758 -11.184 -97.751 1.00 57.97 371 ARG A N 1
ATOM 2927 C CA . ARG A 1 371 ? 71.195 -10.570 -96.529 1.00 57.97 371 ARG A CA 1
ATOM 2928 C C . ARG A 1 371 ? 69.677 -10.398 -96.587 1.00 57.97 371 ARG A C 1
ATOM 2930 O O . ARG A 1 371 ? 69.028 -10.477 -95.542 1.00 57.97 371 ARG A O 1
ATOM 2937 N N . GLU A 1 372 ? 69.107 -10.187 -97.771 1.00 55.97 372 GLU A N 1
ATOM 2938 C CA . GLU A 1 372 ? 67.655 -10.074 -97.952 1.00 55.97 372 GLU A CA 1
ATOM 2939 C C . GLU A 1 372 ? 66.963 -11.450 -97.892 1.00 55.97 372 GLU A C 1
ATOM 2941 O O . GLU A 1 372 ? 65.876 -11.559 -97.321 1.00 55.97 372 GLU A O 1
ATOM 2946 N N . LEU A 1 373 ? 67.627 -12.521 -98.349 1.00 62.50 373 LEU A N 1
ATOM 2947 C CA . LEU A 1 373 ? 67.191 -13.910 -98.135 1.00 62.50 373 LEU A CA 1
ATOM 2948 C C . LEU A 1 373 ? 67.181 -14.286 -96.643 1.00 62.50 373 LEU A C 1
ATOM 2950 O O . LEU A 1 373 ? 66.164 -14.761 -96.143 1.00 62.50 373 LEU A O 1
ATOM 2954 N N . ILE A 1 374 ? 68.234 -13.946 -95.889 1.00 61.69 374 ILE A N 1
ATOM 2955 C CA . ILE A 1 374 ? 68.305 -14.172 -94.429 1.00 61.69 374 ILE A CA 1
ATOM 2956 C C . ILE A 1 374 ? 67.240 -13.360 -93.663 1.00 61.69 374 ILE A C 1
ATOM 2958 O O . ILE A 1 374 ? 66.775 -13.762 -92.590 1.00 61.69 374 ILE A O 1
ATOM 2962 N N . ARG A 1 375 ? 66.850 -12.188 -94.180 1.00 64.81 375 ARG A N 1
ATOM 2963 C CA . ARG A 1 375 ? 65.797 -11.352 -93.584 1.00 64.81 375 ARG A CA 1
ATOM 2964 C C . ARG A 1 375 ? 64.405 -11.911 -93.864 1.00 64.81 375 ARG A C 1
ATOM 2966 O O . ARG A 1 375 ? 63.549 -11.853 -92.982 1.00 64.81 375 ARG A O 1
ATOM 2973 N N . ARG A 1 376 ? 64.191 -12.459 -95.062 1.00 64.88 376 ARG A N 1
ATOM 2974 C CA . ARG A 1 376 ? 62.947 -13.119 -95.466 1.00 64.88 376 ARG A CA 1
ATOM 2975 C C . ARG A 1 376 ? 62.715 -14.403 -94.672 1.00 64.88 376 ARG A C 1
ATOM 2977 O O . ARG A 1 376 ? 61.622 -14.554 -94.131 1.00 64.88 376 ARG A O 1
ATOM 2984 N N . ASP A 1 377 ? 63.755 -15.215 -94.485 1.00 61.88 377 ASP A N 1
ATOM 2985 C CA . ASP A 1 377 ? 63.704 -16.423 -93.650 1.00 61.88 377 ASP A CA 1
ATOM 2986 C C . ASP A 1 377 ? 63.366 -16.098 -92.189 1.00 61.88 377 ASP A C 1
ATOM 2988 O O . ASP A 1 377 ? 62.462 -16.699 -91.619 1.00 61.88 377 ASP A O 1
ATOM 2992 N N . ARG A 1 378 ? 63.971 -15.058 -91.590 1.00 66.00 378 ARG A N 1
ATOM 2993 C CA . ARG A 1 378 ? 63.633 -14.640 -90.211 1.00 66.00 378 ARG A CA 1
ATOM 2994 C C . ARG A 1 378 ? 62.200 -14.135 -90.046 1.00 66.00 378 ARG A C 1
ATOM 2996 O O . ARG A 1 378 ? 61.630 -14.240 -88.960 1.00 66.00 378 ARG A O 1
ATOM 3003 N N . ILE A 1 379 ? 61.620 -13.542 -91.087 1.00 66.69 379 ILE A N 1
ATOM 3004 C CA . ILE A 1 379 ? 60.232 -13.061 -91.066 1.00 66.69 379 ILE A CA 1
ATOM 3005 C C . ILE A 1 379 ? 59.260 -14.233 -91.240 1.00 66.69 379 ILE A C 1
ATOM 3007 O O . ILE A 1 379 ? 58.210 -14.249 -90.589 1.00 66.69 379 ILE A O 1
ATOM 3011 N N . GLU A 1 380 ? 59.606 -15.218 -92.068 1.00 64.56 380 GLU A N 1
ATOM 3012 C CA . GLU A 1 380 ? 58.844 -16.461 -92.190 1.00 64.56 380 GLU A CA 1
ATOM 3013 C C . GLU A 1 380 ? 58.920 -17.308 -90.920 1.00 64.56 380 GLU A C 1
ATOM 3015 O O . GLU A 1 380 ? 57.869 -17.759 -90.465 1.00 64.56 380 GLU A O 1
ATOM 3020 N N . ASP A 1 381 ? 60.079 -17.409 -90.266 1.00 61.16 381 ASP A N 1
ATOM 3021 C CA . ASP A 1 381 ? 60.224 -18.089 -88.975 1.00 61.16 381 ASP A CA 1
ATOM 3022 C C . ASP A 1 381 ? 59.470 -17.370 -87.854 1.00 61.16 381 ASP A C 1
ATOM 3024 O O . ASP A 1 381 ? 58.718 -18.012 -87.129 1.00 61.16 381 ASP A O 1
ATOM 3028 N N . HIS A 1 382 ? 59.508 -16.034 -87.766 1.00 62.81 382 HIS A N 1
ATOM 3029 C CA . HIS A 1 382 ? 58.674 -15.310 -86.794 1.00 62.81 382 HIS A CA 1
ATOM 3030 C C . HIS A 1 382 ? 57.171 -15.469 -87.053 1.00 62.81 382 HIS A C 1
ATOM 3032 O O . HIS A 1 382 ? 56.369 -15.460 -86.114 1.00 62.81 382 HIS A O 1
ATOM 3038 N N . ARG A 1 383 ? 56.755 -15.594 -88.317 1.00 65.06 383 ARG A N 1
ATOM 3039 C CA . ARG A 1 383 ? 55.353 -15.837 -88.682 1.00 65.06 383 ARG A CA 1
ATOM 3040 C C . ARG A 1 383 ? 54.949 -17.281 -88.375 1.00 65.06 383 ARG A C 1
ATOM 3042 O O . ARG A 1 383 ? 53.824 -17.499 -87.923 1.00 65.06 383 ARG A O 1
ATOM 3049 N N . ARG A 1 384 ? 55.863 -18.236 -88.562 1.00 66.88 384 ARG A N 1
ATOM 3050 C CA . ARG A 1 384 ? 55.710 -19.651 -88.213 1.00 66.88 384 ARG A CA 1
ATOM 3051 C C . ARG A 1 384 ? 55.648 -19.819 -86.688 1.00 66.88 384 ARG A C 1
ATOM 3053 O O . ARG A 1 384 ? 54.687 -20.411 -86.215 1.00 66.88 384 ARG A O 1
ATOM 3060 N N . ASP A 1 385 ? 56.510 -19.153 -85.920 1.00 57.69 385 ASP A N 1
ATOM 3061 C CA . ASP A 1 385 ? 56.496 -19.118 -84.447 1.00 57.69 385 ASP A CA 1
ATOM 3062 C C . ASP A 1 385 ? 55.243 -18.452 -83.874 1.00 57.69 385 ASP A C 1
ATOM 3064 O O . ASP A 1 385 ? 54.661 -18.943 -82.911 1.00 57.69 385 ASP A O 1
ATOM 3068 N N . ARG A 1 386 ? 54.756 -17.360 -84.478 1.00 63.97 386 ARG A N 1
ATOM 3069 C CA . ARG A 1 386 ? 53.516 -16.694 -84.040 1.00 63.97 386 ARG A CA 1
ATOM 3070 C C . ARG A 1 386 ? 52.267 -17.529 -84.338 1.00 63.97 386 ARG A C 1
ATOM 3072 O O . ARG A 1 386 ? 51.292 -17.447 -83.591 1.00 63.97 386 ARG A O 1
ATOM 3079 N N . ASN A 1 387 ? 52.298 -18.334 -85.401 1.00 62.34 387 ASN A N 1
ATOM 3080 C CA . ASN A 1 387 ? 51.252 -19.309 -85.704 1.00 62.34 387 ASN A CA 1
ATOM 3081 C C . ASN A 1 387 ? 51.373 -20.570 -84.830 1.00 62.34 387 ASN A C 1
ATOM 3083 O O . ASN A 1 387 ? 50.345 -21.068 -84.383 1.00 62.34 387 ASN A O 1
ATOM 3087 N N . ILE A 1 388 ? 52.582 -21.035 -84.496 1.00 60.34 388 ILE A N 1
ATOM 3088 C CA . ILE A 1 388 ? 52.822 -22.150 -83.561 1.00 60.34 388 ILE A CA 1
ATOM 3089 C C . ILE A 1 388 ? 52.424 -21.758 -82.126 1.00 60.34 388 ILE A C 1
ATOM 3091 O O . ILE A 1 388 ? 51.757 -22.537 -81.452 1.00 60.34 388 ILE A O 1
ATOM 3095 N N . ALA A 1 389 ? 52.710 -20.525 -81.691 1.00 58.09 389 ALA A N 1
ATOM 3096 C CA . ALA A 1 389 ? 52.298 -19.974 -80.393 1.00 58.09 389 ALA A CA 1
ATOM 3097 C C . ALA A 1 389 ? 50.782 -19.721 -80.281 1.00 58.09 389 ALA A C 1
ATOM 3099 O O . ALA A 1 389 ? 50.246 -19.670 -79.179 1.00 58.09 389 ALA A O 1
ATOM 3100 N N . ARG A 1 390 ? 50.076 -19.574 -81.412 1.00 60.19 390 ARG A N 1
ATOM 3101 C CA . ARG A 1 390 ? 48.603 -19.531 -81.464 1.00 60.19 390 ARG A CA 1
ATOM 3102 C C . ARG A 1 390 ? 47.952 -20.911 -81.595 1.00 60.19 390 ARG A C 1
ATOM 3104 O O . ARG A 1 390 ? 46.773 -21.027 -81.284 1.00 60.19 390 ARG A O 1
ATOM 3111 N N . SER A 1 391 ? 48.697 -21.926 -82.037 1.00 53.69 391 SER A N 1
ATOM 3112 C CA . SER A 1 391 ? 48.177 -23.271 -82.350 1.00 53.69 391 SER A CA 1
ATOM 3113 C C . SER A 1 391 ? 48.575 -24.346 -81.327 1.00 53.69 391 SER A C 1
ATOM 3115 O O . SER A 1 391 ? 48.376 -25.531 -81.579 1.00 53.69 391 SER A O 1
ATOM 3117 N N . ARG A 1 392 ? 49.122 -23.960 -80.165 1.00 50.03 392 ARG A N 1
ATOM 3118 C CA . ARG A 1 392 ? 49.363 -24.847 -79.013 1.00 50.03 392 ARG A CA 1
ATOM 3119 C C . ARG A 1 392 ? 48.742 -24.243 -77.746 1.00 50.03 392 ARG A C 1
ATOM 3121 O O . ARG A 1 392 ? 49.371 -23.374 -77.148 1.00 50.03 392 ARG A O 1
ATOM 3128 N N . PRO A 1 393 ? 47.543 -24.676 -77.312 1.00 50.28 393 PRO A N 1
ATOM 3129 C CA . PRO A 1 393 ? 46.949 -24.239 -76.053 1.00 50.28 393 PRO A CA 1
ATOM 3130 C C . PRO A 1 393 ? 47.400 -25.101 -74.860 1.00 50.28 393 PRO A C 1
ATOM 3132 O O . PRO A 1 393 ? 46.707 -25.130 -73.857 1.00 50.28 393 PRO A O 1
ATOM 3135 N N . ASP A 1 394 ? 48.555 -25.773 -74.945 1.00 46.94 394 ASP A N 1
ATOM 3136 C CA . ASP A 1 394 ? 49.112 -26.581 -73.859 1.00 46.94 394 ASP A CA 1
ATOM 3137 C C . ASP A 1 394 ? 50.604 -26.269 -73.685 1.00 46.94 394 ASP A C 1
ATOM 3139 O O . ASP A 1 394 ? 51.392 -26.422 -74.621 1.00 46.94 394 ASP A O 1
ATOM 3143 N N . LYS A 1 395 ? 50.975 -25.890 -72.453 1.00 45.78 395 LYS A N 1
ATOM 3144 C CA . LYS A 1 395 ? 52.323 -25.566 -71.930 1.00 45.78 395 LYS A CA 1
ATOM 3145 C C . LYS A 1 395 ? 52.770 -24.099 -72.028 1.00 45.78 395 LYS A C 1
ATOM 3147 O O . LYS A 1 395 ? 53.674 -23.744 -72.777 1.00 45.78 395 LYS A O 1
ATOM 3152 N N . LEU A 1 396 ? 52.237 -23.281 -71.119 1.00 41.38 396 LEU A N 1
ATOM 3153 C CA . LEU A 1 396 ? 53.024 -22.254 -70.426 1.00 41.38 396 LEU A CA 1
ATOM 3154 C C . LEU A 1 396 ? 52.965 -22.552 -68.924 1.00 41.38 396 LEU A C 1
ATOM 3156 O O . LEU A 1 396 ? 52.073 -22.091 -68.213 1.00 41.38 396 LEU A O 1
ATOM 3160 N N . GLU A 1 397 ? 53.913 -23.363 -68.459 1.00 35.34 397 GLU A N 1
ATOM 3161 C CA . GLU A 1 397 ? 54.251 -23.440 -67.041 1.00 35.34 397 GLU A CA 1
ATOM 3162 C C . GLU A 1 397 ? 55.186 -22.286 -66.654 1.00 35.34 397 GLU A C 1
ATOM 3164 O O . GLU A 1 397 ? 56.025 -21.825 -67.430 1.00 35.34 397 GLU A O 1
ATOM 3169 N N . LYS A 1 398 ? 54.982 -21.814 -65.424 1.00 44.06 398 LYS A N 1
ATOM 3170 C CA . LYS A 1 398 ? 55.690 -20.728 -64.736 1.00 44.06 398 LYS A CA 1
ATOM 3171 C C . LYS A 1 398 ? 57.183 -21.040 -64.535 1.00 44.06 398 LYS A C 1
ATOM 3173 O O . LYS A 1 398 ? 57.544 -22.189 -64.304 1.00 44.06 398 LYS A O 1
ATOM 3178 N N . PRO A 1 399 ? 58.005 -19.996 -64.358 1.00 35.31 399 PRO A N 1
ATOM 3179 C CA . PRO A 1 399 ? 58.918 -19.934 -63.213 1.00 35.31 399 PRO A CA 1
ATOM 3180 C C . PRO A 1 399 ? 58.657 -18.619 -62.447 1.00 35.31 399 PRO A C 1
ATOM 3182 O O . PRO A 1 399 ? 58.208 -17.638 -63.022 1.00 35.31 399 PRO A O 1
ATOM 3185 N N . PHE A 1 400 ? 58.869 -18.456 -61.149 1.00 29.09 400 PHE A N 1
ATOM 3186 C CA . PHE A 1 400 ? 59.559 -19.243 -60.143 1.00 29.09 400 PHE A CA 1
ATOM 3187 C C . PHE A 1 400 ? 58.990 -18.769 -58.793 1.00 29.09 400 PHE A C 1
ATOM 3189 O O . PHE A 1 400 ? 58.854 -17.566 -58.565 1.00 29.09 400 PHE A O 1
ATOM 3196 N N . PHE A 1 401 ? 58.642 -19.697 -57.906 1.00 29.58 401 PHE A N 1
ATOM 3197 C CA . PHE A 1 401 ? 58.331 -19.418 -56.504 1.00 29.58 401 PHE A CA 1
ATOM 3198 C C . PHE A 1 401 ? 59.584 -19.745 -55.681 1.00 29.58 401 PHE A C 1
ATOM 3200 O O . PHE A 1 401 ? 60.102 -20.854 -55.799 1.00 29.58 401 PHE A O 1
ATOM 3207 N N . ILE A 1 402 ? 60.074 -18.824 -54.841 1.00 31.58 402 ILE A N 1
ATOM 3208 C CA . ILE A 1 402 ? 60.974 -19.184 -53.735 1.00 31.58 402 ILE A CA 1
ATOM 3209 C C . ILE A 1 402 ? 60.116 -19.446 -52.494 1.00 31.58 402 ILE A C 1
ATOM 3211 O O . ILE A 1 402 ? 59.616 -18.523 -51.865 1.00 31.58 402 ILE A O 1
ATOM 3215 N N . LYS A 1 403 ? 60.048 -20.745 -52.193 1.00 32.47 403 LYS A N 1
ATOM 3216 C CA . LYS A 1 403 ? 59.804 -21.469 -50.936 1.00 32.47 403 LYS A CA 1
ATOM 3217 C C . LYS A 1 403 ? 58.517 -21.296 -50.093 1.00 32.47 403 LYS A C 1
ATOM 3219 O O . LYS A 1 403 ? 57.925 -20.228 -50.020 1.00 32.47 403 LYS A O 1
ATOM 3224 N N . PRO A 1 404 ? 58.116 -22.405 -49.424 1.00 42.62 404 PRO A N 1
ATOM 3225 C CA . PRO A 1 404 ? 56.826 -22.624 -48.769 1.00 42.62 404 PRO A CA 1
ATOM 3226 C C . PRO A 1 404 ? 56.850 -22.360 -47.252 1.00 42.62 404 PRO A C 1
ATOM 3228 O O . PRO A 1 404 ? 57.922 -22.255 -46.661 1.00 42.62 404 PRO A O 1
ATOM 3231 N N . LEU A 1 405 ? 55.667 -22.423 -46.623 1.00 28.69 405 LEU A N 1
ATOM 3232 C CA . LEU A 1 405 ? 55.361 -23.397 -45.559 1.00 28.69 405 LEU A CA 1
ATOM 3233 C C . LEU A 1 405 ? 53.835 -23.625 -45.440 1.00 28.69 405 LEU A C 1
ATOM 3235 O O . LEU A 1 405 ? 53.101 -22.693 -45.139 1.00 28.69 405 LEU A O 1
ATOM 3239 N N . GLY A 1 406 ? 53.419 -24.888 -45.641 1.00 29.19 406 GLY A N 1
ATOM 3240 C CA . GLY A 1 406 ? 52.155 -25.516 -45.204 1.00 29.19 406 GLY A CA 1
ATOM 3241 C C . GLY A 1 406 ? 50.901 -25.215 -46.040 1.00 29.19 406 GLY A C 1
ATOM 3242 O O . GLY A 1 406 ? 50.540 -24.063 -46.210 1.00 29.19 406 GLY A O 1
ATOM 3243 N N . GLY A 1 407 ? 50.137 -26.170 -46.569 1.00 29.12 407 GLY A N 1
ATOM 3244 C CA . GLY A 1 407 ? 50.158 -27.628 -46.495 1.00 29.12 407 GLY A CA 1
ATOM 3245 C C . GLY A 1 407 ? 48.761 -28.155 -46.866 1.00 29.12 407 GLY A C 1
ATOM 3246 O O . GLY A 1 407 ? 47.786 -27.545 -46.451 1.00 29.12 407 GLY A O 1
ATOM 3247 N N . VAL A 1 408 ? 48.730 -29.270 -47.615 1.00 33.00 408 VAL A N 1
ATOM 3248 C CA . VAL A 1 408 ? 47.686 -30.328 -47.680 1.00 33.00 408 VAL A CA 1
ATOM 3249 C C . VAL A 1 408 ? 46.254 -29.848 -48.005 1.00 33.00 408 VAL A C 1
ATOM 3251 O O . VAL A 1 408 ? 45.642 -29.139 -47.226 1.00 33.00 408 VAL A O 1
ATOM 3254 N N . GLY A 1 409 ? 45.602 -30.166 -49.122 1.00 28.84 409 GLY A N 1
ATOM 3255 C CA . GLY A 1 409 ? 45.518 -31.410 -49.891 1.00 28.84 409 GLY A CA 1
ATOM 3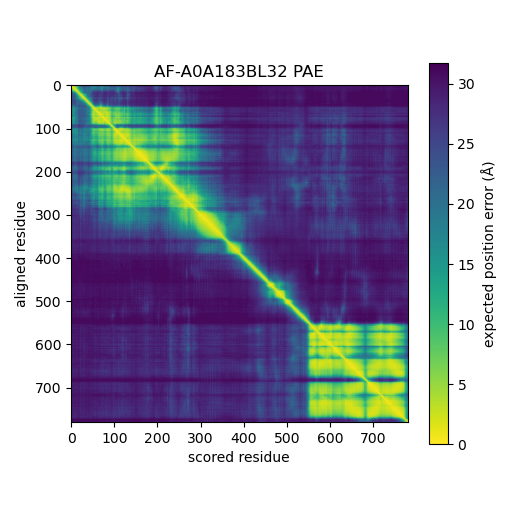256 C C . GLY A 1 409 ? 44.018 -31.681 -50.118 1.00 28.84 409 GLY A C 1
ATOM 3257 O O . GLY A 1 409 ? 43.224 -31.412 -49.221 1.00 28.84 409 GLY A O 1
ATOM 3258 N N . GLY A 1 410 ? 43.612 -32.160 -51.297 1.00 31.88 410 GLY A N 1
ATOM 3259 C CA . GLY A 1 410 ? 42.223 -32.584 -51.521 1.00 31.88 410 GLY A CA 1
ATOM 3260 C C . GLY A 1 410 ? 41.756 -32.469 -52.967 1.00 31.88 410 GLY A C 1
ATOM 3261 O O . GLY A 1 410 ? 41.359 -31.400 -53.415 1.00 31.88 410 GLY A O 1
ATOM 3262 N N . GLU A 1 411 ? 41.838 -33.594 -53.665 1.00 30.59 411 GLU A N 1
ATOM 3263 C CA . GLU A 1 411 ? 41.454 -33.852 -55.049 1.00 30.59 411 GLU A CA 1
ATOM 3264 C C . GLU A 1 411 ? 39.943 -33.758 -55.309 1.00 30.59 411 GLU A C 1
ATOM 3266 O O . GLU A 1 411 ? 39.109 -33.871 -54.412 1.00 30.59 411 GLU A O 1
ATOM 3271 N N . PHE A 1 412 ? 39.615 -33.592 -56.589 1.00 24.33 412 PHE A N 1
ATOM 3272 C CA . PHE A 1 412 ? 38.275 -33.646 -57.165 1.00 24.33 412 PHE A CA 1
ATOM 3273 C C . PHE A 1 412 ? 38.158 -34.888 -58.061 1.00 24.33 412 PHE A C 1
ATOM 3275 O O . PHE A 1 412 ? 39.140 -35.212 -58.730 1.00 24.33 412 PHE A O 1
ATOM 3282 N N . CYS A 1 413 ? 36.948 -35.472 -58.133 1.00 26.09 413 CYS A N 1
ATOM 3283 C CA . CYS A 1 413 ? 36.249 -36.093 -59.292 1.00 26.09 413 CYS A CA 1
ATOM 3284 C C . CYS A 1 413 ? 35.539 -37.423 -58.928 1.00 26.09 413 CYS A C 1
ATOM 3286 O O . CYS A 1 413 ? 36.055 -38.145 -58.078 1.00 26.09 413 CYS A O 1
ATOM 3288 N N . PRO A 1 414 ? 34.495 -37.878 -59.669 1.00 42.25 414 PRO A N 1
ATOM 3289 C CA . PRO A 1 414 ? 33.471 -37.151 -60.449 1.00 42.25 414 PRO A CA 1
ATOM 3290 C C . PRO A 1 414 ? 32.026 -37.754 -60.370 1.00 42.25 414 PRO A C 1
ATOM 3292 O O . PRO A 1 414 ? 31.827 -38.876 -59.928 1.00 42.25 414 PRO A O 1
ATOM 3295 N N . PHE A 1 415 ? 31.043 -36.962 -60.832 1.00 25.44 415 PHE A N 1
ATOM 3296 C CA . PHE A 1 415 ? 29.803 -37.271 -61.599 1.00 25.44 415 PHE A CA 1
ATOM 3297 C C . PHE A 1 415 ? 29.066 -38.638 -61.472 1.00 25.44 415 PHE A C 1
ATOM 3299 O O . PHE A 1 415 ? 29.612 -39.652 -61.887 1.00 25.44 415 PHE A O 1
ATOM 3306 N N . ASP A 1 416 ? 27.787 -38.628 -61.037 1.00 29.70 416 ASP A N 1
ATOM 3307 C CA . ASP A 1 416 ? 26.585 -39.113 -61.781 1.00 29.70 416 ASP A CA 1
ATOM 3308 C C . ASP A 1 416 ? 25.258 -38.894 -60.978 1.00 29.70 416 ASP A C 1
ATOM 3310 O O . ASP A 1 416 ? 25.333 -38.543 -59.798 1.00 29.70 416 ASP A O 1
ATOM 3314 N N . PRO A 1 417 ? 24.044 -38.983 -61.588 1.00 46.75 417 PRO A N 1
ATOM 3315 C CA . PRO A 1 417 ? 22.878 -38.140 -61.267 1.00 46.75 417 PRO A CA 1
ATOM 3316 C C . PRO A 1 417 ? 21.641 -38.888 -60.700 1.00 46.75 417 PRO A C 1
ATOM 3318 O O . PRO A 1 417 ? 21.635 -40.109 -60.611 1.00 46.75 417 PRO A O 1
ATOM 3321 N N . TRP A 1 418 ? 20.566 -38.115 -60.449 1.00 27.81 418 TRP A N 1
ATOM 3322 C CA . TRP A 1 418 ? 19.170 -38.464 -60.076 1.00 27.81 418 TRP A CA 1
ATOM 3323 C C . TRP A 1 418 ? 18.811 -38.458 -58.579 1.00 27.81 418 TRP A C 1
ATOM 3325 O O . TRP A 1 418 ? 19.206 -39.343 -57.833 1.00 27.81 418 TRP A O 1
ATOM 3335 N N . ALA A 1 419 ? 17.954 -37.507 -58.177 1.00 29.52 419 ALA A N 1
ATOM 3336 C CA . ALA A 1 419 ? 16.585 -37.745 -57.679 1.00 29.52 419 ALA A CA 1
ATOM 3337 C C . ALA A 1 419 ? 16.077 -36.579 -56.803 1.00 29.52 419 ALA A C 1
ATOM 3339 O O . ALA A 1 419 ? 16.802 -35.992 -56.007 1.00 29.52 419 ALA A O 1
ATOM 3340 N N . GLU A 1 420 ? 14.804 -36.255 -57.005 1.00 29.48 420 GLU A N 1
ATOM 3341 C CA . GLU A 1 420 ? 14.006 -35.183 -56.406 1.00 29.48 420 GLU A CA 1
ATOM 3342 C C . GLU A 1 420 ? 13.772 -35.343 -54.888 1.00 29.48 420 GLU A C 1
ATOM 3344 O O . GLU A 1 420 ? 13.481 -36.449 -54.437 1.00 29.48 420 GLU A O 1
ATOM 3349 N N . ARG A 1 421 ? 13.785 -34.233 -54.129 1.00 28.33 421 ARG A N 1
ATOM 3350 C CA . ARG A 1 421 ? 12.641 -33.631 -53.387 1.00 28.33 421 ARG A CA 1
ATOM 3351 C C . ARG A 1 421 ? 13.076 -32.800 -52.168 1.00 28.33 421 ARG A C 1
ATOM 3353 O O . ARG A 1 421 ? 13.805 -33.271 -51.304 1.00 28.33 421 ARG A O 1
ATOM 3360 N N . GLU A 1 422 ? 12.542 -31.578 -52.161 1.00 29.91 422 GLU A N 1
ATOM 3361 C CA . GLU A 1 422 ? 12.221 -30.633 -51.069 1.00 29.91 422 GLU A CA 1
ATOM 3362 C C . GLU A 1 422 ? 11.853 -31.308 -49.726 1.00 29.91 422 GLU A C 1
ATOM 3364 O O . GLU A 1 422 ? 11.281 -32.395 -49.728 1.00 29.91 422 GLU A O 1
ATOM 3369 N N . ASP A 1 423 ? 12.038 -30.760 -48.522 1.00 28.39 423 ASP A N 1
ATOM 3370 C CA . ASP A 1 423 ? 12.559 -29.492 -47.993 1.00 28.39 423 ASP A CA 1
ATOM 3371 C C . ASP A 1 423 ? 12.755 -29.705 -46.474 1.00 28.39 423 ASP A C 1
ATOM 3373 O O . ASP A 1 423 ? 11.863 -30.262 -45.835 1.00 28.39 423 ASP A O 1
ATOM 3377 N N . SER A 1 424 ? 13.851 -29.218 -45.873 1.00 24.69 424 SER A N 1
ATOM 3378 C CA . SER A 1 424 ? 13.855 -28.723 -44.479 1.00 24.69 424 SER A CA 1
ATOM 3379 C C . SER A 1 424 ? 15.186 -28.056 -44.093 1.00 24.69 424 SER A C 1
ATOM 3381 O O . SER A 1 424 ? 16.227 -28.701 -44.056 1.00 24.69 424 SER A O 1
ATOM 3383 N N . GLU A 1 425 ? 15.083 -26.780 -43.720 1.00 26.78 425 GLU A N 1
ATOM 3384 C CA . GLU A 1 425 ? 15.626 -26.193 -42.486 1.00 26.78 425 GLU A CA 1
ATOM 3385 C C . GLU A 1 425 ? 17.149 -26.138 -42.181 1.00 26.78 425 GLU A C 1
ATOM 3387 O O . GLU A 1 425 ? 17.860 -27.128 -42.076 1.00 26.78 425 GLU A O 1
ATOM 3392 N N . THR A 1 426 ? 17.545 -24.925 -41.758 1.00 26.89 426 THR A N 1
ATOM 3393 C CA . THR A 1 426 ? 18.413 -24.595 -40.599 1.00 26.89 426 THR A CA 1
ATOM 3394 C C . THR A 1 426 ? 19.942 -24.393 -40.730 1.00 26.89 426 THR A C 1
ATOM 3396 O O . THR A 1 426 ? 20.716 -25.303 -40.972 1.00 26.89 426 THR A O 1
ATOM 3399 N N . VAL A 1 427 ? 20.338 -23.164 -40.335 1.00 26.38 427 VAL A N 1
ATOM 3400 C CA . VAL A 1 427 ? 21.340 -22.818 -39.290 1.00 26.38 427 VAL A CA 1
ATOM 3401 C C . VAL A 1 427 ? 22.843 -22.768 -39.634 1.00 26.38 427 VAL A C 1
ATOM 3403 O O . VAL A 1 427 ? 23.509 -23.784 -39.732 1.00 26.38 427 VAL A O 1
ATOM 3406 N N . SER A 1 428 ? 23.385 -21.536 -39.522 1.00 26.03 428 SER A N 1
ATOM 3407 C CA . SER A 1 428 ? 24.763 -21.149 -39.113 1.00 26.03 428 SER A CA 1
ATOM 3408 C C . SER A 1 428 ? 25.930 -21.619 -40.012 1.00 26.03 428 SER A C 1
ATOM 3410 O O . SER A 1 428 ? 25.833 -22.622 -40.687 1.00 26.03 428 SER A O 1
ATOM 3412 N N . SER A 1 429 ? 27.085 -20.961 -40.131 1.00 25.64 429 SER A N 1
ATOM 3413 C CA . SER A 1 429 ? 27.829 -20.142 -39.177 1.00 25.64 429 SER A CA 1
ATOM 3414 C C . SER A 1 429 ? 28.921 -19.296 -39.862 1.00 25.64 429 SER A C 1
ATOM 3416 O O . SER A 1 429 ? 29.450 -19.670 -40.903 1.00 25.64 429 SER A O 1
ATOM 3418 N N . SER A 1 430 ? 29.356 -18.262 -39.129 1.00 26.53 430 SER A N 1
ATOM 3419 C CA . SER A 1 430 ? 30.728 -17.720 -39.018 1.00 26.53 430 SER A CA 1
ATOM 3420 C C . SER A 1 430 ? 31.366 -16.907 -40.157 1.00 26.53 430 SER A C 1
ATOM 3422 O O . SER A 1 430 ? 31.518 -17.385 -41.273 1.00 26.53 430 SER A O 1
ATOM 3424 N N . GLY A 1 431 ? 31.912 -15.735 -39.787 1.00 25.53 431 GLY A N 1
ATOM 3425 C CA . GLY A 1 431 ? 33.099 -15.171 -40.444 1.00 25.53 431 GLY A CA 1
ATOM 3426 C C . GLY A 1 431 ? 33.161 -13.645 -40.567 1.00 25.53 431 GLY A C 1
ATOM 3427 O O . GLY A 1 431 ? 32.782 -13.094 -41.588 1.00 25.53 431 GLY A O 1
ATOM 3428 N N . SER A 1 432 ? 33.687 -12.991 -39.528 1.00 26.25 432 SER A N 1
ATOM 3429 C CA . SER A 1 432 ? 34.260 -11.630 -39.422 1.00 26.25 432 SER A CA 1
ATOM 3430 C C . SER A 1 432 ? 34.945 -11.102 -40.716 1.00 26.25 432 SER A C 1
ATOM 3432 O O . SER A 1 432 ? 35.539 -11.883 -41.442 1.00 26.25 432 SER A O 1
ATOM 3434 N N . SER A 1 433 ? 35.036 -9.807 -41.064 1.00 24.77 433 SER A N 1
ATOM 3435 C CA . SER A 1 433 ? 35.386 -8.634 -40.249 1.00 24.77 433 SER A CA 1
ATOM 3436 C C . SER A 1 433 ? 35.397 -7.309 -41.068 1.00 24.77 433 SER A C 1
ATOM 3438 O O . SER A 1 433 ? 35.580 -7.332 -42.280 1.00 24.77 433 SER A O 1
ATOM 3440 N N . VAL A 1 434 ? 35.318 -6.184 -40.334 1.00 26.11 434 VAL A N 1
ATOM 3441 C CA . VAL A 1 434 ? 35.793 -4.794 -40.600 1.00 26.11 434 VAL A CA 1
ATOM 3442 C C . VAL A 1 434 ? 35.099 -3.906 -41.655 1.00 26.11 434 VAL A C 1
ATOM 3444 O O . VAL A 1 434 ? 35.229 -4.123 -42.851 1.00 26.11 434 VAL A O 1
ATOM 3447 N N . LEU A 1 435 ? 34.497 -2.800 -41.174 1.00 26.78 435 LEU A N 1
ATOM 3448 C CA . LEU A 1 435 ? 34.693 -1.372 -41.557 1.00 26.78 435 LEU A CA 1
ATOM 3449 C C . LEU A 1 435 ? 33.512 -0.562 -40.965 1.00 26.78 435 LEU A C 1
ATOM 3451 O O . LEU A 1 435 ? 32.361 -0.840 -41.254 1.00 26.78 435 LEU A O 1
ATOM 3455 N N . SER A 1 436 ? 33.725 0.255 -39.931 1.00 25.00 436 SER A N 1
ATOM 3456 C CA . SER A 1 436 ? 34.138 1.669 -39.981 1.00 25.00 436 SER A CA 1
ATOM 3457 C C . SER A 1 436 ? 32.975 2.662 -40.146 1.00 25.00 436 SER A C 1
ATOM 3459 O O . SER A 1 436 ? 32.154 2.543 -41.045 1.00 25.00 436 SER A O 1
ATOM 3461 N N . ALA A 1 437 ? 33.029 3.689 -39.294 1.00 27.80 437 ALA A N 1
ATOM 3462 C CA . ALA A 1 437 ? 32.401 5.005 -39.398 1.00 27.80 437 ALA A CA 1
ATOM 3463 C C . ALA A 1 437 ? 30.897 5.137 -39.089 1.00 27.80 437 ALA A C 1
ATOM 3465 O O . ALA A 1 437 ? 30.026 5.086 -39.952 1.00 27.80 437 ALA A O 1
ATOM 3466 N N . CYS A 1 438 ? 30.637 5.507 -37.832 1.00 28.94 438 CYS A N 1
ATOM 3467 C CA . CYS A 1 438 ? 29.539 6.395 -37.478 1.00 28.94 438 CYS A CA 1
ATOM 3468 C C . CYS A 1 438 ? 29.667 7.711 -38.256 1.00 28.94 438 CYS A C 1
ATOM 3470 O O . CYS A 1 438 ? 30.705 8.369 -38.182 1.00 28.94 438 CYS A O 1
ATOM 3472 N N . ASN A 1 439 ? 28.595 8.133 -38.920 1.00 28.61 439 ASN A N 1
ATOM 3473 C CA . ASN A 1 439 ? 28.378 9.540 -39.219 1.00 28.61 439 ASN A CA 1
ATOM 3474 C C . ASN A 1 439 ? 26.889 9.863 -39.138 1.00 28.61 439 ASN A C 1
ATOM 3476 O O . ASN A 1 439 ? 26.052 9.188 -39.735 1.00 28.61 439 ASN A O 1
ATOM 3480 N N . GLY A 1 440 ? 26.592 10.892 -38.347 1.00 27.31 440 GLY A N 1
ATOM 3481 C CA . GLY A 1 440 ? 25.266 11.459 -38.193 1.00 27.31 440 GLY A CA 1
ATOM 3482 C C . GLY A 1 440 ? 24.819 12.178 -39.461 1.00 27.31 440 GLY A C 1
ATOM 3483 O O . GLY A 1 440 ? 25.597 12.870 -40.116 1.00 27.31 440 GLY A O 1
ATOM 3484 N N . GLY A 1 441 ? 23.538 12.012 -39.776 1.00 24.33 441 GLY A N 1
ATOM 3485 C CA . GLY A 1 441 ? 22.821 12.755 -40.799 1.00 24.33 441 GLY A CA 1
ATOM 3486 C C . GLY A 1 441 ? 21.876 13.755 -40.149 1.00 24.33 441 GLY A C 1
ATOM 3487 O O . GLY A 1 441 ? 20.883 13.390 -39.531 1.00 24.33 441 GLY A O 1
ATOM 3488 N N . ILE A 1 442 ? 22.246 15.017 -40.302 1.00 26.77 442 ILE A N 1
ATOM 3489 C CA . ILE A 1 442 ? 21.494 16.241 -40.049 1.00 26.77 442 ILE A CA 1
ATOM 3490 C C . ILE A 1 442 ? 20.213 16.256 -40.897 1.00 26.77 442 ILE A C 1
ATOM 3492 O O . ILE A 1 442 ? 20.282 16.018 -42.099 1.00 26.77 442 ILE A O 1
ATOM 3496 N N . PHE A 1 443 ? 19.083 16.672 -40.317 1.00 23.05 443 PHE A N 1
ATOM 3497 C CA . PHE A 1 443 ? 18.100 17.459 -41.063 1.00 23.05 443 PHE A CA 1
ATOM 3498 C C . PHE A 1 443 ? 17.686 18.692 -40.261 1.00 23.05 443 PHE A C 1
ATOM 3500 O O . PHE A 1 443 ? 17.063 18.619 -39.205 1.00 23.05 443 PHE A O 1
ATOM 3507 N N . CYS A 1 444 ? 18.116 19.829 -40.805 1.00 24.23 444 CYS A N 1
ATOM 3508 C CA . CYS A 1 444 ? 17.681 21.179 -40.501 1.00 24.23 444 CYS A CA 1
ATOM 3509 C C . CYS A 1 444 ? 16.159 21.307 -40.590 1.00 24.23 444 CYS A C 1
ATOM 3511 O O . CYS A 1 444 ? 15.567 20.875 -41.577 1.00 24.23 444 CYS A O 1
ATOM 3513 N N . ASN A 1 445 ? 15.572 22.065 -39.665 1.00 25.39 445 ASN A N 1
ATOM 3514 C CA . ASN A 1 445 ? 14.437 22.909 -40.007 1.00 25.39 445 ASN A CA 1
ATOM 3515 C C . ASN A 1 445 ? 14.799 24.362 -39.711 1.00 25.39 445 ASN A C 1
ATOM 3517 O O . ASN A 1 445 ? 15.225 24.716 -38.613 1.00 25.39 445 ASN A O 1
ATOM 3521 N N . LYS A 1 446 ? 14.703 25.161 -40.773 1.00 26.17 446 LYS A N 1
ATOM 3522 C CA . LYS A 1 446 ? 14.994 26.587 -40.822 1.00 26.17 446 LYS A CA 1
ATOM 3523 C C . LYS A 1 446 ? 13.974 27.353 -39.982 1.00 26.17 446 LYS A C 1
ATOM 3525 O O . LYS A 1 446 ? 12.774 27.117 -40.091 1.00 26.17 446 LYS A O 1
ATOM 3530 N N . SER A 1 447 ? 14.469 28.311 -39.211 1.00 26.25 447 SER A N 1
ATOM 3531 C CA . SER A 1 447 ? 13.700 29.468 -38.769 1.00 26.25 447 SER A CA 1
ATOM 3532 C C . SER A 1 447 ? 13.343 30.365 -39.961 1.00 26.25 447 SER A C 1
ATOM 3534 O O . SER A 1 447 ? 14.016 30.337 -40.998 1.00 26.25 447 SER A O 1
ATOM 3536 N N . PRO A 1 448 ? 12.358 31.249 -39.772 1.00 35.44 448 PRO A N 1
ATOM 3537 C CA . PRO A 1 448 ? 12.556 32.622 -40.189 1.00 35.44 448 PRO A CA 1
ATOM 3538 C C . PRO A 1 448 ? 12.450 33.594 -39.009 1.00 35.44 448 PRO A C 1
ATOM 3540 O O . PRO A 1 448 ? 11.751 33.377 -38.024 1.00 35.44 448 PRO A O 1
ATOM 3543 N N . PHE A 1 449 ? 13.238 34.653 -39.157 1.00 25.78 449 PHE A N 1
ATOM 3544 C CA . PHE A 1 449 ? 13.389 35.840 -38.326 1.00 25.78 449 PHE A CA 1
ATOM 3545 C C . PHE A 1 449 ? 12.073 36.580 -38.035 1.00 25.78 449 PHE A C 1
ATOM 3547 O O . PHE A 1 449 ? 11.262 36.741 -38.941 1.00 25.78 449 PHE A O 1
ATOM 3554 N N . ALA A 1 450 ? 11.962 37.173 -36.840 1.00 23.84 450 ALA A N 1
ATOM 3555 C CA . ALA A 1 450 ? 11.984 38.634 -36.664 1.00 23.84 450 ALA A CA 1
ATOM 3556 C C . ALA A 1 450 ? 11.953 39.020 -35.171 1.00 23.84 450 ALA A C 1
ATOM 3558 O O . ALA A 1 450 ? 11.098 38.573 -34.411 1.00 23.84 450 ALA A O 1
ATOM 3559 N N . SER A 1 451 ? 12.902 39.874 -34.778 1.00 28.75 451 SER A N 1
ATOM 3560 C CA . SER A 1 451 ? 12.893 40.666 -33.546 1.00 28.75 451 SER A CA 1
ATOM 3561 C C . SER A 1 451 ? 11.656 41.555 -33.457 1.00 28.75 451 SER A C 1
ATOM 3563 O O . SER A 1 451 ? 11.384 42.269 -34.415 1.00 28.75 451 SER A O 1
ATOM 3565 N N . SER A 1 452 ? 11.028 41.633 -32.280 1.00 26.05 452 SER A N 1
ATOM 3566 C CA . SER A 1 452 ? 10.672 42.905 -31.626 1.00 26.05 452 SER A CA 1
ATOM 3567 C C . SER A 1 452 ? 9.878 42.680 -30.336 1.00 26.05 452 SER A C 1
ATOM 3569 O O . SER A 1 452 ? 9.023 41.804 -30.285 1.00 26.05 452 SER A O 1
ATOM 3571 N N . ALA A 1 453 ? 10.100 43.587 -29.383 1.00 27.14 453 ALA A N 1
ATOM 3572 C CA . ALA A 1 453 ? 9.225 43.958 -28.269 1.00 27.14 453 ALA A CA 1
ATOM 3573 C C . ALA A 1 453 ? 9.236 43.071 -27.008 1.00 27.14 453 ALA A C 1
ATOM 3575 O O . ALA A 1 453 ? 8.541 42.069 -26.866 1.00 27.14 453 ALA A O 1
ATOM 3576 N N . ILE A 1 454 ? 10.015 43.574 -26.051 1.00 41.06 454 ILE A N 1
ATOM 3577 C CA . ILE A 1 454 ? 9.858 43.433 -24.605 1.00 41.06 454 ILE A CA 1
ATOM 3578 C C . ILE A 1 454 ? 8.411 43.786 -24.220 1.00 41.06 454 ILE A C 1
ATOM 3580 O O . ILE A 1 454 ? 7.920 44.853 -24.581 1.00 41.06 454 ILE A O 1
ATOM 3584 N N . GLY A 1 455 ? 7.756 42.901 -23.469 1.00 28.77 455 GLY A N 1
ATOM 3585 C CA . GLY A 1 455 ? 6.478 43.147 -22.806 1.00 28.77 455 GLY A CA 1
ATOM 3586 C C . GLY A 1 455 ? 6.422 42.335 -21.515 1.00 28.77 455 GLY A C 1
ATOM 3587 O O . GLY A 1 455 ? 6.514 41.109 -21.547 1.00 28.77 455 GLY A O 1
ATOM 3588 N N . GLU A 1 456 ? 6.353 43.031 -20.385 1.00 39.22 456 GLU A N 1
ATOM 3589 C CA . GLU A 1 456 ? 6.373 42.483 -19.027 1.00 39.22 456 GLU A CA 1
ATOM 3590 C C . GLU A 1 456 ? 5.252 41.453 -18.804 1.00 39.22 456 GLU A C 1
ATOM 3592 O O . GLU A 1 456 ? 4.065 41.755 -18.924 1.00 39.22 456 GLU A O 1
ATOM 3597 N N . LEU A 1 457 ? 5.623 40.219 -18.450 1.00 39.59 457 LEU A N 1
ATOM 3598 C CA . LEU A 1 457 ? 4.680 39.173 -18.049 1.00 39.59 457 LEU A CA 1
ATOM 3599 C C . LEU A 1 457 ? 4.514 39.180 -16.522 1.00 39.59 457 LEU A C 1
ATOM 3601 O O . LEU A 1 457 ? 5.482 39.040 -15.779 1.00 39.59 457 LEU A O 1
ATOM 3605 N N . ASN A 1 458 ? 3.269 39.307 -16.055 1.00 50.22 458 ASN A N 1
ATOM 3606 C CA . ASN A 1 458 ? 2.913 39.334 -14.633 1.00 50.22 458 ASN A CA 1
ATOM 3607 C C . ASN A 1 458 ? 3.073 37.943 -13.969 1.00 50.22 458 ASN A C 1
ATOM 3609 O O . ASN A 1 458 ? 2.742 36.908 -14.557 1.00 50.22 458 ASN A O 1
ATOM 3613 N N . LEU A 1 459 ? 3.527 37.940 -12.708 1.00 43.47 459 LEU A N 1
ATOM 3614 C CA . LEU A 1 459 ? 3.794 36.799 -11.816 1.00 43.47 459 LEU A CA 1
ATOM 3615 C C . LEU A 1 459 ? 2.718 35.692 -11.840 1.00 43.47 459 LEU A C 1
ATOM 3617 O O . LEU A 1 459 ? 3.040 34.504 -11.765 1.00 43.47 459 LEU A O 1
ATOM 3621 N N . GLY A 1 460 ? 1.443 36.056 -12.007 1.00 43.12 460 GLY A N 1
ATOM 3622 C CA . GLY A 1 460 ? 0.337 35.093 -12.086 1.00 43.12 460 GLY A CA 1
ATOM 3623 C C . GLY A 1 460 ? 0.357 34.194 -13.333 1.00 43.12 460 GLY A C 1
ATOM 3624 O O . GLY A 1 460 ? -0.108 33.053 -13.282 1.00 43.12 460 GLY A O 1
ATOM 3625 N N . GLN A 1 461 ? 0.921 34.664 -14.449 1.00 48.16 461 GLN A N 1
ATOM 3626 C CA . GLN A 1 461 ? 1.024 33.892 -15.695 1.00 48.16 461 GLN A CA 1
ATOM 3627 C C . GLN A 1 461 ? 2.242 32.954 -15.698 1.00 48.16 461 GLN A C 1
ATOM 3629 O O . GLN A 1 461 ? 2.171 31.860 -16.261 1.00 48.16 461 GLN A O 1
ATOM 3634 N N . LEU A 1 462 ? 3.319 33.330 -14.998 1.00 48.00 462 LEU A N 1
ATOM 3635 C CA . LEU A 1 462 ? 4.499 32.485 -14.776 1.00 48.00 462 LEU A CA 1
ATOM 3636 C C . LEU A 1 462 ? 4.189 31.298 -13.853 1.00 48.00 462 LEU A C 1
ATOM 3638 O O . LEU A 1 462 ? 4.560 30.164 -14.158 1.00 48.00 462 LEU A O 1
ATOM 3642 N N . LEU A 1 463 ? 3.420 31.523 -12.785 1.00 46.28 463 LEU A N 1
ATOM 3643 C CA . LEU A 1 463 ? 3.015 30.460 -11.860 1.00 46.28 463 LEU A CA 1
ATOM 3644 C C . LEU A 1 463 ? 2.057 29.447 -12.506 1.00 46.28 463 LEU A C 1
ATOM 3646 O O . LEU A 1 463 ? 2.206 28.247 -12.290 1.00 46.28 463 LEU A O 1
ATOM 3650 N N . LYS A 1 464 ? 1.134 29.882 -13.375 1.00 47.06 464 LYS A N 1
ATOM 3651 C CA . LYS A 1 464 ? 0.256 28.957 -14.121 1.00 47.06 464 LYS A CA 1
ATOM 3652 C C . LYS A 1 464 ? 1.022 28.045 -15.083 1.00 47.06 464 LYS A C 1
ATOM 3654 O O . LYS A 1 464 ? 0.633 26.894 -15.259 1.00 47.06 464 LYS A O 1
ATOM 3659 N N . ARG A 1 465 ? 2.123 28.526 -15.670 1.00 45.75 465 ARG A N 1
ATOM 3660 C CA . ARG A 1 465 ? 3.011 27.708 -16.515 1.00 45.75 465 ARG A CA 1
ATOM 3661 C C . ARG A 1 465 ? 3.858 26.729 -15.698 1.00 45.75 465 ARG A C 1
ATOM 3663 O O . ARG A 1 465 ? 4.036 25.596 -16.132 1.00 45.75 465 ARG A O 1
ATOM 3670 N N . ALA A 1 466 ? 4.301 27.122 -14.503 1.00 46.91 466 ALA A N 1
ATOM 3671 C CA . ALA A 1 466 ? 5.052 26.257 -13.588 1.00 46.91 466 ALA A CA 1
ATOM 3672 C C . ALA A 1 466 ? 4.231 25.060 -13.063 1.00 46.91 466 ALA A C 1
ATOM 3674 O O . ALA A 1 466 ? 4.786 23.989 -12.832 1.00 46.91 466 ALA A O 1
ATOM 3675 N N . PHE A 1 467 ? 2.907 25.208 -12.929 1.00 41.94 467 PHE A N 1
ATOM 3676 C CA . PHE A 1 467 ? 2.014 24.114 -12.521 1.00 41.94 467 PHE A CA 1
ATOM 3677 C C . PHE A 1 467 ? 1.666 23.124 -13.646 1.00 41.94 467 PHE A C 1
ATOM 3679 O O . PHE A 1 467 ? 1.216 22.018 -13.352 1.00 41.94 467 PHE A O 1
ATOM 3686 N N . ALA A 1 468 ? 1.872 23.491 -14.915 1.00 41.81 468 ALA A N 1
ATOM 3687 C CA . ALA A 1 468 ? 1.520 22.647 -16.058 1.00 41.81 468 ALA A CA 1
ATOM 3688 C C . ALA A 1 468 ? 2.620 21.633 -16.441 1.00 41.81 468 ALA A C 1
ATOM 3690 O O . ALA A 1 468 ? 2.298 20.558 -16.938 1.00 41.81 468 ALA A O 1
ATOM 3691 N N . GLU A 1 469 ? 3.903 21.928 -16.181 1.00 41.12 469 GLU A N 1
ATOM 3692 C CA . GLU A 1 469 ? 5.036 21.037 -16.496 1.00 41.12 469 GLU A CA 1
ATOM 3693 C C . GLU A 1 469 ? 6.140 21.098 -15.411 1.00 41.12 469 GLU A C 1
ATOM 3695 O O . GLU A 1 469 ? 7.080 21.889 -15.519 1.00 41.12 469 GLU A O 1
ATOM 3700 N N . PRO A 1 470 ? 6.097 20.236 -14.375 1.00 42.34 470 PRO A N 1
ATOM 3701 C CA . PRO A 1 470 ? 7.062 20.261 -13.265 1.00 42.34 470 PRO A CA 1
ATOM 3702 C C . PRO A 1 470 ? 8.498 19.888 -13.674 1.00 42.34 470 PRO A C 1
ATOM 3704 O O . PRO A 1 470 ? 9.464 20.242 -13.003 1.00 42.34 470 PRO A O 1
ATOM 3707 N N . SER A 1 471 ? 8.651 19.159 -14.782 1.00 43.16 471 SER A N 1
ATOM 3708 C CA . SER A 1 471 ? 9.904 18.514 -15.194 1.00 43.16 471 SER A CA 1
ATOM 3709 C C . SER A 1 471 ? 10.951 19.475 -15.773 1.00 43.16 471 SER A C 1
ATOM 3711 O O . SER A 1 471 ? 12.108 19.090 -15.918 1.00 43.16 471 SER A O 1
ATOM 3713 N N . ARG A 1 472 ? 10.565 20.710 -16.123 1.00 45.50 472 ARG A N 1
ATOM 3714 C CA . ARG A 1 472 ? 11.441 21.710 -16.767 1.00 45.50 472 ARG A CA 1
ATOM 3715 C C . ARG A 1 472 ? 12.066 22.727 -15.806 1.00 45.50 472 ARG A C 1
ATOM 3717 O O . ARG A 1 472 ? 12.983 23.443 -16.198 1.00 45.50 472 ARG A O 1
ATOM 3724 N N . LEU A 1 473 ? 11.609 22.772 -14.554 1.00 44.19 473 LEU A N 1
ATOM 3725 C CA . LEU A 1 473 ? 12.044 23.746 -13.540 1.00 44.19 473 LEU A CA 1
ATOM 3726 C C . LEU A 1 473 ? 13.480 23.534 -13.032 1.00 44.19 473 LEU A C 1
ATOM 3728 O O . LEU A 1 473 ? 14.069 24.450 -12.472 1.00 44.19 473 LEU A O 1
ATOM 3732 N N . LEU A 1 474 ? 14.054 22.347 -13.232 1.00 41.09 474 LEU A N 1
ATOM 3733 C CA . LEU A 1 474 ? 15.376 21.979 -12.707 1.00 41.09 474 LEU A CA 1
ATOM 3734 C C . LEU A 1 474 ? 16.519 22.119 -13.723 1.00 41.09 474 LEU A C 1
ATOM 3736 O O . LEU A 1 474 ? 17.666 21.840 -13.386 1.00 41.09 474 LEU A O 1
ATOM 3740 N N . THR A 1 475 ? 16.225 22.535 -14.957 1.00 43.69 475 THR A N 1
ATOM 3741 C CA . THR A 1 475 ? 17.207 22.546 -16.055 1.00 43.69 475 THR A CA 1
ATOM 3742 C C . THR A 1 475 ? 17.548 23.933 -16.592 1.00 43.69 475 THR A C 1
ATOM 3744 O O . THR A 1 475 ? 18.469 24.033 -17.398 1.00 43.69 475 THR A O 1
ATOM 3747 N N . ASP A 1 476 ? 16.843 24.989 -16.169 1.00 52.69 476 ASP A N 1
ATOM 3748 C CA . ASP A 1 476 ? 17.069 26.350 -16.670 1.00 52.69 476 ASP A CA 1
ATOM 3749 C C . ASP A 1 476 ? 17.819 27.228 -15.640 1.00 52.69 476 ASP A C 1
ATOM 3751 O O . ASP A 1 476 ? 17.236 27.632 -14.626 1.00 52.69 476 ASP A O 1
ATOM 3755 N N . PRO A 1 477 ? 19.113 27.528 -15.864 1.00 54.78 477 PRO A N 1
ATOM 3756 C CA . PRO A 1 477 ? 19.933 28.285 -14.921 1.00 54.78 477 PRO A CA 1
ATOM 3757 C C . PRO A 1 477 ? 19.486 29.745 -14.748 1.00 54.78 477 PRO A C 1
ATOM 3759 O O . PRO A 1 477 ? 19.752 30.327 -13.697 1.00 54.78 477 PRO A O 1
ATOM 3762 N N . GLN A 1 478 ? 18.775 30.340 -15.716 1.00 50.00 478 GLN A N 1
ATOM 3763 C CA . GLN A 1 478 ? 18.288 31.721 -15.590 1.00 50.00 478 GLN A CA 1
ATOM 3764 C C . GLN A 1 478 ? 17.067 31.825 -14.667 1.00 50.00 478 GLN A C 1
ATOM 3766 O O . GLN A 1 478 ? 16.934 32.798 -13.927 1.00 50.00 478 GLN A O 1
ATOM 3771 N N . MET A 1 479 ? 16.210 30.799 -14.631 1.00 48.97 479 MET A N 1
ATOM 3772 C CA . MET A 1 479 ? 15.046 30.784 -13.737 1.00 48.97 479 MET A CA 1
ATOM 3773 C C . MET A 1 479 ? 15.450 30.526 -12.275 1.00 48.97 479 MET A C 1
ATOM 3775 O O . MET A 1 479 ? 14.872 31.105 -11.357 1.00 48.97 479 MET A O 1
ATOM 3779 N N . LEU A 1 480 ? 16.492 29.714 -12.063 1.00 52.22 480 LEU A N 1
ATOM 3780 C CA . LEU A 1 480 ? 17.106 29.479 -10.751 1.00 52.22 480 LEU A CA 1
ATOM 3781 C C . LEU A 1 480 ? 17.714 30.756 -10.155 1.00 52.22 480 LEU A C 1
ATOM 3783 O O . LEU A 1 480 ? 17.545 30.993 -8.961 1.00 52.22 480 LEU A O 1
ATOM 3787 N N . ALA A 1 481 ? 18.334 31.604 -10.982 1.00 57.94 481 ALA A N 1
ATOM 3788 C CA . ALA A 1 481 ? 18.874 32.891 -10.547 1.00 57.94 481 ALA A CA 1
ATOM 3789 C C . ALA A 1 481 ? 17.767 33.863 -10.095 1.00 57.94 481 ALA A C 1
ATOM 3791 O O . ALA A 1 481 ? 17.878 34.459 -9.026 1.00 57.94 481 ALA A O 1
ATOM 3792 N N . VAL A 1 482 ? 16.653 33.944 -10.833 1.00 55.78 482 VAL A N 1
ATOM 3793 C CA . VAL A 1 482 ? 15.505 34.808 -10.485 1.00 55.78 482 VAL A CA 1
ATOM 3794 C C . VAL A 1 482 ? 14.785 34.318 -9.222 1.00 55.78 482 VAL A C 1
ATOM 3796 O O . VAL A 1 482 ? 14.360 35.122 -8.389 1.00 55.78 482 VAL A O 1
ATOM 3799 N N . ILE A 1 483 ? 14.674 33.000 -9.025 1.00 51.03 483 ILE A N 1
ATOM 3800 C CA . ILE A 1 483 ? 14.122 32.412 -7.792 1.00 51.03 483 ILE A CA 1
ATOM 3801 C C . ILE A 1 483 ? 15.058 32.672 -6.602 1.00 51.03 483 ILE A C 1
ATOM 3803 O O . ILE A 1 483 ? 14.588 32.978 -5.507 1.00 51.03 483 ILE A O 1
ATOM 3807 N N . GLN A 1 484 ? 16.377 32.604 -6.800 1.00 50.12 484 GLN A N 1
ATOM 3808 C CA . GLN A 1 484 ? 17.351 32.929 -5.757 1.00 50.12 484 GLN A CA 1
ATOM 3809 C C . GLN A 1 484 ? 17.330 34.418 -5.387 1.00 50.12 484 GLN A C 1
ATOM 3811 O O . GLN A 1 484 ? 17.313 34.731 -4.198 1.00 50.12 484 GLN A O 1
ATOM 3816 N N . GLU A 1 485 ? 17.247 35.329 -6.360 1.00 54.97 485 GLU A N 1
ATOM 3817 C CA . GLU A 1 485 ? 17.146 36.776 -6.115 1.00 54.97 485 GLU A CA 1
ATOM 3818 C C . GLU A 1 485 ? 15.842 37.165 -5.410 1.00 54.97 485 GLU A C 1
ATOM 3820 O O . GLU A 1 485 ? 15.861 37.942 -4.456 1.00 54.97 485 GLU A O 1
ATOM 3825 N N . THR A 1 486 ? 14.709 36.583 -5.812 1.00 50.47 486 THR A N 1
ATOM 3826 C CA . THR A 1 486 ? 13.405 36.875 -5.188 1.00 50.47 486 THR A CA 1
ATOM 3827 C C . THR A 1 486 ? 13.271 36.283 -3.786 1.00 50.47 486 THR A C 1
ATOM 3829 O O . THR A 1 486 ? 12.628 36.885 -2.920 1.00 50.47 486 THR A O 1
ATOM 3832 N N . MET A 1 487 ? 13.914 35.143 -3.517 1.00 44.62 487 MET A N 1
ATOM 3833 C CA . MET A 1 487 ? 14.037 34.612 -2.160 1.00 44.62 487 MET A CA 1
ATOM 3834 C C . MET A 1 487 ? 14.934 35.526 -1.315 1.00 44.62 487 MET A C 1
ATOM 3836 O O . MET A 1 487 ? 14.516 35.945 -0.240 1.00 44.62 487 MET A O 1
ATOM 3840 N N . LEU A 1 488 ? 16.100 35.942 -1.815 1.00 50.97 488 LEU A N 1
ATOM 3841 C CA . LEU A 1 488 ? 17.002 36.860 -1.106 1.00 50.97 488 LEU A CA 1
ATOM 3842 C C . LEU A 1 488 ? 16.351 38.219 -0.787 1.00 50.97 488 LEU A C 1
ATOM 3844 O O . LEU A 1 488 ? 16.502 38.712 0.331 1.00 50.97 488 LEU A O 1
ATOM 3848 N N . GLN A 1 489 ? 15.555 38.783 -1.700 1.00 44.19 489 GLN A N 1
ATOM 3849 C CA . GLN A 1 489 ? 14.820 40.033 -1.465 1.00 44.19 489 GLN A CA 1
ATOM 3850 C C . GLN A 1 489 ? 13.716 39.897 -0.404 1.00 44.19 489 GLN A C 1
ATOM 3852 O O . GLN A 1 489 ? 13.516 40.816 0.389 1.00 44.19 489 GLN A O 1
ATOM 3857 N N . LYS A 1 490 ? 13.032 38.746 -0.320 1.00 41.94 490 LYS A N 1
ATOM 3858 C CA . LYS A 1 490 ? 12.054 38.479 0.753 1.00 41.94 490 LYS A CA 1
ATOM 3859 C C . LYS A 1 490 ? 12.711 38.193 2.105 1.00 41.94 490 LYS A C 1
ATOM 3861 O O . LYS A 1 490 ? 12.130 38.516 3.138 1.00 41.94 490 LYS A O 1
ATOM 3866 N N . TYR A 1 491 ? 13.915 37.623 2.112 1.00 42.97 491 TYR A N 1
ATOM 3867 C CA . TYR A 1 491 ? 14.669 37.346 3.337 1.00 42.97 491 TYR A CA 1
ATOM 3868 C C . TYR A 1 491 ? 15.314 38.602 3.945 1.00 42.97 491 TYR A C 1
ATOM 3870 O O . TYR A 1 491 ? 15.425 38.686 5.167 1.00 42.97 491 TYR A O 1
ATOM 3878 N N . ALA A 1 492 ? 15.649 39.613 3.136 1.00 45.31 492 ALA A N 1
ATOM 3879 C CA . ALA A 1 492 ? 16.148 40.901 3.627 1.00 45.31 492 ALA A CA 1
ATOM 3880 C C . ALA A 1 492 ? 15.092 41.715 4.408 1.00 45.31 492 ALA A C 1
ATOM 3882 O O . ALA A 1 492 ? 15.453 42.520 5.262 1.00 45.31 492 ALA A O 1
ATOM 3883 N N . ALA A 1 493 ? 13.795 41.482 4.168 1.00 43.44 493 ALA A N 1
ATOM 3884 C CA . ALA A 1 493 ? 12.706 42.211 4.825 1.00 43.44 493 ALA A CA 1
ATOM 3885 C C . ALA A 1 493 ? 12.361 41.707 6.245 1.00 43.44 493 ALA A C 1
ATOM 3887 O O . ALA A 1 493 ? 11.748 42.443 7.012 1.00 43.44 493 ALA A O 1
ATOM 3888 N N . ASN A 1 494 ? 12.768 40.484 6.623 1.00 41.38 494 ASN A N 1
ATOM 3889 C CA . ASN A 1 494 ? 12.275 39.805 7.836 1.00 41.38 494 ASN A CA 1
ATOM 3890 C C . ASN A 1 494 ? 13.348 39.511 8.907 1.00 41.38 494 ASN A C 1
ATOM 3892 O O . ASN A 1 494 ? 13.175 38.600 9.717 1.00 41.38 494 ASN A O 1
ATOM 3896 N N . GLY A 1 495 ? 14.443 40.280 8.925 1.00 45.53 495 GLY A N 1
ATOM 3897 C CA . GLY A 1 495 ? 15.259 40.555 10.121 1.00 45.53 495 GLY A CA 1
ATOM 3898 C C . GLY A 1 495 ? 15.581 39.394 11.076 1.00 45.53 495 GLY A C 1
ATOM 3899 O O . GLY A 1 495 ? 15.577 39.594 12.286 1.00 45.53 495 GLY A O 1
ATOM 3900 N N . THR A 1 496 ? 15.858 38.188 10.580 1.00 44.06 496 THR A N 1
ATOM 3901 C CA . THR A 1 496 ? 16.197 37.026 11.419 1.00 44.06 496 THR A CA 1
ATOM 3902 C C . THR A 1 496 ? 17.587 36.512 11.063 1.00 44.06 496 THR A C 1
ATOM 3904 O O . THR A 1 496 ? 17.883 36.177 9.918 1.00 44.06 496 THR A O 1
ATOM 3907 N N . THR A 1 497 ? 18.483 36.510 12.051 1.00 49.00 497 THR A N 1
ATOM 3908 C CA . THR A 1 497 ? 19.905 36.195 11.882 1.00 49.00 497 THR A CA 1
ATOM 3909 C C . THR A 1 497 ? 20.141 34.702 11.636 1.00 49.00 497 THR A C 1
ATOM 3911 O O . THR A 1 497 ? 19.510 33.829 12.235 1.00 49.00 497 THR A O 1
ATOM 3914 N N . ALA A 1 498 ? 21.117 34.406 10.770 1.00 39.81 498 ALA A N 1
ATOM 3915 C CA . ALA A 1 498 ? 21.482 33.067 10.293 1.00 39.81 498 ALA A CA 1
ATOM 3916 C C . ALA A 1 498 ? 21.820 32.040 11.401 1.00 39.81 498 ALA A C 1
ATOM 3918 O O . ALA A 1 498 ? 21.775 30.834 11.160 1.00 39.81 498 ALA A O 1
ATOM 3919 N N . ALA A 1 499 ? 22.097 32.497 12.626 1.00 38.00 499 ALA A N 1
ATOM 3920 C CA . ALA A 1 499 ? 22.370 31.640 13.780 1.00 38.00 499 ALA A CA 1
ATOM 3921 C C . ALA A 1 499 ? 21.128 30.865 14.272 1.00 38.00 499 ALA A C 1
ATOM 3923 O O . ALA A 1 499 ? 21.252 29.717 14.698 1.00 38.00 499 ALA A O 1
ATOM 3924 N N . ALA A 1 500 ? 19.922 31.435 14.153 1.00 41.28 500 ALA A N 1
ATOM 3925 C CA . ALA A 1 500 ? 18.686 30.769 14.577 1.00 41.28 500 ALA A CA 1
ATOM 3926 C C . ALA A 1 500 ? 18.264 29.644 13.612 1.00 41.28 500 ALA A C 1
ATOM 3928 O O . ALA A 1 500 ? 17.707 28.629 14.032 1.00 41.28 500 ALA A O 1
ATOM 3929 N N . LEU A 1 501 ? 18.591 29.781 12.321 1.00 39.59 501 LEU A N 1
ATOM 3930 C CA . LEU A 1 501 ? 18.305 28.761 11.311 1.00 39.59 501 LEU A CA 1
ATOM 3931 C C . LEU A 1 501 ? 19.261 27.561 11.424 1.00 39.59 501 LEU A C 1
ATOM 3933 O O . LEU A 1 501 ? 18.831 26.424 11.251 1.00 39.59 501 LEU A O 1
ATOM 3937 N N . ALA A 1 502 ? 20.532 27.787 11.775 1.00 39.06 502 ALA A N 1
ATOM 3938 C CA . ALA A 1 502 ? 21.494 26.706 11.999 1.00 39.06 502 ALA A CA 1
ATOM 3939 C C . ALA A 1 502 ? 21.101 25.827 13.204 1.00 39.06 502 ALA A C 1
ATOM 3941 O O . ALA A 1 502 ? 21.151 24.601 13.110 1.00 39.06 502 ALA A O 1
ATOM 3942 N N . ALA A 1 503 ? 20.602 26.429 14.291 1.00 39.44 503 ALA A N 1
ATOM 3943 C CA . ALA A 1 503 ? 20.087 25.692 15.449 1.00 39.44 503 ALA A CA 1
ATOM 3944 C C . ALA A 1 503 ? 18.778 24.931 15.146 1.00 39.44 503 ALA A C 1
ATOM 3946 O O . ALA A 1 503 ? 18.561 23.829 15.653 1.00 39.44 503 ALA A O 1
ATOM 3947 N N . ALA A 1 504 ? 17.921 25.475 14.274 1.00 39.06 504 ALA A N 1
ATOM 3948 C CA . ALA A 1 504 ? 16.683 24.819 13.853 1.00 39.06 504 ALA A CA 1
ATOM 3949 C C . ALA A 1 504 ? 16.905 23.686 12.830 1.00 39.06 504 ALA A C 1
ATOM 3951 O O . ALA A 1 504 ? 16.139 22.721 12.809 1.00 39.06 504 ALA A O 1
ATOM 3952 N N . LEU A 1 505 ? 17.948 23.772 11.996 1.00 38.59 505 LEU A N 1
ATOM 3953 C CA . LEU A 1 505 ? 18.284 22.743 11.005 1.00 38.59 505 LEU A CA 1
ATOM 3954 C C . LEU A 1 505 ? 19.052 21.561 11.613 1.00 38.59 505 LEU A C 1
ATOM 3956 O O . LEU A 1 505 ? 18.821 20.427 11.197 1.00 38.59 505 LEU A O 1
ATOM 3960 N N . LEU A 1 506 ? 19.879 21.783 12.640 1.00 39.16 506 LEU A N 1
ATOM 3961 C CA . LEU A 1 506 ? 20.558 20.696 13.360 1.00 39.16 506 LEU A CA 1
ATOM 3962 C C . LEU A 1 506 ? 19.610 19.865 14.243 1.00 39.16 506 LEU A C 1
ATOM 3964 O O . LEU A 1 506 ? 19.804 18.660 14.369 1.00 39.16 506 LEU A O 1
ATOM 3968 N N . ASN A 1 507 ? 18.526 20.451 14.760 1.00 38.19 507 ASN A N 1
ATOM 3969 C CA . ASN A 1 507 ? 17.533 19.715 15.556 1.00 38.19 507 ASN A CA 1
ATOM 3970 C C . ASN A 1 507 ? 16.503 18.925 14.726 1.00 38.19 507 ASN A C 1
ATOM 3972 O O . ASN A 1 507 ? 15.684 18.210 15.298 1.00 38.19 507 ASN A O 1
ATOM 3976 N N . LYS A 1 508 ? 16.532 19.007 13.387 1.00 37.41 508 LYS A N 1
ATOM 3977 C CA . LYS A 1 508 ? 15.579 18.304 12.504 1.00 37.41 508 LYS A CA 1
ATOM 3978 C C . LYS A 1 508 ? 16.135 17.045 11.830 1.00 37.41 508 LYS A C 1
ATOM 3980 O O . LYS A 1 508 ? 15.419 16.414 11.058 1.00 37.41 508 LYS A O 1
ATOM 3985 N N . ALA A 1 509 ? 17.378 16.665 12.134 1.00 33.84 509 ALA A N 1
ATOM 3986 C CA . ALA A 1 509 ? 18.026 15.462 11.600 1.00 33.84 509 ALA A CA 1
ATOM 3987 C C . ALA A 1 509 ? 18.090 14.283 12.596 1.00 33.84 509 ALA A C 1
ATOM 3989 O O . ALA A 1 509 ? 18.670 13.248 12.278 1.00 33.84 509 ALA A O 1
ATOM 3990 N N . GLY A 1 510 ? 17.478 14.401 13.779 1.00 35.28 510 GLY A N 1
ATOM 3991 C CA . GLY A 1 510 ? 17.408 13.329 14.773 1.00 35.28 510 GLY A CA 1
ATOM 3992 C C . GLY A 1 510 ? 15.969 13.039 15.186 1.00 35.28 510 GLY A C 1
ATOM 3993 O O . GLY A 1 510 ? 15.221 13.963 15.477 1.00 35.28 510 GLY A O 1
ATOM 3994 N N . THR A 1 511 ? 15.628 11.751 15.266 1.00 29.06 511 THR A N 1
ATOM 3995 C CA . THR A 1 511 ? 14.355 11.141 15.709 1.00 29.06 511 THR A CA 1
ATOM 3996 C C . THR A 1 511 ? 13.254 11.005 14.648 1.00 29.06 511 THR A C 1
ATOM 3998 O O . THR A 1 511 ? 12.460 11.899 14.378 1.00 29.06 511 THR A O 1
ATOM 4001 N N . CYS A 1 512 ? 13.173 9.805 14.067 1.00 26.53 512 CYS A N 1
ATOM 4002 C CA . CYS A 1 512 ? 11.942 9.276 13.495 1.00 26.53 512 CYS A CA 1
ATOM 4003 C C . CYS A 1 512 ? 11.451 8.162 14.422 1.00 26.53 512 CYS A C 1
ATOM 4005 O O . CYS A 1 512 ? 11.983 7.057 14.403 1.00 26.53 512 CYS A O 1
ATOM 4007 N N . ASP A 1 513 ? 10.447 8.472 15.240 1.00 26.59 513 ASP A N 1
ATOM 4008 C CA . ASP A 1 513 ? 9.662 7.466 15.944 1.00 26.59 513 ASP A CA 1
ATOM 4009 C C . ASP A 1 513 ? 8.163 7.733 15.755 1.00 26.59 513 ASP A C 1
ATOM 4011 O O . ASP A 1 513 ? 7.723 8.862 15.529 1.00 26.59 513 ASP A O 1
ATOM 4015 N N . GLY A 1 514 ? 7.407 6.640 15.699 1.00 34.06 514 GLY A N 1
ATOM 4016 C CA . GLY A 1 514 ? 6.128 6.510 15.002 1.00 34.06 514 GLY A CA 1
ATOM 4017 C C . GLY A 1 514 ? 4.932 7.323 15.517 1.00 34.06 514 GLY A C 1
ATOM 4018 O O . GLY A 1 514 ? 4.730 7.530 16.708 1.00 34.06 514 GLY A O 1
ATOM 4019 N N . GLY A 1 515 ? 4.031 7.646 14.582 1.00 25.20 515 GLY A N 1
ATOM 4020 C CA . GLY A 1 515 ? 2.701 8.188 14.865 1.00 25.20 515 GLY A CA 1
ATOM 4021 C C . GLY A 1 515 ? 1.772 8.101 13.652 1.00 25.20 515 GLY A C 1
ATOM 4022 O O . GLY A 1 515 ? 1.682 9.030 12.860 1.00 25.20 515 GLY A O 1
ATOM 4023 N N . THR A 1 516 ? 1.083 6.970 13.470 1.00 28.75 516 THR A N 1
ATOM 4024 C CA . THR A 1 516 ? 0.014 6.824 12.460 1.00 28.75 516 THR A CA 1
ATOM 4025 C C . THR A 1 516 ? -1.292 7.472 12.925 1.00 28.75 516 THR A C 1
ATOM 4027 O O . THR A 1 516 ? -1.859 7.028 13.923 1.00 28.75 516 THR A O 1
ATOM 4030 N N . ALA A 1 517 ? -1.815 8.418 12.139 1.00 24.84 517 ALA A N 1
ATOM 4031 C CA . ALA A 1 517 ? -3.220 8.840 12.143 1.00 24.84 517 ALA A CA 1
ATOM 4032 C C . ALA A 1 517 ? -4.057 8.000 11.138 1.00 24.84 517 ALA A C 1
ATOM 4034 O O . ALA A 1 517 ? -3.484 7.375 10.237 1.00 24.84 517 ALA A O 1
ATOM 4035 N N . PRO A 1 518 ? -5.393 7.910 11.303 1.00 29.34 518 PRO A N 1
ATOM 4036 C CA . PRO A 1 518 ? -6.207 6.831 10.750 1.00 29.34 518 PRO A CA 1
ATOM 4037 C C . PRO A 1 518 ? -6.788 7.173 9.372 1.00 29.34 518 PRO A C 1
ATOM 4039 O O . PRO A 1 518 ? -7.273 8.274 9.144 1.00 29.34 518 PRO A O 1
ATOM 4042 N N . THR A 1 519 ? -6.817 6.195 8.465 1.00 27.75 519 THR A N 1
ATOM 4043 C CA . THR A 1 519 ? -7.650 6.249 7.254 1.00 27.75 519 THR A CA 1
ATOM 4044 C C . THR A 1 519 ? -8.542 5.017 7.171 1.00 27.75 519 THR A C 1
ATOM 4046 O O . THR A 1 519 ? -8.113 3.877 7.364 1.00 27.75 519 THR A O 1
ATOM 4049 N N . ALA A 1 520 ? -9.822 5.299 6.941 1.00 26.27 520 ALA A N 1
ATOM 4050 C CA . ALA A 1 520 ? -10.930 4.369 6.837 1.00 26.27 520 ALA A CA 1
ATOM 4051 C C . ALA A 1 520 ? -10.787 3.413 5.642 1.00 26.27 520 ALA A C 1
ATOM 4053 O O . ALA A 1 520 ? -10.267 3.788 4.590 1.00 26.27 520 ALA A O 1
ATOM 4054 N N . LYS A 1 521 ? -11.328 2.195 5.770 1.00 27.56 521 LYS A N 1
ATOM 4055 C CA . LYS A 1 521 ? -11.692 1.367 4.614 1.00 27.56 521 LYS A CA 1
ATOM 4056 C C . LYS A 1 521 ? -12.913 0.492 4.895 1.00 27.56 521 LYS A C 1
ATOM 4058 O O . LYS A 1 521 ? -13.000 -0.165 5.929 1.00 27.56 521 LYS A O 1
ATOM 4063 N N . ALA A 1 522 ? -13.820 0.534 3.924 1.00 26.30 522 ALA A N 1
ATOM 4064 C CA . ALA A 1 522 ? -15.085 -0.179 3.798 1.00 26.30 522 ALA A CA 1
ATOM 4065 C C . ALA A 1 522 ? -14.893 -1.677 3.407 1.00 26.30 522 ALA A C 1
ATOM 4067 O O . ALA A 1 522 ? -13.762 -2.089 3.125 1.00 26.30 522 ALA A O 1
ATOM 4068 N N . PRO A 1 523 ? -15.968 -2.499 3.419 1.00 34.19 523 PRO A N 1
ATOM 4069 C CA . PRO A 1 523 ? -15.940 -3.923 3.779 1.00 34.19 523 PRO A CA 1
ATOM 4070 C C . PRO A 1 523 ? -16.037 -4.893 2.589 1.00 34.19 523 PRO A C 1
ATOM 4072 O O . PRO A 1 523 ? -16.516 -4.527 1.525 1.00 34.19 523 PRO A O 1
ATOM 4075 N N . THR A 1 524 ? -15.656 -6.161 2.800 1.00 28.19 524 THR A N 1
ATOM 4076 C CA . THR A 1 524 ? -16.036 -7.351 1.990 1.00 28.19 524 THR A CA 1
ATOM 4077 C C . THR A 1 524 ? -15.944 -8.625 2.879 1.00 28.19 524 THR A C 1
ATOM 4079 O O . THR A 1 524 ? -15.459 -8.516 4.006 1.00 28.19 524 THR A O 1
ATOM 4082 N N . PRO A 1 525 ? -16.487 -9.805 2.496 1.00 32.56 525 PRO A N 1
ATOM 4083 C CA . PRO A 1 525 ? -17.701 -10.367 3.081 1.00 32.56 525 PRO A CA 1
ATOM 4084 C C . PRO A 1 525 ? -17.439 -11.607 3.963 1.00 32.56 525 PRO A C 1
ATOM 4086 O O . PRO A 1 525 ? -16.353 -12.182 4.000 1.00 32.56 525 PRO A O 1
ATOM 4089 N N . SER A 1 526 ? -18.490 -12.016 4.665 1.00 30.97 526 SER A N 1
ATOM 4090 C CA . SER A 1 526 ? -18.618 -13.168 5.562 1.00 30.97 526 SER A CA 1
ATOM 4091 C C . SER A 1 526 ? -18.367 -14.543 4.913 1.00 30.97 526 SER A C 1
ATOM 4093 O O . SER A 1 526 ? -18.689 -14.745 3.740 1.00 30.97 526 SER A O 1
ATOM 4095 N N . PRO A 1 527 ? -17.920 -15.549 5.697 1.00 32.59 527 PRO A N 1
ATOM 4096 C CA . PRO A 1 527 ? -18.131 -16.953 5.382 1.00 32.59 527 PRO A CA 1
ATOM 4097 C C . PRO A 1 527 ? -19.122 -17.639 6.336 1.00 32.59 527 PRO A C 1
ATOM 4099 O O . PRO A 1 527 ? -19.346 -17.241 7.477 1.00 32.59 527 PRO A O 1
ATOM 4102 N N . LYS A 1 528 ? -19.731 -18.682 5.774 1.00 28.61 528 LYS A N 1
ATOM 4103 C CA . LYS A 1 528 ? -20.828 -19.508 6.274 1.00 28.61 528 LYS A CA 1
ATOM 4104 C C . LYS A 1 528 ? -20.427 -20.456 7.416 1.00 28.61 528 LYS A C 1
ATOM 4106 O O . LYS A 1 528 ? -19.266 -20.814 7.578 1.00 28.61 528 LYS A O 1
ATOM 4111 N N . LYS A 1 529 ? -21.475 -20.867 8.139 1.00 27.53 529 LYS A N 1
ATOM 4112 C CA . LYS A 1 529 ? -21.577 -21.860 9.220 1.00 27.53 529 LYS A CA 1
ATOM 4113 C C . LYS A 1 529 ? -21.071 -23.272 8.866 1.00 27.53 529 LYS A C 1
ATOM 4115 O O . LYS A 1 529 ? -21.210 -23.715 7.730 1.00 27.53 529 LYS A O 1
ATOM 4120 N N . GLY A 1 530 ? -20.662 -23.980 9.921 1.00 26.28 530 GLY A N 1
ATOM 4121 C CA . GLY A 1 530 ? -20.486 -25.435 10.064 1.00 26.28 530 GLY A CA 1
ATOM 4122 C C . GLY A 1 530 ? -19.416 -25.662 11.141 1.00 26.28 530 GLY A C 1
ATOM 4123 O O . GLY A 1 530 ? -18.274 -25.295 10.913 1.00 26.28 530 GLY A O 1
ATOM 4124 N N . GLY A 1 531 ? -19.696 -26.057 12.386 1.00 25.16 531 GLY A N 1
ATOM 4125 C CA . GLY A 1 531 ? -20.559 -27.148 12.838 1.00 25.16 531 GLY A CA 1
ATOM 4126 C C . GLY A 1 531 ? -19.666 -28.373 13.068 1.00 25.16 531 GLY A C 1
ATOM 4127 O O . GLY A 1 531 ? -19.310 -29.030 12.097 1.00 25.16 531 GLY A O 1
ATOM 4128 N N . GLY A 1 532 ? -19.241 -28.630 14.310 1.00 26.45 532 GLY A N 1
ATOM 4129 C CA . GLY A 1 532 ? -18.306 -29.720 14.614 1.00 26.45 532 GLY A CA 1
ATOM 4130 C C . GLY A 1 532 ? -17.766 -29.694 16.041 1.00 26.45 532 GLY A C 1
ATOM 4131 O O . GLY A 1 532 ? -16.606 -29.369 16.268 1.00 26.45 532 GLY A O 1
ATOM 4132 N N . GLU A 1 533 ? -18.648 -30.017 16.975 1.00 26.89 533 GLU A N 1
ATOM 4133 C CA . GLU A 1 533 ? -18.414 -30.345 18.381 1.00 26.89 533 GLU A CA 1
ATOM 4134 C C . GLU A 1 533 ? -17.443 -31.529 18.520 1.00 26.89 533 GLU A C 1
ATOM 4136 O O . GLU A 1 533 ? -17.557 -32.510 17.782 1.00 26.89 533 GLU A O 1
ATOM 4141 N N . ARG A 1 534 ? -16.471 -31.434 19.437 1.00 29.33 534 ARG A N 1
ATOM 4142 C CA . ARG A 1 534 ? -15.805 -32.596 20.041 1.00 29.33 534 ARG A CA 1
ATOM 4143 C C . ARG A 1 534 ? -15.112 -32.199 21.343 1.00 29.33 534 ARG A C 1
ATOM 4145 O O . ARG A 1 534 ? -14.110 -31.486 21.343 1.00 29.33 534 ARG A O 1
ATOM 4152 N N . ASP A 1 535 ? -15.695 -32.693 22.427 1.00 27.83 535 ASP A N 1
ATOM 4153 C CA . ASP A 1 535 ? -15.168 -32.696 23.782 1.00 27.83 535 ASP A CA 1
ATOM 4154 C C . ASP A 1 535 ? -13.831 -33.437 23.877 1.00 27.83 535 ASP A C 1
ATOM 4156 O O . ASP A 1 535 ? -13.633 -34.502 23.291 1.00 27.83 535 ASP A O 1
ATOM 4160 N N . GLY A 1 536 ? -12.919 -32.876 24.667 1.00 27.59 536 GLY A N 1
ATOM 4161 C CA . GLY A 1 536 ? -11.602 -33.437 24.945 1.00 27.59 536 GLY A CA 1
ATOM 4162 C C . GLY A 1 536 ? -11.073 -32.908 26.269 1.00 27.59 536 GLY A C 1
ATOM 4163 O O . GLY A 1 536 ? -10.201 -32.048 26.312 1.00 27.59 536 GLY A O 1
ATOM 4164 N N . LYS A 1 537 ? -11.660 -33.410 27.354 1.00 25.41 537 LYS A N 1
ATOM 4165 C CA . LYS A 1 537 ? -11.241 -33.228 28.747 1.00 25.41 537 LYS A CA 1
ATOM 4166 C C . LYS A 1 537 ? -9.818 -33.787 28.912 1.00 25.41 537 LYS A C 1
ATOM 4168 O O . LYS A 1 537 ? -9.647 -34.991 28.774 1.00 25.41 537 LYS A O 1
ATOM 4173 N N . PHE A 1 538 ? -8.823 -32.965 29.249 1.00 25.73 538 PHE A N 1
ATOM 4174 C CA . PHE A 1 538 ? -7.576 -33.456 29.850 1.00 25.73 538 PHE A CA 1
ATOM 4175 C C . PHE A 1 538 ? -7.144 -32.571 31.018 1.00 25.73 538 PHE A C 1
ATOM 4177 O O . PHE A 1 538 ? -7.306 -31.354 31.011 1.00 25.73 538 PHE A O 1
ATOM 4184 N N . GLN A 1 539 ? -6.721 -33.267 32.066 1.00 29.36 539 GLN A N 1
ATOM 4185 C CA . GLN A 1 539 ? -6.654 -32.862 33.461 1.00 29.36 539 GLN A CA 1
ATOM 4186 C C . GLN A 1 539 ? -5.428 -32.005 33.796 1.00 29.36 539 GLN A C 1
ATOM 4188 O O . GLN A 1 539 ? -4.385 -32.091 33.154 1.00 29.36 539 GLN A O 1
ATOM 4193 N N . ASN A 1 540 ? -5.581 -31.232 34.874 1.00 28.02 540 ASN A N 1
ATOM 4194 C CA . ASN A 1 540 ? -4.502 -30.636 35.657 1.00 28.02 540 ASN A CA 1
ATOM 4195 C C . ASN A 1 540 ? -3.483 -31.694 36.116 1.00 28.02 540 ASN A C 1
ATOM 4197 O O . ASN A 1 540 ? -3.873 -32.714 36.681 1.00 28.02 540 ASN A O 1
ATOM 4201 N N . GLY A 1 541 ? -2.194 -31.382 35.980 1.00 26.50 541 GLY A N 1
ATOM 4202 C CA . GLY A 1 541 ? -1.085 -32.085 36.622 1.00 26.50 541 GLY A CA 1
ATOM 4203 C C . GLY A 1 541 ? -0.006 -31.078 37.014 1.00 26.50 541 GLY A C 1
ATOM 4204 O O . GLY A 1 541 ? 0.491 -30.346 36.164 1.00 26.50 541 GLY A O 1
ATOM 4205 N N . GLY A 1 542 ? 0.258 -30.989 38.317 1.00 23.92 542 GLY A N 1
ATOM 4206 C CA . GLY A 1 542 ? 1.115 -30.001 38.961 1.00 23.92 542 GLY A CA 1
ATOM 4207 C C . GLY A 1 542 ? 2.623 -30.200 38.794 1.00 23.92 542 GLY A C 1
ATOM 4208 O O . GLY A 1 542 ? 3.107 -31.167 38.217 1.00 23.92 542 GLY A O 1
ATOM 4209 N N . ALA A 1 543 ? 3.317 -29.209 39.348 1.00 27.55 543 ALA A N 1
ATOM 4210 C CA . ALA A 1 543 ? 4.753 -28.987 39.442 1.00 27.55 543 ALA A CA 1
ATOM 4211 C C . ALA A 1 543 ? 5.612 -30.194 39.860 1.00 27.55 543 ALA A C 1
ATOM 4213 O O . ALA A 1 543 ? 5.270 -30.896 40.807 1.00 27.55 543 ALA A O 1
ATOM 4214 N N . ALA A 1 544 ? 6.787 -30.319 39.234 1.00 26.86 544 ALA A N 1
ATOM 4215 C CA . ALA A 1 544 ? 8.119 -30.201 39.852 1.00 26.86 544 ALA A CA 1
ATOM 4216 C C . ALA A 1 544 ? 9.181 -30.884 38.971 1.00 26.86 544 ALA A C 1
ATOM 4218 O O . ALA A 1 544 ? 8.938 -31.959 38.430 1.00 26.86 544 ALA A O 1
ATOM 4219 N N . GLY A 1 545 ? 10.375 -30.289 38.900 1.00 23.75 545 GLY A N 1
ATOM 4220 C CA . GLY A 1 545 ? 11.595 -30.993 38.504 1.00 23.75 545 GLY A CA 1
ATOM 4221 C C . GLY A 1 545 ? 12.376 -30.309 37.393 1.00 23.75 545 GLY A C 1
ATOM 4222 O O . GLY A 1 545 ? 12.025 -30.428 36.223 1.00 23.75 545 GLY A O 1
ATOM 4223 N N . ASP A 1 546 ? 13.456 -29.633 37.788 1.00 30.94 546 ASP A N 1
ATOM 4224 C CA . ASP A 1 546 ? 14.585 -29.285 36.929 1.00 30.94 546 ASP A CA 1
ATOM 4225 C C . ASP A 1 546 ? 14.956 -30.463 36.024 1.00 30.94 546 ASP A C 1
ATOM 4227 O O . ASP A 1 546 ? 15.412 -31.516 36.468 1.00 30.94 546 ASP A O 1
ATOM 4231 N N . GLY A 1 547 ? 14.749 -30.265 34.731 1.00 23.70 547 GLY A N 1
ATOM 4232 C CA . GLY A 1 547 ? 15.128 -31.187 33.682 1.00 23.70 547 GLY A CA 1
ATOM 4233 C C . GLY A 1 547 ? 15.307 -30.363 32.428 1.00 23.70 547 GLY A C 1
ATOM 4234 O O . GLY A 1 547 ? 14.335 -29.911 31.830 1.00 23.70 547 GLY A O 1
ATOM 4235 N N . VAL A 1 548 ? 16.562 -30.110 32.069 1.00 30.62 548 VAL A N 1
ATOM 4236 C CA . VAL A 1 548 ? 16.955 -29.438 30.832 1.00 30.62 548 VAL A CA 1
ATOM 4237 C C . VAL A 1 548 ? 16.334 -30.193 29.655 1.00 30.62 548 VAL A C 1
ATOM 4239 O O . VAL A 1 548 ? 16.850 -31.219 29.219 1.00 30.62 548 VAL A O 1
ATOM 4242 N N . VAL A 1 549 ? 15.215 -29.691 29.133 1.00 28.44 549 VAL A N 1
ATOM 4243 C CA . VAL A 1 549 ? 14.692 -30.115 27.835 1.00 28.44 549 VAL A CA 1
ATOM 4244 C C . VAL A 1 549 ? 15.351 -29.206 26.812 1.00 28.44 549 VAL A C 1
ATOM 4246 O O . VAL A 1 549 ? 15.006 -28.031 26.691 1.00 28.44 549 VAL A O 1
ATOM 4249 N N . ALA A 1 550 ? 16.371 -29.734 26.141 1.00 28.36 550 ALA A N 1
ATOM 4250 C CA . ALA A 1 550 ? 17.103 -29.046 25.092 1.00 28.36 550 ALA A CA 1
ATOM 4251 C C . ALA A 1 550 ? 16.127 -28.497 24.035 1.00 28.36 550 ALA A C 1
ATOM 4253 O O . ALA A 1 550 ? 15.578 -29.236 23.218 1.00 28.36 550 ALA A O 1
ATOM 4254 N N . LEU A 1 551 ? 15.901 -27.181 24.051 1.00 36.91 551 LEU A N 1
ATOM 4255 C CA . LEU A 1 551 ? 15.355 -26.475 22.901 1.00 36.91 551 LEU A CA 1
ATOM 4256 C C . LEU A 1 551 ? 16.403 -26.599 21.798 1.00 36.91 551 LEU A C 1
ATOM 4258 O O . LEU A 1 551 ? 17.513 -26.091 21.946 1.00 36.91 551 LEU A O 1
ATOM 4262 N N . ASN A 1 552 ? 16.066 -27.303 20.718 1.00 41.75 552 ASN A N 1
ATOM 4263 C CA . ASN A 1 552 ? 16.899 -27.409 19.525 1.00 41.75 552 ASN A CA 1
ATOM 4264 C C . ASN A 1 552 ? 17.169 -26.005 18.957 1.00 41.75 552 ASN A C 1
ATOM 4266 O O . ASN A 1 552 ? 16.404 -25.495 18.138 1.00 41.75 552 ASN A O 1
ATOM 4270 N N . ILE A 1 553 ? 18.254 -25.365 19.392 1.00 59.88 553 ILE A N 1
ATOM 4271 C CA . ILE A 1 553 ? 18.818 -24.195 18.724 1.00 59.88 553 ILE A CA 1
ATOM 4272 C C . ILE A 1 553 ? 19.488 -24.742 17.470 1.00 59.88 553 ILE A C 1
ATOM 4274 O O . ILE A 1 553 ? 20.605 -25.250 17.515 1.00 59.88 553 ILE A O 1
ATOM 4278 N N . VAL A 1 554 ? 18.761 -24.708 16.357 1.00 71.44 554 VAL A N 1
ATOM 4279 C CA . VAL A 1 554 ? 19.299 -25.115 15.061 1.00 71.44 554 VAL A CA 1
ATOM 4280 C C . VAL A 1 554 ? 20.450 -24.160 14.702 1.00 71.44 554 VAL A C 1
ATOM 4282 O O . VAL A 1 554 ? 20.236 -22.943 14.712 1.00 71.44 554 VAL A O 1
ATOM 4285 N N . PRO A 1 555 ? 21.659 -24.673 14.406 1.00 77.69 555 PRO A N 1
ATOM 4286 C CA . PRO A 1 555 ? 22.795 -23.862 13.975 1.00 77.69 555 PRO A CA 1
ATOM 4287 C C . PRO A 1 555 ? 22.469 -22.956 12.772 1.00 77.69 555 PRO A C 1
ATOM 4289 O O . PRO A 1 555 ? 21.666 -23.312 11.905 1.00 77.69 555 PRO A O 1
ATOM 4292 N N . ASN A 1 556 ? 23.063 -21.755 12.725 1.00 78.81 556 ASN A N 1
ATOM 4293 C CA . ASN A 1 556 ? 22.751 -20.738 11.704 1.00 78.81 556 ASN A CA 1
ATOM 4294 C C . ASN A 1 556 ? 23.178 -21.148 10.278 1.00 78.81 556 ASN A C 1
ATOM 4296 O O . ASN A 1 556 ? 22.632 -20.616 9.313 1.00 78.81 556 ASN A O 1
ATOM 4300 N N . ASP A 1 557 ? 24.132 -22.065 10.152 1.00 82.00 557 ASP A N 1
ATOM 4301 C CA . ASP A 1 557 ? 24.688 -22.609 8.907 1.00 82.00 557 ASP A CA 1
ATOM 4302 C C . ASP A 1 557 ? 23.789 -23.669 8.251 1.00 82.00 557 ASP A C 1
ATOM 4304 O O . ASP A 1 557 ? 23.949 -23.997 7.072 1.00 82.00 557 ASP A O 1
ATOM 4308 N N . ASN A 1 558 ? 22.787 -24.179 8.972 1.00 86.62 558 ASN A N 1
ATOM 4309 C CA . ASN A 1 558 ? 21.859 -25.149 8.410 1.00 86.62 558 ASN A CA 1
ATOM 4310 C C . ASN A 1 558 ? 21.068 -24.559 7.236 1.00 86.62 558 ASN A C 1
ATOM 4312 O O . ASN A 1 558 ? 20.543 -23.444 7.282 1.00 86.62 558 ASN A O 1
ATOM 4316 N N . VAL A 1 559 ? 20.932 -25.348 6.168 1.00 89.44 559 VAL A N 1
ATOM 4317 C CA . VAL A 1 559 ? 20.167 -24.961 4.979 1.00 89.44 559 VAL A CA 1
ATOM 4318 C C . VAL A 1 559 ? 18.674 -25.033 5.294 1.00 89.44 559 VAL A C 1
ATOM 4320 O O . VAL A 1 559 ? 18.135 -26.108 5.540 1.00 89.44 559 VAL A O 1
ATOM 4323 N N . PHE A 1 560 ? 17.992 -23.892 5.226 1.00 90.12 560 PHE A N 1
ATOM 4324 C CA . PHE A 1 560 ? 16.543 -23.803 5.392 1.00 90.12 560 PHE A CA 1
ATOM 4325 C C . PHE A 1 560 ? 15.804 -24.211 4.113 1.00 90.12 560 PHE A C 1
ATOM 4327 O O . PHE A 1 560 ? 14.806 -24.926 4.148 1.00 90.12 560 PHE A O 1
ATOM 4334 N N . SER A 1 561 ? 16.270 -23.744 2.951 1.00 91.44 561 SER A N 1
ATOM 4335 C CA . SER A 1 561 ? 15.675 -24.109 1.661 1.00 91.44 561 SER A CA 1
ATOM 4336 C C . SER A 1 561 ? 16.608 -23.817 0.487 1.00 91.44 561 SER A C 1
ATOM 4338 O O . SER A 1 561 ? 17.593 -23.098 0.630 1.00 91.44 561 SER A O 1
ATOM 4340 N N . GLN A 1 562 ? 16.280 -24.346 -0.693 1.00 92.44 562 GLN A N 1
ATOM 4341 C CA . GLN A 1 562 ? 16.952 -23.989 -1.942 1.00 92.44 562 GLN A CA 1
ATOM 4342 C C . GLN A 1 562 ? 16.016 -23.174 -2.834 1.00 92.44 562 GLN A C 1
ATOM 4344 O O . GLN A 1 562 ? 14.899 -23.603 -3.135 1.00 92.44 562 GLN A O 1
ATOM 4349 N N . VAL A 1 563 ? 16.479 -22.007 -3.273 1.00 91.62 563 VAL A N 1
ATOM 4350 C CA . VAL A 1 563 ? 15.690 -21.032 -4.026 1.00 91.62 563 VAL A CA 1
ATOM 4351 C C . VAL A 1 563 ? 16.300 -20.837 -5.417 1.00 91.62 563 VAL A C 1
ATOM 4353 O O . VAL A 1 563 ? 17.482 -20.525 -5.525 1.00 91.62 563 VAL A O 1
ATOM 4356 N N . PRO A 1 564 ? 15.521 -20.980 -6.503 1.00 90.25 564 PRO A N 1
ATOM 4357 C CA . PRO A 1 564 ? 15.985 -20.642 -7.848 1.00 90.25 564 PRO A CA 1
ATOM 4358 C C . PRO A 1 564 ? 16.390 -19.165 -7.965 1.00 90.25 564 PRO A C 1
ATOM 4360 O O . PRO A 1 564 ? 15.597 -18.284 -7.592 1.00 90.25 564 PRO A O 1
ATOM 4363 N N . GLY A 1 565 ? 17.569 -18.902 -8.533 1.00 88.44 565 GLY A N 1
ATOM 4364 C CA . GLY A 1 565 ? 18.112 -17.560 -8.756 1.00 88.44 565 GLY A CA 1
ATOM 4365 C C . GLY A 1 565 ? 17.151 -16.636 -9.502 1.00 88.44 565 GLY A C 1
ATOM 4366 O O . GLY A 1 565 ? 16.298 -17.074 -10.282 1.00 88.44 565 GLY A O 1
ATOM 4367 N N . ARG A 1 566 ? 17.214 -15.339 -9.208 1.00 88.50 566 ARG A N 1
ATOM 4368 C CA . ARG A 1 566 ? 16.496 -14.274 -9.922 1.00 88.50 566 ARG A CA 1
ATOM 4369 C C . ARG A 1 566 ? 17.190 -13.877 -11.209 1.00 88.50 566 ARG A C 1
ATOM 4371 O O . ARG A 1 566 ? 16.492 -13.609 -12.180 1.00 88.50 566 ARG A O 1
ATOM 4378 N N . LEU A 1 567 ? 18.517 -13.894 -11.214 1.00 86.38 567 LEU A N 1
ATOM 4379 C CA . LEU A 1 567 ? 19.342 -13.497 -12.355 1.00 86.38 567 LEU A CA 1
ATOM 4380 C C . LEU A 1 567 ? 19.739 -14.681 -13.259 1.00 86.38 567 LEU A C 1
ATOM 4382 O O . LEU A 1 567 ? 20.534 -14.518 -14.178 1.00 86.38 567 LEU A O 1
ATOM 4386 N N . SER A 1 568 ? 19.185 -15.875 -13.027 1.00 82.44 568 SER A N 1
ATOM 4387 C CA . SER A 1 568 ? 19.459 -17.070 -13.835 1.00 82.44 568 SER A CA 1
ATOM 4388 C C . SER A 1 568 ? 18.624 -17.112 -15.123 1.00 82.44 568 SER A C 1
ATOM 4390 O O . SER A 1 568 ? 17.415 -16.871 -15.097 1.00 82.44 568 SER A O 1
ATOM 4392 N N . LEU A 1 569 ? 19.252 -17.480 -16.245 1.00 81.56 569 LEU A N 1
ATOM 4393 C CA . LEU A 1 569 ? 18.570 -17.727 -17.522 1.00 81.56 569 LEU A CA 1
ATOM 4394 C C . LEU A 1 569 ? 17.795 -19.056 -17.495 1.00 81.56 569 LEU A C 1
ATOM 4396 O O . LEU A 1 569 ? 18.161 -19.986 -16.777 1.00 81.56 569 LEU A O 1
ATOM 4400 N N . LEU A 1 570 ? 16.742 -19.168 -18.314 1.00 73.62 570 LEU A N 1
ATOM 4401 C CA . LEU A 1 570 ? 15.854 -20.344 -18.355 1.00 73.62 570 LEU A CA 1
ATOM 4402 C C . LEU A 1 570 ? 16.582 -21.663 -18.664 1.00 73.62 570 LEU A C 1
ATOM 4404 O O . LEU A 1 570 ? 16.159 -22.712 -18.188 1.00 73.62 570 LEU A O 1
ATOM 4408 N N . SER A 1 571 ? 17.673 -21.611 -19.430 1.00 76.00 571 SER A N 1
ATOM 4409 C CA . SER A 1 571 ? 18.497 -22.773 -19.782 1.00 76.00 571 SER A CA 1
ATOM 4410 C C . SER A 1 571 ? 19.488 -23.192 -18.689 1.00 76.00 571 SER A C 1
ATOM 4412 O O . SER A 1 571 ? 20.001 -24.304 -18.745 1.00 76.00 571 SER A O 1
ATOM 4414 N N . ASN A 1 572 ? 19.754 -22.341 -17.689 1.00 76.00 572 ASN A N 1
ATOM 4415 C CA . ASN A 1 572 ? 20.713 -22.609 -16.615 1.00 76.00 572 ASN A CA 1
ATOM 4416 C C . ASN A 1 572 ? 20.183 -22.097 -15.265 1.00 76.00 572 ASN A C 1
ATOM 4418 O O . ASN A 1 572 ? 20.621 -21.074 -14.732 1.00 76.00 572 ASN A O 1
ATOM 4422 N N . VAL A 1 573 ? 19.180 -22.798 -14.731 1.00 80.94 573 VAL A N 1
ATOM 4423 C CA . VAL A 1 573 ? 18.528 -22.438 -13.466 1.00 80.94 573 VAL A CA 1
ATOM 4424 C C . VAL A 1 573 ? 19.389 -22.889 -12.286 1.00 80.94 573 VAL A C 1
ATOM 4426 O O . VAL A 1 573 ? 19.289 -24.023 -11.817 1.00 80.94 573 VAL A O 1
ATOM 4429 N N . VAL A 1 574 ? 20.203 -21.973 -11.763 1.00 87.38 574 VAL A N 1
ATOM 4430 C CA . VAL A 1 574 ? 20.974 -22.192 -10.534 1.00 87.38 574 VAL A CA 1
ATOM 4431 C C . VAL A 1 574 ? 20.052 -22.051 -9.320 1.00 87.38 574 VAL A C 1
ATOM 4433 O O . VAL A 1 574 ? 19.269 -21.104 -9.216 1.00 87.38 574 VAL A O 1
ATOM 4436 N N . LYS A 1 575 ? 20.123 -23.007 -8.389 1.00 90.81 575 LYS A N 1
ATOM 4437 C CA . LYS A 1 575 ? 19.419 -22.943 -7.101 1.00 90.81 575 LYS A CA 1
ATOM 4438 C C . LYS A 1 575 ? 20.406 -22.557 -6.006 1.00 90.81 575 LYS A C 1
ATOM 4440 O O . LYS A 1 575 ? 21.372 -23.275 -5.763 1.00 90.81 575 LYS A O 1
ATOM 4445 N N . TYR A 1 576 ? 20.137 -21.446 -5.336 1.00 91.62 576 TYR A N 1
ATOM 4446 C CA . TYR A 1 576 ? 20.944 -20.944 -4.233 1.00 91.62 576 TYR A CA 1
ATOM 4447 C C . TYR A 1 576 ? 20.431 -21.486 -2.901 1.00 91.62 576 TYR A C 1
ATOM 4449 O O . TYR A 1 576 ? 19.225 -21.654 -2.702 1.00 91.62 576 TYR A O 1
ATOM 4457 N N . LYS A 1 577 ? 21.358 -21.795 -1.995 1.00 91.69 577 LYS A N 1
ATOM 4458 C CA . LYS A 1 577 ? 21.042 -22.261 -0.643 1.00 91.69 577 LYS A CA 1
ATOM 4459 C C . LYS A 1 577 ? 20.701 -21.047 0.216 1.00 91.69 577 LYS A C 1
ATOM 4461 O O . LYS A 1 577 ? 21.444 -20.080 0.217 1.00 91.69 577 LYS A O 1
ATOM 4466 N N . VAL A 1 578 ? 19.593 -21.116 0.940 1.00 92.50 578 VAL A N 1
ATOM 4467 C CA . VAL A 1 578 ? 19.195 -20.111 1.930 1.00 92.50 578 VAL A CA 1
ATOM 4468 C C . VAL A 1 578 ? 19.356 -20.742 3.300 1.00 92.50 578 VAL A C 1
ATOM 4470 O O . VAL A 1 578 ? 18.714 -21.763 3.570 1.00 92.50 578 VAL A O 1
ATOM 4473 N N . THR A 1 579 ? 20.214 -20.173 4.141 1.00 91.94 579 THR A N 1
ATOM 4474 C CA . THR A 1 579 ? 20.514 -20.713 5.474 1.00 91.94 579 THR A CA 1
ATOM 4475 C C . THR A 1 579 ? 19.598 -20.133 6.544 1.00 91.94 579 THR A C 1
ATOM 4477 O O . THR A 1 579 ? 18.930 -19.113 6.348 1.00 91.94 579 THR A O 1
ATOM 4480 N N . VAL A 1 580 ? 19.519 -20.809 7.689 1.00 89.62 580 VAL A N 1
ATOM 4481 C CA . VAL A 1 580 ? 18.751 -20.350 8.853 1.00 89.62 580 VAL A CA 1
ATOM 4482 C C . VAL A 1 580 ? 19.231 -18.970 9.313 1.00 89.62 580 VAL A C 1
ATOM 4484 O O . VAL A 1 580 ? 18.406 -18.122 9.662 1.00 89.62 580 VAL A O 1
ATOM 4487 N N . GLY A 1 581 ? 20.539 -18.711 9.246 1.00 88.62 581 GLY A N 1
ATOM 4488 C CA . GLY A 1 581 ? 21.152 -17.421 9.553 1.00 88.62 581 GLY A CA 1
ATOM 4489 C C . GLY A 1 581 ? 20.625 -16.285 8.675 1.00 88.62 581 GLY A C 1
ATOM 4490 O O . GLY A 1 581 ? 20.263 -15.232 9.203 1.00 88.62 581 GLY A O 1
ATOM 4491 N N . GLU A 1 582 ? 20.483 -16.512 7.365 1.00 91.88 582 GLU A N 1
ATOM 4492 C CA . GLU A 1 582 ? 19.892 -15.528 6.447 1.00 91.88 582 GLU A CA 1
ATOM 4493 C C . GLU A 1 582 ? 18.433 -15.234 6.824 1.00 91.88 582 GLU A C 1
ATOM 4495 O O . GLU A 1 582 ? 18.037 -14.072 6.950 1.00 91.88 582 GLU A O 1
ATOM 4500 N N . ILE A 1 583 ? 17.625 -16.272 7.076 1.00 90.81 583 ILE A N 1
ATOM 4501 C CA . ILE A 1 583 ? 16.222 -16.101 7.492 1.00 90.81 583 ILE A CA 1
ATOM 4502 C C . ILE A 1 583 ? 16.150 -15.298 8.796 1.00 90.81 583 ILE A C 1
ATOM 4504 O O . ILE A 1 583 ? 15.358 -14.360 8.907 1.00 90.81 583 ILE A O 1
ATOM 4508 N N . LYS A 1 584 ? 17.004 -15.614 9.773 1.00 88.88 584 LYS A N 1
ATOM 4509 C CA . LYS A 1 584 ? 17.073 -14.917 11.060 1.00 88.88 584 LYS A CA 1
ATOM 4510 C C . LYS A 1 584 ? 17.433 -13.440 10.883 1.00 88.88 584 LYS A C 1
ATOM 4512 O O . LYS A 1 584 ? 16.736 -12.589 11.441 1.00 88.88 584 LYS A O 1
ATOM 4517 N N . ARG A 1 585 ? 18.441 -13.117 10.064 1.00 89.12 585 ARG A N 1
ATOM 4518 C CA . ARG A 1 585 ? 18.825 -11.729 9.744 1.00 89.12 585 ARG A CA 1
ATOM 4519 C C . ARG A 1 585 ? 17.717 -10.969 9.024 1.00 89.12 585 ARG A C 1
ATOM 4521 O O . ARG A 1 585 ? 17.470 -9.817 9.359 1.00 89.12 585 ARG A O 1
ATOM 4528 N N . ARG A 1 586 ? 16.971 -11.598 8.114 1.00 89.00 586 ARG A N 1
ATOM 4529 C CA . ARG A 1 586 ? 15.839 -10.933 7.444 1.00 89.00 586 ARG A CA 1
ATOM 4530 C C . ARG A 1 586 ? 14.645 -10.700 8.355 1.00 89.00 586 ARG A C 1
ATOM 4532 O O . ARG A 1 586 ? 13.909 -9.737 8.157 1.00 89.00 586 ARG A O 1
ATOM 4539 N N . LEU A 1 587 ? 14.431 -11.565 9.345 1.00 87.25 587 LEU A N 1
ATOM 4540 C CA . LEU A 1 587 ? 13.321 -11.433 10.288 1.00 87.25 587 LEU A CA 1
ATOM 4541 C C . LEU A 1 587 ? 13.617 -10.477 11.443 1.00 87.25 587 LEU A C 1
ATOM 4543 O O . LEU A 1 587 ? 12.714 -9.748 11.850 1.00 87.25 587 LEU A O 1
ATOM 4547 N N . ILE A 1 588 ? 14.824 -10.508 12.003 1.00 84.69 588 ILE A N 1
ATOM 4548 C CA . ILE A 1 588 ? 15.196 -9.731 13.199 1.00 84.69 588 ILE A CA 1
ATOM 4549 C C . ILE A 1 588 ? 15.977 -8.464 12.829 1.00 84.69 588 ILE A C 1
ATOM 4551 O O . ILE A 1 588 ? 15.910 -7.479 13.553 1.00 84.69 588 ILE A O 1
ATOM 4555 N N . GLY A 1 589 ? 16.688 -8.474 11.703 1.00 84.06 589 GLY A N 1
ATOM 4556 C CA . GLY A 1 589 ? 17.496 -7.352 11.244 1.00 84.06 589 GLY A CA 1
ATOM 4557 C C . GLY A 1 589 ? 16.687 -6.209 10.613 1.00 84.06 589 GLY A C 1
ATOM 4558 O O . GLY A 1 589 ? 15.449 -6.181 10.678 1.00 84.06 589 GLY A O 1
ATOM 4559 N N . PRO A 1 590 ? 17.382 -5.260 9.957 1.00 84.94 590 PRO A N 1
ATOM 4560 C CA . PRO A 1 590 ? 16.808 -3.978 9.547 1.00 84.94 590 PRO A CA 1
ATOM 4561 C C . PRO A 1 590 ? 15.681 -4.113 8.513 1.00 84.94 590 PRO A C 1
ATOM 4563 O O . PRO A 1 590 ? 14.793 -3.265 8.462 1.00 84.94 590 PRO A O 1
ATOM 4566 N N . GLU A 1 591 ? 15.657 -5.190 7.718 1.00 84.81 591 GLU A N 1
ATOM 4567 C CA . GLU A 1 591 ? 14.577 -5.424 6.751 1.00 84.81 591 GLU A CA 1
ATOM 4568 C C . GLU A 1 591 ? 13.252 -5.863 7.386 1.00 84.81 591 GLU A C 1
ATOM 4570 O O . GLU A 1 591 ? 12.177 -5.569 6.853 1.00 84.81 591 GLU A O 1
ATOM 4575 N N . SER A 1 592 ? 13.315 -6.563 8.524 1.00 86.06 592 SER A N 1
ATOM 4576 C CA . SER A 1 592 ? 12.154 -7.034 9.287 1.00 86.06 592 SER A CA 1
ATOM 4577 C C . SER A 1 592 ? 11.043 -7.630 8.408 1.00 86.06 592 SER A C 1
ATOM 4579 O O . SER A 1 592 ? 9.882 -7.198 8.434 1.00 86.06 592 SER A O 1
ATOM 4581 N N . PHE A 1 593 ? 11.403 -8.634 7.605 1.00 86.69 593 PHE A N 1
ATOM 4582 C CA . PHE A 1 593 ? 10.515 -9.286 6.650 1.00 86.69 593 PHE A CA 1
ATOM 4583 C C . PHE A 1 593 ? 9.217 -9.756 7.305 1.00 86.69 593 PHE A C 1
ATOM 4585 O O . PHE A 1 593 ? 9.187 -10.379 8.369 1.00 86.69 593 PHE A O 1
ATOM 4592 N N . ASN A 1 594 ? 8.111 -9.484 6.614 1.00 86.50 594 ASN A N 1
ATOM 4593 C CA . ASN A 1 594 ? 6.839 -10.108 6.934 1.00 86.50 594 ASN A CA 1
ATOM 4594 C C . ASN A 1 594 ? 6.747 -11.488 6.263 1.00 86.50 594 ASN A C 1
ATOM 4596 O O . ASN A 1 594 ? 7.469 -11.798 5.314 1.00 86.50 594 ASN A O 1
ATOM 4600 N N . PHE A 1 595 ? 5.791 -12.298 6.717 1.00 85.06 595 PHE A N 1
ATOM 4601 C CA . PHE A 1 595 ? 5.586 -13.651 6.197 1.00 85.06 595 PHE A CA 1
ATOM 4602 C C . PHE A 1 595 ? 5.366 -13.694 4.668 1.00 85.06 595 PHE A C 1
ATOM 4604 O O . PHE A 1 595 ? 5.808 -14.622 3.996 1.00 85.06 595 PHE A O 1
ATOM 4611 N N . SER A 1 596 ? 4.710 -12.677 4.092 1.00 83.69 596 SER A N 1
ATOM 4612 C CA . SER A 1 596 ? 4.446 -12.626 2.645 1.00 83.69 596 SER A CA 1
ATOM 4613 C C . SER A 1 596 ? 5.707 -12.340 1.825 1.00 83.69 596 SER A C 1
ATOM 4615 O O . SER A 1 596 ? 5.892 -12.952 0.776 1.00 83.69 596 SER A O 1
ATOM 4617 N N . LEU A 1 597 ? 6.572 -11.440 2.294 1.00 87.12 597 LEU A N 1
ATOM 4618 C CA . LEU A 1 597 ? 7.852 -11.122 1.656 1.00 87.12 597 LEU A CA 1
ATOM 4619 C C . LEU A 1 597 ? 8.824 -12.291 1.765 1.00 87.12 597 LEU A C 1
ATOM 4621 O O . LEU A 1 597 ? 9.462 -12.638 0.776 1.00 87.12 597 LEU A O 1
ATOM 4625 N N . LEU A 1 598 ? 8.852 -12.960 2.920 1.00 88.56 598 LEU A N 1
ATOM 4626 C CA . LEU A 1 598 ? 9.632 -14.179 3.085 1.00 88.56 598 LEU A CA 1
ATOM 4627 C C . LEU A 1 598 ? 9.181 -15.262 2.096 1.00 88.56 598 LEU A C 1
ATOM 4629 O O . LEU A 1 598 ? 10.001 -15.834 1.384 1.00 88.56 598 LEU A O 1
ATOM 4633 N N . GLY A 1 599 ? 7.869 -15.488 1.967 1.00 88.75 599 GLY A N 1
ATOM 4634 C CA . GLY A 1 599 ? 7.327 -16.408 0.964 1.00 88.75 599 GLY A CA 1
ATOM 4635 C C . GLY A 1 599 ? 7.694 -16.018 -0.474 1.00 88.75 599 GLY A C 1
ATOM 4636 O O . GLY A 1 599 ? 8.038 -16.885 -1.278 1.00 88.75 599 GLY A O 1
ATOM 4637 N N . ALA A 1 600 ? 7.677 -14.719 -0.791 1.00 87.50 600 ALA A N 1
ATOM 4638 C CA . ALA A 1 600 ? 8.054 -14.201 -2.106 1.00 87.50 600 ALA A CA 1
ATOM 4639 C C . ALA A 1 600 ? 9.547 -14.406 -2.417 1.00 87.50 600 ALA A C 1
ATOM 4641 O O . ALA A 1 600 ? 9.883 -14.856 -3.516 1.00 87.50 600 ALA A O 1
ATOM 4642 N N . MET A 1 601 ? 10.433 -14.141 -1.454 1.00 90.06 601 MET A N 1
ATOM 4643 C CA . MET A 1 601 ? 11.871 -14.408 -1.556 1.00 90.06 601 MET A CA 1
ATOM 4644 C C . MET A 1 601 ? 12.126 -15.898 -1.802 1.00 90.06 601 MET A C 1
ATOM 4646 O O . MET A 1 601 ? 12.777 -16.261 -2.781 1.00 90.06 601 MET A O 1
ATOM 4650 N N . LEU A 1 602 ? 11.485 -16.770 -1.020 1.00 90.75 602 LEU A N 1
ATOM 4651 C CA . LEU A 1 602 ? 11.601 -18.226 -1.140 1.00 90.75 602 LEU A CA 1
ATOM 4652 C C . LEU A 1 602 ? 10.933 -18.821 -2.397 1.00 90.75 602 LEU A C 1
ATOM 4654 O O . LEU A 1 602 ? 10.942 -20.037 -2.575 1.00 90.75 602 LEU A O 1
ATOM 4658 N N . ARG A 1 603 ? 10.322 -17.999 -3.267 1.00 87.69 603 ARG A N 1
ATOM 4659 C CA . ARG A 1 603 ? 9.488 -18.430 -4.414 1.00 87.69 603 ARG A CA 1
ATOM 4660 C C . ARG A 1 603 ? 8.379 -19.418 -4.026 1.00 87.69 603 ARG A C 1
ATOM 4662 O O . ARG A 1 603 ? 7.942 -20.223 -4.850 1.00 87.69 603 ARG A O 1
ATOM 4669 N N . ARG A 1 604 ? 7.877 -19.364 -2.793 1.00 83.75 604 ARG A N 1
ATOM 4670 C CA . ARG A 1 604 ? 6.784 -20.235 -2.349 1.00 83.75 604 ARG A CA 1
ATOM 4671 C C . ARG A 1 604 ? 5.446 -19.596 -2.705 1.00 83.75 604 ARG A C 1
ATOM 4673 O O . ARG A 1 604 ? 5.184 -18.435 -2.401 1.00 83.75 604 ARG A O 1
ATOM 4680 N N . ALA A 1 605 ? 4.593 -20.359 -3.389 1.00 63.38 605 ALA A N 1
ATOM 4681 C CA . ALA A 1 605 ? 3.275 -19.884 -3.795 1.00 63.38 605 ALA A CA 1
ATOM 4682 C C . ALA A 1 605 ? 2.415 -19.541 -2.569 1.00 63.38 605 ALA A C 1
ATOM 4684 O O . ALA A 1 605 ? 2.396 -20.288 -1.589 1.00 63.38 605 ALA A O 1
ATOM 4685 N N . LYS A 1 606 ? 1.663 -18.436 -2.654 1.00 73.38 606 LYS A N 1
ATOM 4686 C CA . LYS A 1 606 ? 0.724 -17.978 -1.620 1.00 73.38 606 LYS A CA 1
ATOM 4687 C C . LYS A 1 606 ? -0.535 -18.856 -1.606 1.00 73.38 606 LYS A C 1
ATOM 4689 O O . LYS A 1 606 ? -1.611 -18.417 -1.996 1.00 73.38 606 LYS A O 1
ATOM 4694 N N . MET A 1 607 ? -0.374 -20.108 -1.191 1.00 75.56 607 MET A N 1
ATOM 4695 C CA . MET A 1 607 ? -1.463 -21.046 -0.923 1.00 75.56 607 MET A CA 1
ATOM 4696 C C . MET A 1 607 ? -1.595 -21.246 0.593 1.00 75.56 607 MET A C 1
ATOM 4698 O O . MET A 1 607 ? -0.561 -21.309 1.261 1.00 75.56 607 MET A O 1
ATOM 4702 N N . PRO A 1 608 ? -2.818 -21.376 1.146 1.00 78.81 608 PRO A N 1
ATOM 4703 C CA . PRO A 1 608 ? -3.028 -21.550 2.587 1.00 78.81 608 PRO A CA 1
ATOM 4704 C C . PRO A 1 608 ? -2.232 -22.727 3.166 1.00 78.81 608 PRO A C 1
ATOM 4706 O O . PRO A 1 608 ? -1.531 -22.576 4.162 1.00 78.81 608 PRO A O 1
ATOM 4709 N N . GLU A 1 609 ? -2.243 -23.864 2.476 1.00 83.81 609 GLU A N 1
ATOM 4710 C CA . GLU A 1 609 ? -1.523 -25.077 2.870 1.00 83.81 609 GLU A CA 1
ATOM 4711 C C . GLU A 1 609 ? 0.002 -24.886 2.861 1.00 83.81 609 GLU A C 1
ATOM 4713 O O . GLU A 1 609 ? 0.664 -25.089 3.875 1.00 83.81 609 GLU A O 1
ATOM 4718 N N . LYS A 1 610 ? 0.565 -24.359 1.764 1.00 79.69 610 LYS A N 1
ATOM 4719 C CA . LYS A 1 610 ? 2.007 -24.061 1.667 1.00 79.69 610 LYS A CA 1
ATOM 4720 C C . LYS A 1 610 ? 2.460 -23.007 2.681 1.00 79.69 610 LYS A C 1
ATOM 4722 O O . LYS A 1 610 ? 3.596 -23.052 3.148 1.00 79.69 610 LYS A O 1
ATOM 4727 N N . SER A 1 611 ? 1.584 -22.066 3.040 1.00 81.50 611 SER A N 1
ATOM 4728 C CA . SER A 1 611 ? 1.859 -21.108 4.114 1.00 81.50 611 SER A CA 1
ATOM 4729 C C . SER A 1 611 ? 1.841 -21.753 5.502 1.00 81.50 611 SER A C 1
ATOM 4731 O O . SER A 1 611 ? 2.659 -21.390 6.341 1.00 81.50 611 SER A O 1
ATOM 4733 N N . ALA A 1 612 ? 0.974 -22.741 5.742 1.00 83.94 612 ALA A N 1
ATOM 4734 C CA . ALA A 1 612 ? 0.979 -23.508 6.983 1.00 83.94 612 ALA A CA 1
ATOM 4735 C C . ALA A 1 612 ? 2.248 -24.367 7.107 1.00 83.94 612 ALA A C 1
ATOM 4737 O O . ALA A 1 612 ? 2.871 -24.361 8.165 1.00 83.94 612 ALA A O 1
ATOM 4738 N N . MET A 1 613 ? 2.691 -25.005 6.015 1.00 85.56 613 MET A N 1
ATOM 4739 C CA . MET A 1 613 ? 3.958 -25.752 5.980 1.00 85.56 613 MET A CA 1
ATOM 4740 C C . MET A 1 613 ? 5.164 -24.852 6.261 1.00 85.56 613 MET A C 1
ATOM 4742 O O . MET A 1 613 ? 5.979 -25.183 7.112 1.00 85.56 613 MET A O 1
ATOM 4746 N N . LEU A 1 614 ? 5.245 -23.674 5.627 1.00 87.19 614 LEU A N 1
ATOM 4747 C CA . LEU A 1 614 ? 6.321 -22.714 5.900 1.00 87.19 614 LEU A CA 1
ATOM 4748 C C . LEU A 1 614 ? 6.308 -22.231 7.362 1.00 87.19 614 LEU A C 1
ATOM 4750 O O . LEU A 1 614 ? 7.370 -22.056 7.946 1.00 87.19 614 LEU A O 1
ATOM 4754 N N . MET A 1 615 ? 5.133 -22.034 7.975 1.00 86.38 615 MET A N 1
ATOM 4755 C CA . MET A 1 615 ? 5.061 -21.750 9.417 1.00 86.38 615 MET A CA 1
ATOM 4756 C C . MET A 1 615 ? 5.555 -22.932 10.263 1.00 86.38 615 MET A C 1
ATOM 4758 O O . MET A 1 615 ? 6.241 -22.706 11.253 1.00 86.38 615 MET A O 1
ATOM 4762 N N . GLY A 1 616 ? 5.242 -24.170 9.873 1.00 86.62 616 GLY A N 1
ATOM 4763 C CA . GLY A 1 616 ? 5.753 -25.378 10.525 1.00 86.62 616 GLY A CA 1
ATOM 4764 C C . GLY A 1 616 ? 7.277 -25.489 10.457 1.00 86.62 616 GLY A C 1
ATOM 4765 O O . GLY A 1 616 ? 7.915 -25.693 11.484 1.00 86.62 616 GLY A O 1
ATOM 4766 N N . GLU A 1 617 ? 7.865 -25.276 9.278 1.00 87.81 617 GLU A N 1
ATOM 4767 C CA . GLU A 1 617 ? 9.322 -25.285 9.074 1.00 87.81 617 GLU A CA 1
ATOM 4768 C C . GLU A 1 617 ? 10.027 -24.175 9.867 1.00 87.81 617 GLU A C 1
ATOM 4770 O O . GLU A 1 617 ? 11.068 -24.409 10.472 1.00 87.81 617 GLU A O 1
ATOM 4775 N N . LEU A 1 618 ? 9.449 -22.969 9.927 1.00 87.81 618 LEU A N 1
ATOM 4776 C CA . LEU A 1 618 ? 9.991 -21.886 10.755 1.00 87.81 618 LEU A CA 1
ATOM 4777 C C . LEU A 1 618 ? 9.952 -22.242 12.248 1.00 87.81 618 LEU A C 1
ATOM 4779 O O . LEU A 1 618 ? 10.944 -22.040 12.948 1.00 87.81 618 LEU A O 1
ATOM 4783 N N . ASN A 1 619 ? 8.848 -22.832 12.719 1.00 86.12 619 ASN A N 1
ATOM 4784 C CA . ASN A 1 619 ? 8.710 -23.268 14.108 1.00 86.12 619 ASN A CA 1
ATOM 4785 C C . ASN A 1 619 ? 9.703 -24.386 14.473 1.00 86.12 619 ASN A C 1
ATOM 4787 O O . ASN A 1 619 ? 10.217 -24.378 15.587 1.00 86.12 619 ASN A O 1
ATOM 4791 N N . GLN A 1 620 ? 10.013 -25.308 13.552 1.00 85.19 620 GLN A N 1
ATOM 4792 C CA . GLN A 1 620 ? 11.040 -26.346 13.759 1.00 85.19 620 GLN A CA 1
ATOM 4793 C C . GLN A 1 620 ? 12.439 -25.758 13.975 1.00 85.19 620 GLN A C 1
ATOM 4795 O O . GLN A 1 620 ? 13.251 -26.336 14.690 1.00 85.19 620 GLN A O 1
ATOM 4800 N N . VAL A 1 621 ? 12.703 -24.594 13.384 1.00 82.88 621 VAL A N 1
ATOM 4801 C CA . VAL A 1 621 ? 13.964 -23.852 13.508 1.00 82.88 621 VAL A CA 1
ATOM 4802 C C . VAL A 1 621 ? 13.929 -22.857 14.686 1.00 82.88 621 VAL A C 1
ATOM 4804 O O . VAL A 1 621 ? 14.893 -22.143 14.946 1.00 82.88 621 VAL A O 1
ATOM 4807 N N . GLY A 1 622 ? 12.821 -22.799 15.433 1.00 82.44 622 GLY A N 1
ATOM 4808 C CA . GLY A 1 622 ? 12.649 -21.881 16.563 1.00 82.44 622 GLY A CA 1
ATOM 4809 C C . GLY A 1 622 ? 12.402 -20.424 16.152 1.00 82.44 622 GLY A C 1
ATOM 4810 O O . GLY A 1 622 ? 12.540 -19.516 16.971 1.00 82.44 622 GLY A O 1
ATOM 4811 N N . LEU A 1 623 ? 12.029 -20.171 14.894 1.00 83.44 623 LEU A N 1
ATOM 4812 C CA . LEU A 1 623 ? 11.713 -18.839 14.380 1.00 83.44 623 LEU A CA 1
ATOM 4813 C C . LEU A 1 623 ? 10.197 -18.661 14.274 1.00 83.44 623 LEU A C 1
ATOM 4815 O O . LEU A 1 623 ? 9.499 -19.477 13.680 1.00 83.44 623 LEU A O 1
ATOM 4819 N N . SER A 1 624 ? 9.669 -17.555 14.800 1.00 82.19 624 SER A N 1
ATOM 4820 C CA . SER A 1 624 ? 8.244 -17.230 14.681 1.00 82.19 624 SER A CA 1
ATOM 4821 C C . SER A 1 624 ? 8.030 -15.809 14.167 1.00 82.19 624 SER A C 1
ATOM 4823 O O . SER A 1 624 ? 8.743 -14.870 14.524 1.00 82.19 624 SER A O 1
ATOM 4825 N N . ILE A 1 625 ? 7.029 -15.643 13.297 1.00 80.19 625 ILE A N 1
ATOM 4826 C CA . ILE A 1 625 ? 6.646 -14.340 12.744 1.00 80.19 625 ILE A CA 1
ATOM 4827 C C . ILE A 1 625 ? 5.263 -13.981 13.294 1.00 80.19 625 ILE A C 1
ATOM 4829 O O . ILE A 1 625 ? 4.279 -14.643 12.948 1.00 80.19 625 ILE A O 1
ATOM 4833 N N . PRO A 1 626 ? 5.131 -12.930 14.121 1.00 73.50 626 PRO A N 1
ATOM 4834 C CA . PRO A 1 626 ? 3.834 -12.541 14.653 1.00 73.50 626 PRO A CA 1
ATOM 4835 C C . PRO A 1 626 ? 2.889 -12.104 13.525 1.00 73.50 626 PRO A C 1
ATOM 4837 O O . PRO A 1 626 ? 3.239 -11.285 12.667 1.00 73.50 626 PRO A O 1
ATOM 4840 N N . ARG A 1 627 ? 1.655 -12.630 13.5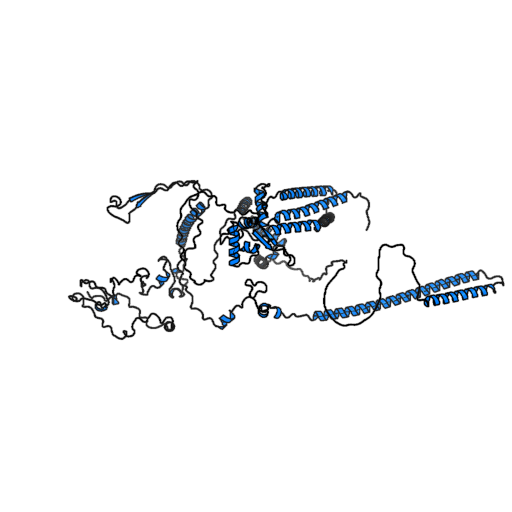39 1.00 67.75 627 ARG A N 1
ATOM 4841 C CA . ARG A 1 627 ? 0.610 -12.251 12.574 1.00 67.75 627 ARG A CA 1
ATOM 4842 C C . ARG A 1 627 ? 0.367 -10.739 12.639 1.00 67.75 627 ARG A C 1
ATOM 4844 O O . ARG A 1 627 ? 0.166 -10.184 13.718 1.00 67.75 627 ARG A O 1
ATOM 4851 N N . GLY A 1 628 ? 0.396 -10.081 11.478 1.00 64.38 628 GLY A N 1
ATOM 4852 C CA . GLY A 1 628 ? 0.186 -8.634 11.359 1.00 64.38 628 GLY A CA 1
ATOM 4853 C C . GLY A 1 628 ? 1.422 -7.759 11.601 1.00 64.38 628 GLY A C 1
ATOM 4854 O O . GLY A 1 628 ? 1.267 -6.542 11.689 1.00 64.38 628 GLY A O 1
ATOM 4855 N N . ARG A 1 629 ? 2.635 -8.333 11.689 1.00 73.38 629 ARG A N 1
ATOM 4856 C CA . ARG A 1 629 ? 3.890 -7.559 11.717 1.00 73.38 629 ARG A CA 1
ATOM 4857 C C . ARG A 1 629 ? 3.957 -6.611 10.510 1.00 73.38 629 ARG A C 1
ATOM 4859 O O . ARG A 1 629 ? 3.902 -7.058 9.361 1.00 73.38 629 ARG A O 1
ATOM 4866 N N . ARG A 1 630 ? 4.053 -5.305 10.785 1.00 64.19 630 ARG A N 1
ATOM 4867 C CA . ARG A 1 630 ? 4.247 -4.257 9.771 1.00 64.19 630 ARG A CA 1
ATOM 4868 C C . ARG A 1 630 ? 5.723 -4.182 9.376 1.00 64.19 630 ARG A C 1
ATOM 4870 O O . ARG A 1 630 ? 6.594 -4.543 10.157 1.00 64.19 630 ARG A O 1
ATOM 4877 N N . ARG A 1 631 ? 5.971 -3.748 8.141 1.00 65.62 631 ARG A N 1
ATOM 4878 C CA . ARG A 1 631 ? 7.312 -3.582 7.571 1.00 65.62 631 ARG A CA 1
ATOM 4879 C C . ARG A 1 631 ? 7.991 -2.349 8.178 1.00 65.62 631 ARG A C 1
ATOM 4881 O O . ARG A 1 631 ? 7.314 -1.334 8.320 1.00 65.62 631 ARG A O 1
ATOM 4888 N N . LEU A 1 632 ? 9.291 -2.438 8.469 1.00 60.03 632 LEU A N 1
ATOM 4889 C CA . LEU A 1 632 ? 10.079 -1.323 9.010 1.00 60.03 632 LEU A CA 1
ATOM 4890 C C . LEU A 1 632 ? 10.935 -0.611 7.943 1.00 60.03 632 LEU A C 1
ATOM 4892 O O . LEU A 1 632 ? 10.971 0.613 7.945 1.00 60.03 632 LEU A O 1
ATOM 4896 N N . SER A 1 633 ? 11.528 -1.323 6.975 1.00 66.25 633 SER A N 1
ATOM 4897 C CA . SER A 1 633 ? 12.344 -0.712 5.906 1.00 66.25 633 SER A CA 1
ATOM 4898 C C . SER A 1 633 ? 11.630 -0.627 4.546 1.00 66.25 633 SER A C 1
ATOM 4900 O O . SER A 1 633 ? 10.595 -1.257 4.315 1.00 66.25 633 SER A O 1
ATOM 4902 N N . GLN A 1 634 ? 12.161 0.165 3.608 1.00 77.25 634 GLN A N 1
ATOM 4903 C CA . GLN A 1 634 ? 11.702 0.153 2.215 1.00 77.25 634 GLN A CA 1
ATOM 4904 C C . GLN A 1 634 ? 12.289 -1.061 1.477 1.00 77.25 634 GLN A C 1
ATOM 4906 O O . GLN A 1 634 ? 13.483 -1.322 1.558 1.00 77.25 634 GLN A O 1
ATOM 4911 N N . VAL A 1 635 ? 11.442 -1.805 0.756 1.00 80.25 635 VAL A N 1
ATOM 4912 C CA . VAL A 1 635 ? 11.885 -2.943 -0.070 1.00 80.25 635 VAL A CA 1
ATOM 4913 C C . VAL A 1 635 ? 12.641 -2.399 -1.275 1.00 80.25 635 VAL A C 1
ATOM 4915 O O . VAL A 1 635 ? 12.095 -1.572 -2.007 1.00 80.25 635 VAL A O 1
ATOM 4918 N N . THR A 1 636 ? 13.858 -2.886 -1.497 1.00 88.69 636 THR A N 1
ATOM 4919 C CA . THR A 1 636 ? 14.665 -2.547 -2.674 1.00 88.69 636 THR A CA 1
ATOM 4920 C C . THR A 1 636 ? 14.667 -3.703 -3.675 1.00 88.69 636 THR A C 1
ATOM 4922 O O . THR A 1 636 ? 14.137 -4.783 -3.405 1.00 88.69 636 THR A O 1
ATOM 4925 N N . LEU A 1 637 ? 15.272 -3.502 -4.850 1.00 89.31 637 LEU A N 1
ATOM 4926 C CA . LEU A 1 637 ? 15.496 -4.598 -5.799 1.00 89.31 637 LEU A CA 1
ATOM 4927 C C . LEU A 1 637 ? 16.431 -5.674 -5.225 1.00 89.31 637 LEU A C 1
ATOM 4929 O O . LEU A 1 637 ? 16.249 -6.853 -5.522 1.00 89.31 637 LEU A O 1
ATOM 4933 N N . LEU A 1 638 ? 17.382 -5.282 -4.367 1.00 90.00 638 LEU A N 1
ATOM 4934 C CA . LEU A 1 638 ? 18.299 -6.214 -3.709 1.00 90.00 638 LEU A CA 1
ATOM 4935 C C . LEU A 1 638 ? 17.552 -7.145 -2.752 1.00 90.00 638 LEU A C 1
ATOM 4937 O O . LEU A 1 638 ? 17.875 -8.326 -2.717 1.00 90.00 638 LEU A O 1
ATOM 4941 N N . SER A 1 639 ? 16.474 -6.679 -2.108 1.00 90.25 639 SER A N 1
ATOM 4942 C CA . SER A 1 639 ? 15.633 -7.491 -1.213 1.00 90.25 639 SER A CA 1
ATOM 4943 C C . SER A 1 639 ? 15.051 -8.758 -1.870 1.00 90.25 639 SER A C 1
ATOM 4945 O O . SER A 1 639 ? 14.575 -9.652 -1.172 1.00 90.25 639 SER A O 1
ATOM 4947 N N . ALA A 1 640 ? 15.054 -8.856 -3.206 1.00 89.69 640 ALA A N 1
ATOM 4948 C CA . ALA A 1 640 ? 14.609 -10.042 -3.939 1.00 89.69 640 ALA A CA 1
ATOM 4949 C C . ALA A 1 640 ? 15.690 -11.129 -4.109 1.00 89.69 640 ALA A C 1
ATOM 4951 O O . ALA A 1 640 ? 15.331 -12.275 -4.403 1.00 89.69 640 ALA A O 1
ATOM 4952 N N . LEU A 1 641 ? 16.970 -10.774 -3.967 1.00 91.94 641 LEU A N 1
ATOM 4953 C CA . LEU A 1 641 ? 18.123 -11.668 -4.106 1.00 91.94 641 LEU A CA 1
ATOM 4954 C C . LEU A 1 641 ? 18.391 -12.382 -2.786 1.00 91.94 641 LEU A C 1
ATOM 4956 O O . LEU A 1 641 ? 18.223 -11.776 -1.734 1.00 91.94 641 LEU A O 1
ATOM 4960 N N . THR A 1 642 ? 18.833 -13.637 -2.827 1.00 92.88 642 THR A N 1
ATOM 4961 C CA . THR A 1 642 ? 19.371 -14.340 -1.641 1.00 92.88 642 THR A CA 1
ATOM 4962 C C . THR A 1 642 ? 20.816 -13.915 -1.370 1.00 92.88 642 THR A C 1
ATOM 4964 O O . THR A 1 642 ? 21.513 -13.549 -2.315 1.00 92.88 642 THR A O 1
ATOM 4967 N N . GLU A 1 643 ? 21.321 -14.022 -0.140 1.00 92.50 643 GLU A N 1
ATOM 4968 C CA . GLU A 1 643 ? 22.714 -13.639 0.184 1.00 92.50 643 GLU A CA 1
ATOM 4969 C C . GLU A 1 643 ? 23.757 -14.379 -0.676 1.00 92.50 643 GLU A C 1
ATOM 4971 O O . GLU A 1 643 ? 24.718 -13.781 -1.169 1.00 92.50 643 GLU A O 1
ATOM 4976 N N . THR A 1 644 ? 23.539 -15.665 -0.967 1.00 91.75 644 THR A N 1
ATOM 4977 C CA . THR A 1 644 ? 24.434 -16.423 -1.865 1.00 91.75 644 THR A CA 1
ATOM 4978 C C . THR A 1 644 ? 24.393 -15.907 -3.307 1.00 91.75 644 THR A C 1
ATOM 4980 O O . THR A 1 644 ? 25.398 -15.931 -4.012 1.00 91.75 644 THR A O 1
ATOM 4983 N N . GLU A 1 645 ? 23.236 -15.424 -3.756 1.00 92.44 645 GLU A N 1
ATOM 4984 C CA . GLU A 1 645 ? 23.071 -14.869 -5.103 1.00 92.44 645 GLU A CA 1
ATOM 4985 C C . GLU A 1 645 ? 23.758 -13.504 -5.208 1.00 92.44 645 GLU A C 1
ATOM 4987 O O . GLU A 1 645 ? 24.512 -13.269 -6.148 1.00 92.44 645 GLU A O 1
ATOM 4992 N N . SER A 1 646 ? 23.576 -12.638 -4.210 1.00 93.44 646 SER A N 1
ATOM 4993 C CA . SER A 1 646 ? 24.229 -11.327 -4.122 1.00 93.44 646 SER A CA 1
ATOM 4994 C C . SER A 1 646 ? 25.756 -11.427 -4.069 1.00 93.44 646 SER A C 1
ATOM 4996 O O . SER A 1 646 ? 26.457 -10.692 -4.768 1.00 93.44 646 SER A O 1
ATOM 4998 N N . THR A 1 647 ? 26.286 -12.370 -3.287 1.00 91.50 647 THR A N 1
ATOM 4999 C CA . THR A 1 647 ? 27.736 -12.616 -3.212 1.00 91.50 647 THR A CA 1
ATOM 5000 C C . THR A 1 647 ? 28.291 -13.212 -4.503 1.00 91.50 647 THR A C 1
ATOM 5002 O O . THR A 1 647 ? 29.404 -12.876 -4.905 1.00 91.50 647 THR A O 1
ATOM 5005 N N . GLN A 1 648 ? 27.533 -14.059 -5.202 1.00 91.88 648 GLN A N 1
ATOM 5006 C CA . GLN A 1 648 ? 27.938 -14.534 -6.522 1.00 91.88 648 GLN A CA 1
ATOM 5007 C C . GLN A 1 648 ? 27.912 -13.402 -7.556 1.00 91.88 648 GLN A C 1
ATOM 5009 O O . GLN A 1 648 ? 28.861 -13.253 -8.324 1.00 91.88 648 GLN A O 1
ATOM 5014 N N . PHE A 1 649 ? 26.884 -12.555 -7.518 1.00 93.56 649 PHE A N 1
ATOM 5015 C CA . PHE A 1 649 ? 26.740 -11.431 -8.434 1.00 93.56 649 PHE A CA 1
ATOM 5016 C C . PHE A 1 649 ? 27.924 -10.462 -8.346 1.00 93.56 649 PHE A C 1
ATOM 5018 O O . PHE A 1 649 ? 28.477 -10.075 -9.374 1.00 93.56 649 PHE A O 1
ATOM 5025 N N . VAL A 1 650 ? 28.386 -10.124 -7.137 1.00 94.69 650 VAL A N 1
ATOM 5026 C CA . VAL A 1 650 ? 29.555 -9.244 -6.993 1.00 94.69 650 VAL A CA 1
ATOM 5027 C C . VAL A 1 650 ? 30.864 -9.905 -7.437 1.00 94.69 650 VAL A C 1
ATOM 5029 O O . VAL A 1 650 ? 31.742 -9.216 -7.949 1.00 94.69 650 VAL A O 1
ATOM 5032 N N . ARG A 1 651 ? 31.004 -11.234 -7.317 1.00 94.25 651 ARG A N 1
ATOM 5033 C CA . ARG A 1 651 ? 32.173 -11.958 -7.854 1.00 94.25 651 ARG A CA 1
ATOM 5034 C C . ARG A 1 651 ? 32.218 -11.902 -9.374 1.00 94.25 651 ARG A C 1
ATOM 5036 O O . ARG A 1 651 ? 33.289 -11.700 -9.937 1.00 94.25 651 ARG A O 1
ATOM 5043 N N . ASP A 1 652 ? 31.075 -12.070 -10.027 1.00 94.25 652 ASP A N 1
ATOM 5044 C CA . ASP A 1 652 ? 30.996 -11.995 -11.485 1.00 94.25 652 ASP A CA 1
ATOM 5045 C C . ASP A 1 652 ? 31.194 -10.550 -11.965 1.00 94.25 652 ASP A C 1
ATOM 5047 O O . ASP A 1 652 ? 31.940 -10.316 -12.915 1.00 94.25 652 ASP A O 1
ATOM 5051 N N . PHE A 1 653 ? 30.646 -9.568 -11.240 1.00 95.75 653 PHE A N 1
ATOM 5052 C CA . PHE A 1 653 ? 30.922 -8.150 -11.474 1.00 95.75 653 PHE A CA 1
ATOM 5053 C C . PHE A 1 653 ? 32.413 -7.816 -11.326 1.00 95.75 653 PHE A C 1
ATOM 5055 O O . PHE A 1 653 ? 32.967 -7.142 -12.188 1.00 95.75 653 PHE A O 1
ATOM 5062 N N . LYS A 1 654 ? 33.083 -8.332 -10.286 1.00 96.06 654 LYS A N 1
ATOM 5063 C CA . LYS A 1 654 ? 34.531 -8.175 -10.089 1.00 96.06 654 LYS A CA 1
ATOM 5064 C C . LYS A 1 654 ? 35.326 -8.731 -11.268 1.00 96.06 654 LYS A C 1
ATOM 5066 O O . LYS A 1 654 ? 36.192 -8.035 -11.779 1.00 96.06 654 LYS A O 1
ATOM 5071 N N . LYS A 1 655 ? 35.010 -9.947 -11.725 1.00 96.56 655 LYS A N 1
ATOM 5072 C CA . LYS A 1 655 ? 35.690 -10.563 -12.876 1.00 96.56 655 LYS A CA 1
ATOM 5073 C C . LYS A 1 655 ? 35.566 -9.707 -14.134 1.00 96.56 655 LYS A C 1
ATOM 5075 O O . LYS A 1 655 ? 36.576 -9.449 -14.770 1.00 96.56 655 LYS A O 1
ATOM 5080 N N . LEU A 1 656 ? 34.356 -9.236 -14.448 1.00 96.00 656 LEU A N 1
ATOM 5081 C CA . LEU A 1 656 ? 34.106 -8.360 -15.601 1.00 96.00 656 LEU A CA 1
ATOM 5082 C C . LEU A 1 656 ? 34.815 -7.009 -15.468 1.00 96.00 656 LEU A C 1
ATOM 5084 O O . LEU A 1 656 ? 35.325 -6.463 -16.443 1.00 96.00 656 LEU A O 1
ATOM 5088 N N . ALA A 1 657 ? 34.852 -6.464 -14.254 1.00 94.88 657 ALA A N 1
ATOM 5089 C CA . ALA A 1 657 ? 35.561 -5.230 -13.966 1.00 94.88 657 ALA A CA 1
ATOM 5090 C C . ALA A 1 657 ? 37.082 -5.390 -14.140 1.00 94.88 657 ALA A C 1
ATOM 5092 O O . ALA A 1 657 ? 37.738 -4.474 -14.618 1.00 94.88 657 ALA A O 1
ATOM 5093 N N . GLU A 1 658 ? 37.649 -6.549 -13.807 1.00 92.19 658 GLU A N 1
ATOM 5094 C CA . GLU A 1 658 ? 39.073 -6.839 -14.006 1.00 92.19 658 GLU A CA 1
ATOM 5095 C C . GLU A 1 658 ? 39.422 -7.169 -15.468 1.00 92.19 658 GLU A C 1
ATOM 5097 O O . GLU A 1 658 ? 40.514 -6.819 -15.913 1.00 92.19 658 GLU A O 1
ATOM 5102 N N . SER A 1 659 ? 38.526 -7.820 -16.224 1.00 93.88 659 SER A N 1
ATOM 5103 C CA . SER A 1 659 ? 38.782 -8.227 -17.615 1.00 93.88 659 SER A CA 1
ATOM 5104 C C . SER A 1 659 ? 38.492 -7.143 -18.650 1.00 93.88 659 SER A C 1
ATOM 5106 O O . SER A 1 659 ? 39.288 -6.949 -19.568 1.00 93.88 659 SER A O 1
ATOM 5108 N N . ASP A 1 660 ? 37.354 -6.456 -18.531 1.00 94.38 660 ASP A N 1
ATOM 5109 C CA . ASP A 1 660 ? 36.776 -5.669 -19.629 1.00 94.38 660 ASP A CA 1
ATOM 5110 C C . ASP A 1 660 ? 36.686 -4.168 -19.335 1.00 94.38 660 ASP A C 1
ATOM 5112 O O . ASP A 1 660 ? 36.466 -3.368 -20.253 1.00 94.38 660 ASP A O 1
ATOM 5116 N N . PHE A 1 661 ? 36.850 -3.745 -18.077 1.00 94.75 661 PHE A N 1
ATOM 5117 C CA . PHE A 1 661 ? 36.787 -2.326 -17.743 1.00 94.75 661 PHE A CA 1
ATOM 5118 C C . PHE A 1 661 ? 37.961 -1.569 -18.392 1.00 94.75 661 PHE A C 1
ATOM 5120 O O . PHE A 1 661 ? 39.125 -1.882 -18.134 1.00 94.75 661 PHE A O 1
ATOM 5127 N N . PRO A 1 662 ? 37.707 -0.531 -19.214 1.00 94.69 662 PRO A N 1
ATOM 5128 C CA . PRO A 1 662 ? 38.739 0.103 -20.034 1.00 94.69 662 PRO A CA 1
ATOM 5129 C C . PRO A 1 662 ? 39.570 1.135 -19.245 1.00 94.69 662 PRO A C 1
ATOM 5131 O O . PRO A 1 662 ? 39.669 2.297 -19.648 1.00 94.69 662 PRO A O 1
ATOM 5134 N N . SER A 1 663 ? 40.176 0.728 -18.126 1.00 92.19 663 SER A N 1
ATOM 5135 C CA . SER A 1 663 ? 40.937 1.596 -17.211 1.00 92.19 663 SER A CA 1
ATOM 5136 C C . SER A 1 663 ? 42.104 2.315 -17.902 1.00 92.19 663 SER A C 1
ATOM 5138 O O . SER A 1 663 ? 42.300 3.515 -17.691 1.00 92.19 663 SER A O 1
ATOM 5140 N N . GLU A 1 664 ? 42.825 1.622 -18.787 1.00 91.12 664 GLU A N 1
ATOM 5141 C CA . GLU A 1 664 ? 43.948 2.166 -19.561 1.00 91.12 664 GLU A CA 1
ATOM 5142 C C . GLU A 1 664 ? 43.502 3.213 -20.596 1.00 91.12 664 GLU A C 1
ATOM 5144 O O . GLU A 1 664 ? 44.049 4.316 -20.660 1.00 91.12 664 GLU A O 1
ATOM 5149 N N . LYS A 1 665 ? 42.461 2.910 -21.385 1.00 92.94 665 LYS A N 1
ATOM 5150 C CA . LYS A 1 665 ? 41.927 3.853 -22.386 1.00 92.94 665 LYS A CA 1
ATOM 5151 C C . LYS A 1 665 ? 41.340 5.095 -21.716 1.00 92.94 665 LYS A C 1
ATOM 5153 O O . LYS A 1 665 ? 41.524 6.206 -22.212 1.00 92.94 665 LYS A O 1
ATOM 5158 N N . LEU A 1 666 ? 40.664 4.913 -20.580 1.00 92.81 666 LEU A N 1
ATOM 5159 C CA . LEU A 1 666 ? 40.111 6.006 -19.785 1.00 92.81 666 LEU A CA 1
ATOM 5160 C C . LEU A 1 666 ? 41.223 6.895 -19.213 1.00 92.81 666 LEU A C 1
ATOM 5162 O O . LEU A 1 666 ? 41.135 8.119 -19.303 1.00 92.81 666 LEU A O 1
ATOM 5166 N N . ALA A 1 667 ? 42.305 6.294 -18.708 1.00 90.62 667 ALA A N 1
ATOM 5167 C CA . ALA A 1 667 ? 43.496 7.018 -18.270 1.00 90.62 667 ALA A CA 1
ATOM 5168 C C . ALA A 1 667 ? 44.101 7.872 -19.401 1.00 90.62 667 ALA A C 1
ATOM 5170 O O . ALA A 1 667 ? 44.375 9.058 -19.200 1.00 90.62 667 ALA A O 1
ATOM 5171 N N . ALA A 1 668 ? 44.256 7.306 -20.602 1.00 88.75 668 ALA A N 1
ATOM 5172 C CA . ALA A 1 668 ? 44.796 8.017 -21.761 1.00 88.75 668 ALA A CA 1
ATOM 5173 C C . ALA A 1 668 ? 43.906 9.191 -22.216 1.00 88.75 668 ALA A C 1
ATOM 5175 O O . ALA A 1 668 ? 44.412 10.277 -22.513 1.00 88.75 668 ALA A O 1
ATOM 5176 N N . GLU A 1 669 ? 42.581 9.015 -22.238 1.00 88.06 669 GLU A N 1
ATOM 5177 C CA . GLU A 1 669 ? 41.648 10.078 -22.633 1.00 88.06 669 GLU A CA 1
ATOM 5178 C C . GLU A 1 669 ? 41.599 11.216 -21.599 1.00 88.06 669 GLU A C 1
ATOM 5180 O O . GLU A 1 669 ? 41.611 12.389 -21.981 1.00 88.06 669 GLU A O 1
ATOM 5185 N N . LEU A 1 670 ? 41.644 10.907 -20.297 1.00 86.75 670 LEU A N 1
ATOM 5186 C CA . LEU A 1 670 ? 41.726 11.921 -19.236 1.00 86.75 670 LEU A CA 1
ATOM 5187 C C . LEU A 1 670 ? 42.985 12.791 -19.367 1.00 86.75 670 LEU A C 1
ATOM 5189 O O . LEU A 1 670 ? 42.926 14.014 -19.198 1.00 86.75 670 LEU A O 1
ATOM 5193 N N . LEU A 1 671 ? 44.120 12.185 -19.724 1.00 83.19 671 LEU A N 1
ATOM 5194 C CA . LEU A 1 671 ? 45.351 12.918 -20.019 1.00 83.19 671 LEU A CA 1
ATOM 5195 C C . LEU A 1 671 ? 45.209 13.774 -21.288 1.00 83.19 671 LEU A C 1
ATOM 5197 O O . LEU A 1 671 ? 45.589 14.946 -21.287 1.00 83.19 671 LEU A O 1
ATOM 5201 N N . ARG A 1 672 ? 44.595 13.243 -22.352 1.00 82.69 672 ARG A N 1
ATOM 5202 C CA . ARG A 1 672 ? 44.374 13.961 -23.619 1.00 82.69 672 ARG A CA 1
ATOM 5203 C C . ARG A 1 672 ? 43.474 15.188 -23.465 1.00 82.69 672 ARG A C 1
ATOM 5205 O O . ARG A 1 672 ? 43.787 16.247 -24.013 1.00 82.69 672 ARG A O 1
ATOM 5212 N N . GLN A 1 673 ? 42.367 15.075 -22.732 1.00 80.50 673 GLN A N 1
ATOM 5213 C CA . GLN A 1 673 ? 41.447 16.192 -22.479 1.00 80.50 673 GLN A CA 1
ATOM 5214 C C . GLN A 1 673 ? 42.132 17.330 -21.726 1.00 80.50 673 GLN A C 1
ATOM 5216 O O . GLN A 1 673 ? 41.908 18.505 -22.023 1.00 80.50 673 GLN A O 1
ATOM 5221 N N . ARG A 1 674 ? 43.025 16.990 -20.794 1.00 72.19 674 ARG A N 1
ATOM 5222 C CA . ARG A 1 674 ? 43.844 17.972 -20.084 1.00 72.19 674 ARG A CA 1
ATOM 5223 C C . ARG A 1 674 ? 44.822 18.680 -21.019 1.00 72.19 674 ARG A C 1
ATOM 5225 O O . ARG A 1 674 ? 44.945 19.899 -20.938 1.00 72.19 674 ARG A O 1
ATOM 5232 N N . THR A 1 675 ? 45.481 17.950 -21.917 1.00 67.88 675 THR A N 1
ATOM 5233 C CA . THR A 1 675 ? 46.379 18.546 -22.919 1.00 67.88 675 THR A CA 1
ATOM 5234 C C . THR A 1 675 ? 45.632 19.509 -23.845 1.00 67.88 675 THR A C 1
ATOM 5236 O O . THR A 1 675 ? 46.153 20.577 -24.141 1.00 67.88 675 THR A O 1
ATOM 5239 N N . LYS A 1 676 ? 44.383 19.198 -24.225 1.00 65.25 676 LYS A N 1
ATOM 5240 C CA . LYS A 1 676 ? 43.517 20.104 -25.005 1.00 65.25 676 LYS A CA 1
ATOM 5241 C C . LYS A 1 676 ? 43.075 21.351 -24.231 1.00 65.25 676 LYS A C 1
ATOM 5243 O O . LYS A 1 676 ? 43.003 22.417 -24.818 1.00 65.25 676 LYS A O 1
ATOM 5248 N N . ARG A 1 677 ? 42.784 21.251 -22.926 1.00 59.03 677 ARG A N 1
ATOM 5249 C CA . ARG A 1 677 ? 42.429 22.426 -22.099 1.00 59.03 677 ARG A CA 1
ATOM 5250 C C . ARG A 1 677 ? 43.615 23.361 -21.834 1.00 59.03 677 ARG A C 1
ATOM 5252 O O . ARG A 1 677 ? 43.400 24.534 -21.573 1.00 59.03 677 ARG A O 1
ATOM 5259 N N . ARG A 1 678 ? 44.854 22.862 -21.919 1.00 57.25 678 ARG A N 1
ATOM 5260 C CA . ARG A 1 678 ? 46.085 23.654 -21.737 1.00 57.25 678 ARG A CA 1
ATOM 5261 C C . ARG A 1 678 ? 46.410 24.609 -22.894 1.00 57.25 678 ARG A C 1
ATOM 5263 O O . ARG A 1 678 ? 47.263 25.465 -22.712 1.00 57.25 678 ARG A O 1
ATOM 5270 N N . THR A 1 679 ? 45.778 24.493 -24.065 1.00 51.59 679 THR A N 1
ATOM 5271 C CA . THR A 1 679 ? 46.056 25.399 -25.201 1.00 51.59 679 THR A CA 1
ATOM 5272 C C . THR A 1 679 ? 45.386 26.770 -25.069 1.00 51.59 679 THR A C 1
ATOM 5274 O O . THR A 1 679 ? 45.613 27.636 -25.907 1.00 51.59 679 THR A O 1
ATOM 5277 N N . THR A 1 680 ? 44.574 26.990 -24.034 1.00 45.91 680 THR A N 1
ATOM 5278 C CA . THR A 1 680 ? 43.904 28.265 -23.753 1.00 45.91 680 THR A CA 1
ATOM 5279 C C . THR A 1 680 ? 44.211 28.692 -22.317 1.00 45.91 680 THR A C 1
ATOM 5281 O O . THR A 1 680 ? 43.675 28.099 -21.387 1.00 45.91 680 THR A O 1
ATOM 5284 N N . ALA A 1 681 ? 45.040 29.729 -22.180 1.00 42.09 681 ALA A N 1
ATOM 5285 C CA . ALA A 1 681 ? 45.422 30.443 -20.955 1.00 42.09 681 ALA A CA 1
ATOM 5286 C C . ALA A 1 681 ? 46.461 29.780 -20.012 1.00 42.09 681 ALA A C 1
ATOM 5288 O O . ALA A 1 681 ? 46.215 28.764 -19.367 1.00 42.09 681 ALA A O 1
ATOM 5289 N N . ASP A 1 682 ? 47.594 30.488 -19.929 1.00 36.75 682 ASP A N 1
ATOM 5290 C CA . ASP A 1 682 ? 48.596 30.607 -18.863 1.00 36.75 682 ASP A CA 1
ATOM 5291 C C . ASP A 1 682 ? 49.545 29.462 -18.469 1.00 36.75 682 ASP A C 1
ATOM 5293 O O . ASP A 1 682 ? 49.174 28.349 -18.105 1.00 36.75 682 ASP A O 1
ATOM 5297 N N . GLY A 1 683 ? 50.825 29.858 -18.406 1.00 43.72 683 GLY A N 1
ATOM 5298 C CA . GLY A 1 683 ? 51.758 29.417 -17.371 1.00 43.72 683 GLY A CA 1
ATOM 5299 C C . GLY A 1 683 ? 52.528 28.138 -17.665 1.00 43.72 683 GLY A C 1
ATOM 5300 O O . GLY A 1 683 ? 52.145 27.039 -17.263 1.00 43.72 683 GLY A O 1
ATOM 5301 N N . ALA A 1 684 ? 53.684 28.295 -18.306 1.00 50.03 684 ALA A N 1
ATOM 5302 C CA . ALA A 1 684 ? 54.722 27.278 -18.351 1.00 50.03 684 ALA A CA 1
ATOM 5303 C C . ALA A 1 684 ? 55.216 26.919 -16.930 1.00 50.03 684 ALA A C 1
ATOM 5305 O O . ALA A 1 684 ? 55.355 27.788 -16.078 1.00 50.03 684 ALA A O 1
ATOM 5306 N N . GLN A 1 685 ? 55.546 25.634 -16.739 1.00 46.00 685 GLN A N 1
ATOM 5307 C CA . GLN A 1 685 ? 56.330 25.081 -15.618 1.00 46.00 685 GLN A CA 1
ATOM 5308 C C . GLN A 1 685 ? 55.614 24.840 -14.265 1.00 46.00 685 GLN A C 1
ATOM 5310 O O . GLN A 1 685 ? 56.113 25.192 -13.206 1.00 46.00 685 GLN A O 1
ATOM 5315 N N . GLY A 1 686 ? 54.508 24.084 -14.292 1.00 51.66 686 GLY A N 1
ATOM 5316 C CA . GLY A 1 686 ? 54.013 23.265 -13.165 1.00 51.66 686 GLY A CA 1
ATOM 5317 C C . GLY A 1 686 ? 54.001 21.788 -13.578 1.00 51.66 686 GLY A C 1
ATOM 5318 O O . GLY A 1 686 ? 53.166 21.351 -14.379 1.00 51.66 686 GLY A O 1
ATOM 5319 N N . THR A 1 687 ? 55.049 21.075 -13.174 1.00 66.25 687 THR A N 1
ATOM 5320 C CA . THR A 1 687 ? 55.645 19.901 -13.837 1.00 66.25 687 THR A CA 1
ATOM 5321 C C . THR A 1 687 ? 54.710 18.686 -13.964 1.00 66.25 687 THR A C 1
ATOM 5323 O O . THR A 1 687 ? 53.876 18.414 -13.107 1.00 66.25 687 THR A O 1
ATOM 5326 N N . ALA A 1 688 ? 54.875 17.866 -15.013 1.00 68.56 688 ALA A N 1
ATOM 5327 C CA . ALA A 1 688 ? 54.263 16.528 -15.056 1.00 68.56 688 ALA A CA 1
ATOM 5328 C C . ALA A 1 688 ? 54.566 15.717 -13.771 1.00 68.56 688 ALA A C 1
ATOM 5330 O O . ALA A 1 688 ? 53.752 14.899 -13.358 1.00 68.56 688 ALA A O 1
ATOM 5331 N N . ARG A 1 689 ? 55.683 16.030 -13.098 1.00 75.88 689 ARG A N 1
ATOM 5332 C CA . ARG A 1 689 ? 56.088 15.524 -11.784 1.00 75.88 689 ARG A CA 1
ATOM 5333 C C . ARG A 1 689 ? 55.147 15.960 -10.651 1.00 75.88 689 ARG A C 1
ATOM 5335 O O . ARG A 1 689 ? 54.719 15.103 -9.895 1.00 75.88 689 ARG A O 1
ATOM 5342 N N . GLU A 1 690 ? 54.723 17.221 -10.595 1.00 82.00 690 GLU A N 1
ATOM 5343 C CA . GLU A 1 690 ? 53.688 17.698 -9.655 1.00 82.00 690 GLU A CA 1
ATOM 5344 C C . GLU A 1 690 ? 52.347 16.968 -9.869 1.00 82.00 690 GLU A C 1
ATOM 5346 O O . GLU A 1 690 ? 51.599 16.676 -8.934 1.00 82.00 690 GLU A O 1
ATOM 5351 N N . ARG A 1 691 ? 52.018 16.629 -11.123 1.00 83.56 691 ARG A N 1
ATOM 5352 C CA . ARG A 1 691 ? 50.816 15.837 -11.415 1.00 83.56 691 ARG A CA 1
ATOM 5353 C C . ARG A 1 691 ? 50.968 14.385 -10.971 1.00 83.56 691 ARG A C 1
ATOM 5355 O O . ARG A 1 691 ? 50.012 13.855 -10.410 1.00 83.56 691 ARG A O 1
ATOM 5362 N N . VAL A 1 692 ? 52.121 13.766 -11.215 1.00 86.19 692 VAL A N 1
ATOM 5363 C CA . VAL A 1 692 ? 52.440 12.427 -10.701 1.00 86.19 692 VAL A CA 1
ATOM 5364 C C . VAL A 1 692 ? 52.351 12.418 -9.177 1.00 86.19 692 VAL A C 1
ATOM 5366 O O . VAL A 1 692 ? 51.717 11.527 -8.627 1.00 86.19 692 VAL A O 1
ATOM 5369 N N . GLU A 1 693 ? 52.853 13.446 -8.494 1.00 88.94 693 GLU A N 1
ATOM 5370 C CA . GLU A 1 693 ? 52.750 13.588 -7.038 1.00 88.94 693 GLU A CA 1
ATOM 5371 C C . GLU A 1 693 ? 51.289 13.657 -6.566 1.00 88.94 693 GLU A C 1
ATOM 5373 O O . GLU A 1 693 ? 50.879 12.873 -5.713 1.00 88.94 693 GLU A O 1
ATOM 5378 N N . LYS A 1 694 ? 50.456 14.502 -7.191 1.00 89.94 694 LYS A N 1
ATOM 5379 C CA . LYS A 1 694 ? 49.015 14.587 -6.878 1.00 89.94 694 LYS A CA 1
ATOM 5380 C C . LYS A 1 694 ? 48.266 13.280 -7.156 1.00 89.94 694 LYS A C 1
ATOM 5382 O O . LYS A 1 694 ? 47.375 12.913 -6.396 1.00 89.94 694 LYS A O 1
ATOM 5387 N N . LEU A 1 695 ? 48.596 12.585 -8.246 1.00 91.19 695 LEU A N 1
ATOM 5388 C CA . LEU A 1 695 ? 48.002 11.285 -8.577 1.00 91.19 695 LEU A CA 1
ATOM 5389 C C . LEU A 1 695 ? 48.457 10.193 -7.606 1.00 91.19 695 LEU A C 1
ATOM 5391 O O . LEU A 1 695 ? 47.647 9.358 -7.225 1.00 91.19 695 LEU A O 1
ATOM 5395 N N . THR A 1 696 ? 49.714 10.231 -7.172 1.00 92.94 696 THR A N 1
ATOM 5396 C CA . THR A 1 696 ? 50.273 9.302 -6.182 1.00 92.94 696 THR A CA 1
ATOM 5397 C C . THR A 1 696 ? 49.649 9.534 -4.808 1.00 92.94 696 THR A C 1
ATOM 5399 O O . THR A 1 696 ? 49.318 8.575 -4.120 1.00 92.94 696 THR A O 1
ATOM 5402 N N . ALA A 1 697 ? 49.415 10.790 -4.417 1.00 94.12 697 ALA A N 1
ATOM 5403 C CA . ALA A 1 697 ? 48.672 11.118 -3.203 1.00 94.12 697 ALA A CA 1
ATOM 5404 C C . ALA A 1 697 ? 47.224 10.598 -3.268 1.00 94.12 697 ALA A C 1
ATOM 5406 O O . ALA A 1 697 ? 46.756 9.964 -2.328 1.00 94.12 697 ALA A O 1
ATOM 5407 N N . ALA A 1 698 ? 46.537 10.792 -4.400 1.00 94.94 698 ALA A N 1
ATOM 5408 C CA . ALA A 1 698 ? 45.191 10.255 -4.609 1.00 94.94 698 ALA A CA 1
ATOM 5409 C C . ALA A 1 698 ? 45.156 8.715 -4.609 1.00 94.94 698 ALA A C 1
ATOM 5411 O O . ALA A 1 698 ? 44.214 8.131 -4.080 1.00 94.94 698 ALA A O 1
ATOM 5412 N N . LEU A 1 699 ? 46.179 8.063 -5.174 1.00 95.12 699 LEU A N 1
ATOM 5413 C CA . LEU A 1 699 ? 46.334 6.608 -5.165 1.00 95.12 699 LEU A CA 1
ATOM 5414 C C . LEU A 1 699 ? 46.468 6.078 -3.733 1.00 95.12 699 LEU A C 1
ATOM 5416 O O . LEU A 1 699 ? 45.729 5.172 -3.363 1.00 95.12 699 LEU A O 1
ATOM 5420 N N . LYS A 1 700 ? 47.341 6.691 -2.921 1.00 94.75 700 LYS A N 1
ATOM 5421 C CA . LYS A 1 700 ? 47.528 6.329 -1.508 1.00 94.75 700 LYS A CA 1
ATOM 5422 C C . LYS A 1 700 ? 46.232 6.465 -0.709 1.00 94.75 700 LYS A C 1
ATOM 5424 O O . LYS A 1 700 ? 45.836 5.514 -0.050 1.00 94.75 700 LYS A O 1
ATOM 5429 N N . LEU A 1 701 ? 45.524 7.591 -0.844 1.00 96.38 701 LEU A N 1
ATOM 5430 C CA . LEU A 1 701 ? 44.232 7.796 -0.172 1.00 96.38 701 LEU A CA 1
ATOM 5431 C C . LEU A 1 701 ? 43.178 6.759 -0.598 1.00 96.38 701 LEU A C 1
ATOM 5433 O O . LEU A 1 701 ? 42.392 6.296 0.225 1.00 96.38 701 LEU A O 1
ATOM 5437 N N . ALA A 1 702 ? 43.153 6.378 -1.879 1.00 95.19 702 ALA A N 1
ATOM 5438 C CA . ALA A 1 702 ? 42.233 5.357 -2.374 1.00 95.19 702 ALA A CA 1
ATOM 5439 C C . ALA A 1 702 ? 42.573 3.950 -1.841 1.00 95.19 702 ALA A C 1
ATOM 5441 O O . ALA A 1 702 ? 41.661 3.187 -1.527 1.00 95.19 702 ALA A O 1
ATOM 5442 N N . GLU A 1 703 ? 43.858 3.610 -1.707 1.00 94.88 703 GLU A N 1
ATOM 5443 C CA . GLU A 1 703 ? 44.331 2.340 -1.131 1.00 94.88 703 GLU A CA 1
ATOM 5444 C C . GLU A 1 703 ? 44.109 2.270 0.394 1.00 94.88 703 GLU A C 1
ATOM 5446 O O . GLU A 1 703 ? 43.676 1.237 0.909 1.00 94.88 703 GLU A O 1
ATOM 5451 N N . GLU A 1 704 ? 44.313 3.375 1.118 1.00 95.19 704 GLU A N 1
ATOM 5452 C CA . GLU A 1 704 ? 43.964 3.510 2.543 1.00 95.19 704 GLU A CA 1
ATOM 5453 C C . GLU A 1 704 ? 42.460 3.322 2.773 1.00 95.19 704 GLU A C 1
ATOM 5455 O O . GLU A 1 704 ? 42.031 2.622 3.691 1.00 95.19 704 GLU A O 1
ATOM 5460 N N . PHE A 1 705 ? 41.629 3.896 1.904 1.00 94.94 705 PHE A N 1
ATOM 5461 C CA . PHE A 1 705 ? 40.189 3.700 2.002 1.00 94.94 705 PHE A CA 1
ATOM 5462 C C . PHE A 1 705 ? 39.783 2.253 1.687 1.00 94.94 705 PHE A C 1
ATOM 5464 O O . PHE A 1 705 ? 38.938 1.688 2.377 1.00 94.94 705 PHE A O 1
ATOM 5471 N N . LEU A 1 706 ? 40.412 1.618 0.692 1.00 95.31 706 LEU A N 1
ATOM 5472 C CA . LEU A 1 706 ? 40.146 0.221 0.340 1.00 95.31 706 LEU A CA 1
ATOM 5473 C C . LEU A 1 706 ? 40.532 -0.742 1.475 1.00 95.31 706 LEU A C 1
ATOM 5475 O O . LEU A 1 706 ? 39.739 -1.615 1.820 1.00 95.31 706 LEU A O 1
ATOM 5479 N N . THR A 1 707 ? 41.683 -0.527 2.117 1.00 94.31 707 THR A N 1
ATOM 5480 C CA . THR A 1 707 ? 42.108 -1.311 3.292 1.00 94.31 707 THR A CA 1
ATOM 5481 C C . THR A 1 707 ? 41.167 -1.140 4.485 1.00 94.31 707 THR A C 1
ATOM 5483 O O . THR A 1 707 ? 40.899 -2.116 5.184 1.00 94.31 707 THR A O 1
ATOM 5486 N N . LEU A 1 708 ? 40.589 0.050 4.700 1.00 92.31 708 LEU A N 1
ATOM 5487 C CA . LEU A 1 708 ? 39.547 0.245 5.717 1.00 92.31 708 LEU A CA 1
ATOM 5488 C C . LEU A 1 708 ? 38.270 -0.549 5.388 1.00 92.31 708 LEU A C 1
ATOM 5490 O O . LEU A 1 708 ? 37.691 -1.178 6.271 1.00 92.31 708 LEU A O 1
ATOM 5494 N N . LEU A 1 709 ? 37.836 -0.561 4.124 1.00 92.56 709 LEU A N 1
ATOM 5495 C CA . LEU A 1 709 ? 36.654 -1.321 3.699 1.00 92.56 709 LEU A CA 1
ATOM 5496 C C . LEU A 1 709 ? 36.848 -2.842 3.825 1.00 92.56 709 LEU A C 1
ATOM 5498 O O . LEU A 1 709 ? 35.875 -3.562 4.053 1.00 92.56 709 LEU A O 1
ATOM 5502 N N . GLU A 1 710 ? 38.073 -3.352 3.670 1.00 91.44 710 GLU A N 1
ATOM 5503 C CA . GLU A 1 710 ? 38.422 -4.777 3.838 1.00 91.44 710 GLU A CA 1
ATOM 5504 C C . GLU A 1 710 ? 38.352 -5.258 5.298 1.00 91.44 710 GLU A C 1
ATOM 5506 O O . GLU A 1 710 ? 38.253 -6.461 5.565 1.00 91.44 710 GLU A O 1
ATOM 5511 N N . GLN A 1 711 ? 38.372 -4.331 6.258 1.00 90.94 711 GLN A N 1
ATOM 5512 C CA . GLN A 1 711 ? 38.236 -4.630 7.686 1.00 90.94 711 GLN A CA 1
ATOM 5513 C C . GLN A 1 711 ? 36.787 -4.871 8.116 1.00 90.94 711 GLN A C 1
ATOM 5515 O O . GLN A 1 711 ? 36.560 -5.272 9.255 1.00 90.94 711 GLN A O 1
ATOM 5520 N N . ASP A 1 712 ? 35.809 -4.671 7.229 1.00 90.50 712 ASP A N 1
ATOM 5521 C CA . ASP A 1 712 ? 34.408 -4.954 7.520 1.00 90.50 712 ASP A CA 1
ATOM 5522 C C . ASP A 1 712 ? 34.214 -6.430 7.920 1.00 90.50 712 ASP A C 1
ATOM 5524 O O . ASP A 1 712 ? 34.605 -7.362 7.207 1.00 90.50 712 ASP A O 1
ATOM 5528 N N . ARG A 1 713 ? 33.629 -6.639 9.102 1.00 90.12 713 ARG A N 1
ATOM 5529 C CA . ARG A 1 713 ? 33.275 -7.947 9.671 1.00 90.12 713 ARG A CA 1
ATOM 5530 C C . ARG A 1 713 ? 31.762 -8.067 9.870 1.00 90.12 713 ARG A C 1
ATOM 5532 O O . ARG A 1 713 ? 31.281 -8.588 10.870 1.00 90.12 713 ARG A O 1
ATOM 5539 N N . SER A 1 714 ? 30.997 -7.575 8.898 1.00 89.88 714 SER A N 1
ATOM 5540 C CA . SER A 1 714 ? 29.540 -7.702 8.883 1.00 89.88 714 SER A CA 1
ATOM 5541 C C . SER A 1 714 ? 29.095 -9.175 8.823 1.00 89.88 714 SER A C 1
ATOM 5543 O O . SER A 1 714 ? 29.631 -9.939 8.015 1.00 89.88 714 SER A O 1
ATOM 5545 N N . PRO A 1 715 ? 28.089 -9.592 9.615 1.00 83.62 715 PRO A N 1
ATOM 5546 C CA . PRO A 1 715 ? 27.615 -10.973 9.631 1.00 83.62 715 PRO A CA 1
ATOM 5547 C C . PRO A 1 715 ? 26.762 -11.270 8.390 1.00 83.62 715 PRO A C 1
ATOM 5549 O O . PRO A 1 715 ? 25.583 -10.920 8.329 1.00 83.62 715 PRO A O 1
ATOM 5552 N N . ILE A 1 716 ? 27.353 -11.933 7.399 1.00 83.00 716 ILE A N 1
ATOM 5553 C CA . ILE A 1 716 ? 26.705 -12.344 6.144 1.00 83.00 716 ILE A CA 1
ATOM 5554 C C . ILE A 1 716 ? 26.944 -13.846 5.963 1.00 83.00 716 ILE A C 1
ATOM 5556 O O . ILE A 1 716 ? 27.970 -14.381 6.398 1.00 83.00 716 ILE A O 1
ATOM 5560 N N . MET A 1 717 ? 26.018 -14.534 5.296 1.00 81.31 717 MET A N 1
ATOM 5561 C CA . MET A 1 717 ? 26.038 -15.978 5.086 1.00 81.31 717 MET A CA 1
ATOM 5562 C C . MET A 1 717 ? 26.147 -16.704 6.438 1.00 81.31 717 MET A C 1
ATOM 5564 O O . MET A 1 717 ? 25.389 -16.412 7.371 1.00 81.31 717 MET A O 1
ATOM 5568 N N . ASP A 1 718 ? 27.105 -17.613 6.559 1.00 76.50 718 ASP A N 1
ATOM 5569 C CA . ASP A 1 718 ? 27.289 -18.471 7.728 1.00 76.50 718 ASP A CA 1
ATOM 5570 C C . ASP A 1 718 ? 28.400 -17.944 8.652 1.00 76.50 718 ASP A C 1
ATOM 5572 O O . ASP A 1 718 ? 28.756 -18.576 9.642 1.00 76.50 718 ASP A O 1
ATOM 5576 N N . THR A 1 719 ? 28.947 -16.762 8.345 1.00 75.62 719 THR A N 1
ATOM 5577 C CA . THR A 1 719 ? 30.038 -16.154 9.110 1.00 75.62 719 THR A CA 1
ATOM 5578 C C . THR A 1 719 ? 29.503 -15.179 10.157 1.00 75.62 719 THR A C 1
ATOM 5580 O O . THR A 1 719 ? 28.691 -14.301 9.861 1.00 75.62 719 THR A O 1
ATOM 5583 N N . VAL A 1 720 ? 29.980 -15.324 11.394 1.00 77.38 720 VAL A N 1
ATOM 5584 C CA . VAL A 1 720 ? 29.778 -14.357 12.485 1.00 77.38 720 VAL A CA 1
ATOM 5585 C C . VAL A 1 720 ? 31.158 -13.967 13.019 1.00 77.38 720 VAL A C 1
ATOM 5587 O O . VAL A 1 720 ? 31.567 -14.444 14.075 1.00 77.38 720 VAL A O 1
ATOM 5590 N N . PRO A 1 721 ? 31.942 -13.206 12.238 1.00 82.31 721 PRO A N 1
ATOM 5591 C CA . PRO A 1 721 ? 33.280 -12.815 12.654 1.00 82.31 721 PRO A CA 1
ATOM 5592 C C . PRO A 1 721 ? 33.234 -11.789 13.793 1.00 82.31 721 PRO A C 1
ATOM 5594 O O . PRO A 1 721 ? 32.286 -11.011 13.905 1.00 82.31 721 PRO A O 1
ATOM 5597 N N . GLU A 1 722 ? 34.280 -11.766 14.618 1.00 82.94 722 GLU A N 1
ATOM 5598 C CA . GLU A 1 722 ? 34.423 -10.749 15.659 1.00 82.94 722 GLU A CA 1
ATOM 5599 C C . GLU A 1 722 ? 34.639 -9.355 15.035 1.00 82.94 722 GLU A C 1
ATOM 5601 O O . GLU A 1 722 ? 35.471 -9.208 14.130 1.00 82.94 722 GLU A O 1
ATOM 5606 N N . PRO A 1 723 ? 33.899 -8.324 15.487 1.00 84.62 723 PRO A N 1
ATOM 5607 C CA . PRO A 1 723 ? 34.088 -6.945 15.046 1.00 84.62 723 PRO A CA 1
ATOM 5608 C C . PRO A 1 723 ? 35.516 -6.432 15.271 1.00 84.62 723 PRO A C 1
ATOM 5610 O O . PRO A 1 723 ? 36.002 -6.420 16.397 1.00 84.62 723 PRO A O 1
ATOM 5613 N N . ILE A 1 724 ? 36.165 -5.953 14.204 1.00 89.31 724 ILE A N 1
ATOM 5614 C CA . ILE A 1 724 ? 37.487 -5.296 14.272 1.00 89.31 724 ILE A CA 1
ATOM 5615 C C . ILE A 1 724 ? 37.333 -3.769 14.272 1.00 89.31 724 ILE A C 1
ATOM 5617 O O . ILE A 1 724 ? 38.069 -3.054 14.951 1.00 89.31 724 ILE A O 1
ATOM 5621 N N . LEU A 1 725 ? 36.369 -3.257 13.502 1.00 89.12 725 LEU A N 1
ATOM 5622 C CA . LEU A 1 725 ? 36.069 -1.830 13.437 1.00 89.12 725 LEU A CA 1
ATOM 5623 C C . LEU A 1 725 ? 35.396 -1.354 14.731 1.00 89.12 725 LEU A C 1
ATOM 5625 O O . LEU A 1 725 ? 34.693 -2.108 15.406 1.00 89.12 725 LEU A O 1
ATOM 5629 N N . ARG A 1 726 ? 35.561 -0.063 15.047 1.00 89.69 726 ARG A N 1
ATOM 5630 C CA . ARG A 1 726 ? 34.838 0.583 16.155 1.00 89.69 726 ARG A CA 1
ATOM 5631 C C . ARG A 1 726 ? 33.334 0.379 15.983 1.00 89.69 726 ARG A C 1
ATOM 5633 O O . ARG A 1 726 ? 32.828 0.469 14.865 1.00 89.69 726 ARG A O 1
ATOM 5640 N N . GLN A 1 727 ? 32.620 0.165 17.085 1.00 86.19 727 GLN A N 1
ATOM 5641 C CA . GLN A 1 727 ? 31.194 -0.173 17.062 1.00 86.19 727 GLN A CA 1
ATOM 5642 C C . GLN A 1 727 ? 30.339 0.863 16.311 1.00 86.19 727 GLN A C 1
ATOM 5644 O O . GLN A 1 727 ? 29.480 0.482 15.522 1.00 86.19 727 GLN A O 1
ATOM 5649 N N . GLU A 1 728 ? 30.662 2.151 16.465 1.00 91.38 728 GLU A N 1
ATOM 5650 C CA . GLU A 1 728 ? 30.034 3.279 15.755 1.00 91.38 728 GLU A CA 1
ATOM 5651 C C . GLU A 1 728 ? 30.089 3.152 14.226 1.00 91.38 728 GLU A C 1
ATOM 5653 O O . GLU A 1 728 ? 29.225 3.676 13.530 1.00 91.38 728 GLU A O 1
ATOM 5658 N N . LEU A 1 729 ? 31.107 2.465 13.701 1.00 90.19 729 LEU A N 1
ATOM 5659 C CA . LEU A 1 729 ? 31.313 2.262 12.272 1.00 90.19 729 LEU A CA 1
ATOM 5660 C C . LEU A 1 729 ? 30.863 0.861 11.830 1.00 90.19 729 LEU A C 1
ATOM 5662 O O . LEU A 1 729 ? 30.241 0.717 10.778 1.00 90.19 729 LEU A O 1
ATOM 5666 N N . GLN A 1 730 ? 31.117 -0.170 12.645 1.00 91.44 730 GLN A N 1
ATOM 5667 C CA . GLN A 1 730 ? 30.743 -1.551 12.329 1.00 91.44 730 GLN A CA 1
ATOM 5668 C C . GLN A 1 730 ? 29.223 -1.746 12.273 1.00 91.44 730 GLN A C 1
ATOM 5670 O O . GLN A 1 730 ? 28.748 -2.513 11.436 1.00 91.44 730 GLN A O 1
ATOM 5675 N N . GLU A 1 731 ? 28.442 -1.078 13.125 1.00 89.88 731 GLU A N 1
ATOM 5676 C CA . GLU A 1 731 ? 26.980 -1.209 13.118 1.00 89.88 731 GLU A CA 1
ATOM 5677 C C . GLU A 1 731 ? 26.354 -0.652 11.819 1.00 89.88 731 GLU A C 1
ATOM 5679 O O . GLU A 1 731 ? 25.621 -1.398 11.158 1.00 89.88 731 GLU A O 1
ATOM 5684 N N . PRO A 1 732 ? 26.677 0.576 11.360 1.00 92.25 732 PRO A N 1
ATOM 5685 C CA . PRO A 1 732 ? 26.254 1.058 10.045 1.00 92.25 732 PRO A CA 1
ATOM 5686 C C . PRO A 1 732 ? 26.700 0.167 8.880 1.00 92.25 732 PRO A C 1
ATOM 5688 O O . PRO A 1 732 ? 25.888 -0.099 7.990 1.00 92.25 732 PRO A O 1
ATOM 5691 N N . PHE A 1 733 ? 27.942 -0.338 8.888 1.00 92.25 733 PHE A N 1
ATOM 5692 C CA . PHE A 1 733 ? 28.410 -1.286 7.866 1.00 92.25 733 PHE A CA 1
ATOM 5693 C C . PHE A 1 733 ? 27.600 -2.583 7.878 1.00 92.25 733 PHE A C 1
ATOM 5695 O O . PHE A 1 733 ? 27.153 -3.035 6.825 1.00 92.25 733 PHE A O 1
ATOM 5702 N N . SER A 1 734 ? 27.310 -3.120 9.064 1.00 91.62 734 SER A N 1
ATOM 5703 C CA . SER A 1 734 ? 26.496 -4.328 9.227 1.00 91.62 734 SER A CA 1
ATOM 5704 C C . SER A 1 734 ? 25.072 -4.111 8.729 1.00 91.62 734 SER A C 1
ATOM 5706 O O . SER A 1 734 ? 24.533 -4.959 8.018 1.00 91.62 734 SER A O 1
ATOM 5708 N N . ASN A 1 735 ? 24.473 -2.954 9.015 1.00 91.38 735 ASN A N 1
ATOM 5709 C CA . ASN A 1 735 ? 23.155 -2.585 8.501 1.00 91.38 735 ASN A CA 1
ATOM 5710 C C . ASN A 1 735 ? 23.152 -2.461 6.976 1.00 91.38 735 ASN A C 1
ATOM 5712 O O . ASN A 1 735 ? 22.287 -3.038 6.313 1.00 91.38 735 ASN A O 1
ATOM 5716 N N . PHE A 1 736 ? 24.136 -1.768 6.405 1.00 92.19 736 PHE A N 1
ATOM 5717 C CA . PHE A 1 736 ? 24.291 -1.648 4.958 1.00 92.19 736 PHE A CA 1
ATOM 5718 C C . PHE A 1 736 ? 24.486 -3.015 4.290 1.00 92.19 736 PHE A C 1
ATOM 5720 O O . PHE A 1 736 ? 23.866 -3.320 3.268 1.00 92.19 736 PHE A O 1
ATOM 5727 N N . SER A 1 737 ? 25.293 -3.878 4.897 1.00 92.25 737 SER A N 1
ATOM 5728 C CA . SER A 1 737 ? 25.565 -5.216 4.393 1.00 92.25 737 SER A CA 1
ATOM 5729 C C . SER A 1 737 ? 24.343 -6.136 4.472 1.00 92.25 737 SER A C 1
ATOM 5731 O O . SER A 1 737 ? 24.022 -6.816 3.498 1.00 92.25 737 SER A O 1
ATOM 5733 N N . MET A 1 738 ? 23.577 -6.086 5.568 1.00 90.50 738 MET A N 1
ATOM 5734 C CA . MET A 1 738 ? 22.316 -6.823 5.710 1.00 90.50 738 MET A CA 1
ATOM 5735 C C . MET A 1 738 ? 21.249 -6.361 4.707 1.00 90.50 738 MET A C 1
ATOM 5737 O O . MET A 1 738 ? 20.556 -7.201 4.137 1.00 90.50 738 MET A O 1
ATOM 5741 N N . LEU A 1 739 ? 21.134 -5.050 4.455 1.00 91.00 739 LEU A N 1
ATOM 5742 C CA . LEU A 1 739 ? 20.191 -4.477 3.480 1.00 91.00 739 LEU A CA 1
ATOM 5743 C C . LEU A 1 739 ? 20.575 -4.767 2.020 1.00 91.00 739 LEU A C 1
ATOM 5745 O O . LEU A 1 739 ? 19.716 -4.770 1.142 1.00 91.00 739 LEU A O 1
ATOM 5749 N N . THR A 1 740 ? 21.863 -4.987 1.747 1.00 92.38 740 THR A N 1
ATOM 5750 C CA . THR A 1 740 ? 22.375 -5.320 0.406 1.00 92.38 740 THR A CA 1
ATOM 5751 C C . THR A 1 740 ? 22.667 -6.811 0.228 1.00 92.38 740 THR A C 1
ATOM 5753 O O . THR A 1 740 ? 23.093 -7.232 -0.848 1.00 92.38 740 THR A O 1
ATOM 5756 N N . HIS A 1 741 ? 22.440 -7.620 1.267 1.00 91.69 741 HIS A N 1
ATOM 5757 C CA . HIS A 1 741 ? 22.721 -9.058 1.308 1.00 91.69 741 HIS A CA 1
ATOM 5758 C C . HIS A 1 741 ? 24.172 -9.405 0.949 1.00 91.69 741 HIS A C 1
ATOM 5760 O O . HIS A 1 741 ? 24.438 -10.373 0.239 1.00 91.69 741 HIS A O 1
ATOM 5766 N N . GLY A 1 742 ? 25.111 -8.570 1.397 1.00 91.19 742 GLY A N 1
ATOM 5767 C CA . GLY A 1 742 ? 26.542 -8.728 1.151 1.00 91.19 742 GLY A CA 1
ATOM 5768 C C . GLY A 1 742 ? 27.042 -8.291 -0.224 1.00 91.19 742 GLY A C 1
ATOM 5769 O O . GLY A 1 742 ? 28.216 -8.486 -0.523 1.00 91.19 742 GLY A O 1
ATOM 5770 N N . PHE A 1 743 ? 26.197 -7.677 -1.056 1.00 94.06 743 PHE A N 1
ATOM 5771 C CA . PHE A 1 743 ? 26.636 -7.070 -2.317 1.00 94.06 743 PHE A CA 1
ATOM 5772 C C . PHE A 1 743 ? 27.349 -5.724 -2.107 1.00 94.06 743 PHE A C 1
ATOM 5774 O O . PHE A 1 743 ? 28.340 -5.442 -2.775 1.00 94.06 743 PHE A O 1
ATOM 5781 N N . GLY A 1 744 ? 26.850 -4.887 -1.189 1.00 93.19 744 GLY A N 1
ATOM 5782 C CA . GLY A 1 744 ? 27.170 -3.458 -1.121 1.00 93.19 744 GLY A CA 1
ATOM 5783 C C . GLY A 1 744 ? 28.654 -3.142 -0.944 1.00 93.19 744 GLY A C 1
ATOM 5784 O O . GLY A 1 744 ? 29.262 -2.560 -1.838 1.00 93.19 744 GLY A O 1
ATOM 5785 N N . ASN A 1 745 ? 29.238 -3.514 0.200 1.00 93.81 745 ASN A N 1
ATOM 5786 C CA . ASN A 1 745 ? 30.637 -3.194 0.507 1.00 93.81 745 ASN A CA 1
ATOM 5787 C C . ASN A 1 745 ? 31.619 -3.790 -0.535 1.00 93.81 745 ASN A C 1
ATOM 5789 O O . ASN A 1 745 ? 32.405 -3.027 -1.105 1.00 93.81 745 ASN A O 1
ATOM 5793 N N . PRO A 1 746 ? 31.519 -5.081 -0.922 1.00 94.19 746 PRO A N 1
ATOM 5794 C CA . PRO A 1 746 ? 32.374 -5.633 -1.974 1.00 94.19 746 PRO A CA 1
ATOM 5795 C C . PRO A 1 746 ? 32.219 -4.939 -3.338 1.00 94.19 746 PRO A C 1
ATOM 5797 O O . PRO A 1 746 ? 33.201 -4.782 -4.059 1.00 94.19 746 PRO A O 1
ATOM 5800 N N . ALA A 1 747 ? 31.021 -4.472 -3.707 1.00 95.50 747 ALA A N 1
ATOM 5801 C CA . ALA A 1 747 ? 30.824 -3.744 -4.963 1.00 95.50 747 ALA A CA 1
ATOM 5802 C C . ALA A 1 747 ? 31.512 -2.368 -4.944 1.00 95.50 747 ALA A C 1
ATOM 5804 O O . ALA A 1 747 ? 32.109 -1.962 -5.945 1.00 95.50 747 ALA A O 1
ATOM 5805 N N . VAL A 1 748 ? 31.483 -1.672 -3.801 1.00 95.75 748 VAL A N 1
ATOM 5806 C CA . VAL A 1 748 ? 32.222 -0.412 -3.608 1.00 95.75 748 VAL A CA 1
ATOM 5807 C C . VAL A 1 748 ? 33.730 -0.652 -3.703 1.00 95.75 748 VAL A C 1
ATOM 5809 O O . VAL A 1 748 ? 34.415 0.092 -4.405 1.00 95.75 748 VAL A O 1
ATOM 5812 N N . GLN A 1 749 ? 34.243 -1.725 -3.090 1.00 95.19 749 GLN A N 1
ATOM 5813 C CA . GLN A 1 749 ? 35.654 -2.114 -3.208 1.00 95.19 749 GLN A CA 1
ATOM 5814 C C . GLN A 1 749 ? 36.067 -2.356 -4.668 1.00 95.19 749 GLN A C 1
ATOM 5816 O O . GLN A 1 749 ? 37.107 -1.859 -5.098 1.00 95.19 749 GLN A O 1
ATOM 5821 N N . VAL A 1 750 ? 35.247 -3.059 -5.462 1.00 96.25 750 VAL A N 1
ATOM 5822 C CA . VAL A 1 750 ? 35.507 -3.279 -6.900 1.00 96.25 750 VAL A CA 1
ATOM 5823 C C . VAL A 1 750 ? 35.554 -1.952 -7.665 1.00 96.25 750 VAL A C 1
ATOM 5825 O O . VAL A 1 750 ? 36.468 -1.734 -8.461 1.00 96.25 750 VAL A O 1
ATOM 5828 N N . GLY A 1 751 ? 34.615 -1.038 -7.400 1.00 95.12 751 GLY A N 1
ATOM 5829 C CA . GLY A 1 751 ? 34.589 0.284 -8.033 1.00 95.12 751 GLY A CA 1
ATOM 5830 C C . GLY A 1 751 ? 35.832 1.124 -7.719 1.00 95.12 751 GLY A C 1
ATOM 5831 O O . GLY A 1 751 ? 36.432 1.710 -8.622 1.00 95.12 751 GLY A O 1
ATOM 5832 N N . ILE A 1 752 ? 36.267 1.135 -6.456 1.00 95.38 752 ILE A N 1
ATOM 5833 C CA . ILE A 1 752 ? 37.498 1.823 -6.037 1.00 95.38 752 ILE A CA 1
ATOM 5834 C C . ILE A 1 752 ? 38.724 1.149 -6.655 1.00 95.38 752 ILE A C 1
ATOM 5836 O O . ILE A 1 752 ? 39.619 1.845 -7.125 1.00 95.38 752 ILE A O 1
ATOM 5840 N N . SER A 1 753 ? 38.754 -0.182 -6.739 1.00 95.12 753 SER A N 1
ATOM 5841 C CA . SER A 1 753 ? 39.844 -0.917 -7.389 1.00 95.12 753 SER A CA 1
ATOM 5842 C C . SER A 1 753 ? 40.000 -0.532 -8.868 1.00 95.12 753 SER A C 1
ATOM 5844 O O . SER A 1 753 ? 41.110 -0.257 -9.323 1.00 95.12 753 SER A O 1
ATOM 5846 N N . CYS A 1 754 ? 38.893 -0.376 -9.604 1.00 94.88 754 CYS A N 1
ATOM 5847 C CA . CYS A 1 754 ? 38.913 0.127 -10.985 1.00 94.88 754 CYS A CA 1
ATOM 5848 C C . CYS A 1 754 ? 39.491 1.548 -11.078 1.00 94.88 754 CYS A C 1
ATOM 5850 O O . CYS A 1 754 ? 40.251 1.873 -11.996 1.00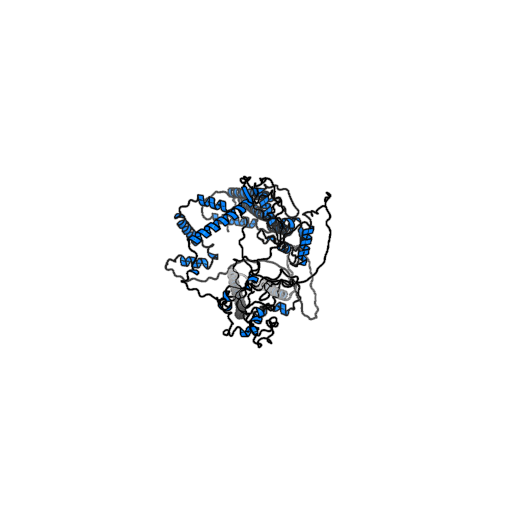 94.88 754 CYS A O 1
ATOM 5852 N N . PHE A 1 755 ? 39.150 2.409 -10.115 1.00 94.31 755 PHE A N 1
ATOM 5853 C CA . PHE A 1 755 ? 39.689 3.764 -10.030 1.00 94.31 755 PHE A CA 1
ATOM 5854 C C . PHE A 1 755 ? 41.192 3.766 -9.710 1.00 94.31 755 PHE A C 1
ATOM 5856 O O . PHE A 1 755 ? 41.958 4.454 -10.384 1.00 94.31 755 PHE A O 1
ATOM 5863 N N . VAL A 1 756 ? 41.631 2.938 -8.759 1.00 94.50 756 VAL A N 1
ATOM 5864 C CA . VAL A 1 756 ? 43.044 2.698 -8.416 1.00 94.50 756 VAL A CA 1
ATOM 5865 C C . VAL A 1 756 ? 43.829 2.243 -9.648 1.00 94.50 756 VAL A C 1
ATOM 5867 O O . VAL A 1 756 ? 44.880 2.809 -9.949 1.00 94.50 756 VAL A O 1
ATOM 5870 N N . GLN A 1 757 ? 43.305 1.287 -10.422 1.00 94.25 757 GLN A N 1
ATOM 5871 C CA . GLN A 1 757 ? 43.922 0.852 -11.680 1.00 94.25 757 GLN A CA 1
ATOM 5872 C C . GLN A 1 757 ? 44.047 2.008 -12.680 1.00 94.25 757 GLN A C 1
ATOM 5874 O O . GLN A 1 757 ? 45.113 2.212 -13.260 1.00 94.25 757 GLN A O 1
ATOM 5879 N N . CYS A 1 758 ? 43.001 2.823 -12.841 1.00 93.94 758 CYS A N 1
ATOM 5880 C CA . CYS A 1 758 ? 43.052 3.997 -13.711 1.00 93.94 758 CYS A CA 1
ATOM 5881 C C . CYS A 1 758 ? 44.124 5.015 -13.273 1.00 93.94 758 CYS A C 1
ATOM 5883 O O . CYS A 1 758 ? 44.853 5.542 -14.118 1.00 93.94 758 CYS A O 1
ATOM 5885 N N . LEU A 1 759 ? 44.261 5.279 -11.969 1.00 93.56 759 LEU A N 1
ATOM 5886 C CA . LEU A 1 759 ? 45.304 6.160 -11.433 1.00 93.56 759 LEU A CA 1
ATOM 5887 C C . LEU A 1 759 ? 46.709 5.602 -11.693 1.00 93.56 759 LEU A C 1
ATOM 5889 O O . LEU A 1 759 ? 47.575 6.345 -12.155 1.00 93.56 759 LEU A O 1
ATOM 5893 N N . ARG A 1 760 ? 46.921 4.297 -11.475 1.00 94.44 760 ARG A N 1
ATOM 5894 C CA . ARG A 1 760 ? 48.193 3.616 -11.776 1.00 94.44 760 ARG A CA 1
ATOM 5895 C C . ARG A 1 760 ? 48.562 3.737 -13.255 1.00 94.44 760 ARG A C 1
ATOM 5897 O O . ARG A 1 760 ? 49.696 4.089 -13.570 1.00 94.44 760 ARG A O 1
ATOM 5904 N N . HIS A 1 761 ? 47.605 3.532 -14.163 1.00 93.69 761 HIS A N 1
ATOM 5905 C CA . HIS A 1 761 ? 47.829 3.723 -15.599 1.00 93.69 761 HIS A CA 1
ATOM 5906 C C . HIS A 1 761 ? 48.148 5.183 -15.958 1.00 93.69 761 HIS A C 1
ATOM 5908 O O . HIS A 1 761 ? 49.036 5.423 -16.772 1.00 93.69 761 HIS A O 1
ATOM 5914 N N . GLN A 1 762 ? 47.490 6.173 -15.338 1.00 90.50 762 GLN A N 1
ATOM 5915 C CA . GLN A 1 762 ? 47.817 7.591 -15.561 1.00 90.50 762 GLN A CA 1
ATOM 5916 C C . GLN A 1 762 ? 49.233 7.949 -15.098 1.00 90.50 762 GLN A C 1
ATOM 5918 O O . GLN A 1 762 ? 49.922 8.691 -15.797 1.00 90.50 762 GLN A O 1
ATOM 5923 N N . ILE A 1 763 ? 49.660 7.443 -13.937 1.00 90.88 763 ILE A N 1
ATOM 5924 C CA . ILE A 1 763 ? 51.017 7.652 -13.414 1.00 90.88 763 ILE A CA 1
ATOM 5925 C C . ILE A 1 763 ? 52.035 7.046 -14.380 1.00 90.88 763 ILE A C 1
ATOM 5927 O O . ILE A 1 763 ? 52.907 7.767 -14.859 1.00 90.88 763 ILE A O 1
ATOM 5931 N N . ARG A 1 764 ? 51.842 5.779 -14.770 1.00 91.75 764 ARG A N 1
ATOM 5932 C CA . ARG A 1 764 ? 52.708 5.083 -15.728 1.00 91.75 764 ARG A CA 1
ATOM 5933 C C . ARG A 1 764 ? 52.847 5.840 -17.052 1.00 91.75 764 ARG A C 1
ATOM 5935 O O . ARG A 1 764 ? 53.958 6.052 -17.520 1.00 91.75 764 ARG A O 1
ATOM 5942 N N . LEU A 1 765 ? 51.739 6.299 -17.641 1.00 88.75 765 LEU A N 1
ATOM 5943 C CA . LEU A 1 765 ? 51.767 7.056 -18.901 1.00 88.75 765 LEU A CA 1
ATOM 5944 C C . LEU A 1 765 ? 52.498 8.404 -18.770 1.00 88.75 765 LEU A C 1
ATOM 5946 O O . LEU A 1 765 ? 53.142 8.848 -19.719 1.00 88.75 765 LEU A O 1
ATOM 5950 N N . LEU A 1 766 ? 52.399 9.072 -17.617 1.00 85.50 766 LEU A N 1
ATOM 5951 C CA . LEU A 1 766 ? 53.119 10.321 -17.352 1.00 85.50 766 LEU A CA 1
ATOM 5952 C C . LEU A 1 766 ? 54.617 10.090 -17.111 1.00 85.50 766 LEU A C 1
ATOM 5954 O O . LEU A 1 766 ? 55.424 10.904 -17.557 1.00 85.50 766 LEU A O 1
ATOM 5958 N N . GLU A 1 767 ? 54.994 8.993 -16.456 1.00 84.75 767 GLU A N 1
ATOM 5959 C CA . GLU A 1 767 ? 56.391 8.574 -16.277 1.00 84.75 767 GLU A CA 1
ATOM 5960 C C . GLU A 1 767 ? 57.033 8.174 -17.616 1.00 84.75 767 GLU A C 1
ATOM 5962 O O . GLU A 1 767 ? 58.135 8.624 -17.932 1.00 84.75 767 GLU A O 1
ATOM 5967 N N . GLU A 1 768 ? 56.311 7.437 -18.467 1.00 84.44 768 GLU A N 1
ATOM 5968 C CA . GLU A 1 768 ? 56.744 7.091 -19.830 1.00 84.44 768 GLU A CA 1
ATOM 5969 C C . GLU A 1 768 ? 56.915 8.342 -20.719 1.00 84.44 768 GLU A C 1
ATOM 5971 O O . GLU A 1 768 ? 57.841 8.411 -21.530 1.00 84.44 768 GLU A O 1
ATOM 5976 N N . GLN A 1 769 ? 56.066 9.368 -20.558 1.00 73.56 769 GLN A N 1
ATOM 5977 C CA . GLN A 1 769 ? 56.237 10.665 -21.230 1.00 73.56 769 GLN A CA 1
ATOM 5978 C C . GLN A 1 769 ? 57.468 11.439 -20.739 1.00 73.56 769 GLN A C 1
ATOM 5980 O O . GLN A 1 769 ? 58.050 12.185 -21.524 1.00 73.56 769 GLN A O 1
ATOM 5985 N N . GLN A 1 770 ? 57.873 11.270 -19.477 1.00 68.62 770 GLN A N 1
ATOM 5986 C CA . GLN A 1 770 ? 59.078 11.895 -18.917 1.00 68.62 770 GLN A CA 1
ATOM 5987 C C . GLN A 1 770 ? 60.371 11.175 -19.316 1.00 68.62 770 GLN A C 1
ATOM 5989 O O . GLN A 1 770 ? 61.410 11.819 -19.427 1.00 68.62 770 GLN A O 1
ATOM 5994 N N . GLN A 1 771 ? 60.316 9.860 -19.540 1.00 64.69 771 GLN A N 1
ATOM 5995 C CA . GLN A 1 771 ? 61.475 9.049 -19.926 1.00 64.69 771 GLN A CA 1
ATOM 5996 C C . GLN A 1 771 ? 61.818 9.127 -21.419 1.00 64.69 771 GLN A C 1
ATOM 5998 O O . GLN A 1 771 ? 62.911 8.717 -21.802 1.00 64.69 771 GLN A O 1
ATOM 6003 N N . ARG A 1 772 ? 60.936 9.661 -22.279 1.00 55.31 772 ARG A N 1
ATOM 6004 C CA . ARG A 1 772 ? 61.281 9.927 -23.686 1.00 55.31 772 ARG A CA 1
ATOM 6005 C C . ARG A 1 772 ? 62.251 11.117 -23.764 1.00 55.31 772 ARG A C 1
ATOM 6007 O O . ARG A 1 772 ? 61.825 12.238 -23.486 1.00 55.31 772 ARG A O 1
ATOM 6014 N N . PRO A 1 773 ? 63.524 10.931 -24.167 1.00 42.84 773 PRO A N 1
ATOM 6015 C CA . PRO A 1 773 ? 64.425 12.057 -24.373 1.00 42.84 773 PRO A CA 1
ATOM 6016 C C . PRO A 1 773 ? 63.902 12.928 -25.524 1.00 42.84 773 PRO A C 1
ATOM 6018 O O . PRO A 1 773 ? 63.426 12.415 -26.539 1.00 42.84 773 PRO A O 1
ATOM 6021 N N . ASN A 1 774 ? 63.987 14.252 -25.361 1.00 47.16 774 ASN A N 1
ATOM 6022 C CA . ASN A 1 774 ? 63.740 15.233 -26.419 1.00 47.16 774 ASN A CA 1
ATOM 6023 C C . ASN A 1 774 ? 64.568 14.874 -27.662 1.00 47.16 774 ASN A C 1
ATOM 6025 O O . ASN A 1 774 ? 65.768 15.132 -27.705 1.00 47.16 774 ASN A O 1
ATOM 6029 N N . GLY A 1 775 ? 63.942 14.272 -28.672 1.00 44.91 775 GLY A N 1
ATOM 6030 C CA . GLY A 1 775 ? 64.689 13.823 -29.840 1.00 44.91 775 GLY A CA 1
ATOM 6031 C C . GLY A 1 775 ? 63.861 13.076 -30.870 1.00 44.91 775 GLY A C 1
ATOM 6032 O O . GLY A 1 775 ? 64.159 11.926 -31.148 1.00 44.91 775 GLY A O 1
ATOM 6033 N N . THR A 1 776 ? 62.815 13.703 -31.413 1.00 35.75 776 THR A N 1
ATOM 6034 C CA . THR A 1 776 ? 62.488 13.745 -32.858 1.00 35.75 776 THR A CA 1
ATOM 6035 C C . THR A 1 776 ? 61.114 14.384 -33.042 1.00 35.75 776 THR A C 1
ATOM 6037 O O . THR A 1 776 ? 60.073 13.769 -32.819 1.00 35.75 776 THR A O 1
ATOM 6040 N N . ALA A 1 777 ? 61.111 15.639 -33.491 1.00 44.88 777 ALA A N 1
ATOM 6041 C CA . ALA A 1 777 ? 59.960 16.208 -34.169 1.00 44.88 777 ALA A CA 1
ATOM 6042 C C . ALA A 1 777 ? 59.715 15.377 -35.436 1.00 44.88 777 ALA A C 1
ATOM 6044 O O . ALA A 1 777 ? 60.498 15.432 -36.382 1.00 44.88 777 ALA A O 1
ATOM 6045 N N . ARG A 1 778 ? 58.659 14.560 -35.441 1.00 36.06 778 ARG A N 1
ATOM 6046 C CA . ARG A 1 778 ? 58.186 13.903 -36.658 1.00 36.06 778 ARG A CA 1
ATOM 6047 C C . ARG A 1 778 ? 57.041 14.736 -37.210 1.00 36.06 778 ARG A C 1
ATOM 6049 O O . ARG A 1 778 ? 55.928 14.703 -36.697 1.00 36.06 778 ARG A O 1
ATOM 6056 N N . THR A 1 779 ? 57.381 15.513 -38.228 1.00 37.09 779 THR A N 1
ATOM 6057 C CA . THR A 1 779 ? 56.470 16.140 -39.179 1.00 37.09 779 THR A CA 1
ATOM 6058 C C . THR A 1 779 ? 55.420 15.142 -39.666 1.00 37.09 779 THR A C 1
ATOM 6060 O O . THR A 1 779 ? 55.764 14.065 -40.160 1.00 37.09 779 THR A O 1
ATOM 6063 N N . LYS A 1 780 ? 54.149 15.523 -39.538 1.00 32.47 780 LYS A N 1
ATOM 6064 C CA . LYS A 1 780 ? 53.085 15.321 -40.525 1.00 32.47 780 LYS A CA 1
ATOM 6065 C C . LYS A 1 780 ? 51.941 16.278 -40.237 1.00 32.47 780 LYS A C 1
ATOM 6067 O O . LYS A 1 780 ? 51.562 16.374 -39.049 1.00 32.47 780 LYS A O 1
#

Secondary structure (DSSP, 8-state):
-----HHHHSPPP----S--TTHHHHTT-TTTTTS-TTS-TTSTTS-----PPPPTT--TT----SGGGGTT----TTS-S---GGGTT------S-TTS-PPP-B-TTS-B-THHHHHTTS-TT-----SGGGGSPPP--TT-GGGSPPPHHHHHHHHHHHHHHHHHHHHHHHHHH-SSPPPPPPPPPEEEEE--S---TTSGGG-S-EEEEE------TTPPPSS-----PPPPPPSPPPP--PPPPP---HHHHHHT-PPP---SS--TT-----HHHHHTT-GGGG---PPPTHHHHHHHHHHHHHHHHHHHHHHHHHHHHHHHHHHHHHHHHHHHHHHHHHHHHHHHHHTTS-S-----TTHHHHHHHHHHHHHHHHHHHHHHHHS--S-------------------------------------------------------------PPPHHHHHHHHTT-GGGTTS-HHHHHHHHHHHHHHHHTS---HHHHHHHHHTTSS-----PPP-------------------------------------TTSEEEEEE-SS--TTS-PEEEEEHHHHHHHHHSTT---HHHHHHHTT----HHHHHHHHHHHHHTT----TTPPP-SPP-SGGGS-HHHHHHHHHHHHHHHHHT--HHHHHHHHHHHHHHHTTSS--S---HHHHHHHHHHHHHHHHHHHHHHHT-----TT--PPP-S-HHHHHHHHHHHHHHTT-HHHHHHHHHHHHHHHHHHHHHHHHHHHHS-S------